Protein 7SFJ (pdb70)

Structure (mmCIF, N/CA/C/O backbone):
data_7SFJ
#
_entry.id   7SFJ
#
_cell.length_a   1.00
_cell.length_b   1.00
_cell.length_c   1.00
_cell.angle_alpha   90.00
_cell.angle_beta   90.00
_cell.angle_gamma   90.00
#
_symmetry.space_group_name_H-M   'P 1'
#
loop_
_entity.id
_entity.type
_entity.pdbx_description
1 polymer ChRmine
2 non-polymer 1,2-dioleoyl-sn-glycero-3-phosphoethanolamine
3 non-polymer RETINAL
4 water water
#
loop_
_atom_site.group_PDB
_atom_site.id
_atom_site.type_symbol
_atom_site.label_atom_id
_atom_site.label_alt_id
_atom_site.label_comp_id
_atom_site.label_asym_id
_atom_site.label_entity_id
_atom_site.label_seq_id
_atom_site.pdbx_PDB_ins_code
_atom_site.Cartn_x
_atom_site.Cartn_y
_atom_site.Cartn_z
_atom_site.occupancy
_atom_site.B_iso_or_equiv
_atom_site.auth_seq_id
_atom_site.auth_comp_id
_atom_site.auth_asym_id
_atom_site.auth_atom_id
_atom_site.pdbx_PDB_model_num
ATOM 9 N N . HIS A 1 3 ? 120.69400 130.12100 96.55600 1.000 60.23370 3 HIS A N 1
ATOM 10 C CA . HIS A 1 3 ? 119.81800 130.68600 95.54000 1.000 60.23370 3 HIS A CA 1
ATOM 11 C C . HIS A 1 3 ? 118.47300 131.05300 96.15000 1.000 60.23370 3 HIS A C 1
ATOM 12 O O . HIS A 1 3 ? 118.04900 130.45800 97.13800 1.000 60.23370 3 HIS A O 1
ATOM 19 N N . ALA A 1 4 ? 117.80200 132.03400 95.55800 1.000 60.90814 4 ALA A N 1
ATOM 20 C CA . ALA A 1 4 ? 116.48800 132.45300 96.01100 1.000 60.90814 4 ALA A CA 1
ATOM 21 C C . ALA A 1 4 ? 115.52200 132.46200 94.83800 1.000 60.90814 4 ALA A C 1
ATOM 22 O O . ALA A 1 4 ? 115.90900 132.79800 93.71500 1.000 60.90814 4 ALA A O 1
ATOM 24 N N . PRO A 1 5 ? 114.26500 132.08900 95.06500 1.000 61.36309 5 PRO A N 1
ATOM 25 C CA . PRO A 1 5 ? 113.29700 132.06800 93.96400 1.000 61.36309 5 PRO A CA 1
ATOM 26 C C . PRO A 1 5 ? 113.02700 133.46100 93.42200 1.000 61.36309 5 PRO A C 1
ATOM 27 O O . PRO A 1 5 ? 112.98700 134.44800 94.16100 1.000 61.36309 5 PRO A O 1
ATOM 31 N N . GLY A 1 6 ? 112.84100 133.53000 92.10400 1.000 66.94532 6 GLY A N 1
ATOM 32 C CA . GLY A 1 6 ? 112.50600 134.76600 91.43600 1.000 66.94532 6 GLY A CA 1
ATOM 33 C C . GLY A 1 6 ? 113.68200 135.63200 91.03800 1.000 66.94532 6 GLY A C 1
ATOM 34 O O . GLY A 1 6 ? 113.47500 136.66500 90.38800 1.000 66.94532 6 GLY A O 1
ATOM 35 N N . THR A 1 7 ? 114.90700 135.25400 91.40000 1.000 68.11762 7 THR A N 1
ATOM 36 C CA . THR A 1 7 ? 116.08200 136.04300 91.06300 1.000 68.11762 7 THR A CA 1
ATOM 37 C C . THR A 1 7 ? 117.28800 135.12900 90.90600 1.000 68.11762 7 THR A C 1
ATOM 38 O O . THR A 1 7 ? 117.33700 134.03400 91.47200 1.000 68.11762 7 THR A O 1
ATOM 42 N N . ASP A 1 8 ? 118.25700 135.59100 90.11900 1.000 71.36372 8 ASP A N 1
ATOM 43 C CA . ASP A 1 8 ? 119.51400 134.87900 89.93100 1.000 71.36372 8 ASP A CA 1
ATOM 44 C C . ASP A 1 8 ? 120.60400 135.31500 90.90300 1.000 71.36372 8 ASP A C 1
ATOM 45 O O . ASP A 1 8 ? 121.72000 134.78800 90.83600 1.000 71.36372 8 ASP A O 1
ATOM 50 N N . GLN A 1 9 ? 120.30600 136.25800 91.79200 1.000 66.83708 9 GLN A N 1
ATOM 51 C CA . GLN A 1 9 ? 121.28600 136.74600 92.74900 1.000 66.83708 9 GLN A CA 1
ATOM 52 C C . GLN A 1 9 ? 121.65200 135.64800 93.74200 1.000 66.83708 9 GLN A C 1
ATOM 53 O O . GLN A 1 9 ? 120.81700 134.82900 94.13400 1.000 66.83708 9 GLN A O 1
ATOM 59 N N . MET A 1 10 ? 122.91900 135.63300 94.14200 1.000 58.55561 10 MET A N 1
ATOM 60 C CA . MET A 1 10 ? 123.44600 134.63800 95.06200 1.000 58.55561 10 MET A CA 1
ATOM 61 C C . MET A 1 10 ? 123.71800 135.28900 96.40900 1.000 58.55561 10 MET A C 1
ATOM 62 O O . MET A 1 10 ? 124.39800 136.31700 96.48500 1.000 58.55561 10 MET A O 1
ATOM 67 N N . PHE A 1 11 ? 123.19000 134.68500 97.46800 1.000 52.65459 11 PHE A N 1
ATOM 68 C CA . PHE A 1 11 ? 123.32400 135.20000 98.82300 1.000 52.65459 11 PHE A CA 1
ATOM 69 C C . PHE A 1 11 ? 124.22900 134.27500 99.62000 1.000 52.65459 11 PHE A C 1
ATOM 70 O O . PHE A 1 11 ? 123.97100 133.07100 99.70700 1.000 52.65459 11 PHE A O 1
ATOM 78 N N . TYR A 1 12 ? 125.28500 134.84200 100.20300 1.000 48.96788 12 TYR A N 1
ATOM 79 C CA . TYR A 1 12 ? 126.34200 134.06600 100.83600 1.000 48.96788 12 TYR A CA 1
ATOM 80 C C . TYR A 1 12 ? 126.19400 133.97400 102.34900 1.000 48.96788 12 TYR A C 1
ATOM 81 O O . TYR A 1 12 ? 127.07600 133.42100 103.01200 1.000 48.96788 12 TYR A O 1
ATOM 90 N N . VAL A 1 13 ? 125.10600 134.49800 102.91300 1.000 48.45530 13 VAL A N 1
ATOM 91 C CA . VAL A 1 13 ? 124.94700 134.48700 104.36200 1.000 48.45530 13 VAL A CA 1
ATOM 92 C C . VAL A 1 13 ? 124.60800 133.08000 104.83500 1.000 48.45530 13 VAL A C 1
ATOM 93 O O . VAL A 1 13 ? 123.78300 132.37800 104.23500 1.000 48.45530 13 VAL A O 1
ATOM 97 N N . GLY A 1 14 ? 125.27800 132.64500 105.90000 1.000 48.24403 14 GLY A N 1
ATOM 98 C CA . GLY A 1 14 ? 125.00500 131.34300 106.47600 1.000 48.24403 14 GLY A CA 1
ATOM 99 C C . GLY A 1 14 ? 125.43700 130.17100 105.62900 1.000 48.24403 14 GLY A C 1
ATOM 100 O O . GLY A 1 14 ? 124.97900 129.05100 105.86100 1.000 48.24403 14 GLY A O 1
ATOM 101 N N . THR A 1 15 ? 126.31100 130.39200 104.65300 1.000 48.32724 15 THR A N 1
ATOM 102 C CA . THR A 1 15 ? 126.75800 129.34900 103.74600 1.000 48.32724 15 THR A CA 1
ATOM 103 C C . THR A 1 15 ? 128.27200 129.20200 103.80400 1.000 48.32724 15 THR A C 1
ATOM 104 O O . THR A 1 15 ? 128.99400 130.11300 104.21700 1.000 48.32724 15 THR A O 1
ATOM 108 N N . MET A 1 16 ? 128.74500 128.02800 103.38200 1.000 49.21998 16 MET A N 1
ATOM 109 C CA . MET A 1 16 ? 130.18200 127.78500 103.32700 1.000 49.21998 16 MET A CA 1
ATOM 110 C C . MET A 1 16 ? 130.81400 128.44900 102.11100 1.000 49.21998 16 MET A C 1
ATOM 111 O O . MET A 1 16 ? 132.03900 128.58800 102.04800 1.000 49.21998 16 MET A O 1
ATOM 116 N N . ASP A 1 17 ? 129.99800 128.85400 101.13500 1.000 52.16206 17 ASP A N 1
ATOM 117 C CA . ASP A 1 17 ? 130.52000 129.54700 99.96200 1.000 52.16206 17 ASP A CA 1
ATOM 118 C C . ASP A 1 17 ? 131.13300 130.88800 100.34300 1.000 52.16206 17 ASP A C 1
ATOM 119 O O . ASP A 1 17 ? 132.17700 131.27900 99.80800 1.000 52.16206 17 ASP A O 1
ATOM 124 N N . GLY A 1 18 ? 130.49100 131.61200 101.26000 1.000 49.81021 18 GLY A N 1
ATOM 125 C CA . GLY A 1 18 ? 131.01400 132.89200 101.70200 1.000 49.81021 18 GLY A CA 1
ATOM 126 C C . GLY A 1 18 ? 132.24400 132.78100 102.57500 1.000 49.81021 18 GLY A C 1
ATOM 127 O O . GLY A 1 18 ? 132.96500 133.76800 102.74200 1.000 49.81021 18 GLY A O 1
ATOM 128 N N . TRP A 1 19 ? 132.49700 131.60100 103.14500 1.000 47.78908 19 TRP A N 1
ATOM 129 C CA . TRP A 1 19 ? 133.69400 131.40400 103.95600 1.000 47.78908 19 TRP A CA 1
ATOM 130 C C . TRP A 1 19 ? 134.96300 131.52600 103.12400 1.000 47.78908 19 TRP A C 1
ATOM 131 O O . TRP A 1 19 ? 136.00900 131.92700 103.64500 1.000 47.78908 19 TRP A O 1
ATOM 142 N N . TYR A 1 20 ? 134.89300 131.19200 101.83800 1.000 48.91006 20 TYR A N 1
ATOM 143 C CA . TYR A 1 20 ? 136.04800 131.24300 100.95300 1.000 48.91006 20 TYR A CA 1
ATOM 144 C C . TYR A 1 20 ? 136.15900 132.55400 100.18600 1.000 48.91006 20 TYR A C 1
ATOM 145 O O . TYR A 1 20 ? 137.12200 132.73400 99.43600 1.000 48.91006 20 TYR A O 1
ATOM 154 N N . LEU A 1 21 ? 135.20500 133.46600 100.35000 1.000 50.45311 21 LEU A N 1
ATOM 155 C CA . LEU A 1 21 ? 135.26000 134.74100 99.65400 1.000 50.45311 21 LEU A CA 1
ATOM 156 C C . LEU A 1 21 ? 136.36300 135.62300 100.23200 1.000 50.45311 21 LEU A C 1
ATOM 157 O O . LEU A 1 21 ? 136.75800 135.49200 101.39300 1.000 50.45311 21 LEU A O 1
ATOM 162 N N . ASP A 1 22 ? 136.86100 136.53300 99.40000 1.000 53.10023 22 ASP A N 1
ATOM 163 C CA . ASP A 1 22 ? 137.87600 137.47400 99.84600 1.000 53.10023 22 ASP A CA 1
ATOM 164 C C . ASP A 1 22 ? 137.29200 138.44800 100.86200 1.000 53.10023 22 ASP A C 1
ATOM 165 O O . ASP A 1 22 ? 136.09500 138.74800 100.85200 1.000 53.10023 22 ASP A O 1
ATOM 170 N N . THR A 1 23 ? 138.15400 138.93900 101.74900 1.000 52.92565 23 THR A N 1
ATOM 171 C CA . THR A 1 23 ? 137.70800 139.81800 102.82200 1.000 52.92565 23 THR A CA 1
ATOM 172 C C . THR A 1 23 ? 137.23100 141.15500 102.26700 1.000 52.92565 23 THR A C 1
ATOM 173 O O . THR A 1 23 ? 137.72300 141.63600 101.24300 1.000 52.92565 23 THR A O 1
ATOM 177 N N . LYS A 1 24 ? 136.24400 141.74100 102.94100 1.000 55.03504 24 LYS A N 1
ATOM 178 C CA . LYS A 1 24 ? 135.69100 143.03200 102.56100 1.000 55.03504 24 LYS A CA 1
ATOM 179 C C . LYS A 1 24 ? 136.13700 144.15900 103.48200 1.000 55.03504 24 LYS A C 1
ATOM 180 O O . LYS A 1 24 ? 135.67000 145.29000 103.32400 1.000 55.03504 24 LYS A O 1
ATOM 186 N N . LEU A 1 25 ? 137.02700 143.88200 104.42800 1.000 52.25147 25 LEU A N 1
ATOM 187 C CA . LEU A 1 25 ? 137.45500 144.87400 105.40100 1.000 52.25147 25 LEU A CA 1
ATOM 188 C C . LEU A 1 25 ? 138.68700 145.62200 104.91100 1.000 52.25147 25 LEU A C 1
ATOM 189 O O . LEU A 1 25 ? 139.51600 145.08300 104.17300 1.000 52.25147 25 LEU A O 1
ATOM 194 N N . ASN A 1 26 ? 138.80000 146.87400 105.33600 1.000 53.66574 26 ASN A N 1
ATOM 195 C CA . ASN A 1 26 ? 139.95300 147.70200 105.03700 1.000 53.66574 26 ASN A CA 1
ATOM 196 C C . ASN A 1 26 ? 140.94200 147.63000 106.20000 1.000 53.66574 26 ASN A C 1
ATOM 197 O O . ASN A 1 26 ? 140.78800 146.83100 107.12800 1.000 53.66574 26 ASN A O 1
ATOM 202 N N . SER A 1 27 ? 141.97500 148.47400 106.15400 1.000 52.15584 27 SER A N 1
ATOM 203 C CA . SER A 1 27 ? 143.02300 148.41500 107.16700 1.000 52.15584 27 SER A CA 1
ATOM 204 C C . SER A 1 27 ? 142.53200 148.88200 108.53300 1.000 52.15584 27 SER A C 1
ATOM 205 O O . SER A 1 27 ? 143.07100 148.45400 109.55900 1.000 52.15584 27 SER A O 1
ATOM 208 N N . VAL A 1 28 ? 141.52200 149.75300 108.56800 1.000 49.86066 28 VAL A N 1
ATOM 209 C CA . VAL A 1 28 ? 141.04200 150.29100 109.84000 1.000 49.86066 28 VAL A CA 1
ATOM 210 C C . VAL A 1 28 ? 140.39600 149.19300 110.67900 1.000 49.86066 28 VAL A C 1
ATOM 211 O O . VAL A 1 28 ? 140.64500 149.08100 111.88600 1.000 49.86066 28 VAL A O 1
ATOM 215 N N . ALA A 1 29 ? 139.5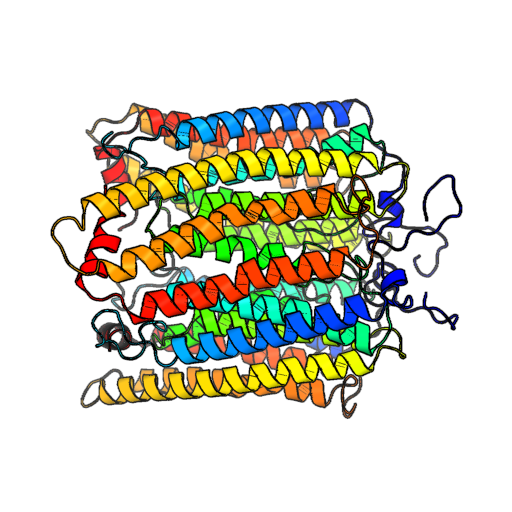5400 148.36900 110.05200 1.000 48.58950 29 ALA A N 1
ATOM 216 C CA . ALA A 1 29 ? 138.91200 147.27800 110.77900 1.000 48.58950 29 ALA A CA 1
ATOM 217 C C . ALA A 1 29 ? 139.93600 146.26100 111.26600 1.000 48.58950 29 ALA A C 1
ATOM 218 O O . ALA A 1 29 ? 139.81900 145.73300 112.37800 1.000 48.58950 29 ALA A O 1
ATOM 220 N N . ILE A 1 30 ? 140.94900 145.97500 110.44500 1.000 48.56164 30 ILE A N 1
ATOM 221 C CA . ILE A 1 30 ? 141.99900 145.04200 110.84500 1.000 48.56164 30 ILE A CA 1
ATOM 222 C C . ILE A 1 30 ? 142.77400 145.58800 112.03900 1.000 48.56164 30 ILE A C 1
ATOM 223 O O . ILE A 1 30 ? 143.07500 144.85700 112.99300 1.000 48.56164 30 ILE A O 1
ATOM 228 N N . GLY A 1 31 ? 143.10900 146.88000 112.00500 1.000 46.90806 31 GLY A N 1
ATOM 229 C CA . GLY A 1 31 ? 143.79500 147.48500 113.13400 1.000 46.90806 31 GLY A CA 1
ATOM 230 C C . GLY A 1 31 ? 142.96000 147.46500 114.39900 1.000 46.90806 31 GLY A C 1
ATOM 231 O O . GLY A 1 31 ? 143.47700 147.22200 115.49300 1.000 46.90806 31 GLY A O 1
ATOM 232 N N . ALA A 1 32 ? 141.65600 147.72200 114.26800 1.000 47.63246 32 ALA A N 1
ATOM 233 C CA . ALA A 1 32 ? 140.76900 147.65800 115.42500 1.000 47.63246 32 ALA A CA 1
ATOM 234 C C . ALA A 1 32 ? 140.71200 146.24900 116.00100 1.000 47.63246 32 ALA A C 1
ATOM 235 O O . ALA A 1 32 ? 140.73900 146.06800 117.22500 1.000 47.63246 32 ALA A O 1
ATOM 237 N N . HIS A 1 33 ? 140.63200 145.23700 115.13200 1.000 47.91034 33 HIS A N 1
ATOM 238 C CA . HIS A 1 33 ? 140.62500 143.85400 115.59900 1.000 47.91034 33 HIS A CA 1
ATOM 239 C C . HIS A 1 33 ? 141.91300 143.52200 116.34000 1.000 47.91034 33 HIS A C 1
ATOM 240 O O . HIS A 1 33 ? 141.88800 142.89600 117.40700 1.000 47.91034 33 HIS A O 1
ATOM 247 N N . TRP A 1 34 ? 143.05400 143.94600 115.78800 1.000 45.33989 34 TRP A N 1
ATOM 248 C CA . TRP A 1 34 ? 144.33600 143.68000 116.43600 1.000 45.33989 34 TRP A CA 1
ATOM 249 C C . TRP A 1 34 ? 144.42400 144.36200 117.79500 1.000 45.33989 34 TRP A C 1
ATOM 250 O O . TRP A 1 34 ? 144.88100 143.75800 118.77400 1.000 45.33989 34 TRP A O 1
ATOM 261 N N . SER A 1 35 ? 143.99100 145.62400 117.87500 1.000 45.43887 35 SER A N 1
ATOM 262 C CA . SER A 1 35 ? 144.04800 146.34900 119.14000 1.000 45.43887 35 SER A CA 1
ATOM 263 C C . SER A 1 35 ? 143.15200 145.70300 120.18900 1.000 45.43887 35 SER A C 1
ATOM 264 O O . SER A 1 35 ? 143.55200 145.55300 121.35200 1.000 45.43887 35 SER A O 1
ATOM 267 N N . CYS A 1 36 ? 141.93800 145.30700 119.79600 1.000 44.73617 36 CYS A N 1
ATOM 268 C CA . CYS A 1 36 ? 141.03900 144.65900 120.74300 1.000 44.73617 36 CYS A CA 1
ATOM 269 C C . CYS A 1 36 ? 141.60500 143.32700 121.21700 1.000 44.73617 36 CYS A C 1
ATOM 270 O O . CYS A 1 36 ? 141.51700 142.99700 122.40600 1.000 44.73617 36 CYS A O 1
ATOM 273 N N . PHE A 1 37 ? 142.19600 142.54900 120.30400 1.000 43.04532 37 PHE A N 1
ATOM 274 C CA . PHE A 1 37 ? 142.78800 141.27400 120.69700 1.000 43.04532 37 PHE A CA 1
ATOM 275 C C . PHE A 1 37 ? 143.94300 141.47500 121.66900 1.000 43.04532 37 PHE A C 1
ATOM 276 O O . PHE A 1 37 ? 144.06400 140.74300 122.65900 1.000 43.04532 37 PHE A O 1
ATOM 284 N N . ILE A 1 38 ? 144.79700 142.46900 121.41200 1.000 42.44341 38 ILE A N 1
ATOM 285 C CA . ILE A 1 38 ? 145.92900 142.72900 122.30200 1.000 42.44341 38 ILE A CA 1
ATOM 286 C C . ILE A 1 38 ? 145.43700 143.14000 123.68500 1.000 42.44341 38 ILE A C 1
ATOM 287 O O . ILE A 1 38 ? 145.93300 142.65400 124.71300 1.000 42.44341 38 ILE A O 1
ATOM 292 N N . VAL A 1 39 ? 144.44900 144.03900 123.73300 1.000 43.62284 39 VAL A N 1
ATOM 293 C CA . VAL A 1 39 ? 143.93200 144.50300 125.01900 1.000 43.62284 39 VAL A CA 1
ATOM 294 C C . VAL A 1 39 ? 143.30000 143.35100 125.79100 1.000 43.62284 39 VAL A C 1
ATOM 295 O O . VAL A 1 39 ? 143.51900 143.20000 127.00100 1.000 43.62284 39 VAL A O 1
ATOM 299 N N . LEU A 1 40 ? 142.51400 142.51600 125.10700 1.000 43.90599 40 LEU A N 1
ATOM 300 C CA . LEU A 1 40 ? 141.87200 141.39300 125.78100 1.000 43.90599 40 LEU A CA 1
ATOM 301 C C . LEU A 1 40 ? 142.89700 140.38400 126.28300 1.000 43.90599 40 LEU A C 1
ATOM 302 O O . LEU A 1 40 ? 142.73400 139.82300 127.37100 1.000 43.90599 40 LEU A O 1
ATOM 307 N N . THR A 1 41 ? 143.96200 140.14400 125.51300 1.000 44.34660 41 THR A N 1
ATOM 308 C CA . THR A 1 41 ? 145.01800 139.24500 125.97000 1.000 44.34660 41 THR A CA 1
ATOM 309 C C . THR A 1 41 ? 145.69800 139.78600 127.22400 1.000 44.34660 41 THR A C 1
ATOM 310 O O . THR A 1 41 ? 145.94200 139.04300 128.18500 1.000 44.34660 41 THR A O 1
ATOM 314 N N . ILE A 1 42 ? 146.00100 141.08700 127.23400 1.000 44.33623 42 ILE A N 1
ATOM 315 C CA . ILE A 1 42 ? 146.65600 141.68600 128.39500 1.000 44.33623 42 ILE A CA 1
ATOM 316 C C . ILE A 1 42 ? 145.76500 141.58500 129.62700 1.000 44.33623 42 ILE A C 1
ATOM 317 O O . ILE A 1 42 ? 146.22500 141.22000 130.71800 1.000 44.33623 42 ILE A O 1
ATOM 322 N N . THR A 1 43 ? 144.47500 141.89700 129.47400 1.000 48.83301 43 THR A N 1
ATOM 323 C CA . THR A 1 43 ? 143.57100 141.83000 130.61900 1.000 48.83301 43 THR A CA 1
ATOM 324 C C . THR A 1 43 ? 143.37100 140.39800 131.09400 1.000 48.83301 43 THR A C 1
ATOM 325 O O . THR A 1 43 ? 143.25200 140.15200 132.29900 1.000 48.83301 43 THR A O 1
ATOM 329 N N . THR A 1 44 ? 143.32000 139.43800 130.16700 1.000 49.08237 44 THR A N 1
ATOM 330 C CA . THR A 1 44 ? 143.20500 138.04000 130.56600 1.000 49.08237 44 THR A CA 1
ATOM 331 C C . THR A 1 44 ? 144.41600 137.60200 131.37800 1.000 49.08237 44 THR A C 1
ATOM 332 O O . THR A 1 44 ? 144.27200 136.93800 132.41100 1.000 49.08237 44 THR A O 1
ATOM 336 N N . PHE A 1 45 ? 145.61800 137.98500 130.93800 1.000 50.44164 45 PHE A N 1
ATOM 337 C CA . PHE A 1 45 ? 146.81700 137.63300 131.69300 1.000 50.44164 45 PHE A CA 1
ATOM 338 C C . PHE A 1 45 ? 146.81900 138.28300 133.07200 1.000 50.44164 45 PHE A C 1
ATOM 339 O O . PHE A 1 45 ? 147.16200 137.63700 134.07100 1.000 50.44164 45 PHE A O 1
ATOM 347 N N . TYR A 1 46 ? 146.43000 139.55900 133.15100 1.000 51.00123 46 TYR A N 1
ATOM 348 C CA . TYR A 1 46 ? 146.41000 140.24000 134.44300 1.000 51.00123 46 TYR A CA 1
ATOM 349 C C . TYR A 1 46 ? 145.39100 139.61500 135.39000 1.000 51.00123 46 TYR A C 1
ATOM 350 O O . TYR A 1 46 ? 145.67200 139.42500 136.58100 1.000 51.00123 46 TYR A O 1
ATOM 359 N N . LEU A 1 47 ? 144.20000 139.29000 134.88300 1.000 51.51189 47 LEU A N 1
ATOM 360 C CA . LEU A 1 47 ? 143.17800 138.68300 135.72800 1.000 51.51189 47 LEU A CA 1
ATOM 361 C C . LEU A 1 47 ? 143.58300 137.28200 136.16800 1.000 51.51189 47 LEU A C 1
ATOM 362 O O . LEU A 1 47 ? 143.30300 136.88200 137.30200 1.000 51.51189 47 LEU A O 1
ATOM 367 N N . GLY A 1 48 ? 144.24400 136.52300 135.29300 1.000 53.33343 48 GLY A N 1
ATOM 368 C CA . GLY A 1 48 ? 144.76200 135.23000 135.70700 1.000 53.33343 48 GLY A CA 1
ATOM 369 C C . GLY A 1 48 ? 145.81200 135.35000 136.79400 1.000 53.33343 48 GLY A C 1
ATOM 370 O O . GLY A 1 48 ? 145.82300 134.56900 137.75100 1.000 53.33343 48 GLY A O 1
ATOM 371 N N . TYR A 1 49 ? 146.70700 136.33500 136.66700 1.000 54.86215 49 TYR A N 1
ATOM 372 C CA . TYR A 1 49 ? 147.71000 136.54800 137.70500 1.000 54.86215 49 TYR A CA 1
ATOM 373 C C . TYR A 1 49 ? 147.06300 136.92500 139.02900 1.000 54.86215 49 TYR A C 1
ATOM 374 O O . TYR A 1 49 ? 147.48400 136.45000 140.09000 1.000 54.86215 49 TYR A O 1
ATOM 383 N N . GLU A 1 50 ? 146.04700 137.79000 138.99200 1.000 58.25376 50 GLU A N 1
ATOM 384 C CA . GLU A 1 50 ? 145.35800 138.15300 140.22600 1.000 58.25376 50 GLU A CA 1
ATOM 385 C C . GLU A 1 50 ? 144.63100 136.95800 140.82600 1.000 58.25376 50 GLU A C 1
ATOM 386 O O . GLU A 1 50 ? 144.60600 136.79100 142.05000 1.000 58.25376 50 GLU A O 1
ATOM 392 N N . SER A 1 51 ? 144.02900 136.11600 139.98200 1.000 57.01576 51 SER A N 1
ATOM 393 C CA . SER A 1 51 ? 143.32400 134.94100 140.48100 1.000 57.01576 51 SER A CA 1
ATOM 394 C C . SER A 1 51 ? 144.28300 133.95000 141.12900 1.000 57.01576 51 SER A C 1
ATOM 395 O O . SER A 1 51 ? 143.93500 133.29800 142.12000 1.000 57.01576 51 SER A O 1
ATOM 398 N N . TRP A 1 52 ? 145.49000 133.80900 140.57600 1.000 59.20960 52 TRP A N 1
ATOM 399 C CA . TRP A 1 52 ? 146.47500 132.92100 141.18700 1.000 59.20960 52 TRP A CA 1
ATOM 400 C C . TRP A 1 52 ? 146.91300 133.43900 142.55300 1.000 59.20960 52 TRP A C 1
ATOM 401 O O . TRP A 1 52 ? 146.89900 132.69900 143.54300 1.000 59.20960 52 TRP A O 1
ATOM 412 N N . THR A 1 53 ? 147.30500 134.70900 142.62800 1.000 59.34457 53 THR A N 1
ATOM 413 C CA . THR A 1 53 ? 147.70400 135.32100 143.89600 1.000 59.34457 53 THR A CA 1
ATOM 414 C C . THR A 1 53 ? 146.53600 136.11500 144.47600 1.000 59.34457 53 THR A C 1
ATOM 415 O O . THR A 1 53 ? 146.56000 137.34200 144.57900 1.000 59.34457 53 THR A O 1
ATOM 419 N N . SER A 1 54 ? 145.49700 135.38100 144.86500 1.000 65.50089 54 SER A N 1
ATOM 420 C CA . SER A 1 54 ? 144.26500 135.96800 145.39000 1.000 65.50089 54 SER A CA 1
ATOM 421 C C . SER A 1 54 ? 144.05800 135.46700 146.81100 1.000 65.50089 54 SER A C 1
ATOM 422 O O . SER A 1 54 ? 143.46300 134.41100 147.03100 1.000 65.50089 54 SER A O 1
ATOM 425 N N . ARG A 1 55 ? 144.56500 136.22300 147.77900 1.000 75.65438 55 ARG A N 1
ATOM 426 C CA . ARG A 1 55 ? 144.18800 135.99000 149.16400 1.000 75.65438 55 ARG A CA 1
ATOM 427 C C . ARG A 1 55 ? 142.77000 136.49600 149.39300 1.000 75.65438 55 ARG A C 1
ATOM 428 O O . ARG A 1 55 ? 142.28200 137.37000 148.67200 1.000 75.65438 55 ARG A O 1
ATOM 436 N N . GLY A 1 56 ? 142.10500 135.94400 150.40100 1.000 77.89717 56 GLY A N 1
ATOM 437 C CA . GLY A 1 56 ? 140.74700 136.32700 150.70000 1.000 77.89717 56 GLY A CA 1
ATOM 438 C C . GLY A 1 56 ? 140.65700 137.73000 151.26500 1.000 77.89717 56 GLY A C 1
ATOM 439 O O . GLY A 1 56 ? 141.66500 138.42200 151.43200 1.000 77.89717 56 GLY A O 1
ATOM 440 N N . PRO A 1 57 ? 139.43400 138.18400 151.55300 1.000 80.31927 57 PRO A N 1
ATOM 441 C CA . PRO A 1 57 ? 139.28200 139.49000 152.21400 1.000 80.31927 57 PRO A CA 1
ATOM 442 C C . PRO A 1 57 ? 139.99100 139.55900 153.55200 1.000 80.31927 57 PRO A C 1
ATOM 443 O O . PRO A 1 57 ? 140.45800 140.63500 153.94600 1.000 80.31927 57 PRO A O 1
ATOM 447 N N . SER A 1 58 ? 140.08600 138.43700 154.26400 1.000 81.65199 58 SER A N 1
ATOM 448 C CA . SER A 1 58 ? 140.86900 138.36500 155.48800 1.000 81.65199 58 SER A CA 1
ATOM 449 C C . SER A 1 58 ? 142.35900 138.20600 155.22400 1.000 81.65199 58 SER A C 1
ATOM 450 O O . SER A 1 58 ? 143.14400 138.24900 156.17700 1.000 81.65199 58 SER A O 1
ATOM 453 N N . LYS A 1 59 ? 142.75600 138.02400 153.96100 1.000 81.84530 59 LYS A N 1
ATOM 454 C CA . LYS A 1 59 ? 144.15600 137.83600 153.57600 1.000 81.84530 59 LYS A CA 1
ATOM 455 C C . LYS A 1 59 ? 144.77800 136.64600 154.30300 1.000 81.84530 59 LYS A C 1
ATOM 456 O O . LYS A 1 59 ? 145.92000 136.70000 154.76100 1.000 81.84530 59 LYS A O 1
ATOM 462 N N . ARG A 1 60 ? 144.01800 135.56700 154.41300 1.000 82.75302 60 ARG A N 1
ATOM 463 C CA . ARG A 1 60 ? 144.47700 134.34700 155.06700 1.000 82.75302 60 ARG A CA 1
ATOM 464 C C . ARG A 1 60 ? 144.34900 133.11800 154.18200 1.000 82.75302 60 ARG A C 1
ATOM 465 O O . ARG A 1 60 ? 145.19500 132.22400 154.25800 1.000 82.75302 60 ARG A O 1
ATOM 473 N N . THR A 1 61 ? 143.31400 133.04900 153.34900 1.000 78.42200 61 THR A N 1
ATOM 474 C CA . THR A 1 61 ? 143.11100 131.88900 152.49300 1.000 78.42200 61 THR A CA 1
ATOM 475 C C . THR A 1 61 ? 144.19000 131.82600 151.41800 1.000 78.42200 61 THR A C 1
ATOM 476 O O . THR A 1 61 ? 144.54600 132.84100 150.81300 1.000 78.42200 61 THR A O 1
ATOM 480 N N . SER A 1 62 ? 144.71700 130.62100 151.18600 1.000 74.54256 62 SER A N 1
ATOM 481 C CA . SER A 1 62 ? 145.79600 130.45200 150.21800 1.000 74.54256 62 SER A CA 1
ATOM 482 C C . SER A 1 62 ? 145.30200 130.68400 148.79500 1.000 74.54256 62 SER A C 1
ATOM 483 O O . SER A 1 62 ? 145.78800 131.57700 148.09200 1.000 74.54256 62 SER A O 1
ATOM 486 N N . PHE A 1 63 ? 144.33600 129.88500 148.35000 1.000 72.02000 63 PHE A N 1
ATOM 487 C CA . PHE A 1 63 ? 143.73300 130.02200 147.02500 1.000 72.02000 63 PHE A CA 1
ATOM 488 C C . PHE A 1 63 ? 142.26400 130.37100 147.23300 1.000 72.02000 63 PHE A C 1
ATOM 489 O O . PHE A 1 63 ? 141.40100 129.49000 147.24900 1.000 72.02000 63 PHE A O 1
ATOM 497 N N . TYR A 1 64 ? 141.98400 131.66500 147.39300 1.000 71.67754 64 TYR A N 1
ATOM 498 C CA . TYR A 1 64 ? 140.61500 132.09700 147.64500 1.000 71.67754 64 TYR A CA 1
ATOM 499 C C . TYR A 1 64 ? 139.74300 131.92300 146.41000 1.000 71.67754 64 TYR A C 1
ATOM 500 O O . TYR A 1 64 ? 138.59800 131.46800 146.51000 1.000 71.67754 64 TYR A O 1
ATOM 509 N N . ALA A 1 65 ? 140.26500 132.28200 145.23500 1.000 66.80872 65 ALA A N 1
ATOM 510 C CA . ALA A 1 65 ? 139.48100 132.15300 144.01300 1.000 66.80872 65 ALA A CA 1
ATOM 511 C C . ALA A 1 65 ? 139.36400 130.70300 143.56600 1.000 66.80872 65 ALA A C 1
ATOM 512 O O . ALA A 1 65 ? 138.44300 130.36000 142.81700 1.000 66.80872 65 ALA A O 1
ATOM 514 N N . GLY A 1 66 ? 140.28700 129.84300 144.00200 1.000 66.88365 66 GLY A N 1
ATOM 515 C CA . GLY A 1 66 ? 140.23600 128.44800 143.60300 1.000 66.88365 66 GLY A CA 1
ATOM 516 C C . GLY A 1 66 ? 139.04800 127.69900 144.16700 1.000 66.88365 66 GLY A C 1
ATOM 517 O O . GLY A 1 66 ? 138.43600 126.88600 143.46900 1.000 66.88365 66 GLY A O 1
ATOM 518 N N . TYR A 1 67 ? 138.70700 127.95100 145.43000 1.000 71.80574 67 TYR A N 1
ATOM 519 C CA . TYR A 1 67 ? 137.61500 127.24300 146.08600 1.000 71.80574 67 TYR A CA 1
ATOM 520 C C . TYR A 1 67 ? 136.26900 127.92800 145.87900 1.000 71.80574 67 TYR A C 1
ATOM 521 O O . TYR A 1 67 ? 135.24800 127.24800 145.72700 1.000 71.80574 67 TYR A O 1
ATOM 530 N N . GLN A 1 68 ? 136.24400 129.25700 145.87100 1.000 70.59088 68 GLN A N 1
ATOM 531 C CA . GLN A 1 68 ? 135.05300 130.03700 145.54000 1.000 70.59088 68 GLN A CA 1
ATOM 532 C C . GLN A 1 68 ? 135.32400 130.70700 144.19400 1.000 70.59088 68 GLN A C 1
ATOM 533 O O . GLN A 1 68 ? 135.94600 131.76700 144.12000 1.000 70.59088 68 GLN A O 1
ATOM 539 N N . GLU A 1 69 ? 134.83800 130.07400 143.12800 1.000 67.37145 69 GLU A N 1
ATOM 540 C CA . GLU A 1 69 ? 135.24400 130.40800 141.77100 1.000 67.37145 69 GLU A CA 1
ATOM 541 C C . GLU A 1 69 ? 134.42500 131.52700 141.14100 1.000 67.37145 69 GLU A C 1
ATOM 542 O O . GLU A 1 69 ? 134.70700 131.89800 139.99600 1.000 67.37145 69 GLU A O 1
ATOM 548 N N . GLU A 1 70 ? 133.42900 132.07200 141.84700 1.000 68.44183 70 GLU A N 1
ATOM 549 C CA . GLU A 1 70 ? 132.67900 133.20300 141.30700 1.000 68.44183 70 GLU A CA 1
ATOM 550 C C . GLU A 1 70 ? 133.60200 134.37500 141.00300 1.000 68.44183 70 GLU A C 1
ATOM 551 O O . GLU A 1 70 ? 133.39100 135.10900 140.03000 1.000 68.44183 70 GLU A O 1
ATOM 557 N N . GLN A 1 71 ? 134.64300 134.55400 141.82100 1.000 64.20541 71 GLN A N 1
ATOM 558 C CA . GLN A 1 71 ? 135.61600 135.61400 141.59300 1.000 64.20541 71 GLN A CA 1
ATOM 559 C C . GLN A 1 71 ? 136.33100 135.46300 140.25800 1.000 64.20541 71 GLN A C 1
ATOM 560 O O . GLN A 1 71 ? 136.78900 136.46500 139.69700 1.000 64.20541 71 GLN A O 1
ATOM 566 N N . ASN A 1 72 ? 136.43500 134.24400 139.73200 1.000 61.07878 72 ASN A N 1
ATOM 567 C CA . ASN A 1 72 ? 137.05500 134.02500 138.43400 1.000 61.07878 72 ASN A CA 1
ATOM 568 C C . ASN A 1 72 ? 136.12500 134.33600 137.27100 1.000 61.07878 72 ASN A C 1
ATOM 569 O O . ASN A 1 72 ? 136.59400 134.38600 136.12700 1.000 61.07878 72 ASN A O 1
ATOM 574 N N . LEU A 1 73 ? 134.83700 134.57400 137.54200 1.000 58.17294 73 LEU A N 1
ATOM 575 C CA . LEU A 1 73 ? 133.83400 134.64400 136.48100 1.000 58.17294 73 LEU A CA 1
ATOM 576 C C . LEU A 1 73 ? 134.19400 135.69000 135.43400 1.000 58.17294 73 LEU A C 1
ATOM 577 O O . LEU A 1 73 ? 134.23500 135.39300 134.23300 1.000 58.17294 73 LEU A O 1
ATOM 582 N N . ALA A 1 74 ? 134.49800 136.91300 135.87800 1.000 56.78115 74 ALA A N 1
ATOM 583 C CA . ALA A 1 74 ? 134.87300 137.97600 134.95200 1.000 56.78115 74 ALA A CA 1
ATOM 584 C C . ALA A 1 74 ? 136.05800 137.55900 134.09300 1.000 56.78115 74 ALA A C 1
ATOM 585 O O . ALA A 1 74 ? 136.05800 137.76800 132.87200 1.000 56.78115 74 ALA A O 1
ATOM 587 N N . LEU A 1 75 ? 137.05900 136.92600 134.71400 1.000 54.63272 75 LEU A N 1
ATOM 588 C CA . LEU A 1 75 ? 138.21100 136.42500 133.97100 1.000 54.63272 75 LEU A CA 1
ATOM 589 C C . LEU A 1 75 ? 137.76300 135.57300 132.79400 1.000 54.63272 75 LEU A C 1
ATOM 590 O O . LEU A 1 75 ? 138.19500 135.79700 131.65400 1.000 54.63272 75 LEU A O 1
ATOM 595 N N . PHE A 1 76 ? 136.84200 134.63500 133.04800 1.000 56.17846 76 PHE A N 1
ATOM 596 C CA . PHE A 1 76 ? 136.35000 133.75900 131.99100 1.000 56.17846 76 PHE A CA 1
ATOM 597 C C . PHE A 1 76 ? 135.90600 134.57700 130.79100 1.000 56.17846 76 PHE A C 1
ATOM 598 O O . PHE A 1 76 ? 136.34700 134.33000 129.66000 1.000 56.17846 76 PHE A O 1
ATOM 606 N N . VAL A 1 77 ? 135.10100 135.61700 131.04700 1.000 53.01015 77 VAL A N 1
ATOM 607 C CA . VAL A 1 77 ? 134.61300 136.48800 129.98000 1.000 53.01015 77 VAL A CA 1
ATOM 608 C C . VAL A 1 77 ? 135.77100 136.92700 129.10100 1.000 53.01015 77 VAL A C 1
ATOM 609 O O . VAL A 1 77 ? 135.83100 136.59600 127.90800 1.000 53.01015 77 VAL A O 1
ATOM 613 N N . ASN A 1 78 ? 136.75800 137.58900 129.71400 1.000 51.10731 78 ASN A N 1
ATOM 614 C CA . ASN A 1 78 ? 137.88000 138.11800 128.95000 1.000 51.10731 78 ASN A CA 1
ATOM 615 C C . ASN A 1 78 ? 138.53600 137.01400 128.14300 1.000 51.10731 78 ASN A C 1
ATOM 616 O O . ASN A 1 78 ? 138.72900 137.15000 126.92700 1.000 51.10731 78 ASN A O 1
ATOM 621 N N . PHE A 1 79 ? 138.78900 135.87100 128.78900 1.000 48.72642 79 PHE A N 1
ATOM 622 C CA . PHE A 1 79 ? 139.43800 134.76500 128.10000 1.000 48.72642 79 PHE A CA 1
ATOM 623 C C . PHE A 1 79 ? 138.65500 134.38700 126.85500 1.000 48.72642 79 PHE A C 1
ATOM 624 O O . PHE A 1 79 ? 139.18900 134.41100 125.73900 1.000 48.72642 79 PHE A O 1
ATOM 632 N N . PHE A 1 80 ? 137.35300 134.14300 127.01700 1.000 49.71260 80 PHE A N 1
ATOM 633 C CA . PHE A 1 80 ? 136.55200 133.74200 125.87000 1.000 49.71260 80 PHE A CA 1
ATOM 634 C C . PHE A 1 80 ? 136.50100 134.85900 124.84400 1.000 49.71260 80 PHE A C 1
ATOM 635 O O . PHE A 1 80 ? 136.61100 134.60800 123.63600 1.000 49.71260 80 PHE A O 1
ATOM 643 N N . ALA A 1 81 ? 136.41500 136.10800 125.31200 1.000 47.77053 81 ALA A N 1
ATOM 644 C CA . ALA A 1 81 ? 136.41300 137.23600 124.39200 1.000 47.77053 81 ALA A CA 1
ATOM 645 C C . ALA A 1 81 ? 137.67900 137.22700 123.55300 1.000 47.77053 81 ALA A C 1
ATOM 646 O O . ALA A 1 81 ? 137.62900 137.39300 122.32800 1.000 47.77053 81 ALA A O 1
ATOM 648 N N . MET A 1 82 ? 138.81800 136.95400 124.19500 1.000 47.37903 82 MET A N 1
ATOM 649 C CA . MET A 1 82 ? 140.07600 136.89000 123.46500 1.000 47.37903 82 MET A CA 1
ATOM 650 C C . MET A 1 82 ? 140.00200 135.83600 122.37100 1.000 47.37903 82 MET A C 1
ATOM 651 O O . MET A 1 82 ? 140.38200 136.09100 121.22100 1.000 47.37903 82 MET A O 1
ATOM 656 N N . LEU A 1 83 ? 139.44600 134.66500 122.69800 1.000 45.85335 83 LEU A N 1
ATOM 657 C CA . LEU A 1 83 ? 139.28400 133.62300 121.69200 1.000 45.85335 83 LEU A CA 1
ATOM 658 C C . LEU A 1 83 ? 138.43700 134.13300 120.53800 1.000 45.85335 83 LEU A C 1
ATOM 659 O O . LEU A 1 83 ? 138.80600 133.98500 119.36600 1.000 45.85335 83 LEU A O 1
ATOM 664 N N . SER A 1 84 ? 137.33300 134.81700 120.86100 1.000 47.92727 84 SER A N 1
ATOM 665 C CA . SER A 1 84 ? 136.43000 135.29700 119.82200 1.000 47.92727 84 SER A CA 1
ATOM 666 C C . SER A 1 84 ? 137.11700 136.28800 118.89900 1.000 47.92727 84 SER A C 1
ATOM 667 O O . SER A 1 84 ? 136.66000 136.50100 117.77000 1.000 47.92727 84 SER A O 1
ATOM 670 N N . TYR A 1 85 ? 138.21200 136.90000 119.35000 1.000 45.28684 85 TYR A N 1
ATOM 671 C CA . TYR A 1 85 ? 138.92400 137.81200 118.46900 1.000 45.28684 85 TYR A CA 1
ATOM 672 C C . TYR A 1 85 ? 140.06300 137.12100 117.73900 1.000 45.28684 85 TYR A C 1
ATOM 673 O O . TYR A 1 85 ? 140.38400 137.50800 116.60900 1.000 45.28684 85 TYR A O 1
ATOM 682 N N . PHE A 1 86 ? 140.64900 136.07900 118.34100 1.000 44.61549 86 PHE A N 1
ATOM 683 C CA . PHE A 1 86 ? 141.80100 135.42400 117.72800 1.000 44.61549 86 PHE A CA 1
ATOM 684 C C . PHE A 1 86 ? 141.46200 134.92000 116.33500 1.000 44.61549 86 PHE A C 1
ATOM 685 O O . PHE A 1 86 ? 142.18600 135.19300 115.36900 1.000 44.61549 86 PHE A O 1
ATOM 693 N N . GLY A 1 87 ? 140.33500 134.21600 116.20900 1.000 44.56901 87 GLY A N 1
ATOM 694 C CA . GLY A 1 87 ? 139.90100 133.76200 114.90000 1.000 44.56901 87 GLY A CA 1
ATOM 695 C C . GLY A 1 87 ? 139.76400 134.90200 113.91800 1.000 44.56901 87 GLY A C 1
ATOM 696 O O . GLY A 1 87 ? 140.24100 134.81900 112.78200 1.000 44.56901 87 GLY A O 1
ATOM 697 N N . LYS A 1 88 ? 139.16100 136.01100 114.36500 1.000 44.33095 88 LYS A N 1
ATOM 698 C CA . LYS A 1 88 ? 139.05700 137.18800 113.51100 1.000 44.33095 88 LYS A CA 1
ATOM 699 C C . LYS A 1 88 ? 140.42800 137.58800 112.99900 1.000 44.33095 88 LYS A C 1
ATOM 700 O O . LYS A 1 88 ? 140.62000 137.76900 111.79200 1.000 44.33095 88 LYS A O 1
ATOM 706 N N . ILE A 1 89 ? 141.41200 137.64000 113.90200 1.000 44.14882 89 ILE A N 1
ATOM 707 C CA . ILE A 1 89 ? 142.77200 138.00300 113.51600 1.000 44.14882 89 ILE A CA 1
ATOM 708 C C . ILE A 1 89 ? 143.25800 137.09000 112.40200 1.000 44.14882 89 ILE A C 1
ATOM 709 O O . ILE A 1 89 ? 143.74500 137.55300 111.36000 1.000 44.14882 89 ILE A O 1
ATOM 714 N N . VAL A 1 90 ? 143.05500 135.77900 112.57600 1.000 44.44530 90 VAL A N 1
ATOM 715 C CA . VAL A 1 90 ? 143.50700 134.81200 111.57900 1.000 44.44530 90 VAL A CA 1
ATOM 716 C C . VAL A 1 90 ? 142.88700 135.13500 110.22900 1.000 44.44530 90 VAL A C 1
ATOM 717 O O . VAL A 1 90 ? 143.56700 135.14100 109.19500 1.000 44.44530 90 VAL A O 1
ATOM 721 N N . ALA A 1 91 ? 141.59500 135.47500 110.23400 1.000 45.54586 91 ALA A N 1
ATOM 722 C CA . ALA A 1 91 ? 140.91300 135.82700 108.99500 1.000 45.54586 91 ALA A CA 1
ATOM 723 C C . ALA A 1 91 ? 141.61100 136.98800 108.30000 1.000 45.54586 91 ALA A C 1
ATOM 724 O O . ALA A 1 91 ? 141.92500 136.90800 107.10600 1.000 45.54586 91 ALA A O 1
ATOM 726 N N . ASP A 1 92 ? 141.91500 138.05900 109.04400 1.000 48.07776 92 ASP A N 1
ATOM 727 C CA . ASP A 1 92 ? 142.56400 139.19800 108.40300 1.000 48.07776 92 ASP A CA 1
ATOM 728 C C . ASP A 1 92 ? 143.96100 138.84100 107.92400 1.000 48.07776 92 ASP A C 1
ATOM 729 O O . ASP A 1 92 ? 144.47200 139.46100 106.98400 1.000 48.07776 92 ASP A O 1
ATOM 734 N N . THR A 1 93 ? 144.59400 137.84600 108.54700 1.000 46.58522 93 THR A N 1
ATOM 735 C CA . THR A 1 93 ? 145.88600 137.40200 108.04500 1.000 46.58522 93 THR A CA 1
ATOM 736 C C . THR A 1 93 ? 145.72500 136.52800 106.80900 1.000 46.58522 93 THR A C 1
ATOM 737 O O . THR A 1 93 ? 146.57600 136.56000 105.91400 1.000 46.58522 93 THR A O 1
ATOM 741 N N . LEU A 1 94 ? 144.62500 135.77400 106.72300 1.000 46.26663 94 LEU A N 1
ATOM 742 C CA . LEU A 1 94 ? 144.44300 134.87000 105.59400 1.000 46.26663 94 LEU A CA 1
ATOM 743 C C . LEU A 1 94 ? 143.71700 135.54100 104.43700 1.000 46.26663 94 LEU A C 1
ATOM 744 O O . LEU A 1 94 ? 143.73100 135.01800 103.31700 1.000 46.26663 94 LEU A O 1
ATOM 749 N N . GLY A 1 95 ? 143.08400 136.68400 104.68100 1.000 48.59053 95 GLY A N 1
ATOM 750 C CA . GLY A 1 95 ? 142.42800 137.42700 103.62600 1.000 48.59053 95 GLY A CA 1
ATOM 751 C C . GLY A 1 95 ? 141.11600 136.85900 103.14300 1.000 48.59053 95 GLY A C 1
ATOM 752 O O . GLY A 1 95 ? 140.72100 137.14300 102.00700 1.000 48.59053 95 GLY A O 1
ATOM 753 N N . HIS A 1 96 ? 140.42600 136.06800 103.95800 1.000 46.59411 96 HIS A N 1
ATOM 754 C CA . HIS A 1 96 ? 139.15500 135.47600 103.57400 1.000 46.59411 96 HIS A CA 1
ATOM 755 C C . HIS A 1 96 ? 138.01700 136.10200 104.37000 1.000 46.59411 96 HIS A C 1
ATOM 756 O O . HIS A 1 96 ? 138.22900 136.69000 105.43300 1.000 46.59411 96 HIS A O 1
ATOM 763 N N . ASN A 1 97 ? 136.80500 135.97800 103.83200 1.000 48.44323 97 ASN A N 1
ATOM 764 C CA . ASN A 1 97 ? 135.63600 136.58100 104.45700 1.000 48.44323 97 ASN A CA 1
ATOM 765 C C . ASN 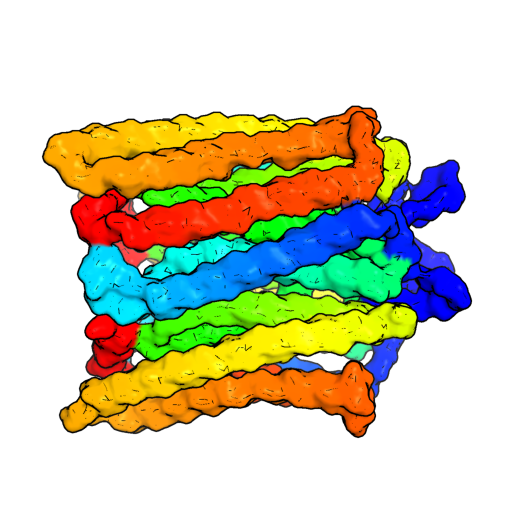A 1 97 ? 135.32100 135.90500 105.78500 1.000 48.44323 97 ASN A C 1
ATOM 766 O O . ASN A 1 97 ? 135.47500 134.69000 105.93700 1.000 48.44323 97 ASN A O 1
ATOM 771 N N . PHE A 1 98 ? 134.87300 136.70600 106.75100 1.000 48.67976 98 PHE A N 1
ATOM 772 C CA . PHE A 1 98 ? 134.58500 136.21900 108.09000 1.000 48.67976 98 PHE A CA 1
ATOM 773 C C . PHE A 1 98 ? 133.25100 136.71100 108.63300 1.000 48.67976 98 PHE A C 1
ATOM 774 O O . PHE A 1 98 ? 132.84200 136.26900 109.71200 1.000 48.67976 98 PHE A O 1
ATOM 782 N N . GLY A 1 99 ? 132.56000 137.59800 107.92300 1.000 51.76155 99 GLY A N 1
ATOM 783 C CA . GLY A 1 99 ? 131.33600 138.18600 108.42800 1.000 51.76155 99 GLY A CA 1
ATOM 784 C C . GLY A 1 99 ? 130.08200 137.40600 108.09700 1.000 51.76155 99 GLY A C 1
ATOM 785 O O . GLY A 1 99 ? 129.64400 137.38500 106.94300 1.000 51.76155 99 GLY A O 1
ATOM 786 N N . ASP A 1 100 ? 129.50100 136.76200 109.11200 1.000 52.20631 100 ASP A N 1
ATOM 787 C CA . ASP A 1 100 ? 128.22700 136.05000 108.99300 1.000 52.20631 100 ASP A CA 1
ATOM 788 C C . ASP A 1 100 ? 128.28500 134.94300 107.94300 1.000 52.20631 100 ASP A C 1
ATOM 789 O O . ASP A 1 100 ? 127.31800 134.69900 107.21900 1.000 52.20631 100 ASP A O 1
ATOM 794 N N . VAL A 1 101 ? 129.42900 134.26300 107.85700 1.000 50.08783 101 VAL A N 1
ATOM 795 C CA . VAL A 1 101 ? 129.60400 133.13500 106.95300 1.000 50.08783 101 VAL A CA 1
ATOM 796 C C . VAL A 1 101 ? 130.28200 132.00200 107.71000 1.000 50.08783 101 VAL A C 1
ATOM 797 O O . VAL A 1 101 ? 130.96100 132.21400 108.71700 1.000 50.08783 101 VAL A O 1
ATOM 801 N N . GLY A 1 102 ? 130.09100 130.78600 107.20900 1.000 49.64866 102 GLY A N 1
ATOM 802 C CA . GLY A 1 102 ? 130.68700 129.61700 107.80700 1.000 49.64866 102 GLY A CA 1
ATOM 803 C C . GLY A 1 102 ? 129.77400 128.94000 108.80800 1.000 49.64866 102 GLY A C 1
ATOM 804 O O . GLY A 1 102 ? 128.56600 129.19400 108.85600 1.000 49.64866 102 GLY A O 1
ATOM 805 N N . PRO A 1 103 ? 130.33900 128.05600 109.62500 1.000 50.43914 103 PRO A N 1
ATOM 806 C CA . PRO A 1 103 ? 129.52400 127.32800 110.60300 1.000 50.43914 103 PRO A CA 1
ATOM 807 C C . PRO A 1 103 ? 129.04800 128.23000 111.73000 1.000 50.43914 103 PRO A C 1
ATOM 808 O O . PRO A 1 103 ? 129.65900 129.25500 112.04200 1.000 50.43914 103 PRO A O 1
ATOM 812 N N . PHE A 1 104 ? 127.93900 127.83100 112.34700 1.000 51.06102 104 PHE A N 1
ATOM 813 C CA . PHE A 1 104 ? 127.37600 128.53600 113.49600 1.000 51.06102 104 PHE A CA 1
ATOM 814 C C . PHE A 1 104 ? 127.82200 127.80900 114.75800 1.000 51.06102 104 PHE A C 1
ATOM 815 O O . PHE A 1 104 ? 127.30800 126.73700 115.08600 1.000 51.06102 104 PHE A O 1
ATOM 823 N N . ILE A 1 105 ? 128.77700 128.39900 115.47000 1.000 49.93302 105 ILE A N 1
ATOM 824 C CA . ILE A 1 105 ? 129.28500 127.85800 116.72500 1.000 49.93302 105 ILE A CA 1
ATOM 825 C C . ILE A 1 105 ? 129.00700 128.88000 117.81600 1.000 49.93302 105 ILE A C 1
ATOM 826 O O . ILE A 1 105 ? 129.36800 130.05500 117.67900 1.000 49.93302 105 ILE A O 1
ATOM 831 N N . ILE A 1 106 ? 128.36200 128.43600 118.89500 1.000 52.18051 106 ILE A N 1
ATOM 832 C CA . ILE A 1 106 ? 128.05400 129.33200 120.00200 1.000 52.18051 106 ILE A CA 1
ATOM 833 C C . ILE A 1 106 ? 129.33100 129.63200 120.77300 1.000 52.18051 106 ILE A C 1
ATOM 834 O O . ILE A 1 106 ? 130.05300 128.71800 121.19300 1.000 52.18051 106 ILE A O 1
ATOM 839 N N . GLY A 1 107 ? 129.61600 130.91800 120.96300 1.000 50.17414 107 GLY A N 1
ATOM 840 C CA . GLY A 1 107 ? 130.83900 131.35400 121.59800 1.000 50.17414 107 GLY A CA 1
ATOM 841 C C . GLY A 1 107 ? 131.92700 131.78700 120.64100 1.000 50.17414 107 GLY A C 1
ATOM 842 O O . GLY A 1 107 ? 132.92400 132.36800 121.08600 1.000 50.17414 107 GLY A O 1
ATOM 843 N N . PHE A 1 108 ? 131.76700 131.52300 119.34800 1.000 49.53814 108 PHE A N 1
ATOM 844 C CA . PHE A 1 108 ? 132.71500 131.94400 118.32600 1.000 49.53814 108 PHE A CA 1
ATOM 845 C C . PHE A 1 108 ? 132.11300 133.10100 117.54200 1.000 49.53814 108 PHE A C 1
ATOM 846 O O . PHE A 1 108 ? 130.96100 133.02400 117.10300 1.000 49.53814 108 PHE A O 1
ATOM 854 N N . GLY A 1 109 ? 132.89200 134.16300 117.36600 1.000 49.08008 109 GLY A N 1
ATOM 855 C CA . GLY A 1 109 ? 132.36300 135.39900 116.82700 1.000 49.08008 109 GLY A CA 1
ATOM 856 C C . GLY A 1 109 ? 132.43500 135.56500 115.32400 1.000 49.08008 109 GLY A C 1
ATOM 857 O O . GLY A 1 109 ? 132.60100 136.68700 114.83800 1.000 49.08008 109 GLY A O 1
ATOM 858 N N . ASN A 1 110 ? 132.31500 134.47100 114.56900 1.000 50.03414 110 ASN A N 1
ATOM 859 C CA . ASN A 1 110 ? 132.21100 134.61500 113.12000 1.000 50.03414 110 ASN A CA 1
ATOM 860 C C . ASN A 1 110 ? 130.82500 135.10000 112.70300 1.000 50.03414 110 ASN A C 1
ATOM 861 O O . ASN A 1 110 ? 130.65700 135.60100 111.58600 1.000 50.03414 110 ASN A O 1
ATOM 866 N N . TYR A 1 111 ? 129.83300 134.96100 113.57700 1.000 51.23111 111 TYR A N 1
ATOM 867 C CA . TYR A 1 111 ? 128.57800 135.68900 113.46800 1.000 51.23111 111 TYR A CA 1
ATOM 868 C C . TYR A 1 111 ? 128.58800 136.85400 114.45000 1.000 51.23111 111 TYR A C 1
ATOM 869 O O . TYR A 1 111 ? 129.35000 136.86800 115.42000 1.000 51.23111 111 TYR A O 1
ATOM 878 N N . ARG A 1 112 ? 127.73100 137.84100 114.18100 1.000 53.14121 112 ARG A N 1
ATOM 879 C CA . ARG A 1 112 ? 127.87200 139.14500 114.82500 1.000 53.14121 112 ARG A CA 1
ATOM 880 C C . ARG A 1 112 ? 127.68700 139.05700 116.33600 1.000 53.14121 112 ARG A C 1
ATOM 881 O O . ARG A 1 112 ? 128.48900 139.60400 117.10100 1.000 53.14121 112 ARG A O 1
ATOM 889 N N . TYR A 1 113 ? 126.64000 138.36600 116.79000 1.000 50.81781 113 TYR A N 1
ATOM 890 C CA . TYR A 1 113 ? 126.32700 138.30000 118.21300 1.000 50.81781 113 TYR A CA 1
ATOM 891 C C . TYR A 1 113 ? 126.38500 136.87700 118.75800 1.000 50.81781 113 TYR A C 1
ATOM 892 O O . TYR A 1 113 ? 125.81000 136.59900 119.81300 1.000 50.81781 113 TYR A O 1
ATOM 901 N N . ALA A 1 114 ? 127.06800 135.96800 118.06000 1.000 51.29534 114 ALA A N 1
ATOM 902 C CA . ALA A 1 114 ? 127.17600 134.59700 118.54600 1.000 51.29534 114 ALA A CA 1
ATOM 903 C C . ALA A 1 114 ? 128.15800 134.49300 119.70500 1.000 51.29534 114 ALA A C 1
ATOM 904 O O . ALA A 1 114 ? 127.98100 133.66200 120.60200 1.000 51.29534 114 ALA A O 1
ATOM 906 N N . ASP A 1 115 ? 129.20500 135.32000 119.70100 1.000 51.46936 115 ASP A N 1
ATOM 907 C CA . ASP A 1 115 ? 130.19500 135.26100 120.77200 1.000 51.46936 115 ASP A CA 1
ATOM 908 C C . ASP A 1 115 ? 129.65000 135.85200 122.06500 1.000 51.46936 115 ASP A C 1
ATOM 909 O O . ASP A 1 115 ? 129.98000 135.37600 123.15700 1.000 51.46936 115 ASP A O 1
ATOM 914 N N . TYR A 1 116 ? 128.82000 136.89200 121.96400 1.000 53.57655 116 TYR A N 1
ATOM 915 C CA . TYR A 1 116 ? 128.23900 137.49800 123.15400 1.000 53.57655 116 TYR A CA 1
ATOM 916 C C . TYR A 1 116 ? 127.27600 136.56000 123.86600 1.000 53.57655 116 TYR A C 1
ATOM 917 O O . TYR A 1 116 ? 127.05500 136.71600 125.07000 1.000 53.57655 116 TYR A O 1
ATOM 926 N N . MET A 1 117 ? 126.70500 135.58900 123.15100 1.000 54.92572 117 MET A N 1
ATOM 927 C CA . MET A 1 117 ? 125.72600 134.67900 123.72900 1.000 54.92572 117 MET A CA 1
ATOM 928 C C . MET A 1 117 ? 126.32600 133.76000 124.78500 1.000 54.92572 117 MET A C 1
ATOM 929 O O . MET A 1 117 ? 125.57100 133.12000 125.52400 1.000 54.92572 117 MET A O 1
ATOM 934 N N . LEU A 1 118 ? 127.65200 133.67800 124.87400 1.000 56.49162 118 LEU A N 1
ATOM 935 C CA . LEU A 1 118 ? 128.32000 132.86800 125.88300 1.000 56.49162 118 LEU A CA 1
ATOM 936 C C . LEU A 1 118 ? 128.88300 133.68600 127.03700 1.000 56.49162 118 LEU A C 1
ATOM 937 O O . LEU A 1 118 ? 128.98600 133.16800 128.15300 1.000 56.49162 118 LEU A O 1
ATOM 942 N N . THR A 1 119 ? 129.23500 134.95100 126.80600 1.000 57.06543 119 THR A N 1
ATOM 943 C CA . THR A 1 119 ? 129.88800 135.76900 127.82100 1.000 57.06543 119 THR A CA 1
ATOM 944 C C . THR A 1 119 ? 128.96600 136.78500 128.47900 1.000 57.06543 119 THR A C 1
ATOM 945 O O . THR A 1 119 ? 129.22600 137.18700 129.61700 1.000 57.06543 119 THR A O 1
ATOM 949 N N . CYS A 1 120 ? 127.91200 137.22500 127.79100 1.000 59.40268 120 CYS A N 1
ATOM 950 C CA . CYS A 1 120 ? 127.01700 138.23100 128.36100 1.000 59.40268 120 CYS A CA 1
ATOM 951 C C . CYS A 1 120 ? 126.29200 137.75500 129.61600 1.000 59.40268 120 CYS A C 1
ATOM 952 O O . CYS A 1 120 ? 126.21400 138.53500 130.58400 1.000 59.40268 120 CYS A O 1
ATOM 955 N N . PRO A 1 121 ? 125.71700 136.54300 129.67400 1.000 58.55717 121 PRO A N 1
ATOM 956 C CA . PRO A 1 121 ? 125.15700 136.08600 130.95800 1.000 58.55717 121 PRO A CA 1
ATOM 957 C C . PRO A 1 121 ? 126.17800 136.07200 132.08000 1.000 58.55717 121 PRO A C 1
ATOM 958 O O . PRO A 1 121 ? 125.83400 136.38800 133.22600 1.000 58.55717 121 PRO A O 1
ATOM 962 N N . MET A 1 122 ? 127.43000 135.72400 131.77800 1.000 59.66749 122 MET A N 1
ATOM 963 C CA . MET A 1 122 ? 128.48100 135.77600 132.78800 1.000 59.66749 122 MET A CA 1
ATOM 964 C C . MET A 1 122 ? 128.68100 137.19900 133.29200 1.000 59.66749 122 MET A C 1
ATOM 965 O O . MET A 1 122 ? 128.82100 137.42800 134.49900 1.000 59.66749 122 MET A O 1
ATOM 970 N N . LEU A 1 123 ? 128.69000 138.17100 132.37600 1.000 58.15810 123 LEU A N 1
ATOM 971 C CA . LEU A 1 123 ? 128.85400 139.56700 132.77100 1.000 58.15810 123 LEU A CA 1
ATOM 972 C C . LEU A 1 123 ? 127.70400 140.03700 133.65200 1.000 58.15810 123 LEU A C 1
ATOM 973 O O . LEU A 1 123 ? 127.92600 140.69700 134.67400 1.000 58.15810 123 LEU A O 1
ATOM 978 N N . VAL A 1 124 ? 126.46700 139.70900 133.27300 1.000 58.75035 124 VAL A N 1
ATOM 979 C CA . VAL A 1 124 ? 125.31700 140.14300 134.06200 1.000 58.75035 124 VAL A CA 1
ATOM 980 C C . VAL A 1 124 ? 125.32900 139.48700 135.43800 1.000 58.75035 124 VAL A C 1
ATOM 981 O O . VAL A 1 124 ? 125.06500 140.14200 136.45600 1.000 58.75035 124 VAL A O 1
ATOM 985 N N . TYR A 1 125 ? 125.63800 138.18800 135.49500 1.000 63.34932 125 TYR A N 1
ATOM 986 C CA . TYR A 1 125 ? 125.69200 137.49500 136.77700 1.000 63.34932 125 TYR A CA 1
ATOM 987 C C . TYR A 1 125 ? 126.78500 138.06800 137.66700 1.000 63.34932 125 TYR A C 1
ATOM 988 O O . TYR A 1 125 ? 126.58700 138.22700 138.87600 1.000 63.34932 125 TYR A O 1
ATOM 997 N N . ASP A 1 126 ? 127.94900 138.37900 137.09300 1.000 61.55919 126 ASP A N 1
ATOM 998 C CA . ASP A 1 126 ? 129.03300 138.94200 137.89100 1.000 61.55919 126 ASP A CA 1
ATOM 999 C C . ASP A 1 126 ? 128.67400 140.33300 138.39600 1.000 61.55919 126 ASP A C 1
ATOM 1000 O O . ASP A 1 126 ? 128.95500 140.67200 139.55100 1.000 61.55919 126 ASP A O 1
ATOM 1005 N N . LEU A 1 127 ? 128.05200 141.15400 137.54600 1.000 62.37228 127 LEU A N 1
ATOM 1006 C CA . LEU A 1 127 ? 127.68800 142.50300 137.96500 1.000 62.37228 127 LEU A CA 1
ATOM 1007 C C . LEU A 1 127 ? 126.63600 142.47500 139.06800 1.000 62.37228 127 LEU A C 1
ATOM 1008 O O . LEU A 1 127 ? 126.71000 143.25500 140.02400 1.000 62.37228 127 LEU A O 1
ATOM 1013 N N . LEU A 1 128 ? 125.64800 141.58600 138.95400 1.000 63.36732 128 LEU A N 1
ATOM 1014 C CA . LEU A 1 128 ? 124.62100 141.49300 139.98500 1.000 63.36732 128 LEU A CA 1
ATOM 1015 C C . LEU A 1 128 ? 125.12200 140.80000 141.24500 1.000 63.36732 128 LEU A C 1
ATOM 1016 O O . LEU A 1 128 ? 124.57100 141.02500 142.32700 1.000 63.36732 128 LEU A O 1
ATOM 1021 N N . TYR A 1 129 ? 126.15200 139.96100 141.12800 1.000 68.46067 129 TYR A N 1
ATOM 1022 C CA . TYR A 1 129 ? 126.67700 139.23500 142.27800 1.000 68.46067 129 TYR A CA 1
ATOM 1023 C C . TYR A 1 129 ? 127.52800 140.11600 143.18200 1.000 68.46067 129 TYR A C 1
ATOM 1024 O O . TYR A 1 129 ? 127.63600 139.83700 144.38100 1.000 68.46067 129 TYR A O 1
ATOM 1033 N N . GLN A 1 130 ? 128.13800 141.17000 142.63400 1.000 66.39021 130 GLN A N 1
ATOM 1034 C CA . GLN A 1 130 ? 129.00100 142.02800 143.44100 1.000 66.39021 130 GLN A CA 1
ATOM 1035 C C . GLN A 1 130 ? 128.22600 142.72600 144.55000 1.000 66.39021 130 GLN A C 1
ATOM 1036 O O . GLN A 1 130 ? 128.79100 143.02300 145.60800 1.000 66.39021 130 GLN A O 1
ATOM 1042 N N . LEU A 1 131 ? 126.94300 142.99900 144.32900 1.000 69.28918 131 LEU A N 1
ATOM 1043 C CA . LEU A 1 131 ? 126.08300 143.58600 145.34400 1.000 69.28918 131 LEU A CA 1
ATOM 1044 C C . LEU A 1 131 ? 125.18200 142.56200 146.01900 1.000 69.28918 131 LEU A C 1
ATOM 1045 O O . LEU A 1 131 ? 124.33500 142.94700 146.83000 1.000 69.28918 131 LEU A O 1
ATOM 1050 N N . ARG A 1 132 ? 125.35000 141.27300 145.70600 1.000 72.65320 132 ARG A N 1
ATOM 1051 C CA . ARG A 1 132 ? 124.50200 140.19900 146.23200 1.000 72.65320 132 ARG A CA 1
ATOM 1052 C C . ARG A 1 132 ? 123.03100 140.45300 145.91200 1.000 72.65320 132 ARG A C 1
ATOM 1053 O O . ARG A 1 132 ? 122.14400 140.20600 146.73100 1.000 72.65320 132 ARG A O 1
ATOM 1061 N N . ALA A 1 133 ? 122.77400 140.95100 144.70800 1.000 67.30288 133 ALA A N 1
ATOM 1062 C CA . ALA A 1 133 ? 121.44400 141.33700 144.27500 1.000 67.30288 133 ALA A CA 1
ATOM 1063 C C . ALA A 1 133 ? 120.60000 140.11300 143.92400 1.000 67.30288 133 ALA A C 1
ATOM 1064 O O . ALA A 1 133 ? 121.13500 139.07800 143.51900 1.000 67.30288 133 ALA A O 1
ATOM 1066 N N . PRO A 1 134 ? 119.28300 140.20200 144.08000 1.000 66.54137 134 PRO A N 1
ATOM 1067 C CA . PRO A 1 134 ? 118.40300 139.12200 143.62600 1.000 66.54137 134 PRO A CA 1
ATOM 1068 C C . PRO A 1 134 ? 118.21900 139.16300 142.11400 1.000 66.54137 134 PRO A C 1
ATOM 1069 O O . PRO A 1 134 ? 118.60500 140.11600 141.43700 1.000 66.54137 134 PRO A O 1
ATOM 1073 N N . TYR A 1 135 ? 117.61200 138.09300 141.59600 1.000 62.11520 135 TYR A N 1
ATOM 1074 C CA . TYR A 1 135 ? 117.34600 137.92800 140.16600 1.000 62.11520 135 TYR A CA 1
ATOM 1075 C C . TYR A 1 135 ? 118.63900 137.99700 139.35100 1.000 62.11520 135 TYR A C 1
ATOM 1076 O O . TYR A 1 135 ? 118.84400 138.89200 138.53000 1.000 62.11520 135 TYR A O 1
ATOM 1085 N N . ARG A 1 136 ? 119.51800 137.02700 139.59500 1.000 63.52303 136 ARG A N 1
ATOM 1086 C CA . ARG A 1 136 ? 120.78300 136.94300 138.87100 1.000 63.52303 136 ARG A CA 1
ATOM 1087 C C . ARG A 1 136 ? 120.66200 136.07000 137.62400 1.000 63.52303 136 ARG A C 1
ATOM 1088 O O . ARG A 1 136 ? 120.99400 136.50700 136.51800 1.000 63.52303 136 ARG A O 1
ATOM 1096 N N . VAL A 1 137 ? 120.19800 134.83000 137.79400 1.000 61.72377 137 VAL A N 1
ATOM 1097 C CA . VAL A 1 137 ? 120.07700 133.91100 136.66500 1.000 61.72377 137 VAL A CA 1
ATOM 1098 C C . VAL A 1 137 ? 118.99200 134.38000 135.70100 1.000 61.72377 137 VAL A C 1
ATOM 1099 O O . VAL A 1 137 ? 119.10900 134.20600 134.48100 1.000 61.72377 137 VAL A O 1
ATOM 1103 N N . SER A 1 138 ? 117.91900 134.97600 136.22800 1.000 58.70859 138 SER A N 1
ATOM 1104 C CA . SER A 1 138 ? 116.82500 135.43600 135.37700 1.000 58.70859 138 SER A CA 1
ATOM 1105 C C . SER A 1 138 ? 117.28900 136.51000 134.39900 1.000 58.70859 138 SER A C 1
ATOM 1106 O O . SER A 1 138 ? 116.94600 136.47100 133.21000 1.000 58.70859 138 SER A O 1
ATOM 1109 N N . CYS A 1 139 ? 118.07300 137.47600 134.88100 1.000 58.42178 139 CYS A N 1
ATOM 1110 C CA . CYS A 1 139 ? 118.59300 138.51400 133.99800 1.000 58.42178 139 CYS A CA 1
ATOM 1111 C C . CYS A 1 139 ? 119.53800 137.92700 132.95800 1.000 58.42178 139 CYS A C 1
ATOM 1112 O O . CYS A 1 139 ? 119.55300 138.36600 131.80200 1.000 58.42178 139 CYS A O 1
ATOM 1115 N N . SER A 1 140 ? 120.33100 136.92700 133.35100 1.000 58.19949 140 SER A N 1
ATOM 1116 C CA . SER A 1 140 ? 121.21100 136.25800 132.39900 1.000 58.19949 140 SER A CA 1
ATOM 1117 C C . SER A 1 140 ? 120.41300 135.56200 131.30300 1.000 58.19949 140 SER A C 1
ATOM 1118 O O . SER A 1 140 ? 120.78400 135.61500 130.12500 1.000 58.19949 140 SER A O 1
ATOM 1121 N N . ALA A 1 141 ? 119.31000 134.90500 131.67100 1.000 54.44694 141 ALA A N 1
ATOM 1122 C CA . ALA A 1 141 ? 118.46000 134.26500 130.67200 1.000 54.44694 141 ALA A CA 1
ATOM 1123 C C . ALA A 1 141 ? 117.83100 135.29400 129.74100 1.000 54.44694 141 ALA A C 1
ATOM 1124 O O . ALA A 1 141 ? 117.73300 135.07000 128.52600 1.000 54.44694 141 ALA A O 1
ATOM 1126 N N . ILE A 1 142 ? 117.39600 136.43100 130.29200 1.000 53.16000 142 ILE A N 1
ATOM 1127 C CA . ILE A 1 142 ? 116.83200 137.48700 129.45400 1.000 53.16000 142 ILE A CA 1
ATOM 1128 C C . ILE A 1 142 ? 117.87100 137.99000 128.46000 1.000 53.16000 142 ILE A C 1
ATOM 1129 O O . ILE A 1 142 ? 117.57400 138.19200 127.27600 1.000 53.16000 142 ILE A O 1
ATOM 1134 N N . ILE A 1 143 ? 119.10600 138.19700 128.92100 1.000 53.10268 143 ILE A N 1
ATOM 1135 C CA . ILE A 1 143 ? 120.15900 138.68100 128.03200 1.000 53.10268 143 ILE A CA 1
ATOM 1136 C C . ILE A 1 143 ? 120.48300 137.64000 126.96500 1.000 53.10268 143 ILE A C 1
ATOM 1137 O O . ILE A 1 143 ? 120.74100 137.98000 125.80300 1.000 53.10268 143 ILE A O 1
ATOM 1142 N N . PHE A 1 144 ? 120.46700 136.35800 127.33600 1.000 52.96682 144 PHE A N 1
ATOM 1143 C CA . PHE A 1 144 ? 120.69200 135.29800 126.35800 1.000 52.96682 144 PHE A CA 1
ATOM 1144 C C . PHE A 1 144 ? 119.62100 135.32000 125.27100 1.000 52.96682 144 PHE A C 1
ATOM 1145 O O . PHE A 1 144 ? 119.92800 135.20100 124.07600 1.000 52.96682 144 PHE A O 1
ATOM 1153 N N . ALA A 1 145 ? 118.35900 135.49900 125.66900 1.000 50.20963 145 ALA A N 1
ATOM 1154 C CA . ALA A 1 145 ? 117.28100 135.61000 124.69000 1.000 50.20963 145 ALA A CA 1
ATOM 1155 C C . ALA A 1 145 ? 117.45400 136.84200 123.80900 1.000 50.20963 145 ALA A C 1
ATOM 1156 O O . ALA A 1 145 ? 117.17600 136.79800 122.60300 1.000 50.20963 145 ALA A O 1
ATOM 1158 N N . ILE A 1 146 ? 117.90200 137.95400 124.39700 1.000 50.50644 146 ILE A N 1
ATOM 1159 C CA . ILE A 1 146 ? 118.12000 139.17900 123.62900 1.000 50.50644 146 ILE A CA 1
ATOM 1160 C C . ILE A 1 146 ? 119.18500 138.96100 122.56100 1.000 50.50644 146 ILE A C 1
ATOM 1161 O O . ILE A 1 146 ? 119.02900 139.38300 121.40700 1.000 50.50644 146 ILE A O 1
ATOM 1166 N N . LEU A 1 147 ? 120.28400 138.30000 122.92500 1.000 50.49691 147 LEU A N 1
ATOM 1167 C CA . LEU A 1 147 ? 121.33600 138.05500 121.94200 1.000 50.49691 147 LEU A CA 1
ATOM 1168 C C . LEU A 1 147 ? 120.88900 137.06000 120.87500 1.000 50.49691 147 LEU A C 1
ATOM 1169 O O . LEU A 1 147 ? 121.29000 137.17500 119.71000 1.000 50.49691 147 LEU A O 1
ATOM 1174 N N . MET A 1 148 ? 120.05800 136.08000 121.24100 1.000 49.23533 148 MET A N 1
ATOM 1175 C CA . MET A 1 148 ? 119.49200 135.20500 120.21500 1.000 49.23533 148 MET A CA 1
ATOM 1176 C C . MET A 1 148 ? 118.63300 135.99600 119.23400 1.000 49.23533 148 MET A C 1
ATOM 1177 O O . MET A 1 148 ? 118.69400 135.77600 118.01500 1.000 49.23533 148 MET A O 1
ATOM 1182 N N . SER A 1 149 ? 117.83000 136.92800 119.75200 1.000 46.97269 149 SER A N 1
ATOM 1183 C CA . SER A 1 149 ? 117.02700 137.78700 118.88600 1.000 46.97269 149 SER A CA 1
ATOM 1184 C C . SER A 1 149 ? 117.90900 138.61800 117.96200 1.000 46.97269 149 SER A C 1
ATOM 1185 O O . SER A 1 149 ? 117.59300 138.79500 116.78000 1.000 46.97269 149 SER A O 1
ATOM 1188 N N . GLY A 1 150 ? 119.02100 139.13300 118.48700 1.000 47.83558 150 GLY A N 1
ATOM 1189 C CA . GLY A 1 150 ? 119.95000 139.87800 117.64800 1.000 47.83558 150 GLY A CA 1
ATOM 1190 C C . GLY A 1 150 ? 120.56500 139.02900 116.55000 1.000 47.83558 150 GLY A C 1
ATOM 1191 O O . GLY A 1 150 ? 120.74400 139.49200 115.41800 1.000 47.83558 150 GLY A O 1
ATOM 1192 N N . VAL A 1 151 ? 120.89700 137.77600 116.86700 1.000 47.33213 151 VAL A N 1
ATOM 1193 C CA . VAL A 1 151 ? 121.45400 136.87400 115.85800 1.000 47.33213 151 VAL A CA 1
ATOM 1194 C C . VAL A 1 151 ? 120.44000 136.61300 114.74800 1.000 47.33213 151 VAL A C 1
ATOM 1195 O O . VAL A 1 151 ? 120.77500 136.65100 113.55400 1.000 47.33213 151 VAL A O 1
ATOM 1199 N N . LEU A 1 152 ? 119.18500 136.34300 115.12000 1.000 46.28003 152 LEU A N 1
ATOM 1200 C CA . LEU A 1 152 ? 118.15700 136.13800 114.10000 1.000 46.28003 152 LEU A CA 1
ATOM 1201 C C . LEU A 1 152 ? 117.92400 137.40200 113.27900 1.000 46.28003 152 LEU A C 1
ATOM 1202 O O . LEU A 1 152 ? 117.66900 137.32700 112.06900 1.000 46.28003 152 LEU A O 1
ATOM 1207 N N . ALA A 1 153 ? 118.00300 138.57200 113.91600 1.000 46.89716 153 ALA A N 1
ATOM 1208 C CA . ALA A 1 153 ? 117.88000 139.82300 113.17600 1.000 46.89716 153 ALA A CA 1
ATOM 1209 C C . ALA A 1 153 ? 119.00000 139.96800 112.15600 1.000 46.89716 153 ALA A C 1
ATOM 1210 O O . ALA A 1 153 ? 118.77000 140.42500 111.03200 1.000 46.89716 153 ALA A O 1
ATOM 1212 N N . GLU A 1 154 ? 120.22100 139.58300 112.53300 1.000 48.64463 154 GLU A N 1
ATOM 1213 C CA . GLU A 1 154 ? 121.34100 139.62700 111.59400 1.000 48.64463 154 GLU A CA 1
ATOM 1214 C C . GLU A 1 154 ? 121.10800 138.68600 110.41600 1.000 48.64463 154 GLU A C 1
ATOM 1215 O O . GLU A 1 154 ? 121.35300 139.04700 109.25500 1.000 48.64463 154 GLU A O 1
ATOM 1221 N N . PHE A 1 155 ? 120.63000 137.46900 110.70100 1.000 48.45127 155 PHE A N 1
ATOM 1222 C CA . PHE A 1 155 ? 120.33000 136.51900 109.62900 1.000 48.45127 155 PHE A CA 1
ATOM 1223 C C . PHE A 1 155 ? 119.28100 137.06600 108.67100 1.000 48.45127 155 PHE A C 1
ATOM 1224 O O . PHE A 1 155 ? 119.40900 136.91900 107.45000 1.000 48.45127 155 PHE A O 1
ATOM 1232 N N . TYR A 1 156 ? 118.22900 137.68900 109.20300 1.000 46.96213 156 TYR A N 1
ATOM 1233 C CA . TYR A 1 156 ? 117.19100 138.23400 108.33300 1.000 46.96213 156 TYR A CA 1
ATOM 1234 C C . TYR A 1 156 ? 117.68900 139.45300 107.56500 1.000 46.96213 156 TYR A C 1
ATOM 1235 O O . TYR A 1 156 ? 117.26700 139.69100 106.42700 1.000 46.96213 156 TYR A O 1
ATOM 1244 N N . ALA A 1 157 ? 118.58400 140.23800 108.16900 1.000 48.95833 157 ALA A N 1
ATOM 1245 C CA . ALA A 1 157 ? 119.06400 141.45300 107.52000 1.000 48.95833 157 ALA A CA 1
ATOM 1246 C C . ALA A 1 157 ? 120.01100 141.13900 106.36900 1.000 48.95833 157 ALA A C 1
ATOM 1247 O O . ALA A 1 157 ? 119.97600 141.81200 105.33300 1.000 48.95833 157 ALA A O 1
ATOM 1249 N N . GLU A 1 158 ? 120.86500 140.12800 106.52600 1.000 48.76271 158 GLU A N 1
ATOM 1250 C CA . GLU A 1 158 ? 121.86300 139.81400 105.50900 1.000 48.76271 158 GLU A CA 1
ATOM 1251 C C . GLU A 1 158 ? 121.35100 138.87000 104.42500 1.000 48.76271 158 GLU A C 1
ATOM 1252 O O . GLU A 1 158 ? 122.12200 138.49500 103.53600 1.000 48.76271 158 GLU A O 1
ATOM 1258 N N . GLY A 1 159 ? 120.08000 138.48300 104.46900 1.000 50.95269 159 GLY A N 1
ATOM 1259 C CA . GLY A 1 159 ? 119.55900 137.51700 103.52200 1.000 50.95269 159 GLY A CA 1
ATOM 1260 C C . GLY A 1 159 ? 118.85300 138.11100 102.32000 1.000 50.95269 159 GLY A C 1
ATOM 1261 O O . GLY A 1 159 ? 119.21900 139.18600 101.83800 1.000 50.95269 159 GLY A O 1
ATOM 1262 N N . ASP A 1 160 ? 117.84300 137.40100 101.82700 1.000 50.29875 160 ASP A N 1
ATOM 1263 C CA . ASP A 1 160 ? 117.08900 137.85900 100.67000 1.000 50.29875 160 ASP A CA 1
ATOM 1264 C C . ASP A 1 160 ? 116.34500 139.14900 101.01100 1.000 50.29875 160 ASP A C 1
ATOM 1265 O O . ASP A 1 160 ? 115.82600 139.28700 102.12500 1.000 50.29875 160 ASP A O 1
ATOM 1270 N N . PRO A 1 161 ? 116.29800 140.12100 100.09400 1.000 49.94609 161 PRO A N 1
ATOM 1271 C CA . PRO A 1 161 ? 115.60400 141.38500 100.39900 1.000 49.94609 161 PRO A CA 1
ATOM 1272 C C . PRO A 1 161 ? 114.13500 141.21300 100.74000 1.000 49.94609 161 PRO A C 1
ATOM 1273 O O . PRO A 1 161 ? 113.61700 141.95000 101.58800 1.000 49.94609 161 PRO A O 1
ATOM 1277 N N . ARG A 1 162 ? 113.45100 140.25200 100.11500 1.000 49.46736 162 ARG A N 1
ATOM 1278 C CA . ARG A 1 162 ? 112.03400 140.03300 100.38500 1.000 49.46736 162 ARG A CA 1
ATOM 1279 C C . ARG A 1 162 ? 111.77100 139.71300 101.85200 1.000 49.46736 162 ARG A C 1
ATOM 1280 O O . ARG A 1 162 ? 110.67500 139.99400 102.35100 1.000 49.46736 162 ARG A O 1
ATOM 1288 N N . LEU A 1 163 ? 112.75600 139.17100 102.56100 1.000 49.07801 163 LEU A N 1
ATOM 1289 C CA . LEU A 1 163 ? 112.63200 138.82800 103.97100 1.000 49.07801 163 LEU A CA 1
ATOM 1290 C C . LEU A 1 163 ? 113.43300 139.78900 104.84300 1.000 49.07801 163 LEU A C 1
ATOM 1291 O O . LEU A 1 163 ? 114.00200 139.40100 105.86400 1.000 49.07801 163 LEU A O 1
ATOM 1296 N N . ARG A 1 164 ? 113.49000 141.06100 104.44900 1.000 51.76760 164 ARG A N 1
ATOM 1297 C CA . ARG A 1 164 ? 114.26200 142.04600 105.20000 1.000 51.76760 164 ARG A CA 1
ATOM 1298 C C . ARG A 1 164 ? 113.52300 142.59600 106.41700 1.000 51.76760 164 ARG A C 1
ATOM 1299 O O . ARG A 1 164 ? 114.16000 142.85600 107.44500 1.000 51.76760 164 ARG A O 1
ATOM 1307 N N . ASN A 1 165 ? 112.19500 142.74300 106.34600 1.000 48.98347 165 ASN A N 1
ATOM 1308 C CA . ASN A 1 165 ? 111.45600 143.35100 107.45100 1.000 48.98347 165 ASN A CA 1
ATOM 1309 C C . ASN A 1 165 ? 111.51000 142.49500 108.70800 1.000 48.98347 165 ASN A C 1
ATOM 1310 O O . ASN A 1 165 ? 111.39600 143.01800 109.82500 1.000 48.98347 165 ASN A O 1
ATOM 1315 N N . GLY A 1 166 ? 111.70000 141.18500 108.54800 1.000 47.32492 166 GLY A N 1
ATOM 1316 C CA . GLY A 1 166 ? 111.83600 140.32200 109.70300 1.000 47.32492 166 GLY A CA 1
ATOM 1317 C C . GLY A 1 166 ? 112.98500 140.72700 110.60000 1.000 47.32492 166 GLY A C 1
ATOM 1318 O O . GLY A 1 166 ? 112.90200 140.58200 111.82400 1.000 47.32492 166 GLY A O 1
ATOM 1319 N N . ALA A 1 167 ? 114.06400 141.25200 110.01100 1.000 45.64493 167 ALA A N 1
ATOM 1320 C CA . ALA A 1 167 ? 115.15800 141.78100 110.81600 1.000 45.64493 167 ALA A CA 1
ATOM 1321 C C . ALA A 1 167 ? 114.64900 142.84300 111.77700 1.000 45.64493 167 ALA A C 1
ATOM 1322 O O . ALA A 1 167 ? 114.87600 142.75800 112.99100 1.000 45.64493 167 ALA A O 1
ATOM 1324 N N . TYR A 1 168 ? 113.90700 143.82400 111.25200 1.000 46.92607 168 TYR A N 1
ATOM 1325 C CA . TYR A 1 168 ? 113.33900 144.85800 112.10700 1.000 46.92607 168 TYR A CA 1
ATOM 1326 C C . TYR A 1 168 ? 112.43700 144.25100 113.16800 1.000 46.92607 168 TYR A C 1
ATOM 1327 O O . TYR A 1 168 ? 112.47800 144.66600 114.33300 1.000 46.92607 168 TYR A O 1
ATOM 1336 N N . ALA A 1 169 ? 111.63300 143.25300 112.79200 1.000 45.12589 169 ALA A N 1
ATOM 1337 C CA . ALA A 1 169 ? 110.74300 142.63000 113.76700 1.000 45.12589 169 ALA A CA 1
ATOM 1338 C C . ALA A 1 169 ? 111.53700 142.05200 114.92900 1.000 45.12589 169 ALA A C 1
ATOM 1339 O O . ALA A 1 169 ? 111.24500 142.32900 116.10200 1.000 45.12589 169 ALA A O 1
ATOM 1341 N N . TRP A 1 170 ? 112.58400 141.28800 114.61400 1.000 44.44392 170 TRP A N 1
ATOM 1342 C CA . TRP A 1 170 ? 113.38700 140.68600 115.67000 1.000 44.44392 170 TRP A CA 1
ATOM 1343 C C . TRP A 1 170 ? 114.06300 141.75800 116.50600 1.000 44.44392 170 TRP A C 1
ATOM 1344 O O . TRP A 1 170 ? 114.12500 141.64900 117.73900 1.000 44.44392 170 TRP A O 1
ATOM 1355 N N . TYR A 1 171 ? 114.53800 142.82300 115.85500 1.000 47.42741 171 TYR A N 1
ATOM 1356 C CA . TYR A 1 171 ? 115.16800 143.91300 116.58500 1.000 47.42741 171 TYR A CA 1
ATOM 1357 C C . TYR A 1 171 ? 114.18900 144.50400 117.58400 1.000 47.42741 171 TYR A C 1
ATOM 1358 O O . TYR A 1 171 ? 114.52700 144.71200 118.75400 1.000 47.42741 171 TYR A O 1
ATOM 1367 N N . GLY A 1 172 ? 112.95000 144.72900 117.14500 1.000 45.36530 172 GLY A N 1
ATOM 1368 C CA . GLY A 1 172 ? 111.95000 145.27900 118.04100 1.000 45.36530 172 GLY A CA 1
ATOM 1369 C C . GLY A 1 172 ? 111.70400 144.37400 119.22800 1.000 45.36530 172 GLY A C 1
ATOM 1370 O O . GLY A 1 172 ? 111.65500 144.83100 120.37400 1.000 45.36530 172 GLY A O 1
ATOM 1371 N N . PHE A 1 173 ? 111.58300 143.06800 118.96700 1.000 45.53605 173 PHE A N 1
ATOM 1372 C CA . PHE A 1 173 ? 111.40800 142.10500 120.04900 1.000 45.53605 173 PHE A CA 1
ATOM 1373 C C . PHE A 1 173 ? 112.53000 142.24600 121.06500 1.000 45.53605 173 PHE A C 1
ATOM 1374 O O . PHE A 1 173 ? 112.29000 142.44900 122.27000 1.000 45.53605 173 PHE A O 1
ATOM 1382 N N . GLY A 1 174 ? 113.76900 142.21800 120.56900 1.000 48.14710 174 GLY A N 1
ATOM 1383 C CA . GLY A 1 174 ? 114.91100 142.32400 121.45300 1.000 48.14710 174 GLY A CA 1
ATOM 1384 C C . GLY A 1 174 ? 114.87400 143.60300 122.25700 1.000 48.14710 174 GLY A C 1
ATOM 1385 O O . GLY A 1 174 ? 115.02800 143.58200 123.47800 1.000 48.14710 174 GLY A O 1
ATOM 1386 N N . CYS A 1 175 ? 114.59400 144.72400 121.58600 1.000 48.91381 175 CYS A N 1
ATOM 1387 C CA . CYS A 1 175 ? 114.60100 146.01200 122.26800 1.000 48.91381 175 CYS A CA 1
ATOM 1388 C C . CYS A 1 175 ? 113.56200 146.04100 123.37100 1.000 48.91381 175 CYS A C 1
ATOM 1389 O O . CYS A 1 175 ? 113.84400 146.50300 124.48200 1.000 48.91381 175 CYS A O 1
ATOM 1392 N N . PHE A 1 176 ? 112.36500 145.52300 123.09200 1.000 48.54169 176 PHE A N 1
ATOM 1393 C CA . PHE A 1 176 ? 111.31700 145.51800 124.10300 1.000 48.54169 176 PHE A CA 1
ATOM 1394 C C . PHE A 1 176 ? 111.79600 144.79100 125.34800 1.000 48.54169 176 PHE A C 1
ATOM 1395 O O . PHE A 1 176 ? 111.81700 145.35700 126.45600 1.000 48.54169 176 PHE A O 1
ATOM 1403 N N . TRP A 1 177 ? 112.28400 143.56300 125.16500 1.000 49.56940 177 TRP A N 1
ATOM 1404 C CA . TRP A 1 177 ? 112.67500 142.79500 126.33800 1.000 49.56940 177 TRP A CA 1
ATOM 1405 C C . TRP A 1 177 ? 113.88700 143.42000 127.00900 1.000 49.56940 177 TRP A C 1
ATOM 1406 O O . TRP A 1 177 ? 113.97800 143.44200 128.24300 1.000 49.56940 177 TRP A O 1
ATOM 1417 N N . PHE A 1 178 ? 114.79000 143.99800 126.21300 1.000 50.64062 178 PHE A N 1
ATOM 1418 C CA . PHE A 1 178 ? 115.96700 144.63100 126.78400 1.000 50.64062 178 PHE A CA 1
ATOM 1419 C C . PHE A 1 178 ? 115.57000 145.80400 127.65400 1.000 50.64062 178 PHE A C 1
ATOM 1420 O O . PHE A 1 178 ? 116.11100 145.97800 128.74800 1.000 50.64062 178 PHE A O 1
ATOM 1428 N N . ILE A 1 179 ? 114.60900 146.60600 127.19400 1.000 50.21258 179 ILE A N 1
ATOM 1429 C CA . ILE A 1 179 ? 114.15700 147.74100 127.98800 1.000 50.21258 179 ILE A CA 1
ATOM 1430 C C . ILE A 1 179 ? 113.62600 147.24600 129.32100 1.000 50.21258 179 ILE A C 1
ATOM 1431 O O . ILE A 1 179 ? 113.99500 147.75900 130.38900 1.000 50.21258 179 ILE A O 1
ATOM 1436 N N . PHE A 1 180 ? 112.80300 146.19200 129.27800 1.000 53.52564 180 PHE A N 1
ATOM 1437 C CA . PHE A 1 180 ? 112.28600 145.62800 130.52000 1.000 53.52564 180 PHE A CA 1
ATOM 1438 C C . PHE A 1 180 ? 113.42900 145.24700 131.45100 1.000 53.52564 180 PHE A C 1
ATOM 1439 O O . PHE A 1 180 ? 113.51100 145.72700 132.59400 1.000 53.52564 180 PHE A O 1
ATOM 1447 N N . ALA A 1 181 ? 114.37200 144.45400 130.93500 1.000 53.37780 181 ALA A N 1
ATOM 1448 C CA . ALA A 1 181 ? 115.45900 143.96200 131.77000 1.000 53.37780 181 ALA A CA 1
ATOM 1449 C C . ALA A 1 181 ? 116.28500 145.11600 132.30200 1.000 53.37780 181 ALA A C 1
ATOM 1450 O O . ALA A 1 181 ? 116.66000 145.12900 133.48000 1.000 53.37780 181 ALA A O 1
ATOM 1452 N N . TYR A 1 182 ? 116.54000 146.11200 131.45500 1.000 56.70497 182 TYR A N 1
ATOM 1453 C CA . TYR A 1 182 ? 117.36200 147.24300 131.85200 1.000 56.70497 182 TYR A CA 1
ATOM 1454 C C . TYR A 1 182 ? 116.73300 147.95500 133.03300 1.000 56.70497 182 TYR A C 1
ATOM 1455 O O . TYR A 1 182 ? 117.39200 148.18500 134.05700 1.000 56.70497 182 TYR A O 1
ATOM 1464 N N . SER A 1 183 ? 115.43400 148.24500 132.93500 1.000 55.36461 183 SER A N 1
ATOM 1465 C CA . SER A 1 183 ? 114.76400 148.93800 134.02600 1.000 55.36461 183 SER A CA 1
ATOM 1466 C C . SER A 1 183 ? 114.84700 148.11600 135.30000 1.000 55.36461 183 SER A C 1
ATOM 1467 O O . SER A 1 183 ? 115.22400 148.63200 136.36400 1.000 55.36461 183 SER A O 1
ATOM 1470 N N . ILE A 1 184 ? 114.57400 146.81200 135.19000 1.000 58.32782 184 ILE A N 1
ATOM 1471 C CA . ILE A 1 184 ? 114.58800 145.95900 136.37300 1.000 58.32782 184 ILE A CA 1
ATOM 1472 C C . ILE A 1 184 ? 115.96600 145.99000 137.01500 1.000 58.32782 184 ILE A C 1
ATOM 1473 O O . ILE A 1 184 ? 116.10600 146.22100 138.22500 1.000 58.32782 184 ILE A O 1
ATOM 1478 N N . VAL A 1 185 ? 117.00600 145.83200 136.19300 1.000 59.22992 185 VAL A N 1
ATOM 1479 C CA . VAL A 1 185 ? 118.36500 145.76100 136.71100 1.000 59.22992 185 VAL A CA 1
ATOM 1480 C C . VAL A 1 185 ? 118.71300 147.05700 137.41800 1.000 59.22992 185 VAL A C 1
ATOM 1481 O O . VAL A 1 185 ? 119.23200 147.05100 138.54200 1.000 59.22992 185 VAL A O 1
ATOM 1485 N N . MET A 1 186 ? 118.37900 148.18800 136.79100 1.000 62.83204 186 MET A N 1
ATOM 1486 C CA . MET A 1 186 ? 118.72300 149.47200 137.38600 1.000 62.83204 186 MET A CA 1
ATOM 1487 C C . MET A 1 186 ? 118.04800 149.62200 138.73700 1.000 62.83204 186 MET A C 1
ATOM 1488 O O . MET A 1 186 ? 118.69500 149.98000 139.73000 1.000 62.83204 186 MET A O 1
ATOM 1493 N N . SER A 1 187 ? 116.75900 149.27900 138.80600 1.000 62.51631 187 SER A N 1
ATOM 1494 C CA . SER A 1 187 ? 116.04000 149.41200 140.06600 1.000 62.51631 187 SER A CA 1
ATOM 1495 C C . SER A 1 187 ? 116.69800 148.56200 141.14000 1.000 62.51631 187 SER A C 1
ATOM 1496 O O . SER A 1 187 ? 116.99000 149.04600 142.24300 1.000 62.51631 187 SER A O 1
ATOM 1499 N N . ILE A 1 188 ? 117.00400 147.30600 140.80100 1.000 63.55039 188 ILE A N 1
ATOM 1500 C CA . ILE A 1 188 ? 117.57300 146.39600 141.78700 1.000 63.55039 188 ILE A CA 1
ATOM 1501 C C . ILE A 1 188 ? 118.90100 146.94100 142.28300 1.000 63.55039 188 ILE A C 1
ATOM 1502 O O . ILE A 1 188 ? 119.14900 147.02300 143.49500 1.000 63.55039 188 ILE A O 1
ATOM 1507 N N . VAL A 1 189 ? 119.74700 147.38200 141.35000 1.000 66.47311 189 VAL A N 1
ATOM 1508 C CA . VAL A 1 189 ? 121.07200 147.86400 141.71800 1.000 66.47311 189 VAL A CA 1
ATOM 1509 C C . VAL A 1 189 ? 120.94200 149.06100 142.64100 1.000 66.47311 189 VAL A C 1
ATOM 1510 O O . VAL A 1 189 ? 121.59900 149.13600 143.68800 1.000 66.47311 189 VAL A O 1
ATOM 1514 N N . ALA A 1 190 ? 120.04400 149.98600 142.29300 1.000 69.40325 190 ALA A N 1
ATOM 1515 C CA . ALA A 1 190 ? 119.87300 151.18200 143.10400 1.000 69.40325 190 ALA A CA 1
ATOM 1516 C C . ALA A 1 190 ? 119.46800 150.80600 144.51700 1.000 69.40325 190 ALA A C 1
ATOM 1517 O O . ALA A 1 190 ? 120.07300 151.26900 145.49200 1.000 69.40325 190 ALA A O 1
ATOM 1519 N N . LYS A 1 191 ? 118.48800 149.90600 144.64200 1.000 72.44961 191 LYS A N 1
ATOM 1520 C CA . LYS A 1 191 ? 118.01600 149.52900 145.96800 1.000 72.44961 191 LYS A CA 1
ATOM 1521 C C . LYS A 1 191 ? 119.14400 148.90700 146.77500 1.000 72.44961 191 LYS A C 1
ATOM 1522 O O . LYS A 1 191 ? 119.37600 149.27700 147.93700 1.000 72.44961 191 LYS A O 1
ATOM 1528 N N . GLN A 1 192 ? 119.90000 148.00400 146.14600 1.000 72.65106 192 GLN A N 1
ATOM 1529 C CA . GLN A 1 192 ? 120.96600 147.32000 146.86500 1.000 72.65106 192 GLN A CA 1
ATOM 1530 C C . GLN A 1 192 ? 122.00600 148.31800 147.34000 1.000 72.65106 192 GLN A C 1
ATOM 1531 O O . GLN A 1 192 ? 122.42600 148.29200 148.50600 1.000 72.65106 192 GLN A O 1
ATOM 1537 N N . TYR A 1 193 ? 122.38700 149.25200 146.46600 1.000 77.79553 193 TYR A N 1
ATOM 1538 C CA . TYR A 1 193 ? 123.41400 150.20700 146.85300 1.000 77.79553 193 TYR A CA 1
ATOM 1539 C C . TYR A 1 193 ? 122.90700 151.11600 147.95600 1.000 77.79553 193 TYR A C 1
ATOM 1540 O O . TYR A 1 193 ? 123.66200 151.47600 148.86500 1.000 77.79553 193 TYR A O 1
ATOM 1549 N N . SER A 1 194 ? 121.62200 151.47600 147.90900 1.000 79.76139 194 SER A N 1
ATOM 1550 C CA . SER A 1 194 ? 121.06400 152.30400 148.96900 1.000 79.76139 194 SER A CA 1
ATOM 1551 C C . SER A 1 194 ? 121.17400 151.59000 150.30500 1.000 79.76139 194 SER A C 1
ATOM 1552 O O . SER A 1 194 ? 121.60300 152.17700 151.30800 1.000 79.76139 194 SER A O 1
ATOM 1555 N N . ARG A 1 195 ? 120.84400 150.29600 150.32000 1.000 83.63135 195 ARG A N 1
ATOM 1556 C CA . ARG A 1 195 ? 120.95200 149.54300 151.56300 1.000 83.63135 195 ARG A CA 1
ATOM 1557 C C . ARG A 1 195 ? 122.39900 149.48900 152.03000 1.000 83.63135 195 ARG A C 1
ATOM 1558 O O . ARG A 1 195 ? 122.68300 149.66700 153.22200 1.000 83.63135 195 ARG A O 1
ATOM 1566 N N . LEU A 1 196 ? 123.33400 149.29800 151.09600 1.000 83.48562 196 LEU A N 1
ATOM 1567 C CA . LEU A 1 196 ? 124.74200 149.27400 151.47700 1.000 83.48562 196 LEU A CA 1
ATOM 1568 C C . LEU A 1 196 ? 125.16100 150.61200 152.06800 1.000 83.48562 196 LEU A C 1
ATOM 1569 O O . LEU A 1 196 ? 125.89000 150.66100 153.06600 1.000 83.48562 196 LEU A O 1
ATOM 1574 N N . ALA A 1 197 ? 124.67100 151.70800 151.48600 1.000 86.46173 197 ALA A N 1
ATOM 1575 C CA . ALA A 1 197 ? 125.01500 153.03200 151.98900 1.000 86.46173 197 ALA A CA 1
ATOM 1576 C C . ALA A 1 197 ? 124.45600 153.24200 153.38700 1.000 86.46173 197 ALA A C 1
ATOM 1577 O O . ALA A 1 197 ? 125.07500 153.91800 154.21600 1.000 86.46173 197 ALA A O 1
ATOM 1579 N N . GLN A 1 198 ? 123.28700 152.66900 153.67000 1.000 89.97233 198 GLN A N 1
ATOM 1580 C CA . GLN A 1 198 ? 122.73700 152.80200 155.01200 1.000 89.97233 198 GLN A CA 1
ATOM 1581 C C . GLN A 1 198 ? 123.27900 151.74600 155.96500 1.000 89.97233 198 GLN A C 1
ATOM 1582 O O . GLN A 1 198 ? 122.94700 151.77900 157.15400 1.000 89.97233 198 GLN A O 1
ATOM 1588 N N . LEU A 1 199 ? 124.10400 150.81900 155.47500 1.000 91.48567 199 LEU A N 1
ATOM 1589 C CA . LEU A 1 199 ? 124.75400 149.84400 156.34200 1.000 91.48567 199 LEU A CA 1
ATOM 1590 C C . LEU A 1 199 ? 126.16200 150.26100 156.73900 1.000 91.48567 199 LEU A C 1
ATOM 1591 O O . LEU A 1 199 ? 126.65000 149.84200 157.79500 1.000 91.48567 199 LEU A O 1
ATOM 1596 N N . ALA A 1 200 ? 126.82400 151.07400 155.92100 1.000 95.90383 200 ALA A N 1
ATOM 1597 C CA . ALA A 1 200 ? 128.18800 151.51100 156.18200 1.000 95.90383 200 ALA A CA 1
ATOM 1598 C C . ALA A 1 200 ? 128.26000 152.88800 156.83000 1.000 95.90383 200 ALA A C 1
ATOM 1599 O O . ALA A 1 200 ? 129.35400 153.45500 156.92000 1.000 95.90383 200 ALA A O 1
ATOM 1601 N N . GLN A 1 201 ? 127.13000 153.44100 157.26700 1.000 99.73909 201 GLN A N 1
ATOM 1602 C CA . GLN A 1 201 ? 127.14000 154.74200 157.92200 1.000 99.73909 201 GLN A CA 1
ATOM 1603 C C . GLN A 1 201 ? 127.89900 154.66800 159.24100 1.000 99.73909 201 GLN A C 1
ATOM 1604 O O . GLN A 1 201 ? 127.79000 153.68900 159.98500 1.000 99.73909 201 GLN A O 1
ATOM 1610 N N . ASP A 1 202 ? 128.67200 155.72100 159.52500 1.000 103.74084 202 ASP A N 1
ATOM 1611 C CA . ASP A 1 202 ? 129.53200 155.78700 160.71000 1.000 103.74084 202 ASP A CA 1
ATOM 1612 C C . ASP A 1 202 ? 130.48100 154.59100 160.76900 1.000 103.74084 202 ASP A C 1
ATOM 1613 O O . ASP A 1 202 ? 130.72000 154.01400 161.83200 1.000 103.74084 202 ASP A O 1
ATOM 1618 N N . THR A 1 203 ? 131.02300 154.21400 159.61300 1.000 103.49366 203 THR A N 1
ATOM 1619 C CA . THR A 1 203 ? 131.89000 153.05100 159.50200 1.000 103.49366 203 THR A CA 1
ATOM 1620 C C . THR A 1 203 ? 132.91200 153.32600 158.40700 1.000 103.49366 203 THR A C 1
ATOM 1621 O O . THR A 1 203 ? 132.67100 154.12200 157.49600 1.000 103.49366 203 THR A O 1
ATOM 1625 N N . GLY A 1 204 ? 134.06500 152.66400 158.50800 1.000 102.20191 204 GLY A N 1
ATOM 1626 C CA . GLY A 1 204 ? 135.12600 152.82300 157.53200 1.000 102.20191 204 GLY A CA 1
ATOM 1627 C C . GLY A 1 204 ? 134.82400 152.20300 156.18200 1.000 102.20191 204 GLY A C 1
ATOM 1628 O O . GLY A 1 204 ? 133.65600 152.05800 155.80500 1.000 102.20191 204 GLY A O 1
ATOM 1629 N N . ALA A 1 205 ? 135.87800 151.83700 155.44600 1.000 98.69097 205 ALA A N 1
ATOM 1630 C CA . ALA A 1 205 ? 135.76400 151.31600 154.08100 1.000 98.69097 205 ALA A CA 1
ATOM 1631 C C . ALA A 1 205 ? 135.01600 152.28800 153.17300 1.000 98.69097 205 ALA A C 1
ATOM 1632 O O . ALA A 1 205 ? 134.27300 151.87900 152.27900 1.000 98.69097 205 ALA A O 1
ATOM 1634 N N . GLU A 1 206 ? 135.21400 153.58700 153.40600 1.000 95.91361 206 GLU A N 1
ATOM 1635 C CA . GLU A 1 206 ? 134.46600 154.60300 152.67600 1.000 95.91361 206 GLU A CA 1
ATOM 1636 C C . GLU A 1 206 ? 135.04100 154.82100 151.28000 1.000 95.91361 206 GLU A C 1
ATOM 1637 O O . GLU A 1 206 ? 134.31500 155.23100 150.36800 1.000 95.91361 206 GLU A O 1
ATOM 1643 N N . HIS A 1 207 ? 136.33400 154.54200 151.09300 1.000 94.21485 207 HIS A N 1
ATOM 1644 C CA . HIS A 1 207 ? 136.96700 154.73300 149.79100 1.000 94.21485 207 HIS A CA 1
ATOM 1645 C C . HIS A 1 207 ? 136.55200 153.66100 148.78900 1.000 94.21485 207 HIS A C 1
ATOM 1646 O O . HIS A 1 207 ? 136.32900 153.96500 147.61200 1.000 94.21485 207 HIS A O 1
ATOM 1653 N N . SER A 1 208 ? 136.45100 152.40500 149.23200 1.000 90.36720 208 SER A N 1
ATOM 1654 C CA . SER A 1 208 ? 136.10500 151.31800 148.32100 1.000 90.36720 208 SER A CA 1
ATOM 1655 C C . SER A 1 208 ? 134.66700 151.42500 147.82800 1.000 90.36720 208 SER A C 1
ATOM 1656 O O . SER A 1 208 ? 134.33900 150.90600 146.75100 1.000 90.36720 208 SER A O 1
ATOM 1659 N N . LEU A 1 209 ? 133.80000 152.07900 148.60400 1.000 89.04802 209 LEU A N 1
ATOM 1660 C CA . LEU A 1 209 ? 132.42300 152.27400 148.17000 1.000 89.04802 209 LEU A CA 1
ATOM 1661 C C . LEU A 1 209 ? 132.35000 153.12900 146.91200 1.000 89.04802 209 LEU A C 1
ATOM 1662 O O . LEU A 1 209 ? 131.50500 152.88000 146.04700 1.000 89.04802 209 LEU A O 1
ATOM 1667 N N . HIS A 1 210 ? 133.22500 154.13200 146.78900 1.000 88.91805 210 HIS A N 1
ATOM 1668 C CA . HIS A 1 210 ? 133.26000 154.93800 145.57200 1.000 88.91805 210 HIS A CA 1
ATOM 1669 C C . HIS A 1 210 ? 133.58300 154.07800 144.35800 1.000 88.91805 210 HIS A C 1
ATOM 1670 O O . HIS A 1 210 ? 132.93400 154.19000 143.31200 1.000 88.91805 210 HIS A O 1
ATOM 1677 N N . VAL A 1 211 ? 134.59300 153.21400 144.48400 1.000 82.05000 211 VAL A N 1
ATOM 1678 C CA . VAL A 1 211 ? 134.99800 152.36500 143.36700 1.000 82.05000 211 VAL A CA 1
ATOM 1679 C C . VAL A 1 211 ? 133.87400 151.40800 142.99600 1.000 82.05000 211 VAL A C 1
ATOM 1680 O O . VAL A 1 211 ? 133.55900 151.22000 141.81400 1.000 82.05000 211 VAL A O 1
ATOM 1684 N N . LEU A 1 212 ? 133.25200 150.79000 144.00400 1.000 78.85035 212 LEU A N 1
ATOM 1685 C CA . LEU A 1 212 ? 132.16100 149.85900 143.72900 1.000 78.85035 212 LEU A CA 1
ATOM 1686 C C . LEU A 1 212 ? 130.99500 150.56100 143.04400 1.000 78.85035 212 LEU A C 1
ATOM 1687 O O . LEU A 1 212 ? 130.45700 150.05700 142.04900 1.000 78.85035 212 LEU A O 1
ATOM 1692 N N . LYS A 1 213 ? 130.60600 151.73500 143.55100 1.000 79.01909 213 LYS A N 1
ATOM 1693 C CA . LYS A 1 213 ? 129.50000 152.48400 142.96500 1.000 79.01909 213 LYS A CA 1
ATOM 1694 C C . LYS A 1 213 ? 129.79900 152.86800 141.52400 1.000 79.01909 213 LYS A C 1
ATOM 1695 O O . LYS A 1 213 ? 128.97600 152.64700 140.62500 1.000 79.01909 213 LYS A O 1
ATOM 1701 N N . PHE A 1 214 ? 130.98200 153.44300 141.28600 1.000 76.23826 214 PHE A N 1
ATOM 1702 C CA . PHE A 1 214 ? 131.36800 153.84000 139.93800 1.000 76.23826 214 PHE A CA 1
ATOM 1703 C C . PHE A 1 214 ? 131.33000 152.65500 138.98700 1.000 76.23826 214 PHE A C 1
ATOM 1704 O O . PHE A 1 214 ? 130.70900 152.72200 137.92000 1.000 76.23826 214 PHE A O 1
ATOM 1712 N N . ALA A 1 215 ? 131.96600 151.54600 139.37500 1.000 73.01960 215 ALA A N 1
ATOM 1713 C CA . ALA A 1 215 ? 132.03200 150.38600 138.49700 1.000 73.01960 215 ALA A CA 1
ATOM 1714 C C . ALA A 1 215 ? 130.63900 149.86600 138.17000 1.000 73.01960 215 ALA A C 1
ATOM 1715 O O . ALA A 1 215 ? 130.26900 149.74700 136.99500 1.000 73.01960 215 ALA A O 1
ATOM 1717 N N . VAL A 1 216 ? 129.83000 149.59600 139.20000 1.000 71.33650 216 VAL A N 1
ATOM 1718 C CA . VAL A 1 216 ? 128.53800 148.95800 138.95700 1.000 71.33650 216 VAL A CA 1
ATOM 1719 C C . VAL A 1 216 ? 127.63500 149.87600 138.14000 1.000 71.33650 216 VAL A C 1
ATOM 1720 O O . VAL A 1 216 ? 127.03700 149.45200 137.14300 1.000 71.33650 216 VAL A O 1
ATOM 1724 N N . PHE A 1 217 ? 127.58200 151.16500 138.49300 1.000 71.63897 217 PHE A N 1
ATOM 1725 C CA . PHE A 1 217 ? 126.65100 152.06000 137.81700 1.000 71.63897 217 PHE A CA 1
ATOM 1726 C C . PHE A 1 217 ? 127.08400 152.32800 136.38100 1.000 71.63897 217 PHE A C 1
ATOM 1727 O O . PHE A 1 217 ? 126.27000 152.23500 135.45500 1.000 71.63897 217 PHE A O 1
ATOM 1735 N N . THR A 1 218 ? 128.36400 152.65300 136.16800 1.000 68.11593 218 THR A N 1
ATOM 1736 C CA . THR A 1 218 ? 128.81700 152.96300 134.81800 1.000 68.11593 218 THR A CA 1
ATOM 1737 C C . THR A 1 218 ? 128.71800 151.74800 133.90500 1.000 68.11593 218 THR A C 1
ATOM 1738 O O . THR A 1 218 ? 128.23100 151.85700 132.77200 1.000 68.11593 218 THR A O 1
ATOM 1742 N N . PHE A 1 219 ? 129.15000 150.57600 134.37800 1.000 64.35218 219 PHE A N 1
ATOM 1743 C CA . PHE A 1 219 ? 129.13900 149.40800 133.51200 1.000 64.35218 219 PHE A CA 1
ATOM 1744 C C . PHE A 1 219 ? 127.78800 148.71000 133.47900 1.000 64.35218 219 PHE A C 1
ATOM 1745 O O . PHE A 1 219 ? 127.64400 147.71300 132.76300 1.000 64.35218 219 PHE A O 1
ATOM 1753 N N . SER A 1 220 ? 126.80100 149.19800 134.23100 1.000 66.80798 220 SER A N 1
ATOM 1754 C CA . SER A 1 220 ? 125.42100 148.81600 133.97300 1.000 66.80798 220 SER A CA 1
ATOM 1755 C C . SER A 1 220 ? 124.72800 149.76600 133.00600 1.000 66.80798 220 SER A C 1
ATOM 1756 O O . SER A 1 220 ? 123.91400 149.31900 132.19000 1.000 66.80798 220 SER A O 1
ATOM 1759 N N . MET A 1 221 ? 125.03200 151.06600 133.07300 1.000 67.97804 221 MET A N 1
ATOM 1760 C CA . MET A 1 221 ? 124.40400 152.01800 132.16200 1.000 67.97804 221 MET A CA 1
ATOM 1761 C C . MET A 1 221 ? 124.99800 151.96700 130.76100 1.000 67.97804 221 MET A C 1
ATOM 1762 O O . MET A 1 221 ? 124.31300 152.32100 129.79500 1.000 67.97804 221 MET A O 1
ATOM 1767 N N . LEU A 1 222 ? 126.25300 151.54100 130.61900 1.000 63.88598 222 LEU A N 1
ATOM 1768 C CA . LEU A 1 222 ? 126.92400 151.56900 129.32700 1.000 63.88598 222 LEU A CA 1
ATOM 1769 C C . LEU A 1 222 ? 126.53000 150.40500 128.42100 1.000 63.88598 222 LEU A C 1
ATOM 1770 O O . LEU A 1 222 ? 127.21900 150.14800 127.42800 1.000 63.88598 222 LEU A O 1
ATOM 1775 N N . TRP A 1 223 ? 125.44900 149.69700 128.73900 1.000 60.97146 223 TRP A N 1
ATOM 1776 C CA . TRP A 1 223 ? 124.97200 148.61700 127.88600 1.000 60.97146 223 TRP A CA 1
ATOM 1777 C C . TRP A 1 223 ? 124.03900 149.10400 126.78600 1.000 60.97146 223 TRP A C 1
ATOM 1778 O O . TRP A 1 223 ? 123.67200 148.31300 125.91200 1.000 60.97146 223 TRP A O 1
ATOM 1789 N N . ILE A 1 224 ? 123.64900 150.38200 126.80900 1.000 57.74397 224 ILE A N 1
ATOM 1790 C CA . ILE A 1 224 ? 122.79700 150.95000 125.76400 1.000 57.74397 224 ILE A CA 1
ATOM 1791 C C . ILE A 1 224 ? 123.54400 151.17400 124.45900 1.000 57.74397 224 ILE A C 1
ATOM 1792 O O . ILE A 1 224 ? 122.91000 151.38400 123.41500 1.000 57.74397 224 ILE A O 1
ATOM 1797 N N . LEU A 1 225 ? 124.87500 151.07600 124.47700 1.000 56.09535 225 LEU A N 1
ATOM 1798 C CA . LEU A 1 225 ? 125.66700 151.36900 123.28700 1.000 56.09535 225 LEU A CA 1
ATOM 1799 C C . LEU A 1 225 ? 125.38500 150.39800 122.14600 1.000 56.09535 225 LEU A C 1
ATOM 1800 O O . LEU A 1 225 ? 125.35300 150.81500 120.98500 1.000 56.09535 225 LEU A O 1
ATOM 1805 N N . PHE A 1 226 ? 125.21000 149.11000 122.44300 1.000 54.63372 226 PHE A N 1
ATOM 1806 C CA . PHE A 1 226 ? 124.99500 148.12800 121.37900 1.000 54.63372 226 PHE A CA 1
ATOM 1807 C C . PHE A 1 226 ? 123.69600 148.35400 120.60700 1.000 54.63372 226 PHE A C 1
ATOM 1808 O O . PHE A 1 226 ? 123.72800 148.29200 119.36300 1.000 54.63372 226 PHE A O 1
ATOM 1816 N N . PRO A 1 227 ? 122.53700 148.59000 121.24400 1.000 53.63053 227 PRO A N 1
ATOM 1817 C CA . PRO A 1 227 ? 121.35400 148.96500 120.44800 1.000 53.63053 227 PRO A CA 1
ATOM 1818 C C . PRO A 1 227 ? 121.53800 150.23700 119.63800 1.000 53.63053 227 PRO A C 1
ATOM 1819 O O . PRO A 1 227 ? 121.02200 150.32400 118.51900 1.000 53.63053 227 PRO A O 1
ATOM 1823 N N . LEU A 1 228 ? 122.26100 151.22900 120.16300 1.000 53.72559 228 LEU A N 1
ATOM 1824 C CA . LEU A 1 228 ? 122.48600 152.45100 119.39500 1.000 53.72559 228 LEU A CA 1
ATOM 1825 C C . LEU A 1 228 ? 123.36200 152.18500 118.17800 1.000 53.72559 228 LEU A C 1
ATOM 1826 O O . LEU A 1 228 ? 123.12900 152.74400 117.09900 1.000 53.72559 228 LEU A O 1
ATOM 1831 N N . VAL A 1 229 ? 124.37900 151.33500 118.33500 1.000 51.27271 229 VAL A N 1
ATOM 1832 C CA . VAL A 1 229 ? 125.21800 150.95300 117.20400 1.000 51.27271 229 VAL A CA 1
ATOM 1833 C C . VAL A 1 229 ? 124.38700 150.22300 116.15900 1.000 51.27271 229 VAL A C 1
ATOM 1834 O O . VAL A 1 229 ? 124.51600 150.47700 114.95600 1.000 51.27271 229 VAL A O 1
ATOM 1838 N N . TRP A 1 230 ? 123.50700 149.31900 116.60100 1.000 51.42216 230 TRP A N 1
ATOM 1839 C CA . TRP A 1 230 ? 122.61000 148.64800 115.66400 1.000 51.42216 230 TRP A CA 1
ATOM 1840 C C . TRP A 1 230 ? 121.70800 149.65000 114.95300 1.000 51.42216 230 TRP A C 1
ATOM 1841 O O . TRP A 1 230 ? 121.42900 149.51000 113.75800 1.000 51.42216 230 TRP A O 1
ATOM 1852 N N . ALA A 1 231 ? 121.24000 150.66800 115.67600 1.000 50.87691 231 ALA A N 1
ATOM 1853 C CA . ALA A 1 231 ? 120.38800 151.68500 115.06900 1.000 50.87691 231 ALA A CA 1
ATOM 1854 C C . ALA A 1 231 ? 121.13600 152.48300 114.00700 1.000 50.87691 231 ALA A C 1
ATOM 1855 O O . ALA A 1 231 ? 120.56900 152.80800 112.95800 1.000 50.87691 231 ALA A O 1
ATOM 1857 N N . ILE A 1 232 ? 122.40700 152.81300 114.25900 1.000 50.18297 232 ILE A N 1
ATOM 1858 C CA . ILE A 1 232 ? 123.15600 153.65800 113.32800 1.000 50.18297 232 ILE A CA 1
ATOM 1859 C C . ILE A 1 232 ? 123.92400 152.87400 112.27300 1.000 50.18297 232 ILE A C 1
ATOM 1860 O O . ILE A 1 232 ? 124.38900 153.47300 111.29200 1.000 50.18297 232 ILE A O 1
ATOM 1865 N N . CYS A 1 233 ? 124.07000 151.56300 112.43100 1.000 50.88999 233 CYS A N 1
ATOM 1866 C CA . CYS A 1 233 ? 124.79000 150.74300 111.46500 1.000 50.88999 233 CYS A CA 1
ATOM 1867 C C . CYS A 1 233 ? 123.95100 150.57400 110.20100 1.000 50.88999 233 CYS A C 1
ATOM 1868 O O . CYS A 1 233 ? 122.78400 150.96900 110.16200 1.000 50.88999 233 CYS A O 1
ATOM 1871 N N . PRO A 1 234 ? 124.52600 150.01000 109.12900 1.000 51.59519 234 PRO A N 1
ATOM 1872 C CA . PRO A 1 234 ? 123.73700 149.82400 107.89900 1.000 51.59519 234 PRO A CA 1
ATOM 1873 C C . PRO A 1 234 ? 122.49100 148.96700 108.06900 1.000 51.59519 234 PRO A C 1
ATOM 1874 O O . PRO A 1 234 ? 121.56700 149.08300 107.25500 1.000 51.59519 234 PRO A O 1
ATOM 1878 N N . ARG A 1 235 ? 122.43100 148.10500 109.08800 1.000 52.56342 235 ARG A N 1
ATOM 1879 C CA . ARG A 1 235 ? 121.19600 147.37000 109.34200 1.000 52.56342 235 ARG A CA 1
ATOM 1880 C C . ARG A 1 235 ? 120.06800 148.28900 109.78700 1.000 52.56342 235 ARG A C 1
ATOM 1881 O O . ARG A 1 235 ? 118.89800 147.90400 109.69700 1.000 52.56342 235 ARG A O 1
ATOM 1889 N N . GLY A 1 236 ? 120.39000 149.48600 110.26800 1.000 48.83766 236 GLY A N 1
ATOM 1890 C CA . GLY A 1 236 ? 119.37700 150.44100 110.66300 1.000 48.83766 236 GLY A CA 1
ATOM 1891 C C . GLY A 1 236 ? 119.34000 151.65500 109.75900 1.000 48.83766 236 GLY A C 1
ATOM 1892 O O . GLY A 1 236 ? 119.04900 151.53900 108.56500 1.000 48.83766 236 GLY A O 1
ATOM 1893 N N . PHE A 1 237 ? 119.62700 152.82900 110.32300 1.000 51.94115 237 PHE A N 1
ATOM 1894 C CA . PHE A 1 237 ? 119.61500 154.05500 109.53100 1.000 51.94115 237 PHE A CA 1
ATOM 1895 C C . PHE A 1 237 ? 120.71100 154.04500 108.47400 1.000 51.94115 237 PHE A C 1
ATOM 1896 O O . PHE A 1 237 ? 120.49800 154.49800 107.34300 1.000 51.94115 237 PHE A O 1
ATOM 1904 N N . GLY A 1 238 ? 121.88900 153.53400 108.82000 1.000 51.84373 238 GLY A N 1
ATOM 1905 C CA . GLY A 1 238 ? 123.00900 153.57000 107.90300 1.000 51.84373 238 GLY A CA 1
ATOM 1906 C C . GLY A 1 238 ? 123.81700 154.84400 107.95700 1.000 51.84373 238 GLY A C 1
ATOM 1907 O O . GLY A 1 238 ? 124.40600 155.23800 106.94600 1.000 51.84373 238 GLY A O 1
ATOM 1908 N N . TRP A 1 239 ? 123.85000 155.51300 109.11300 1.000 54.17355 239 TRP A N 1
ATOM 1909 C CA . TRP A 1 239 ? 124.61500 156.75000 109.23400 1.000 54.17355 239 TRP A CA 1
ATOM 1910 C C . TRP A 1 239 ? 126.10900 156.49900 109.07700 1.000 54.17355 239 TRP A C 1
ATOM 1911 O O . TRP A 1 239 ? 126.81100 157.28100 108.42600 1.000 54.17355 239 TRP A O 1
ATOM 1922 N N . ILE A 1 240 ? 126.61500 155.42000 109.66600 1.000 52.21276 240 ILE A N 1
ATOM 1923 C CA . ILE A 1 240 ? 128.00500 155.00900 109.50500 1.000 52.21276 240 ILE A CA 1
ATOM 1924 C C . ILE A 1 240 ? 128.02900 153.75100 108.64800 1.000 52.21276 240 ILE A C 1
ATOM 1925 O O . ILE A 1 240 ? 127.26400 152.81000 108.88800 1.000 52.21276 240 ILE A O 1
ATOM 1930 N N . ASP A 1 241 ? 128.88900 153.74700 107.63500 1.000 56.21827 241 ASP A N 1
ATOM 1931 C CA . ASP A 1 241 ? 128.95500 152.62800 106.71000 1.000 56.21827 241 ASP A CA 1
ATOM 1932 C C . ASP A 1 241 ? 129.63400 151.43300 107.37400 1.000 56.21827 241 ASP A C 1
ATOM 1933 O O . ASP A 1 241 ? 129.98700 151.45300 108.55600 1.000 56.21827 241 ASP A O 1
ATOM 1938 N N . ASP A 1 242 ? 129.81500 150.37100 106.59600 1.000 58.10176 242 ASP A N 1
ATOM 1939 C CA . ASP A 1 242 ? 130.56800 149.23100 107.08200 1.000 58.10176 242 ASP A CA 1
ATOM 1940 C C . ASP A 1 242 ? 132.04700 149.59800 107.17900 1.000 58.10176 242 ASP A C 1
ATOM 1941 O O . ASP A 1 242 ? 132.49800 150.61400 106.64200 1.000 58.10176 242 ASP A O 1
ATOM 1946 N N . ASN A 1 243 ? 132.79800 148.76600 107.90100 1.000 55.94530 243 ASN A N 1
ATOM 1947 C CA . ASN A 1 243 ? 134.19400 148.92700 108.29000 1.000 55.94530 243 ASN A CA 1
ATOM 1948 C C . ASN A 1 243 ? 134.35200 149.98100 109.38300 1.000 55.94530 243 ASN A C 1
ATOM 1949 O O . ASN A 1 243 ? 135.45600 150.14500 109.90000 1.000 55.94530 243 ASN A O 1
ATOM 1954 N N . TRP A 1 244 ? 133.29000 150.69900 109.75700 1.000 53.58986 244 TRP A N 1
ATOM 1955 C CA . TRP A 1 244 ? 133.30500 151.57100 110.92100 1.000 53.58986 244 TRP A CA 1
ATOM 1956 C C . TRP A 1 244 ? 132.45700 151.04600 112.06500 1.000 53.58986 244 TRP A C 1
ATOM 1957 O O . TRP A 1 244 ? 132.66200 151.46700 113.20700 1.000 53.58986 244 TRP A O 1
ATOM 1968 N N . THR A 1 245 ? 131.51000 150.14700 111.78800 1.000 55.28783 245 THR A N 1
ATOM 1969 C CA . THR A 1 245 ? 130.80500 149.47100 112.87000 1.000 55.28783 245 THR A CA 1
ATOM 1970 C C . THR A 1 245 ? 131.69700 148.44100 113.54700 1.000 55.28783 245 THR A C 1
ATOM 1971 O O . THR A 1 245 ? 131.48100 148.11400 114.71800 1.000 55.28783 245 THR A O 1
ATOM 1975 N N . GLU A 1 246 ? 132.69500 147.91900 112.83000 1.000 55.06714 246 GLU A N 1
ATOM 1976 C CA . GLU A 1 246 ? 133.67600 147.03900 113.45800 1.000 55.06714 246 GLU A CA 1
ATOM 1977 C C . GLU A 1 246 ? 134.48500 147.78500 114.51000 1.000 55.06714 246 GLU A C 1
ATOM 1978 O O . GLU A 1 246 ? 134.72500 147.26200 115.60400 1.000 55.06714 246 GLU A O 1
ATOM 1984 N N . VAL A 1 247 ? 134.90800 149.01200 114.19900 1.000 51.89764 247 VAL A N 1
ATOM 1985 C CA . VAL A 1 247 ? 135.63900 149.82300 115.16900 1.000 51.89764 247 VAL A CA 1
ATOM 1986 C C . VAL A 1 247 ? 134.75800 150.13800 116.37000 1.000 51.89764 247 VAL A C 1
ATOM 1987 O O . VAL A 1 247 ? 135.20800 150.08600 117.52300 1.000 51.89764 247 VAL A O 1
ATOM 1991 N N . ALA A 1 248 ? 133.49100 150.47900 116.12000 1.000 51.63667 248 ALA A N 1
ATOM 1992 C CA . ALA A 1 248 ? 132.57100 150.77900 117.21300 1.000 51.63667 248 ALA A CA 1
ATOM 1993 C C . ALA A 1 248 ? 132.34900 149.56100 118.09900 1.000 51.63667 248 ALA A C 1
ATOM 1994 O O . ALA A 1 248 ? 132.31200 149.67800 119.32900 1.000 51.63667 248 ALA A O 1
ATOM 1996 N N . HIS A 1 249 ? 132.20300 148.38000 117.49400 1.000 53.84836 249 HIS A N 1
ATOM 1997 C CA . HIS A 1 249 ? 132.02500 147.16500 118.28100 1.000 53.84836 249 HIS A CA 1
ATOM 1998 C C . HIS A 1 249 ? 133.28300 146.82600 119.06900 1.000 53.84836 249 HIS A C 1
ATOM 1999 O O . HIS A 1 249 ? 133.19600 146.35500 120.20800 1.000 53.84836 249 HIS A O 1
ATOM 2006 N N . CYS A 1 250 ? 134.46100 147.05700 118.48500 1.000 52.36560 250 CYS A N 1
ATOM 2007 C CA . CYS A 1 250 ? 135.70500 146.82800 119.21300 1.000 52.36560 250 CYS A CA 1
ATOM 2008 C C . CYS A 1 250 ? 135.81200 147.75400 120.42000 1.000 52.36560 250 CYS A C 1
ATOM 2009 O O . CYS A 1 250 ? 136.19100 147.32400 121.51600 1.000 52.36560 250 CYS A O 1
ATOM 2012 N N . VAL A 1 251 ? 135.46600 149.03100 120.23800 1.000 51.20560 251 VAL A N 1
ATOM 2013 C CA . VAL A 1 251 ? 135.50600 149.97900 121.35000 1.000 51.20560 251 VAL A CA 1
ATOM 2014 C C . VAL A 1 251 ? 134.50200 149.58600 122.42700 1.000 51.20560 251 VAL A C 1
ATOM 2015 O O . VAL A 1 251 ? 134.80300 149.64100 123.62800 1.000 51.20560 251 VAL A O 1
ATOM 2019 N N . CYS A 1 252 ? 133.29400 149.18700 122.01700 1.000 54.27547 252 CYS A N 1
ATOM 2020 C CA . CYS A 1 252 ? 132.28200 148.76900 122.98100 1.000 54.27547 252 CYS A CA 1
ATOM 2021 C C . CYS A 1 252 ? 132.73100 147.53900 123.76000 1.000 54.27547 252 CYS A C 1
ATOM 2022 O O . CYS A 1 252 ? 132.53900 147.46900 124.97700 1.000 54.27547 252 CYS A O 1
ATOM 2025 N N . ASP A 1 253 ? 133.33000 146.56100 123.07600 1.000 52.82797 253 ASP A N 1
ATOM 2026 C CA . ASP A 1 253 ? 133.83700 145.37600 123.76100 1.000 52.82797 253 ASP A CA 1
ATOM 2027 C C . ASP A 1 253 ? 134.94300 145.73300 124.74300 1.000 52.82797 253 ASP A C 1
ATOM 2028 O O . ASP A 1 253 ? 134.96700 145.22500 125.87100 1.000 52.82797 253 ASP A O 1
ATOM 2033 N N . ILE A 1 254 ? 135.86600 146.60700 124.33400 1.000 51.94093 254 ILE A N 1
ATOM 2034 C CA . ILE A 1 254 ? 136.93600 147.03000 125.23400 1.000 51.94093 254 ILE A CA 1
ATOM 2035 C C . ILE A 1 254 ? 136.34900 147.66100 126.48800 1.000 51.94093 254 ILE A C 1
ATOM 2036 O O . ILE A 1 254 ? 136.65300 147.24300 127.61000 1.000 51.94093 254 ILE A O 1
ATOM 2041 N N . VAL A 1 255 ? 135.43800 148.62000 126.31100 1.000 52.98765 255 VAL A N 1
ATOM 2042 C CA . VAL A 1 255 ? 134.85700 149.32000 127.45500 1.000 52.98765 255 VAL A CA 1
ATOM 2043 C C . VAL A 1 255 ? 134.07600 148.35600 128.34200 1.000 52.98765 255 VAL A C 1
ATOM 2044 O O . VAL A 1 255 ? 134.15600 148.42000 129.57400 1.000 52.98765 255 VAL A O 1
ATOM 2048 N N . ALA A 1 256 ? 133.32700 147.43400 127.73400 1.000 52.36729 256 ALA A N 1
ATOM 2049 C CA . ALA A 1 256 ? 132.43800 146.57700 128.50900 1.000 52.36729 256 ALA A CA 1
ATOM 2050 C C . ALA A 1 256 ? 133.18500 145.46800 129.23900 1.000 52.36729 256 ALA A C 1
ATOM 2051 O O . ALA A 1 256 ? 132.71500 144.99900 130.28100 1.000 52.36729 256 ALA A O 1
ATOM 2053 N N . LYS A 1 257 ? 134.33200 145.02700 128.72400 1.000 52.94204 257 LYS A N 1
ATOM 2054 C CA . LYS A 1 257 ? 135.03300 143.89200 129.31000 1.000 52.94204 257 LYS A CA 1
ATOM 2055 C C . LYS A 1 257 ? 136.35100 144.28600 129.96900 1.000 52.94204 257 LYS A C 1
ATOM 2056 O O . LYS A 1 257 ? 136.55000 144.00600 131.15400 1.000 52.94204 257 LYS A O 1
ATOM 2062 N N . SER A 1 258 ? 137.25800 144.93300 129.23100 1.000 54.57938 258 SER A N 1
ATOM 2063 C CA . SER A 1 258 ? 138.56000 145.28500 129.78500 1.000 54.57938 258 SER A CA 1
ATOM 2064 C C . SER A 1 258 ? 138.42300 146.23300 130.96900 1.000 54.57938 258 SER A C 1
ATOM 2065 O O . SER A 1 258 ? 138.97500 145.98100 132.04800 1.000 54.57938 258 SER A O 1
ATOM 2068 N N . CYS A 1 259 ? 137.68100 147.32600 130.78400 1.000 56.69633 259 CYS A N 1
ATOM 2069 C CA . CYS A 1 259 ? 137.54100 148.31700 131.84400 1.000 56.69633 259 CYS A CA 1
ATOM 2070 C C . CYS A 1 259 ? 136.78000 147.75100 133.03500 1.000 56.69633 259 CYS A C 1
ATOM 2071 O O . CYS A 1 259 ? 137.10500 148.05400 134.18700 1.000 56.69633 259 CYS A O 1
ATOM 2074 N N . TYR A 1 260 ? 135.76300 146.92500 132.77800 1.000 58.53683 260 TYR A N 1
ATOM 2075 C CA . TYR A 1 260 ? 135.00600 146.32000 133.86900 1.000 58.53683 260 TYR A CA 1
ATOM 2076 C C . TYR A 1 260 ? 135.87800 145.38200 134.69600 1.000 58.53683 260 TYR A C 1
ATOM 2077 O O . TYR A 1 260 ? 135.85000 145.42200 135.93600 1.000 58.53683 260 TYR A O 1
ATOM 2086 N N . GLY A 1 261 ? 136.66700 144.53500 134.02900 1.000 56.75364 261 GLY A N 1
ATOM 2087 C CA . GLY A 1 261 ? 137.56900 143.65700 134.75400 1.000 56.75364 261 GLY A CA 1
ATOM 2088 C C . GLY A 1 261 ? 138.61800 144.42100 135.53600 1.000 56.75364 261 GLY A C 1
ATOM 2089 O O . GLY A 1 261 ? 138.93700 144.06800 136.67400 1.000 56.75364 261 GLY A O 1
ATOM 2090 N N . PHE A 1 262 ? 139.16200 145.48500 134.94100 1.000 57.91045 262 PHE A N 1
ATOM 2091 C CA . PHE A 1 262 ? 140.15900 146.29000 135.63900 1.000 57.91045 262 PHE A CA 1
ATOM 2092 C C . PHE A 1 262 ? 139.55200 146.99200 136.85100 1.000 57.91045 262 PHE A C 1
ATOM 2093 O O . PHE A 1 262 ? 140.19500 147.09900 137.90200 1.000 57.91045 262 PHE A O 1
ATOM 2101 N N . ALA A 1 263 ? 138.30900 147.46400 136.72800 1.000 60.08950 263 ALA A N 1
ATOM 2102 C CA . ALA A 1 263 ? 137.64100 148.11000 137.85300 1.000 60.08950 263 ALA A CA 1
ATOM 2103 C C . ALA A 1 263 ? 137.38300 147.12600 138.98800 1.000 60.08950 263 ALA A C 1
ATOM 2104 O O . ALA A 1 263 ? 137.58100 147.45900 140.16300 1.000 60.08950 263 ALA A O 1
ATOM 2106 N N . LEU A 1 264 ? 136.93200 145.91100 138.66100 1.000 62.58136 264 LEU A N 1
ATOM 2107 C CA . LEU A 1 264 ? 136.74300 144.90800 139.70800 1.000 62.58136 264 LEU A CA 1
ATOM 2108 C C . LEU A 1 264 ? 138.07000 144.52000 140.35100 1.000 62.58136 264 LEU A C 1
ATOM 2109 O O . LEU A 1 264 ? 138.13400 144.29900 141.56700 1.000 62.58136 264 LEU A O 1
ATOM 2114 N N . ALA A 1 265 ? 139.13700 144.42800 139.55400 1.000 62.24445 265 ALA A N 1
ATOM 2115 C CA . ALA A 1 265 ? 140.45200 144.13700 140.11400 1.000 62.24445 265 ALA A CA 1
ATOM 2116 C C . ALA A 1 265 ? 140.89600 145.23300 141.07300 1.000 62.24445 265 ALA A C 1
ATOM 2117 O O . ALA A 1 265 ? 141.48400 144.95000 142.12300 1.000 62.24445 265 ALA A O 1
ATOM 2119 N N . ARG A 1 266 ? 140.63400 146.49300 140.72200 1.000 67.61156 266 ARG A N 1
ATOM 2120 C CA . ARG A 1 266 ? 140.95100 147.59600 141.62400 1.000 67.61156 266 ARG A CA 1
ATOM 2121 C C . ARG A 1 266 ? 140.12500 147.53000 142.90200 1.000 67.61156 266 ARG A C 1
ATOM 2122 O O . ARG A 1 266 ? 140.63900 147.79000 143.99600 1.000 67.61156 266 ARG A O 1
ATOM 2130 N N . PHE A 1 267 ? 138.83500 147.20400 142.78100 1.000 70.22451 267 PHE A N 1
ATOM 2131 C CA . PHE A 1 267 ? 137.97100 147.14300 143.95700 1.000 70.22451 267 PHE A CA 1
ATOM 2132 C C . PHE A 1 267 ? 138.38700 146.02400 144.90400 1.000 70.22451 267 PHE A C 1
ATOM 2133 O O . PHE A 1 267 ? 138.35500 146.19400 146.12900 1.000 70.22451 267 PHE A O 1
ATOM 2141 N N . ARG A 1 268 ? 138.78600 144.87400 144.35900 1.000 67.74347 268 ARG A N 1
ATOM 2142 C CA . ARG A 1 268 ? 139.16300 143.74600 145.20300 1.000 67.74347 268 ARG A CA 1
ATOM 2143 C C . ARG A 1 268 ? 140.49000 143.96400 145.91800 1.000 67.74347 268 ARG A C 1
ATOM 2144 O O . ARG A 1 268 ? 140.85400 143.15600 146.77700 1.000 67.74347 268 ARG A O 1
ATOM 2152 N N . LYS A 1 269 ? 141.21800 145.02700 145.58700 1.000 74.27252 269 LYS A N 1
ATOM 2153 C CA . LYS A 1 269 ? 142.51700 145.30800 146.18200 1.000 74.27252 269 LYS A CA 1
ATOM 2154 C C . LYS A 1 269 ? 142.42800 146.24300 147.38400 1.000 74.27252 269 LYS A C 1
ATOM 2155 O O . LYS A 1 269 ? 143.45200 146.52400 148.01200 1.000 74.27252 269 LYS A O 1
ATOM 2161 N N . THR A 1 270 ? 141.23100 146.70900 147.74200 1.000 80.74146 270 THR A N 1
ATOM 2162 C CA . THR A 1 270 ? 141.11600 147.69800 148.80800 1.000 80.74146 270 THR A CA 1
ATOM 2163 C C . THR A 1 270 ? 140.08100 147.32100 149.86300 1.000 80.74146 270 THR A C 1
ATOM 2164 O O . THR A 1 270 ? 140.11800 147.84600 150.98100 1.000 80.74146 270 THR A O 1
ATOM 2168 N N . TYR A 1 271 ? 139.15400 146.42600 149.53200 1.000 80.04901 271 TYR A N 1
ATOM 2169 C CA . TYR A 1 271 ? 138.13300 146.05300 150.49900 1.000 80.04901 271 TYR A CA 1
ATOM 2170 C C . TYR A 1 271 ? 138.67100 144.99400 151.46000 1.000 80.04901 271 TYR A C 1
ATOM 2171 O O . TYR A 1 271 ? 139.65800 144.30700 151.18600 1.000 80.04901 271 TYR A O 1
ATOM 2180 N N . ASP A 1 272 ? 138.00800 144.87000 152.60400 1.000 86.07438 272 ASP A N 1
ATOM 2181 C CA . ASP A 1 272 ? 138.50600 144.04600 153.70200 1.000 86.07438 272 ASP A CA 1
ATOM 2182 C C . ASP A 1 272 ? 137.31700 143.36800 154.37900 1.000 86.07438 272 ASP A C 1
ATOM 2183 O O . ASP A 1 272 ? 136.21800 143.28700 153.81900 1.000 86.07438 272 ASP A O 1
ATOM 2188 N N . GLU A 1 273 ? 137.54700 142.86200 155.59500 1.000 89.12800 273 GLU A N 1
ATOM 2189 C CA . GLU A 1 273 ? 136.62000 141.92000 156.22100 1.000 89.12800 273 GLU A CA 1
ATOM 2190 C C . GLU A 1 273 ? 135.24200 142.53000 156.45900 1.000 89.12800 273 GLU A C 1
ATOM 2191 O O . GLU A 1 273 ? 134.22000 141.91100 156.13800 1.000 89.12800 273 GLU A O 1
ATOM 2197 N N . GLU A 1 274 ? 135.18400 143.73200 157.04100 1.000 89.27809 274 GLU A N 1
ATOM 2198 C CA . GLU A 1 274 ? 133.88700 144.27700 157.43700 1.000 89.27809 274 GLU A CA 1
ATOM 2199 C C . GLU A 1 274 ? 133.02400 144.61000 156.22500 1.000 89.27809 274 GLU A C 1
ATOM 2200 O O . GLU A 1 274 ? 131.79900 144.44300 156.26500 1.000 89.27809 274 GLU A O 1
ATOM 2206 N N . LEU A 1 275 ? 133.63600 145.06700 155.13100 1.000 87.44833 275 LEU A N 1
ATOM 2207 C CA . LEU A 1 275 ? 132.85500 145.30600 153.92200 1.000 87.44833 275 LEU A CA 1
ATOM 2208 C C . LEU A 1 275 ? 132.36000 143.99300 153.32800 1.000 87.44833 275 LEU A C 1
ATOM 2209 O O . LEU A 1 275 ? 131.26000 143.93300 152.76600 1.000 87.44833 275 LEU A O 1
ATOM 2214 N N . PHE A 1 276 ? 133.15200 142.92600 153.45100 1.000 84.43028 276 PHE A N 1
ATOM 2215 C CA . PHE A 1 276 ? 132.68800 141.60900 153.02600 1.000 84.43028 276 PHE A CA 1
ATOM 2216 C C . PHE A 1 276 ? 131.48900 141.15900 153.85200 1.000 84.43028 276 PHE A C 1
ATOM 2217 O O . PHE A 1 276 ? 130.52500 140.59800 153.31700 1.000 84.43028 276 PHE A O 1
ATOM 2225 N N . ARG A 1 277 ? 131.53400 141.39600 155.16500 1.000 87.37498 277 ARG A N 1
ATOM 2226 C CA . ARG A 1 277 ? 130.40200 141.05100 156.01900 1.000 87.37498 277 ARG A CA 1
ATOM 2227 C C . ARG A 1 277 ? 129.17100 141.87800 155.66700 1.000 87.37498 277 ARG A C 1
ATOM 2228 O O . ARG A 1 277 ? 128.04600 141.36900 155.69300 1.000 87.37498 277 ARG A O 1
ATOM 2236 N N . LEU A 1 278 ? 129.36600 143.15600 155.33800 1.000 86.63729 278 LEU A N 1
ATOM 2237 C CA . LEU A 1 278 ? 128.25000 143.98500 154.89200 1.000 86.63729 278 LEU A CA 1
ATOM 2238 C C . LEU A 1 278 ? 127.65700 143.45700 153.59000 1.000 86.63729 278 LEU A C 1
ATOM 2239 O O . LEU A 1 278 ? 126.43200 143.42300 153.42200 1.000 86.63729 278 LEU A O 1
ATOM 2244 N N . LEU A 1 279 ? 128.51500 143.03800 152.65600 1.000 83.28366 279 LEU A N 1
ATOM 2245 C CA . LEU A 1 279 ? 128.03000 142.46900 151.40300 1.000 83.28366 279 LEU A CA 1
ATOM 2246 C C . LEU A 1 279 ? 127.24600 141.18700 151.65000 1.000 83.28366 279 LEU A C 1
ATOM 2247 O O . LEU A 1 279 ? 126.23100 140.93400 150.99200 1.000 83.28366 279 LEU A O 1
ATOM 2252 N N . GLU A 1 280 ? 127.71200 140.35900 152.58800 1.000 85.09332 280 GLU A N 1
ATOM 2253 C CA . GLU A 1 280 ? 126.96800 139.15400 152.94600 1.000 85.09332 280 GLU A CA 1
ATOM 2254 C C . GLU A 1 280 ? 125.62400 139.50200 153.57600 1.000 85.09332 280 GLU A C 1
ATOM 2255 O O . GLU A 1 280 ? 124.61400 138.84000 153.31200 1.000 85.09332 280 GLU A O 1
ATOM 2261 N N . GLN A 1 281 ? 125.59700 140.53700 154.41900 1.000 87.69832 281 GLN A N 1
ATOM 2262 C CA . GLN A 1 281 ? 124.34900 140.97600 155.03600 1.000 87.69832 281 GLN A CA 1
ATOM 2263 C C . GLN A 1 281 ? 123.37800 141.52800 153.99900 1.000 87.69832 281 GLN A C 1
ATOM 2264 O O . GLN A 1 281 ? 122.15900 141.50500 154.20400 1.000 87.69832 281 GLN A O 1
ATOM 2270 N N . LEU A 1 282 ? 123.90600 142.04600 152.88700 1.000 84.98036 282 LEU A N 1
ATOM 2271 C CA . LEU A 1 282 ? 123.04900 142.61300 151.84700 1.000 84.98036 282 LEU A CA 1
ATOM 2272 C C . LEU A 1 282 ? 122.07800 141.58100 151.28600 1.000 84.98036 282 LEU A C 1
ATOM 2273 O O . LEU A 1 282 ? 120.90900 141.89300 151.03100 1.000 84.98036 282 LEU A O 1
ATOM 2278 N N . GLY A 1 283 ? 122.53900 140.35000 151.08100 1.000 87.35641 283 GLY A N 1
ATOM 2279 C CA . GLY A 1 283 ? 121.69700 139.33400 150.48000 1.000 87.35641 283 GLY A CA 1
ATOM 2280 C C . GLY A 1 283 ? 120.89200 138.51600 151.46900 1.000 87.35641 283 GLY A C 1
ATOM 2281 O O . GLY A 1 283 ? 120.79400 137.29300 151.33100 1.000 87.35641 283 GLY A O 1
ATOM 2282 N N . HIS A 1 284 ? 120.31200 139.17000 152.46600 1.000 93.48760 284 HIS A N 1
ATOM 2283 C CA . HIS A 1 284 ? 119.51300 138.46800 153.46700 1.000 93.48760 284 HIS A CA 1
ATOM 2284 C C . HIS A 1 284 ? 118.12800 139.06600 153.66700 1.000 93.48760 284 HIS A C 1
ATOM 2285 O O . HIS A 1 284 ? 117.18600 138.31900 153.94100 1.000 93.48760 284 HIS A O 1
ATOM 2292 N N . ASP A 1 285 ? 117.98700 140.38500 153.54200 1.000 92.03130 285 ASP A N 1
ATOM 2293 C CA . ASP A 1 285 ? 116.73200 141.09000 153.82300 1.000 92.03130 285 ASP A CA 1
ATOM 2294 C C . ASP A 1 285 ? 116.22600 140.80000 155.23300 1.000 92.03130 285 ASP A C 1
ATOM 2295 O O . ASP A 1 285 ? 115.68300 141.67900 155.90100 1.000 92.03130 285 ASP A O 1
ATOM 2308 N N . HIS B 1 3 ? 131.72900 126.25200 96.54300 1.000 60.87537 3 HIS B N 1
ATOM 2309 C CA . HIS B 1 3 ? 132.65700 126.73000 95.52800 1.000 60.87537 3 HIS B CA 1
ATOM 2310 C C . HIS B 1 3 ? 133.64500 127.71300 96.14000 1.000 60.87537 3 HIS B C 1
ATOM 2311 O O . HIS B 1 3 ? 133.33900 128.37700 97.12800 1.000 60.87537 3 HIS B O 1
ATOM 2318 N N . ALA B 1 4 ? 134.83100 127.80500 95.55000 1.000 63.07311 4 ALA B N 1
ATOM 2319 C CA . ALA B 1 4 ? 135.84800 128.73500 96.00600 1.000 63.07311 4 ALA B CA 1
ATOM 2320 C C . ALA B 1 4 ? 136.34100 129.56700 94.83400 1.000 63.07311 4 ALA B C 1
ATOM 2321 O O . ALA B 1 4 ? 136.44100 129.06400 93.71000 1.000 63.07311 4 ALA B O 1
ATOM 2323 N N . PRO B 1 5 ? 136.64400 130.84400 95.06100 1.000 62.53002 5 PRO B N 1
ATOM 2324 C CA . PRO B 1 5 ? 137.11000 131.69300 93.96100 1.000 62.53002 5 PRO B CA 1
ATOM 2325 C C . PRO B 1 5 ? 138.45300 131.23200 93.42100 1.000 62.53002 5 PRO B C 1
ATOM 2326 O O . PRO B 1 5 ? 139.32700 130.77500 94.16200 1.000 62.53002 5 PRO B O 1
ATOM 2330 N N . GLY B 1 6 ? 138.60900 131.35900 92.10400 1.000 68.67171 6 GLY B N 1
ATOM 2331 C CA . GLY B 1 6 ? 139.84900 131.03300 91.43800 1.000 68.67171 6 GLY B CA 1
ATOM 2332 C C . GLY B 1 6 ? 140.01400 129.58100 91.04100 1.000 68.67171 6 GLY B C 1
ATOM 2333 O O . GLY B 1 6 ? 141.01400 129.24600 90.39300 1.000 68.67171 6 GLY B O 1
ATOM 2334 N N . THR B 1 7 ? 139.07500 128.70900 91.40100 1.000 68.66287 7 THR B N 1
ATOM 2335 C CA . THR B 1 7 ? 139.17300 127.29700 91.06500 1.000 68.66287 7 THR B CA 1
ATOM 2336 C C . THR B 1 7 ? 137.78000 126.70700 90.90500 1.000 68.66287 7 THR B C 1
ATOM 2337 O O . THR B 1 7 ? 136.80500 127.21000 91.46900 1.000 68.66287 7 THR B O 1
ATOM 2341 N N . ASP B 1 8 ? 137.69800 125.63600 90.11800 1.000 72.43554 8 ASP B N 1
ATOM 2342 C CA . ASP B 1 8 ? 136.45500 124.90200 89.92700 1.000 72.43554 8 ASP B CA 1
ATOM 2343 C C . ASP B 1 8 ? 136.28700 123.74000 90.89900 1.000 72.43554 8 ASP B C 1
ATOM 2344 O O . ASP B 1 8 ? 135.27400 123.03500 90.83000 1.000 72.43554 8 ASP B O 1
ATOM 2349 N N . GLN B 1 9 ? 137.25100 123.52800 91.79000 1.000 68.52917 9 GLN B N 1
ATOM 2350 C CA . GLN B 1 9 ? 137.18400 122.43500 92.74700 1.000 68.52917 9 GLN B CA 1
ATOM 2351 C C . GLN B 1 9 ? 136.04700 122.66600 93.73800 1.000 68.52917 9 GLN B C 1
ATOM 2352 O O . GLN B 1 9 ? 135.75300 123.79800 94.12900 1.000 68.52917 9 GLN B O 1
ATOM 2358 N N . MET B 1 10 ? 135.40200 121.57500 94.13700 1.000 60.60628 10 MET B N 1
ATOM 2359 C CA . MET B 1 10 ? 134.27500 121.61500 95.05400 1.000 60.60628 10 MET B CA 1
ATOM 2360 C C . MET B 1 10 ? 134.70000 121.05400 96.40200 1.000 60.60628 10 MET B C 1
ATOM 2361 O O . MET B 1 10 ? 135.25200 119.95200 96.47900 1.000 60.60628 10 MET B O 1
ATOM 2366 N N . PHE B 1 11 ? 134.43800 121.81300 97.46100 1.000 53.69969 11 PHE B N 1
ATOM 2367 C CA . PHE B 1 11 ? 134.81500 121.44000 98.81600 1.000 53.69969 11 PHE B CA 1
ATOM 2368 C C . PHE B 1 11 ? 133.56000 121.11700 99.61100 1.000 53.69969 11 PHE B C 1
ATOM 2369 O O . PHE B 1 11 ? 132.64500 121.94100 99.69600 1.000 53.69969 11 PHE B O 1
ATOM 2377 N N . TYR B 1 12 ? 133.52400 119.91900 100.19400 1.000 50.39554 12 TYR B N 1
ATOM 2378 C CA . TYR B 1 12 ? 132.32300 119.39000 100.82400 1.000 50.39554 12 TYR B CA 1
ATOM 2379 C C . TYR B 1 12 ? 132.31400 119.56400 102.33700 1.000 50.39554 12 TYR B C 1
ATOM 2380 O O . TYR B 1 12 ? 131.39300 119.07600 102.99900 1.000 50.39554 12 TYR B O 1
ATOM 2389 N N . VAL B 1 13 ? 133.31000 120.24700 102.90400 1.000 49.72219 13 VAL B N 1
ATOM 2390 C CA . VAL B 1 13 ? 133.37600 120.38900 104.35200 1.000 49.72219 13 VAL B CA 1
ATOM 2391 C C . VAL B 1 13 ? 132.32400 121.38500 104.82300 1.000 49.72219 13 VAL B C 1
ATOM 2392 O O . VAL B 1 13 ? 132.12900 122.45000 104.22300 1.000 49.72219 13 VAL B O 1
ATOM 2396 N N . GLY B 1 14 ? 131.61200 121.02100 105.88700 1.000 50.85408 14 GLY B N 1
ATOM 2397 C CA . GLY B 1 14 ? 130.61800 121.90700 106.46100 1.000 50.85408 14 GLY B CA 1
ATOM 2398 C C . GLY B 1 14 ? 129.38900 122.11700 105.61100 1.000 50.85408 14 GLY B C 1
ATOM 2399 O O . GLY B 1 14 ? 128.64500 123.07300 105.84100 1.000 50.85408 14 GLY B O 1
ATOM 2400 N N . THR B 1 15 ? 129.14600 121.24900 104.63500 1.000 50.37221 15 THR B N 1
ATOM 2401 C CA . THR B 1 15 ? 128.02100 121.38200 103.72500 1.000 50.37221 15 THR B CA 1
ATOM 2402 C C . THR B 1 15 ? 127.13900 120.14300 103.78200 1.000 50.37221 15 THR B C 1
ATOM 2403 O O . THR B 1 15 ? 127.56700 119.06300 104.19600 1.000 50.37221 15 THR B O 1
ATOM 2407 N N . MET B 1 16 ? 125.88600 120.31800 103.35700 1.000 50.11812 16 MET B N 1
ATOM 2408 C CA . MET B 1 16 ? 124.95900 119.19400 103.30000 1.000 50.11812 16 MET B CA 1
ATOM 2409 C C . MET B 1 16 ? 125.22200 118.31500 102.08500 1.000 50.11812 16 MET B C 1
ATOM 2410 O O . MET B 1 16 ? 124.73100 117.18300 102.02100 1.000 50.11812 16 MET B O 1
ATOM 2415 N N . ASP B 1 17 ? 125.98100 118.82000 101.11100 1.000 53.86809 17 ASP B N 1
ATOM 2416 C CA . ASP B 1 17 ? 126.32400 118.02200 99.93800 1.000 53.86809 17 ASP B CA 1
ATOM 2417 C C . ASP B 1 17 ? 127.18000 116.82200 100.32100 1.000 53.86809 17 ASP B C 1
ATOM 2418 O O . ASP B 1 17 ? 127.00000 115.72200 99.78600 1.000 53.86809 17 ASP B O 1
ATOM 2423 N N . GLY B 1 18 ? 128.12600 117.01700 101.24000 1.000 51.74167 18 GLY B N 1
ATOM 2424 C CA . GLY B 1 18 ? 128.97300 115.92600 101.68400 1.000 51.74167 18 GLY B CA 1
ATOM 2425 C C . GLY B 1 18 ? 128.26200 114.91500 102.55600 1.000 51.74167 18 GLY B C 1
ATOM 2426 O O . GLY B 1 18 ? 128.75800 113.79800 102.72300 1.000 51.74167 18 GLY B O 1
ATOM 2427 N N . TRP B 1 19 ? 127.11200 115.28400 103.12300 1.000 48.32508 19 TRP B N 1
ATOM 2428 C CA . TRP B 1 19 ? 126.34300 114.34500 103.93300 1.000 48.32508 19 TRP B CA 1
ATOM 2429 C C . TRP B 1 19 ? 125.81800 113.18400 103.10000 1.000 48.32508 19 TRP B C 1
ATOM 2430 O O . TRP B 1 19 ? 125.64200 112.07800 103.62000 1.000 48.32508 19 TRP B O 1
ATOM 2441 N N . TYR B 1 20 ? 125.56500 113.41100 101.81300 1.000 48.68266 20 TYR B N 1
ATOM 2442 C CA . TYR B 1 20 ? 125.03500 112.38500 100.92700 1.000 48.68266 20 TYR B CA 1
ATOM 2443 C C . TYR B 1 20 ? 126.11800 111.63500 100.16300 1.000 48.68266 20 TYR B C 1
ATOM 2444 O O . TYR B 1 20 ? 125.79500 110.71000 99.41200 1.000 48.68266 20 TYR B O 1
ATOM 2453 N N . LEU B 1 21 ? 127.38400 112.00600 100.32900 1.000 50.79029 21 LEU B N 1
ATOM 2454 C CA . LEU B 1 21 ? 128.46300 111.32300 99.63500 1.000 50.79029 21 LEU B CA 1
ATOM 2455 C C . LEU B 1 21 ? 128.67600 109.92800 100.21400 1.000 50.79029 21 LEU B C 1
ATOM 2456 O O . LEU B 1 21 ? 128.36300 109.65100 101.37400 1.000 50.79029 21 LEU B O 1
ATOM 2461 N N . ASP B 1 22 ? 129.21900 109.04200 99.38300 1.000 53.23548 22 ASP B N 1
ATOM 2462 C CA . ASP B 1 22 ? 129.52700 107.69300 99.82900 1.000 53.23548 22 ASP B CA 1
ATOM 2463 C C . ASP B 1 22 ? 130.66000 107.71400 100.84800 1.000 53.23548 22 ASP B C 1
ATOM 2464 O O . ASP B 1 22 ? 131.51800 108.60100 100.84000 1.000 53.23548 22 ASP B O 1
ATOM 2469 N N . THR B 1 23 ? 130.65500 106.72100 101.73500 1.000 52.62040 23 THR B N 1
ATOM 2470 C CA . THR B 1 23 ? 131.63600 106.67000 102.81000 1.000 52.62040 23 THR B CA 1
ATOM 2471 C C . THR B 1 23 ? 133.03400 106.41600 102.25800 1.000 52.62040 23 THR B C 1
ATOM 2472 O O . THR B 1 23 ? 133.20800 105.75000 101.23400 1.000 52.62040 23 THR B O 1
ATOM 2476 N N . LYS B 1 24 ? 134.03300 106.98000 102.93400 1.000 55.12652 24 LYS B N 1
ATOM 2477 C CA . LYS B 1 24 ? 135.42900 106.81500 102.55700 1.000 55.12652 24 LYS B CA 1
ATOM 2478 C C . LYS B 1 24 ? 136.18100 105.86700 103.47900 1.000 55.12652 24 LYS B C 1
ATOM 2479 O O . LYS B 1 24 ? 137.39500 105.70800 103.32400 1.000 55.12652 24 LYS B O 1
ATOM 2485 N N . LEU B 1 25 ? 135.49600 105.23300 104.42400 1.000 53.50464 25 LEU B N 1
ATOM 2486 C CA . LEU B 1 25 ? 136.14000 104.36800 105.39900 1.000 53.50464 25 LEU B CA 1
ATOM 2487 C C . LEU B 1 25 ? 136.17500 102.92700 104.90900 1.000 53.50464 25 LEU B C 1
ATOM 2488 O O . LEU B 1 25 ? 135.29600 102.47700 104.16900 1.000 53.50464 25 LEU B O 1
ATOM 2493 N N . ASN B 1 26 ? 137.20300 102.20500 105.33600 1.000 55.14611 26 ASN B N 1
ATOM 2494 C CA . ASN B 1 26 ? 137.34600 100.79200 105.03800 1.000 55.14611 26 ASN B CA 1
ATOM 2495 C C . ASN B 1 26 ? 136.78900 99.97100 106.19900 1.000 55.14611 26 ASN B C 1
ATOM 2496 O O . ASN B 1 26 ? 136.17100 100.50300 107.12600 1.000 55.14611 26 ASN B O 1
ATOM 2501 N N . SER B 1 27 ? 137.00600 98.65500 106.15400 1.000 53.25559 27 SER B N 1
ATOM 2502 C CA . SER B 1 27 ? 136.42900 97.77600 107.16600 1.000 53.25559 27 SER B CA 1
ATOM 2503 C C . SER B 1 27 ? 137.07600 97.96900 108.53300 1.000 53.25559 27 SER B C 1
ATOM 2504 O O . SER B 1 27 ? 136.43400 97.71500 109.55800 1.000 53.25559 27 SER B O 1
ATOM 2507 N N . VAL B 1 28 ? 138.33500 98.41000 108.57100 1.000 51.20365 28 VAL B N 1
ATOM 2508 C CA . VAL B 1 28 ? 139.03800 98.55800 109.84400 1.000 51.20365 28 VAL B CA 1
ATOM 2509 C C . VAL B 1 28 ? 138.40700 99.66500 110.68100 1.000 51.20365 28 VAL B C 1
ATOM 2510 O O . VAL B 1 28 ? 138.18300 99.50600 111.88800 1.000 51.20365 28 VAL B O 1
ATOM 2514 N N . ALA B 1 29 ? 138.11300 100.80700 110.05400 1.000 49.73718 29 ALA B N 1
ATOM 2515 C CA . ALA B 1 29 ? 137.48700 101.90700 110.77900 1.000 49.73718 29 ALA B CA 1
ATOM 2516 C C . ALA B 1 29 ? 136.09300 101.52700 111.26300 1.000 49.73718 29 ALA B C 1
ATOM 2517 O O . ALA B 1 29 ? 135.69200 101.89100 112.37500 1.000 49.73718 29 ALA B O 1
ATOM 2519 N N . ILE B 1 30 ? 135.34200 100.79100 110.44200 1.000 50.11616 30 ILE B N 1
ATOM 2520 C CA . ILE B 1 30 ? 134.00900 100.34600 110.83900 1.000 50.11616 30 ILE B CA 1
ATOM 2521 C C . ILE B 1 30 ? 134.09400 99.40200 112.03300 1.000 50.11616 30 ILE B C 1
ATOM 2522 O O . ILE B 1 30 ? 133.30800 99.50600 112.98500 1.000 50.11616 30 ILE B O 1
ATOM 2527 N N . GLY B 1 31 ? 135.04600 98.46700 112.00100 1.000 48.29591 31 GLY B N 1
ATOM 2528 C CA . GLY B 1 31 ? 135.22600 97.57200 113.13100 1.000 48.29591 31 GLY B CA 1
ATOM 2529 C C . GLY B 1 31 ? 135.62200 98.30600 114.39600 1.000 48.29591 31 GLY B C 1
ATOM 2530 O O . GLY B 1 31 ? 135.15200 97.97800 115.48900 1.000 48.29591 31 GLY B O 1
ATOM 2531 N N . ALA B 1 32 ? 136.49600 99.30800 114.26600 1.000 49.94516 32 ALA B N 1
ATOM 2532 C CA . ALA B 1 32 ? 136.88000 100.10800 115.42500 1.000 49.94516 32 ALA B CA 1
ATOM 2533 C C . ALA B 1 32 ? 135.68600 100.86100 115.99800 1.000 49.94516 32 ALA B C 1
ATOM 2534 O O . ALA B 1 32 ? 135.51300 100.92800 117.22200 1.000 49.94516 32 ALA B O 1
ATOM 2536 N N . HIS B 1 33 ? 134.85100 101.43400 115.12700 1.000 49.67425 33 HIS B N 1
ATOM 2537 C CA . HIS B 1 33 ? 133.65500 102.13000 115.59200 1.000 49.67425 33 HIS B CA 1
ATOM 2538 C C . HIS B 1 33 ? 132.72300 101.17900 116.33100 1.000 49.67425 33 HIS B C 1
ATOM 2539 O O . HIS B 1 33 ? 132.19000 101.51300 117.39700 1.000 49.67425 33 HIS B O 1
ATOM 2546 N N . TRP B 1 34 ? 132.52300 99.97800 115.77900 1.000 47.02565 34 TRP B N 1
ATOM 2547 C CA . TRP B 1 34 ? 131.65100 99.00000 116.42500 1.000 47.02565 34 TRP B CA 1
ATOM 2548 C C . TRP B 1 34 ? 132.19600 98.58400 117.78500 1.000 47.02565 34 TRP B C 1
ATOM 2549 O O . TRP B 1 34 ? 131.44300 98.48900 118.76300 1.000 47.02565 34 TRP B O 1
ATOM 2560 N N . SER B 1 35 ? 133.50600 98.33000 117.86800 1.000 46.44505 35 SER B N 1
ATOM 2561 C CA . SER B 1 35 ? 134.10300 97.91900 119.13400 1.000 46.44505 35 SER B CA 1
ATOM 2562 C C . SER B 1 35 ? 133.98800 99.01800 120.18300 1.000 46.44505 35 SER B C 1
ATOM 2563 O O . SER B 1 35 ? 133.65600 98.74600 121.34500 1.000 46.44505 35 SER B O 1
ATOM 2566 N N . CYS B 1 36 ? 134.25100 100.26700 119.79000 1.000 45.96521 36 CYS B N 1
ATOM 2567 C CA . CYS B 1 36 ? 134.13500 101.37000 120.73700 1.000 45.96521 36 CYS B CA 1
ATOM 2568 C C . CYS B 1 36 ? 132.69800 101.54400 121.20800 1.000 45.96521 36 CYS B C 1
ATOM 2569 O O . CYS B 1 36 ? 132.45300 101.78500 122.39600 1.000 45.96521 36 CYS B O 1
ATOM 2572 N N . PHE B 1 37 ? 131.73100 101.41900 120.29300 1.000 43.54237 37 PHE B N 1
ATOM 2573 C CA . PHE B 1 37 ? 130.32900 101.54200 120.6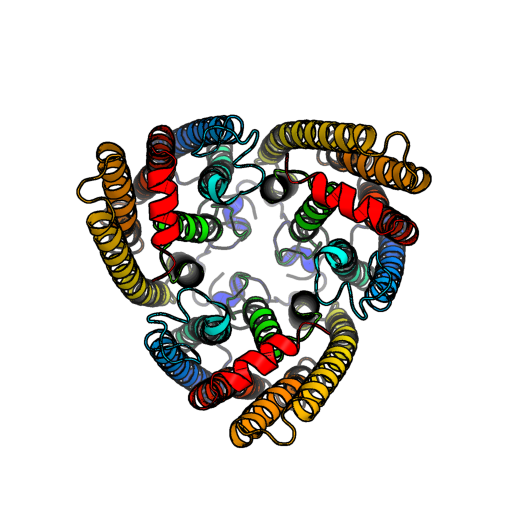8300 1.000 43.54237 37 PHE B CA 1
ATOM 2574 C C . PHE B 1 37 ? 129.92500 100.44000 121.65500 1.000 43.54237 37 PHE B C 1
ATOM 2575 O O . PHE B 1 37 ? 129.22800 100.70100 122.64300 1.000 43.54237 37 PHE B O 1
ATOM 2583 N N . ILE B 1 38 ? 130.36200 99.20400 121.39800 1.000 43.13753 38 ILE B N 1
ATOM 2584 C CA . ILE B 1 38 ? 130.02100 98.09400 122.28700 1.000 43.13753 38 ILE B CA 1
ATOM 2585 C C . ILE B 1 38 ? 130.62000 98.31500 123.67200 1.000 43.13753 38 ILE B C 1
ATOM 2586 O O . ILE B 1 38 ? 129.94900 98.12800 124.69800 1.000 43.13753 38 ILE B O 1
ATOM 2591 N N . VAL B 1 39 ? 131.89200 98.72300 123.72300 1.000 43.85006 39 VAL B N 1
ATOM 2592 C CA . VAL B 1 39 ? 132.54900 98.94000 125.01000 1.000 43.85006 39 VAL B CA 1
ATOM 2593 C C . VAL B 1 39 ? 131.86400 100.06300 125.78000 1.000 43.85006 39 VAL B C 1
ATOM 2594 O O . VAL B 1 39 ? 131.62100 99.94900 126.99000 1.000 43.85006 39 VAL B O 1
ATOM 2598 N N . LEU B 1 40 ? 131.53300 101.16100 125.09500 1.000 43.81324 40 LEU B N 1
ATOM 2599 C CA . LEU B 1 40 ? 130.87900 102.27700 125.76800 1.000 43.81324 40 LEU B CA 1
ATOM 2600 C C . LEU B 1 40 ? 129.49200 101.89200 126.26700 1.000 43.81324 40 LEU B C 1
ATOM 2601 O O . LEU B 1 40 ? 129.08500 102.31300 127.35400 1.000 43.81324 40 LEU B O 1
ATOM 2606 N N . THR B 1 41 ? 128.75500 101.08800 125.49600 1.000 44.87221 41 THR B N 1
ATOM 2607 C CA . THR B 1 41 ? 127.44700 100.62100 125.95000 1.000 44.87221 41 THR B CA 1
ATOM 2608 C C . THR B 1 41 ? 127.57500 99.76300 127.20400 1.000 44.87221 41 THR B C 1
ATOM 2609 O O . THR B 1 41 ? 126.80700 99.92100 128.16400 1.000 44.87221 41 THR B O 1
ATOM 2613 N N . ILE B 1 42 ? 128.55200 98.85100 127.21600 1.000 44.06099 42 ILE B N 1
ATOM 2614 C CA . ILE B 1 42 ? 128.74200 97.98500 128.37800 1.000 44.06099 42 ILE B CA 1
ATOM 2615 C C . ILE B 1 42 ? 129.09600 98.80800 129.61100 1.000 44.06099 42 ILE B C 1
ATOM 2616 O O . ILE B 1 42 ? 128.54800 98.59100 130.70100 1.000 44.06099 42 ILE B O 1
ATOM 2621 N N . THR B 1 43 ? 130.01000 99.77000 129.46000 1.000 48.94875 43 THR B N 1
ATOM 2622 C CA . THR B 1 43 ? 130.40100 100.58700 130.60600 1.000 48.94875 43 THR B CA 1
ATOM 2623 C C . THR B 1 43 ? 129.25800 101.47500 131.07800 1.000 48.94875 43 THR B C 1
ATOM 2624 O O . THR B 1 43 ? 129.10200 101.70000 132.28200 1.000 48.94875 43 THR B O 1
ATOM 2628 N N . THR B 1 44 ? 128.45300 101.99800 130.14900 1.000 49.06824 44 THR B N 1
ATOM 2629 C CA . THR B 1 44 ? 127.29800 102.79400 130.54600 1.000 49.06824 44 THR B CA 1
ATOM 2630 C C . THR B 1 44 ? 126.31300 101.96300 131.35500 1.000 49.06824 44 THR B C 1
ATOM 2631 O O . THR B 1 44 ? 125.80700 102.41900 132.38800 1.000 49.06824 44 THR B O 1
ATOM 2635 N N . PHE B 1 45 ? 126.04600 100.73100 130.91500 1.000 50.85109 45 PHE B N 1
ATOM 2636 C CA . PHE B 1 45 ? 125.14100 99.86700 131.66900 1.000 50.85109 45 PHE B CA 1
ATOM 2637 C C . PHE B 1 45 ? 125.70200 99.54100 133.04900 1.000 50.85109 45 PHE B C 1
ATOM 2638 O O . PHE B 1 45 ? 124.96900 99.56500 134.04700 1.000 50.85109 45 PHE B O 1
ATOM 2646 N N . TYR B 1 46 ? 127.00200 99.24200 133.13000 1.000 51.52462 46 TYR B N 1
ATOM 2647 C CA . TYR B 1 46 ? 127.59900 98.91900 134.42400 1.000 51.52462 46 TYR B CA 1
ATOM 2648 C C . TYR B 1 46 ? 127.56300 100.11500 135.37100 1.000 51.52462 46 TYR B C 1
ATOM 2649 O O . TYR B 1 46 ? 127.25600 99.96600 136.56100 1.000 51.52462 46 TYR B O 1
ATOM 2658 N N . LEU B 1 47 ? 127.87700 101.30900 134.86400 1.000 51.97506 47 LEU B N 1
ATOM 2659 C CA . LEU B 1 47 ? 127.85800 102.49800 135.70900 1.000 51.97506 47 LEU B CA 1
ATOM 2660 C C . LEU B 1 47 ? 126.44200 102.84500 136.14600 1.000 51.97506 47 LEU B C 1
ATOM 2661 O O . LEU B 1 47 ? 126.23200 103.28800 137.27900 1.000 51.97506 47 LEU B O 1
ATOM 2666 N N . GLY B 1 48 ? 125.45500 102.65100 135.26900 1.000 53.65320 48 GLY B N 1
ATOM 2667 C CA . GLY B 1 48 ? 124.07600 102.84600 135.68000 1.000 53.65320 48 GLY B CA 1
ATOM 2668 C C . GLY B 1 48 ? 123.65400 101.87600 136.76700 1.000 53.65320 48 GLY B C 1
ATOM 2669 O O . GLY B 1 48 ? 122.97000 102.25600 137.72300 1.000 53.65320 48 GLY B O 1
ATOM 2670 N N . TYR B 1 49 ? 124.06200 100.61000 136.64000 1.000 55.63361 49 TYR B N 1
ATOM 2671 C CA . TYR B 1 49 ? 123.74400 99.63400 137.67800 1.000 55.63361 49 TYR B CA 1
ATOM 2672 C C . TYR B 1 49 ? 124.39100 100.00700 139.00300 1.000 55.63361 49 TYR B C 1
ATOM 2673 O O . TYR B 1 49 ? 123.76700 99.87900 140.06300 1.000 55.63361 49 TYR B O 1
ATOM 2682 N N . GLU B 1 50 ? 125.64700 100.45600 138.96800 1.000 58.90463 50 GLU B N 1
ATOM 2683 C CA . GLU B 1 50 ? 126.30300 100.87200 140.20400 1.000 58.90463 50 GLU B CA 1
ATOM 2684 C C . GLU B 1 50 ? 125.62800 102.09900 140.80300 1.000 58.90463 50 GLU B C 1
ATOM 2685 O O . GLU B 1 50 ? 125.49400 102.20400 142.02600 1.000 58.90463 50 GLU B O 1
ATOM 2691 N N . SER B 1 51 ? 125.20100 103.04000 139.95700 1.000 57.47208 51 SER B N 1
ATOM 2692 C CA . SER B 1 51 ? 124.53200 104.23800 140.45500 1.000 57.47208 51 SER B CA 1
ATOM 2693 C C . SER B 1 51 ? 123.19400 103.90000 141.10000 1.000 57.47208 51 SER B C 1
ATOM 2694 O O . SER B 1 51 ? 122.80100 104.52700 142.09100 1.000 57.47208 51 SER B O 1
ATOM 2697 N N . TRP B 1 52 ? 122.47100 102.92500 140.54600 1.000 60.25240 52 TRP B N 1
ATOM 2698 C CA . TRP B 1 52 ? 121.20900 102.51400 141.15500 1.000 60.25240 52 TRP B CA 1
ATOM 2699 C C . TRP B 1 52 ? 121.43600 101.87500 142.52100 1.000 60.25240 52 TRP B C 1
ATOM 2700 O O . TRP B 1 52 ? 120.80000 102.25700 143.51000 1.000 60.25240 52 TRP B O 1
ATOM 2711 N N . THR B 1 53 ? 122.34200 100.90300 142.59800 1.000 59.57998 53 THR B N 1
ATOM 2712 C CA . THR B 1 53 ? 122.67000 100.25200 143.86600 1.000 59.57998 53 THR B CA 1
ATOM 2713 C C . THR B 1 53 ? 123.94000 100.86800 144.44900 1.000 59.57998 53 THR B C 1
ATOM 2714 O O . THR B 1 53 ? 124.99100 100.23600 144.55400 1.000 59.57998 53 THR B O 1
ATOM 2718 N N . SER B 1 54 ? 123.82100 102.13500 144.83700 1.000 64.22241 54 SER B N 1
ATOM 2719 C CA . SER B 1 54 ? 124.94300 102.91000 145.36500 1.000 64.22241 54 SER B CA 1
ATOM 2720 C C . SER B 1 54 ? 124.60900 103.34000 146.78600 1.000 64.22241 54 SER B C 1
ATOM 2721 O O . SER B 1 54 ? 123.99100 104.38200 147.00400 1.000 64.22241 54 SER B O 1
ATOM 2724 N N . ARG B 1 55 ? 125.01000 102.52300 147.75400 1.000 71.55131 55 ARG B N 1
ATOM 2725 C CA . ARG B 1 55 ? 124.99300 102.96700 149.13900 1.000 71.55131 55 ARG B CA 1
ATOM 2726 C C . ARG B 1 55 ? 126.13800 103.94300 149.37000 1.000 71.55131 55 ARG B C 1
ATOM 2727 O O . ARG B 1 55 ? 127.14000 103.93000 148.65100 1.000 71.55131 55 ARG B O 1
ATOM 2735 N N . GLY B 1 56 ? 125.99000 104.79400 150.37800 1.000 73.23552 56 GLY B N 1
ATOM 2736 C CA . GLY B 1 56 ? 126.99800 105.78100 150.67900 1.000 73.23552 56 GLY B CA 1
ATOM 2737 C C . GLY B 1 56 ? 128.25800 105.16000 151.24600 1.000 73.23552 56 GLY B C 1
ATOM 2738 O O . GLY B 1 56 ? 128.35500 103.94000 151.41400 1.000 73.23552 56 GLY B O 1
ATOM 2739 N N . PRO B 1 57 ? 129.26100 105.99300 151.53600 1.000 75.46463 57 PRO B N 1
ATOM 2740 C CA . PRO B 1 57 ? 130.46800 105.47400 152.20000 1.000 75.46463 57 PRO B CA 1
ATOM 2741 C C . PRO B 1 57 ? 130.17100 104.82500 153.53800 1.000 75.46463 57 PRO B C 1
ATOM 2742 O O . PRO B 1 57 ? 130.87000 103.88400 153.93300 1.000 75.46463 57 PRO B O 1
ATOM 2746 N N . SER B 1 58 ? 129.14900 105.30200 154.24800 1.000 75.49607 58 SER B N 1
ATOM 2747 C CA . SER B 1 58 ? 128.69400 104.66000 155.47100 1.000 75.49607 58 SER B CA 1
ATOM 2748 C C . SER B 1 58 ? 127.81400 103.44700 155.20400 1.000 75.49607 58 SER B C 1
ATOM 2749 O O . SER B 1 58 ? 127.45800 102.74500 156.15700 1.000 75.49607 58 SER B O 1
ATOM 2752 N N . LYS B 1 59 ? 127.46100 103.19400 153.94100 1.000 75.22464 59 LYS B N 1
ATOM 2753 C CA . LYS B 1 59 ? 126.60000 102.07400 153.55400 1.000 75.22464 59 LYS B CA 1
ATOM 2754 C C . LYS B 1 59 ? 125.25700 102.12900 154.27900 1.000 75.22464 59 LYS B C 1
ATOM 2755 O O . LYS B 1 59 ? 124.73400 101.11100 154.73600 1.000 75.22464 59 LYS B O 1
ATOM 2761 N N . ARG B 1 60 ? 124.70100 103.32500 154.38800 1.000 77.20831 60 ARG B N 1
ATOM 2762 C CA . ARG B 1 60 ? 123.41300 103.53600 155.03900 1.000 77.20831 60 ARG B CA 1
ATOM 2763 C C . ARG B 1 60 ? 122.41300 104.26000 154.15100 1.000 77.20831 60 ARG B C 1
ATOM 2764 O O . ARG B 1 60 ? 121.21600 103.97200 154.22600 1.000 77.20831 60 ARG B O 1
ATOM 2772 N N . THR B 1 61 ? 122.87100 105.19100 153.31900 1.000 74.25582 61 THR B N 1
ATOM 2773 C CA . THR B 1 61 ? 121.96900 105.94500 152.46200 1.000 74.25582 61 THR B CA 1
ATOM 2774 C C . THR B 1 61 ? 121.37800 105.04100 151.38600 1.000 74.25582 61 THR B C 1
ATOM 2775 O O . THR B 1 61 ? 122.08200 104.22700 150.78200 1.000 74.25582 61 THR B O 1
ATOM 2779 N N . SER B 1 62 ? 120.07200 105.18500 151.15100 1.000 72.16202 62 SER B N 1
ATOM 2780 C CA . SER B 1 62 ? 119.38900 104.33400 150.18100 1.000 72.16202 62 SER B CA 1
ATOM 2781 C C . SER B 1 62 ? 119.83900 104.64700 148.75900 1.000 72.16202 62 SER B C 1
ATOM 2782 O O . SER B 1 62 ? 120.37300 103.78000 148.05800 1.000 72.16202 62 SER B O 1
ATOM 2785 N N . PHE B 1 63 ? 119.62900 105.88300 148.31400 1.000 69.93727 63 PHE B N 1
ATOM 2786 C CA . PHE B 1 63 ? 120.05100 106.33600 146.99000 1.000 69.93727 63 PHE B CA 1
ATOM 2787 C C . PHE B 1 63 ? 121.08600 107.43600 147.20000 1.000 69.93727 63 PHE B C 1
ATOM 2788 O O . PHE B 1 63 ? 120.75300 108.62300 147.21500 1.000 69.93727 63 PHE B O 1
ATOM 2796 N N . TYR B 1 64 ? 122.34700 107.03300 147.36200 1.000 68.66178 64 TYR B N 1
ATOM 2797 C CA . TYR B 1 64 ? 123.40400 108.00500 147.61700 1.000 68.66178 64 TYR B CA 1
ATOM 2798 C C . TYR B 1 64 ? 123.69000 108.84700 146.38100 1.000 68.66178 64 TYR B C 1
ATOM 2799 O O . TYR B 1 64 ? 123.86600 110.06600 146.48200 1.000 68.66178 64 TYR B O 1
ATOM 2808 N N . ALA B 1 65 ? 123.74400 108.21600 145.20700 1.000 65.41847 65 ALA B N 1
ATOM 2809 C CA . ALA B 1 65 ? 124.02500 108.95900 143.98500 1.000 65.41847 65 ALA B CA 1
ATOM 2810 C C . ALA B 1 65 ? 122.82700 109.78300 143.53600 1.000 65.41847 65 ALA B C 1
ATOM 2811 O O . ALA B 1 65 ? 122.99100 110.75300 142.78800 1.000 65.41847 65 ALA B O 1
ATOM 2813 N N . GLY B 1 66 ? 121.62100 109.41300 143.97000 1.000 66.12143 66 GLY B N 1
ATOM 2814 C CA . GLY B 1 66 ? 120.43800 110.15200 143.56800 1.000 66.12143 66 GLY B CA 1
ATOM 2815 C C . GLY B 1 66 ? 120.38000 111.55600 144.13200 1.000 66.12143 66 GLY B C 1
ATOM 2816 O O . GLY B 1 66 ? 119.98200 112.49100 143.43300 1.000 66.12143 66 GLY B O 1
ATOM 2817 N N . TYR B 1 67 ? 120.76600 111.72500 145.39600 1.000 71.96433 67 TYR B N 1
ATOM 2818 C CA . TYR B 1 67 ? 120.69600 113.02500 146.05200 1.000 71.96433 67 TYR B CA 1
ATOM 2819 C C . TYR B 1 67 ? 121.96100 113.85000 145.84700 1.000 71.96433 67 TYR B C 1
ATOM 2820 O O . TYR B 1 67 ? 121.88100 115.07400 145.69500 1.000 71.96433 67 TYR B O 1
ATOM 2829 N N . GLN B 1 68 ? 123.12500 113.20900 145.84200 1.000 69.47443 68 GLN B N 1
ATOM 2830 C CA . GLN B 1 68 ? 124.39600 113.85300 145.51200 1.000 69.47443 68 GLN B CA 1
ATOM 2831 C C . GLN B 1 68 ? 124.84400 113.28400 144.16800 1.000 69.47443 68 GLN B C 1
ATOM 2832 O O . GLN B 1 68 ? 125.45300 112.21600 144.09500 1.000 69.47443 68 GLN B O 1
ATOM 2838 N N . GLU B 1 69 ? 124.54000 114.02000 143.10200 1.000 66.47447 69 GLU B N 1
ATOM 2839 C CA . GLU B 1 69 ? 124.63000 113.50200 141.74500 1.000 66.47447 69 GLU B CA 1
ATOM 2840 C C . GLU B 1 69 ? 126.01000 113.65400 141.11700 1.000 66.47447 69 GLU B C 1
ATOM 2841 O O . GLU B 1 69 ? 126.19300 113.22400 139.97300 1.000 66.47447 69 GLU B O 1
ATOM 2847 N N . GLU B 1 70 ? 126.97700 114.24500 141.82500 1.000 68.08190 70 GLU B N 1
ATOM 2848 C CA . GLU B 1 70 ? 128.33200 114.33100 141.28700 1.000 68.08190 70 GLU B CA 1
ATOM 2849 C C . GLU B 1 70 ? 128.88900 112.94600 140.98500 1.000 68.08190 70 GLU B C 1
ATOM 2850 O O . GLU B 1 70 ? 129.63300 112.76400 140.01400 1.000 68.08190 70 GLU B O 1
ATOM 2856 N N . GLN B 1 71 ? 128.52400 111.95500 141.80200 1.000 63.52184 71 GLN B N 1
ATOM 2857 C CA . GLN B 1 71 ? 128.95700 110.58300 141.57500 1.000 63.52184 71 GLN B CA 1
ATOM 2858 C C . GLN B 1 71 ? 128.47300 110.03800 140.23900 1.000 63.52184 71 GLN B C 1
ATOM 2859 O O . GLN B 1 71 ? 129.11300 109.14200 139.68000 1.000 63.52184 71 GLN B O 1
ATOM 2865 N N . ASN B 1 72 ? 127.36500 110.55700 139.71200 1.000 60.78952 72 ASN B N 1
ATOM 2866 C CA . ASN B 1 72 ? 126.86900 110.12800 138.41200 1.000 60.78952 72 ASN B CA 1
ATOM 2867 C C . ASN B 1 72 ? 127.60500 110.77800 137.25000 1.000 60.78952 72 ASN B C 1
ATOM 2868 O O . ASN B 1 72 ? 127.41600 110.34700 136.10600 1.000 60.78952 72 ASN B O 1
ATOM 2873 N N . LEU B 1 73 ? 128.45200 111.77700 137.52300 1.000 58.07064 73 LEU B N 1
ATOM 2874 C CA . LEU B 1 73 ? 129.01600 112.61100 136.46400 1.000 58.07064 73 LEU B CA 1
ATOM 2875 C C . LEU B 1 73 ? 129.74500 111.77700 135.41800 1.000 58.07064 73 LEU B C 1
ATOM 2876 O O . LEU B 1 73 ? 129.46900 111.88900 134.21700 1.000 58.07064 73 LEU B O 1
ATOM 2881 N N . ALA B 1 74 ? 130.65200 110.90400 135.86400 1.000 55.89839 74 ALA B N 1
ATOM 2882 C CA . ALA B 1 74 ? 131.38900 110.04800 134.94000 1.000 55.89839 74 ALA B CA 1
ATOM 2883 C C . ALA B 1 74 ? 130.43800 109.23000 134.07800 1.000 55.89839 74 ALA B C 1
ATOM 2884 O O . ALA B 1 74 ? 130.62200 109.12500 132.85800 1.000 55.89839 74 ALA B O 1
ATOM 2886 N N . LEU B 1 75 ? 129.38800 108.67700 134.69800 1.000 54.18664 75 LEU B N 1
ATOM 2887 C CA . LEU B 1 75 ? 128.38200 107.92900 133.95200 1.000 54.18664 75 LEU B CA 1
ATOM 2888 C C . LEU B 1 75 ? 127.86900 108.74100 132.77400 1.000 54.18664 75 LEU B C 1
ATOM 2889 O O . LEU B 1 75 ? 127.85000 108.25600 131.63400 1.000 54.18664 75 LEU B O 1
ATOM 2894 N N . PHE B 1 76 ? 127.51500 110.00800 133.02800 1.000 56.72003 76 PHE B N 1
ATOM 2895 C CA . PHE B 1 76 ? 127.00300 110.87100 131.96900 1.000 56.72003 76 PHE B CA 1
ATOM 2896 C C . PHE B 1 76 ? 127.93600 110.84800 130.77100 1.000 56.72003 76 PHE B C 1
ATOM 2897 O O . PHE B 1 76 ? 127.50400 110.58900 129.63900 1.000 56.72003 76 PHE B O 1
ATOM 2905 N N . VAL B 1 77 ? 129.23800 111.02700 131.03000 1.000 53.35431 77 VAL B N 1
ATOM 2906 C CA . VAL B 1 77 ? 130.23900 111.01600 129.96500 1.000 53.35431 77 VAL B CA 1
ATOM 2907 C C . VAL B 1 77 ? 130.04300 109.79300 129.08600 1.000 53.35431 77 VAL B C 1
ATOM 2908 O O . VAL B 1 77 ? 129.72900 109.90500 127.89200 1.000 53.35431 77 VAL B O 1
ATOM 2912 N N . ASN B 1 78 ? 130.12400 108.60700 129.69900 1.000 51.03273 78 ASN B N 1
ATOM 2913 C CA . ASN B 1 78 ? 130.02500 107.37100 128.93500 1.000 51.03273 78 ASN B CA 1
ATOM 2914 C C . ASN B 1 78 ? 128.74200 107.35300 128.12500 1.000 51.03273 78 ASN B C 1
ATOM 2915 O O . ASN B 1 78 ? 128.76600 107.11800 126.91000 1.000 51.03273 78 ASN B O 1
ATOM 2920 N N . PHE B 1 79 ? 127.62400 107.70300 128.76900 1.000 49.53277 79 PHE B N 1
ATOM 2921 C CA . PHE B 1 79 ? 126.34300 107.69300 128.07800 1.000 49.53277 79 PHE B CA 1
ATOM 2922 C C . PHE B 1 79 ? 126.40800 108.55900 126.83300 1.000 49.53277 79 PHE B C 1
ATOM 2923 O O . PHE B 1 79 ? 126.16500 108.08400 125.71600 1.000 49.53277 79 PHE B O 1
ATOM 2931 N N . PHE B 1 80 ? 126.84600 109.81000 126.99600 1.000 49.88857 80 PHE B N 1
ATOM 2932 C CA . PHE B 1 80 ? 126.90000 110.70400 125.84800 1.000 49.88857 80 PHE B CA 1
ATOM 2933 C C . PHE B 1 80 ? 127.89600 110.19100 124.82400 1.000 49.88857 80 PHE B C 1
ATOM 2934 O O . PHE B 1 80 ? 127.62500 110.22100 123.61600 1.000 49.88857 80 PHE B O 1
ATOM 2942 N N . ALA B 1 81 ? 129.02000 109.64300 125.29500 1.000 47.75546 81 ALA B N 1
ATOM 2943 C CA . ALA B 1 81 ? 130.00100 109.08200 124.37600 1.000 47.75546 81 ALA B CA 1
ATOM 2944 C C . ALA B 1 81 ? 129.36400 107.98900 123.53700 1.000 47.75546 81 ALA B C 1
ATOM 2945 O O . ALA B 1 81 ? 129.53400 107.94900 122.31200 1.000 47.75546 81 ALA B O 1
ATOM 2947 N N . MET B 1 82 ? 128.55700 107.13800 124.17700 1.000 47.91246 82 MET B N 1
ATOM 2948 C CA . MET B 1 82 ? 127.87500 106.07900 123.44600 1.000 47.91246 82 MET B CA 1
ATOM 2949 C C . MET B 1 82 ? 127.00200 106.66900 122.35000 1.000 47.91246 82 MET B C 1
ATOM 2950 O O . MET B 1 82 ? 127.03500 106.21200 121.20000 1.000 47.91246 82 MET B O 1
ATOM 2955 N N . LEU B 1 83 ? 126.26400 107.73500 122.67500 1.000 47.10716 83 LEU B N 1
ATOM 2956 C CA . LEU B 1 83 ? 125.44300 108.39500 121.66800 1.000 47.10716 83 LEU B CA 1
ATOM 2957 C C . LEU B 1 83 ? 126.31000 108.87500 120.51500 1.000 47.10716 83 LEU B C 1
ATOM 2958 O O . LEU B 1 83 ? 126.00000 108.62800 119.34300 1.000 47.10716 83 LEU B O 1
ATOM 2963 N N . SER B 1 84 ? 127.45200 109.49000 120.84000 1.000 48.76367 84 SER B N 1
ATOM 2964 C CA . SER B 1 84 ? 128.32100 110.03300 119.80400 1.000 48.76367 84 SER B CA 1
ATOM 2965 C C . SER B 1 84 ? 128.83900 108.94400 118.88100 1.000 48.76367 84 SER B C 1
ATOM 2966 O O . SER B 1 84 ? 129.25300 109.23400 117.75300 1.000 48.76367 84 SER B O 1
ATOM 2969 N N . TYR B 1 85 ? 128.82300 107.69000 119.33200 1.000 45.44968 85 TYR B N 1
ATOM 2970 C CA . TYR B 1 85 ? 129.26000 106.61700 118.45300 1.000 45.44968 85 TYR B CA 1
ATOM 2971 C C . TYR B 1 85 ? 128.09400 105.97500 117.72000 1.000 45.44968 85 TYR B C 1
ATOM 2972 O O . TYR B 1 85 ? 128.27200 105.50300 116.59000 1.000 45.44968 85 TYR B O 1
ATOM 2981 N N . PHE B 1 86 ? 126.89800 105.98600 118.32000 1.000 43.14266 86 PHE B N 1
ATOM 2982 C CA . PHE B 1 86 ? 125.75700 105.31500 117.70400 1.000 43.14266 86 PHE B CA 1
ATOM 2983 C C . PHE B 1 86 ? 125.49100 105.86000 116.31100 1.000 43.14266 86 PHE B C 1
ATOM 2984 O O . PHE B 1 86 ? 125.37000 105.09600 115.34500 1.000 43.14266 86 PHE B O 1
ATOM 2992 N N . GLY B 1 87 ? 125.44400 107.18700 116.18500 1.000 43.36048 87 GLY B N 1
ATOM 2993 C CA . GLY B 1 87 ? 125.26900 107.79000 114.87500 1.000 43.36048 87 GLY B CA 1
ATOM 2994 C C . GLY B 1 87 ? 126.32800 107.34000 113.89500 1.000 43.36048 87 GLY B C 1
ATOM 2995 O O . GLY B 1 87 ? 126.02000 106.96800 112.75800 1.000 43.36048 87 GLY B O 1
ATOM 2996 N N . LYS B 1 88 ? 127.58800 107.31000 114.34500 1.000 44.92153 88 LYS B N 1
ATOM 2997 C CA . LYS B 1 88 ? 128.66200 106.81300 113.49300 1.000 44.92153 88 LYS B CA 1
ATOM 2998 C C . LYS B 1 88 ? 128.32700 105.42500 112.98000 1.000 44.92153 88 LYS B C 1
ATOM 2999 O O . LYS B 1 88 ? 128.39100 105.16800 111.77400 1.000 44.92153 88 LYS B O 1
ATOM 3005 N N . ILE B 1 89 ? 127.88000 104.54700 113.88200 1.000 43.45314 89 ILE B N 1
ATOM 3006 C CA . ILE B 1 89 ? 127.51700 103.18600 113.49600 1.000 43.45314 89 ILE B CA 1
ATOM 3007 C C . ILE B 1 89 ? 126.48500 103.22000 112.38000 1.000 43.45314 89 ILE B C 1
ATOM 3008 O O . ILE B 1 89 ? 126.64500 102.56700 111.33900 1.000 43.45314 89 ILE B O 1
ATOM 3013 N N . VAL B 1 90 ? 125.45000 104.05000 112.55200 1.000 43.99564 90 VAL B N 1
ATOM 3014 C CA . VAL B 1 90 ? 124.38800 104.14000 111.55300 1.000 43.99564 90 VAL B CA 1
ATOM 3015 C C . VAL B 1 90 ? 124.98000 104.51700 110.20400 1.000 43.99564 90 VAL B C 1
ATOM 3016 O O . VAL B 1 90 ? 124.64800 103.92400 109.16900 1.000 43.99564 90 VAL B O 1
ATOM 3020 N N . ALA B 1 91 ? 125.91900 105.46700 110.21100 1.000 44.49413 91 ALA B N 1
ATOM 3021 C CA . ALA B 1 91 ? 126.56700 105.88200 108.97300 1.000 44.49413 91 ALA B CA 1
ATOM 3022 C C . ALA B 1 91 ? 127.22700 104.69900 108.27900 1.000 44.49413 91 ALA B C 1
ATOM 3023 O O . ALA B 1 91 ? 127.00300 104.46600 107.08500 1.000 44.49413 91 ALA B O 1
ATOM 3025 N N . ASP B 1 92 ? 128.00200 103.90100 109.02500 1.000 47.58953 92 ASP B N 1
ATOM 3026 C CA . ASP B 1 92 ? 128.66700 102.77000 108.38500 1.000 47.58953 92 ASP B CA 1
ATOM 3027 C C . ASP B 1 92 ? 127.66100 101.73700 107.90500 1.000 47.58953 92 ASP B C 1
ATOM 3028 O O . ASP B 1 92 ? 127.94600 100.98600 106.96500 1.000 47.58953 92 ASP B O 1
ATOM 3033 N N . THR B 1 93 ? 126.48200 101.68500 108.52500 1.000 46.79916 93 THR B N 1
ATOM 3034 C CA . THR B 1 93 ? 125.45400 100.78600 108.02200 1.000 46.79916 93 THR B CA 1
ATOM 3035 C C . THR B 1 93 ? 124.77900 101.36200 106.78400 1.000 46.79916 93 THR B C 1
ATOM 3036 O O . THR B 1 93 ? 124.38400 100.60800 105.88800 1.000 46.79916 93 THR B O 1
ATOM 3040 N N . LEU B 1 94 ? 124.67400 102.69100 106.69800 1.000 46.35563 94 LEU B N 1
ATOM 3041 C CA . LEU B 1 94 ? 123.98400 103.30000 105.56700 1.000 46.35563 94 LEU B CA 1
ATOM 3042 C C . LEU B 1 94 ? 124.93000 103.59400 104.41100 1.000 46.35563 94 LEU B C 1
ATOM 3043 O O . LEU B 1 94 ? 124.47200 103.84300 103.29100 1.000 46.35563 94 LEU B O 1
ATOM 3048 N N . GLY B 1 95 ? 126.23600 103.57300 104.65900 1.000 47.93729 95 GLY B N 1
ATOM 3049 C CA . GLY B 1 95 ? 127.20900 103.77000 103.60600 1.000 47.93729 95 GLY B CA 1
ATOM 3050 C C . GLY B 1 95 ? 127.37200 105.19100 103.12300 1.000 47.93729 95 GLY B C 1
ATOM 3051 O O . GLY B 1 95 ? 127.81700 105.39200 101.98800 1.000 47.93729 95 GLY B O 1
ATOM 3052 N N . HIS B 1 96 ? 127.02800 106.18400 103.93700 1.000 46.52334 96 HIS B N 1
ATOM 3053 C CA . HIS B 1 96 ? 127.15000 107.58100 103.55300 1.000 46.52334 96 HIS B CA 1
ATOM 3054 C C . HIS B 1 96 ? 128.25800 108.25600 104.35100 1.000 46.52334 96 HIS B C 1
ATOM 3055 O O . HIS B 1 96 ? 128.66100 107.77900 105.41500 1.000 46.52334 96 HIS B O 1
ATOM 3062 N N . ASN B 1 97 ? 128.75600 109.36700 103.81500 1.000 49.33860 97 ASN B N 1
ATOM 3063 C CA . ASN B 1 97 ? 129.86100 110.08000 104.44200 1.000 49.33860 97 ASN B CA 1
ATOM 3064 C C . ASN B 1 97 ? 129.42900 110.69000 105.76800 1.000 49.33860 97 ASN B C 1
ATOM 3065 O O . ASN B 1 97 ? 128.30000 111.16300 105.91800 1.000 49.33860 97 ASN B O 1
ATOM 3070 N N . PHE B 1 98 ? 130.34500 110.67900 106.73600 1.000 49.90049 98 PHE B N 1
ATOM 3071 C CA . PHE B 1 98 ? 130.06400 111.17200 108.07500 1.000 49.90049 98 PHE B CA 1
ATOM 3072 C C . PHE B 1 98 ? 131.15400 112.08400 108.62000 1.000 49.90049 98 PHE B C 1
ATOM 3073 O O . PHE B 1 98 ? 130.97300 112.65800 109.69800 1.000 49.90049 98 PHE B O 1
ATOM 3081 N N . GLY B 1 99 ? 132.26900 112.24000 107.91200 1.000 53.65437 99 GLY B N 1
ATOM 3082 C CA . GLY B 1 99 ? 133.38800 113.00700 108.42000 1.000 53.65437 99 GLY B CA 1
ATOM 3083 C C . GLY B 1 99 ? 133.33900 114.48300 108.08800 1.000 53.65437 99 GLY B C 1
ATOM 3084 O O . GLY B 1 99 ? 133.54100 114.87300 106.93400 1.000 53.65437 99 GLY B O 1
ATOM 3085 N N . ASP B 1 100 ? 133.06800 115.30800 109.10300 1.000 53.23862 100 ASP B N 1
ATOM 3086 C CA . ASP B 1 100 ? 133.08600 116.76800 108.98300 1.000 53.23862 100 ASP B CA 1
ATOM 3087 C C . ASP B 1 100 ? 132.10000 117.26900 107.93100 1.000 53.23862 100 ASP B C 1
ATOM 3088 O O . ASP B 1 100 ? 132.37100 118.22900 107.20700 1.000 53.23862 100 ASP B O 1
ATOM 3093 N N . VAL B 1 101 ? 130.94000 116.61700 107.84300 1.000 51.54209 101 VAL B N 1
ATOM 3094 C CA . VAL B 1 101 ? 129.87700 117.02700 106.93600 1.000 51.54209 101 VAL B CA 1
ATOM 3095 C C . VAL B 1 101 ? 128.55500 117.00400 107.69100 1.000 51.54209 101 VAL B C 1
ATOM 3096 O O . VAL B 1 101 ? 128.39800 116.31100 108.69800 1.000 51.54209 101 VAL B O 1
ATOM 3100 N N . GLY B 1 102 ? 127.59800 117.77600 107.18800 1.000 51.19404 102 GLY B N 1
ATOM 3101 C CA . GLY B 1 102 ? 126.28600 117.84300 107.78300 1.000 51.19404 102 GLY B CA 1
ATOM 3102 C C . GLY B 1 102 ? 126.15300 118.97200 108.78300 1.000 51.19404 102 GLY B C 1
ATOM 3103 O O . GLY B 1 102 ? 126.97400 119.89200 108.83300 1.000 51.19404 102 GLY B O 1
ATOM 3104 N N . PRO B 1 103 ? 125.10200 118.92300 109.59900 1.000 51.36094 103 PRO B N 1
ATOM 3105 C CA . PRO B 1 103 ? 124.87600 119.99200 110.57600 1.000 51.36094 103 PRO B CA 1
ATOM 3106 C C . PRO B 1 103 ? 125.89300 119.95500 111.70600 1.000 51.36094 103 PRO B C 1
ATOM 3107 O O . PRO B 1 103 ? 126.47600 118.91500 112.01800 1.000 51.36094 103 PRO B O 1
ATOM 3111 N N . PHE B 1 104 ? 126.09900 121.11600 112.32300 1.000 52.15048 104 PHE B N 1
ATOM 3112 C CA . PHE B 1 104 ? 126.98900 121.25300 113.47300 1.000 52.15048 104 PHE B CA 1
ATOM 3113 C C . PHE B 1 104 ? 126.13300 121.22900 114.73400 1.000 52.15048 104 PHE B C 1
ATOM 3114 O O . PHE B 1 104 ? 125.45900 122.20900 115.06000 1.000 52.15048 104 PHE B O 1
ATOM 3122 N N . ILE B 1 105 ? 126.16700 120.10600 115.44600 1.000 51.03214 105 ILE B N 1
ATOM 3123 C CA . ILE B 1 105 ? 125.44200 119.93600 116.69900 1.000 51.03214 105 ILE B CA 1
ATOM 3124 C C . ILE B 1 105 ? 126.46400 119.66800 117.79300 1.000 51.03214 105 ILE B C 1
ATOM 3125 O O . ILE B 1 105 ? 127.30300 118.76800 117.65700 1.000 51.03214 105 ILE B O 1
ATOM 3130 N N . ILE B 1 106 ? 126.39900 120.44800 118.87100 1.000 53.09056 106 ILE B N 1
ATOM 3131 C CA . ILE B 1 106 ? 127.32700 120.26900 119.98100 1.000 53.09056 106 ILE B CA 1
ATOM 3132 C C . ILE B 1 106 ? 126.94900 119.01200 120.75000 1.000 5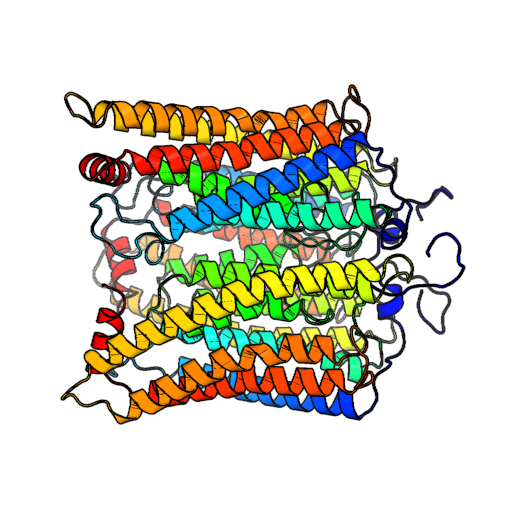3.09056 106 ILE B C 1
ATOM 3133 O O . ILE B 1 106 ? 125.79600 118.84200 121.16800 1.000 53.09056 106 ILE B O 1
ATOM 3138 N N . GLY B 1 107 ? 127.92000 118.12400 120.94300 1.000 52.57501 107 GLY B N 1
ATOM 3139 C CA . GLY B 1 107 ? 127.68800 116.84700 121.57800 1.000 52.57501 107 GLY B CA 1
ATOM 3140 C C . GLY B 1 107 ? 127.52200 115.68700 120.62000 1.000 52.57501 107 GLY B C 1
ATOM 3141 O O . GLY B 1 107 ? 127.52700 114.53300 121.06500 1.000 52.57501 107 GLY B O 1
ATOM 3142 N N . PHE B 1 108 ? 127.37600 115.95700 119.32600 1.000 50.35435 108 PHE B N 1
ATOM 3143 C CA . PHE B 1 108 ? 127.27000 114.92500 118.30500 1.000 50.35435 108 PHE B CA 1
ATOM 3144 C C . PHE B 1 108 ? 128.57500 114.87100 117.52400 1.000 50.35435 108 PHE B C 1
ATOM 3145 O O . PHE B 1 108 ? 129.08300 115.90700 117.08500 1.000 50.35435 108 PHE B O 1
ATOM 3153 N N . GLY B 1 109 ? 129.10800 113.66600 117.34800 1.000 50.81160 109 GLY B N 1
ATOM 3154 C CA . GLY B 1 109 ? 130.44400 113.50800 116.81200 1.000 50.81160 109 GLY B CA 1
ATOM 3155 C C . GLY B 1 109 ? 130.55400 113.36200 115.31000 1.000 50.81160 109 GLY B C 1
ATOM 3156 O O . GLY B 1 109 ? 131.44500 112.65900 114.82500 1.000 50.81160 109 GLY B O 1
ATOM 3157 N N . ASN B 1 110 ? 129.66800 114.01200 114.55200 1.000 51.33589 110 ASN B N 1
ATOM 3158 C CA . ASN B 1 110 ? 129.84800 114.03000 113.10400 1.000 51.33589 110 ASN B CA 1
ATOM 3159 C C . ASN B 1 110 ? 130.95900 114.98900 112.68900 1.000 51.33589 110 ASN B C 1
ATOM 3160 O O . ASN B 1 110 ? 131.48000 114.88500 111.57300 1.000 51.33589 110 ASN B O 1
ATOM 3165 N N . TYR B 1 111 ? 131.33200 115.91900 113.56300 1.000 52.73264 111 TYR B N 1
ATOM 3166 C CA . TYR B 1 111 ? 132.58900 116.64300 113.45700 1.000 52.73264 111 TYR B CA 1
ATOM 3167 C C . TYR B 1 111 ? 133.59100 116.05400 114.44200 1.000 52.73264 111 TYR B C 1
ATOM 3168 O O . TYR B 1 111 ? 133.22200 115.38700 115.41000 1.000 52.73264 111 TYR B O 1
ATOM 3177 N N . ARG B 1 112 ? 134.87500 116.30500 114.17500 1.000 55.28180 112 ARG B N 1
ATOM 3178 C CA . ARG B 1 112 ? 135.93400 115.53200 114.82100 1.000 55.28180 112 ARG B CA 1
ATOM 3179 C C . ARG B 1 112 ? 135.94700 115.73700 116.33200 1.000 55.28180 112 ARG B C 1
ATOM 3180 O O . ARG B 1 112 ? 136.02000 114.76800 117.09700 1.000 55.28180 112 ARG B O 1
ATOM 3188 N N . TYR B 1 113 ? 135.86900 116.98800 116.78500 1.000 51.96218 113 TYR B N 1
ATOM 3189 C CA . TYR B 1 113 ? 135.96500 117.29300 118.20900 1.000 51.96218 113 TYR B CA 1
ATOM 3190 C C . TYR B 1 113 ? 134.70200 117.95200 118.75100 1.000 51.96218 113 TYR B C 1
ATOM 3191 O O . TYR B 1 113 ? 134.74500 118.59000 119.80700 1.000 51.96218 113 TYR B O 1
ATOM 3200 N N . ALA B 1 114 ? 133.57500 117.81400 118.05100 1.000 52.05870 114 ALA B N 1
ATOM 3201 C CA . ALA B 1 114 ? 132.33100 118.40400 118.53400 1.000 52.05870 114 ALA B CA 1
ATOM 3202 C C . ALA B 1 114 ? 131.74900 117.60500 119.69300 1.000 52.05870 114 ALA B C 1
ATOM 3203 O O . ALA B 1 114 ? 131.11500 118.17300 120.58800 1.000 52.05870 114 ALA B O 1
ATOM 3205 N N . ASP B 1 115 ? 131.94400 116.28400 119.68900 1.000 53.45028 115 ASP B N 1
ATOM 3206 C CA . ASP B 1 115 ? 131.39700 115.45600 120.75900 1.000 53.45028 115 ASP B CA 1
ATOM 3207 C C . ASP B 1 115 ? 132.17800 115.63400 122.05300 1.000 53.45028 115 ASP B C 1
ATOM 3208 O O . ASP B 1 115 ? 131.59900 115.58500 123.14400 1.000 53.45028 115 ASP B O 1
ATOM 3213 N N . TYR B 1 116 ? 133.49300 115.83500 121.95500 1.000 54.47771 116 TYR B N 1
ATOM 3214 C CA . TYR B 1 116 ? 134.30700 116.03600 123.14700 1.000 54.47771 116 TYR B CA 1
ATOM 3215 C C . TYR B 1 116 ? 133.97300 117.33900 123.85700 1.000 54.47771 116 TYR B C 1
ATOM 3216 O O . TYR B 1 116 ? 134.21500 117.45200 125.06300 1.000 54.47771 116 TYR B O 1
ATOM 3225 N N . MET B 1 117 ? 133.41700 118.31800 123.14100 1.000 55.04149 117 MET B N 1
ATOM 3226 C CA . MET B 1 117 ? 133.11500 119.62000 123.71900 1.000 55.04149 117 MET B CA 1
ATOM 3227 C C . MET B 1 117 ? 132.01700 119.55900 124.77300 1.000 55.04149 117 MET B C 1
ATOM 3228 O O . MET B 1 117 ? 131.83700 120.53300 125.51200 1.000 55.04149 117 MET B O 1
ATOM 3233 N N . LEU B 1 118 ? 131.28500 118.45000 124.86000 1.000 56.29803 118 LEU B N 1
ATOM 3234 C CA . LEU B 1 118 ? 130.24700 118.27500 125.86700 1.000 56.29803 118 LEU B CA 1
ATOM 3235 C C . LEU B 1 118 ? 130.67300 117.37900 127.02200 1.000 56.29803 118 LEU B C 1
ATOM 3236 O O . LEU B 1 118 ? 130.17100 117.54900 128.13700 1.000 56.29803 118 LEU B O 1
ATOM 3241 N N . THR B 1 119 ? 131.59400 116.44400 126.79300 1.000 56.60776 119 THR B N 1
ATOM 3242 C CA . THR B 1 119 ? 131.97600 115.47000 127.80900 1.000 56.60776 119 THR B CA 1
ATOM 3243 C C . THR B 1 119 ? 133.31500 115.76200 128.46900 1.000 56.60776 119 THR B C 1
ATOM 3244 O O . THR B 1 119 ? 133.53200 115.33700 129.60800 1.000 56.60776 119 THR B O 1
ATOM 3248 N N . CYS B 1 120 ? 134.22300 116.45600 127.78300 1.000 58.98612 120 CYS B N 1
ATOM 3249 C CA . CYS B 1 120 ? 135.54100 116.73100 128.35600 1.000 58.98612 120 CYS B CA 1
ATOM 3250 C C . CYS B 1 120 ? 135.48700 117.59700 129.61100 1.000 58.98612 120 CYS B C 1
ATOM 3251 O O . CYS B 1 120 ? 136.20000 117.27500 130.58000 1.000 58.98612 120 CYS B O 1
ATOM 3254 N N . PRO B 1 121 ? 134.72300 118.69900 129.66800 1.000 58.96162 121 PRO B N 1
ATOM 3255 C CA . PRO B 1 121 ? 134.60400 119.41200 130.95100 1.000 58.96162 121 PRO B CA 1
ATOM 3256 C C . PRO B 1 121 ? 134.08100 118.53500 132.07200 1.000 58.96162 121 PRO B C 1
ATOM 3257 O O . PRO B 1 121 ? 134.52300 118.67500 133.21900 1.000 58.96162 121 PRO B O 1
ATOM 3261 N N . MET B 1 122 ? 133.15500 117.62300 131.76800 1.000 59.08082 122 MET B N 1
ATOM 3262 C CA . MET B 1 122 ? 132.67300 116.68600 132.77700 1.000 59.08082 122 MET B CA 1
ATOM 3263 C C . MET B 1 122 ? 133.80600 115.80400 133.28400 1.000 59.08082 122 MET B C 1
ATOM 3264 O O . MET B 1 122 ? 133.93300 115.56800 134.49100 1.000 59.08082 122 MET B O 1
ATOM 3269 N N . LEU B 1 123 ? 134.64700 115.31100 132.37000 1.000 57.25224 123 LEU B N 1
ATOM 3270 C CA . LEU B 1 123 ? 135.77400 114.47300 132.76700 1.000 57.25224 123 LEU B CA 1
ATOM 3271 C C . LEU B 1 123 ? 136.75200 115.23500 133.65000 1.000 57.25224 123 LEU B C 1
ATOM 3272 O O . LEU B 1 123 ? 137.21200 114.71300 134.67300 1.000 57.25224 123 LEU B O 1
ATOM 3277 N N . VAL B 1 124 ? 137.08600 116.47100 133.27100 1.000 58.36124 124 VAL B N 1
ATOM 3278 C CA . VAL B 1 124 ? 138.03400 117.25100 134.06200 1.000 58.36124 124 VAL B CA 1
ATOM 3279 C C . VAL B 1 124 ? 137.45600 117.56800 135.43700 1.000 58.36124 124 VAL B C 1
ATOM 3280 O O . VAL B 1 124 ? 138.15400 117.47100 136.45600 1.000 58.36124 124 VAL B O 1
ATOM 3284 N N . TYR B 1 125 ? 136.17600 117.94800 135.49100 1.000 61.92117 125 TYR B N 1
ATOM 3285 C CA . TYR B 1 125 ? 135.54600 118.24700 136.77200 1.000 61.92117 125 TYR B CA 1
ATOM 3286 C C . TYR B 1 125 ? 135.49600 117.01400 137.66200 1.000 61.92117 125 TYR B C 1
ATOM 3287 O O . TYR B 1 125 ? 135.73000 117.10700 138.87100 1.000 61.92117 125 TYR B O 1
ATOM 3296 N N . ASP B 1 126 ? 135.18600 115.84900 137.08700 1.000 59.98595 126 ASP B N 1
ATOM 3297 C CA . ASP B 1 126 ? 135.13300 114.63000 137.88500 1.000 59.98595 126 ASP B CA 1
ATOM 3298 C C . ASP B 1 126 ? 136.51600 114.24700 138.39300 1.000 59.98595 126 ASP B C 1
ATOM 3299 O O . ASP B 1 126 ? 136.66700 113.83400 139.54800 1.000 59.98595 126 ASP B O 1
ATOM 3304 N N . LEU B 1 127 ? 137.54000 114.37600 137.54600 1.000 61.10032 127 LEU B N 1
ATOM 3305 C CA . LEU B 1 127 ? 138.89000 114.01900 137.96700 1.000 61.10032 127 LEU B CA 1
ATOM 3306 C C . LEU B 1 127 ? 139.38800 114.94500 139.07100 1.000 61.10032 127 LEU B C 1
ATOM 3307 O O . LEU B 1 127 ? 140.02500 114.49200 140.02900 1.000 61.10032 127 LEU B O 1
ATOM 3312 N N . LEU B 1 128 ? 139.11000 116.24500 138.95600 1.000 62.53842 128 LEU B N 1
ATOM 3313 C CA . LEU B 1 128 ? 139.53900 117.18200 139.98800 1.000 62.53842 128 LEU B CA 1
ATOM 3314 C C . LEU B 1 128 ? 138.68600 117.09300 141.24700 1.000 62.53842 128 LEU B C 1
ATOM 3315 O O . LEU B 1 128 ? 139.15400 117.45900 142.33000 1.000 62.53842 128 LEU B O 1
ATOM 3320 N N . TYR B 1 129 ? 137.44500 116.61800 141.12700 1.000 67.26914 129 TYR B N 1
ATOM 3321 C CA . TYR B 1 129 ? 136.55200 116.52600 142.27500 1.000 67.26914 129 TYR B CA 1
ATOM 3322 C C . TYR B 1 129 ? 136.89000 115.34900 143.18000 1.000 67.26914 129 TYR B C 1
ATOM 3323 O O . TYR B 1 129 ? 136.59200 115.39400 144.37900 1.000 67.26914 129 TYR B O 1
ATOM 3332 N N . GLN B 1 130 ? 137.50000 114.29400 142.63400 1.000 65.80520 130 GLN B N 1
ATOM 3333 C CA . GLN B 1 130 ? 137.81100 113.11900 143.44100 1.000 65.80520 130 GLN B CA 1
ATOM 3334 C C . GLN B 1 130 ? 138.80100 113.44200 144.55200 1.000 65.80520 130 GLN B C 1
ATOM 3335 O O . GLN B 1 130 ? 138.77500 112.80400 145.61000 1.000 65.80520 130 GLN B O 1
ATOM 3341 N N . LEU B 1 131 ? 139.67700 114.41800 144.33300 1.000 68.60363 131 LEU B N 1
ATOM 3342 C CA . LEU B 1 131 ? 140.61300 114.87100 145.35000 1.000 68.60363 131 LEU B CA 1
ATOM 3343 C C . LEU B 1 131 ? 140.17400 116.16300 146.02400 1.000 68.60363 131 LEU B C 1
ATOM 3344 O O . LEU B 1 131 ? 140.92800 116.70600 146.83600 1.000 68.60363 131 LEU B O 1
ATOM 3349 N N . ARG B 1 132 ? 138.97400 116.66000 145.70800 1.000 71.51884 132 ARG B N 1
ATOM 3350 C CA . ARG B 1 132 ? 138.46500 117.93000 146.23300 1.000 71.51884 132 ARG B CA 1
ATOM 3351 C C . ARG B 1 132 ? 139.41900 119.07900 145.91500 1.000 71.51884 132 ARG B C 1
ATOM 3352 O O . ARG B 1 132 ? 139.64600 119.97100 146.73400 1.000 71.51884 132 ARG B O 1
ATOM 3360 N N . ALA B 1 133 ? 139.98000 119.05300 144.71200 1.000 66.87134 133 ALA B N 1
ATOM 3361 C CA . ALA B 1 133 ? 140.98000 120.01400 144.28100 1.000 66.87134 133 ALA B CA 1
ATOM 3362 C C . ALA B 1 133 ? 140.34000 121.35500 143.92900 1.000 66.87134 133 ALA B C 1
ATOM 3363 O O . ALA B 1 133 ? 139.17700 121.40800 143.52100 1.000 66.87134 133 ALA B O 1
ATOM 3365 N N . PRO B 1 134 ? 141.07400 122.45300 144.08600 1.000 64.89932 134 PRO B N 1
ATOM 3366 C CA . PRO B 1 134 ? 140.57700 123.75400 143.63100 1.000 64.89932 134 PRO B CA 1
ATOM 3367 C C . PRO B 1 134 ? 140.70800 123.89300 142.11900 1.000 64.89932 134 PRO B C 1
ATOM 3368 O O . PRO B 1 134 ? 141.34300 123.08300 141.44300 1.000 64.89932 134 PRO B O 1
ATOM 3372 N N . TYR B 1 135 ? 140.08400 124.95200 141.60000 1.000 62.44172 135 TYR B N 1
ATOM 3373 C CA . TYR B 1 135 ? 140.07700 125.26600 140.17000 1.000 62.44172 135 TYR B CA 1
ATOM 3374 C C . TYR B 1 135 ? 139.49400 124.11000 139.35300 1.000 62.44172 135 TYR B C 1
ATOM 3375 O O . TYR B 1 135 ? 140.16900 123.48600 138.53400 1.000 62.44172 135 TYR B O 1
ATOM 3384 N N . ARG B 1 136 ? 138.21300 123.83200 139.59500 1.000 63.19916 136 ARG B N 1
ATOM 3385 C CA . ARG B 1 136 ? 137.51200 122.77700 138.86900 1.000 63.19916 136 ARG B CA 1
ATOM 3386 C C . ARG B 1 136 ? 136.81800 123.31800 137.62100 1.000 63.19916 136 ARG B C 1
ATOM 3387 O O . ARG B 1 136 ? 137.03300 122.81200 136.51500 1.000 63.19916 136 ARG B O 1
ATOM 3395 N N . VAL B 1 137 ? 135.97400 124.33800 137.78900 1.000 62.27153 137 VAL B N 1
ATOM 3396 C CA . VAL B 1 137 ? 135.24000 124.90100 136.65900 1.000 62.27153 137 VAL B CA 1
ATOM 3397 C C . VAL B 1 137 ? 136.19000 125.60800 135.69600 1.000 62.27153 137 VAL B C 1
ATOM 3398 O O . VAL B 1 137 ? 135.98300 125.59200 134.47700 1.000 62.27153 137 VAL B O 1
ATOM 3402 N N . SER B 1 138 ? 137.24000 126.24000 136.22600 1.000 58.73615 138 SER B N 1
ATOM 3403 C CA . SER B 1 138 ? 138.18600 126.95900 135.37600 1.000 58.73615 138 SER B CA 1
ATOM 3404 C C . SER B 1 138 ? 138.88800 126.02100 134.40000 1.000 58.73615 138 SER B C 1
ATOM 3405 O O . SER B 1 138 ? 139.02800 126.33800 133.21100 1.000 58.73615 138 SER B O 1
ATOM 3408 N N . CYS B 1 139 ? 139.33300 124.86000 134.88300 1.000 58.86362 139 CYS B N 1
ATOM 3409 C CA . CYS B 1 139 ? 139.97600 123.89100 134.00200 1.000 58.86362 139 CYS B CA 1
ATOM 3410 C C . CYS B 1 139 ? 138.99700 123.36500 132.96000 1.000 58.86362 139 CYS B C 1
ATOM 3411 O O . CYS B 1 139 ? 139.37200 123.13300 131.80400 1.000 58.86362 139 CYS B O 1
ATOM 3414 N N . SER B 1 140 ? 137.73500 123.17600 133.35000 1.000 58.71585 140 SER B N 1
ATOM 3415 C CA . SER B 1 140 ? 136.71800 122.74700 132.39600 1.000 58.71585 140 SER B CA 1
ATOM 3416 C C . SER B 1 140 ? 136.51500 123.78600 131.30000 1.000 58.71585 140 SER B C 1
ATOM 3417 O O . SER B 1 140 ? 136.37800 123.43800 130.12100 1.000 58.71585 140 SER B O 1
ATOM 3420 N N . ALA B 1 141 ? 136.49400 125.06900 131.66800 1.000 55.20614 141 ALA B N 1
ATOM 3421 C CA . ALA B 1 141 ? 136.36600 126.12500 130.66800 1.000 55.20614 141 ALA B CA 1
ATOM 3422 C C . ALA B 1 141 ? 137.57300 126.15700 129.73900 1.000 55.20614 141 ALA B C 1
ATOM 3423 O O . ALA B 1 141 ? 137.42900 126.35400 128.52400 1.000 55.20614 141 ALA B O 1
ATOM 3425 N N . ILE B 1 142 ? 138.77400 125.96800 130.29300 1.000 53.43165 142 ILE B N 1
ATOM 3426 C CA . ILE B 1 142 ? 139.97200 125.93000 129.45700 1.000 53.43165 142 ILE B CA 1
ATOM 3427 C C . ILE B 1 142 ? 139.89300 124.77800 128.46300 1.000 53.43165 142 ILE B C 1
ATOM 3428 O O . ILE B 1 142 ? 140.21800 124.93500 127.28000 1.000 53.43165 142 ILE B O 1
ATOM 3433 N N . ILE B 1 143 ? 139.45500 123.60400 128.92400 1.000 53.10216 143 ILE B N 1
ATOM 3434 C CA . ILE B 1 143 ? 139.35200 122.45000 128.03400 1.000 53.10216 143 ILE B CA 1
ATOM 3435 C C . ILE B 1 143 ? 138.29000 122.68900 126.96500 1.000 53.10216 143 ILE B C 1
ATOM 3436 O O . ILE B 1 143 ? 138.45800 122.29600 125.80400 1.000 53.10216 143 ILE B O 1
ATOM 3441 N N . PHE B 1 144 ? 137.18600 123.34200 127.33400 1.000 52.76566 144 PHE B N 1
ATOM 3442 C CA . PHE B 1 144 ? 136.15700 123.67500 126.35300 1.000 52.76566 144 PHE B CA 1
ATOM 3443 C C . PHE B 1 144 ? 136.71200 124.59200 125.26800 1.000 52.76566 144 PHE B C 1
ATOM 3444 O O . PHE B 1 144 ? 136.45800 124.38500 124.07200 1.000 52.76566 144 PHE B O 1
ATOM 3452 N N . ALA B 1 145 ? 137.49600 125.59700 125.66800 1.000 50.34620 145 ALA B N 1
ATOM 3453 C CA . ALA B 1 145 ? 138.13200 126.47600 124.69000 1.000 50.34620 145 ALA B CA 1
ATOM 3454 C C . ALA B 1 145 ? 139.11500 125.71200 123.81000 1.000 50.34620 145 ALA B C 1
ATOM 3455 O O . ALA B 1 145 ? 139.21800 125.97400 122.60500 1.000 50.34620 145 ALA B O 1
ATOM 3457 N N . ILE B 1 146 ? 139.85400 124.76900 124.40000 1.000 50.49875 146 ILE B N 1
ATOM 3458 C CA . ILE B 1 146 ? 140.80900 123.96900 123.63400 1.000 50.49875 146 ILE B CA 1
ATOM 3459 C C . ILE B 1 146 ? 140.09100 123.15500 122.56500 1.000 50.49875 146 ILE B C 1
ATOM 3460 O O . ILE B 1 146 ? 140.53700 123.07900 121.41200 1.000 50.49875 146 ILE B O 1
ATOM 3465 N N . LEU B 1 147 ? 138.96900 122.53100 122.92600 1.000 50.27559 147 LEU B N 1
ATOM 3466 C CA . LEU B 1 147 ? 138.23400 121.74200 121.94200 1.000 50.27559 147 LEU B CA 1
ATOM 3467 C C . LEU B 1 147 ? 137.59600 122.62500 120.87400 1.000 50.27559 147 LEU B C 1
ATOM 3468 O O . LEU B 1 147 ? 137.49900 122.22100 119.70900 1.000 50.27559 147 LEU B O 1
ATOM 3473 N N . MET B 1 148 ? 137.16000 123.83500 121.23900 1.000 48.74271 148 MET B N 1
ATOM 3474 C CA . MET B 1 148 ? 136.68600 124.76100 120.21200 1.000 48.74271 148 MET B CA 1
ATOM 3475 C C . MET B 1 148 ? 137.80300 125.11200 119.23300 1.000 48.74271 148 MET B C 1
ATOM 3476 O O . MET B 1 148 ? 137.58400 125.16800 118.01400 1.000 48.74271 148 MET B O 1
ATOM 3481 N N . SER B 1 149 ? 139.01000 125.34300 119.75300 1.000 46.97665 149 SER B N 1
ATOM 3482 C CA . SER B 1 149 ? 140.15700 125.61000 118.89000 1.000 46.97665 149 SER B CA 1
ATOM 3483 C C . SER B 1 149 ? 140.43900 124.43100 117.96700 1.000 46.97665 149 SER B C 1
ATOM 3484 O O . SER B 1 149 ? 140.75300 124.61700 116.78500 1.000 46.97665 149 SER B O 1
ATOM 3487 N N . GLY B 1 150 ? 140.33000 123.21000 118.49100 1.000 47.30000 150 GLY B N 1
ATOM 3488 C CA . GLY B 1 150 ? 140.51400 122.03400 117.65300 1.000 47.30000 150 GLY B CA 1
ATOM 3489 C C . GLY B 1 150 ? 139.47400 121.92400 116.55200 1.000 47.30000 150 GLY B C 1
ATOM 3490 O O . GLY B 1 150 ? 139.78800 121.53800 115.42200 1.000 47.30000 150 GLY B O 1
ATOM 3491 N N . VAL B 1 151 ? 138.22100 122.26100 116.86700 1.000 47.06712 151 VAL B N 1
ATOM 3492 C CA . VAL B 1 151 ? 137.16400 122.22800 115.85600 1.000 47.06712 151 VAL B CA 1
ATOM 3493 C C . VAL B 1 151 ? 137.44600 123.23700 114.74700 1.000 47.06712 151 VAL B C 1
ATOM 3494 O O . VAL B 1 151 ? 137.31300 122.92800 113.55200 1.000 47.06712 151 VAL B O 1
ATOM 3498 N N . LEU B 1 152 ? 137.83700 124.45900 115.11900 1.000 45.72666 152 LEU B N 1
ATOM 3499 C CA . LEU B 1 152 ? 138.17400 125.45200 114.10000 1.000 45.72666 152 LEU B CA 1
ATOM 3500 C C . LEU B 1 152 ? 139.38700 125.02500 113.28100 1.000 45.72666 152 LEU B C 1
ATOM 3501 O O . LEU B 1 152 ? 139.45200 125.28300 112.07100 1.000 45.72666 152 LEU B O 1
ATOM 3506 N N . ALA B 1 153 ? 140.36000 124.37200 113.92100 1.000 46.14119 153 ALA B N 1
ATOM 3507 C CA . ALA B 1 153 ? 141.50700 123.85500 113.18200 1.000 46.14119 153 ALA B CA 1
ATOM 3508 C C . ALA B 1 153 ? 141.07700 122.81200 112.16200 1.000 46.14119 153 ALA B C 1
ATOM 3509 O O . ALA B 1 153 ? 141.59000 122.78300 111.03900 1.000 46.14119 153 ALA B O 1
ATOM 3511 N N . GLU B 1 154 ? 140.13400 121.94500 112.53700 1.000 49.41971 154 GLU B N 1
ATOM 3512 C CA . GLU B 1 154 ? 139.61500 120.95300 111.59700 1.000 49.41971 154 GLU B CA 1
ATOM 3513 C C . GLU B 1 154 ? 138.91800 121.62300 110.41700 1.000 49.41971 154 GLU B C 1
ATOM 3514 O O . GLU B 1 154 ? 139.11100 121.23100 109.25700 1.000 49.41971 154 GLU B O 1
ATOM 3520 N N . PHE B 1 155 ? 138.10100 122.64500 110.70000 1.000 48.73669 155 PHE B N 1
ATOM 3521 C CA . PHE B 1 155 ? 137.42900 123.37800 109.62700 1.000 48.73669 155 PHE B CA 1
ATOM 3522 C C . PHE B 1 155 ? 138.42800 124.01500 108.67100 1.000 48.73669 155 PHE B C 1
ATOM 3523 O O . PHE B 1 155 ? 138.23900 123.97700 107.45000 1.000 48.73669 155 PHE B O 1
ATOM 3531 N N . TYR B 1 156 ? 139.49200 124.61600 109.20500 1.000 47.32469 156 TYR B N 1
ATOM 3532 C CA . TYR B 1 156 ? 140.48400 125.24400 108.33700 1.000 47.32469 156 TYR B CA 1
ATOM 3533 C C . TYR B 1 156 ? 141.29400 124.20500 107.57100 1.000 47.32469 156 TYR B C 1
ATOM 3534 O O . TYR B 1 156 ? 141.71200 124.45200 106.43400 1.000 47.32469 156 TYR B O 1
ATOM 3543 N N . ALA B 1 157 ? 141.52600 123.03700 108.17500 1.000 48.52051 157 ALA B N 1
ATOM 3544 C CA . ALA B 1 157 ? 142.34100 122.01500 107.52800 1.000 48.52051 157 ALA B CA 1
ATOM 3545 C C . ALA B 1 157 ? 141.60000 121.35000 106.37600 1.000 48.52051 157 ALA B C 1
ATOM 3546 O O . ALA B 1 157 ? 142.20300 121.04600 105.34100 1.000 48.52051 157 ALA B O 1
ATOM 3548 N N . GLU B 1 158 ? 140.29700 121.11500 106.53000 1.000 49.87038 158 GLU B N 1
ATOM 3549 C CA . GLU B 1 158 ? 139.52900 120.40600 105.51200 1.000 49.87038 158 GLU B CA 1
ATOM 3550 C C . GLU B 1 158 ? 138.96900 121.32100 104.42600 1.000 49.87038 158 GLU B C 1
ATOM 3551 O O . GLU B 1 158 ? 138.26100 120.83900 103.53600 1.000 49.87038 158 GLU B O 1
ATOM 3557 N N . GLY B 1 159 ? 139.26700 122.61500 104.47100 1.000 52.80731 159 GLY B N 1
ATOM 3558 C CA . GLY B 1 159 ? 138.69100 123.54900 103.52300 1.000 52.80731 159 GLY B CA 1
ATOM 3559 C C . GLY B 1 159 ? 139.56000 123.86400 102.32300 1.000 52.80731 159 GLY B C 1
ATOM 3560 O O . GLY B 1 159 ? 140.31100 123.01000 101.84200 1.000 52.80731 159 GLY B O 1
ATOM 3561 N N . ASP B 1 160 ? 139.45000 125.09400 101.82900 1.000 52.36114 160 ASP B N 1
ATOM 3562 C CA . ASP B 1 160 ? 140.22500 125.51900 100.67400 1.000 52.36114 160 ASP B CA 1
ATOM 3563 C C . ASP B 1 160 ? 141.71300 125.52000 101.01800 1.000 52.36114 160 ASP B C 1
ATOM 3564 O O . ASP B 1 160 ? 142.09000 125.90200 102.13300 1.000 52.36114 160 ASP B O 1
ATOM 3569 N N . PRO B 1 161 ? 142.58100 125.07600 100.10300 1.000 52.21871 161 PRO B N 1
ATOM 3570 C CA . PRO B 1 161 ? 144.02200 125.04800 100.41100 1.000 52.21871 161 PRO B CA 1
ATOM 3571 C C . PRO B 1 161 ? 144.60500 126.40700 100.75300 1.000 52.21871 161 PRO B C 1
ATOM 3572 O O . PRO B 1 161 ? 145.50100 126.48800 101.60300 1.000 52.21871 161 PRO B O 1
ATOM 3576 N N . ARG B 1 162 ? 144.11400 127.47900 100.12700 1.000 52.29875 162 ARG B N 1
ATOM 3577 C CA . ARG B 1 162 ? 144.63100 128.81600 100.39800 1.000 52.29875 162 ARG B CA 1
ATOM 3578 C C . ARG B 1 162 ? 144.48200 129.20400 101.86400 1.000 52.29875 162 ARG B C 1
ATOM 3579 O O . ARG B 1 162 ? 145.27100 130.01300 102.36500 1.000 52.29875 162 ARG B O 1
ATOM 3587 N N . LEU B 1 163 ? 143.51900 128.62100 102.57100 1.000 50.56059 163 LEU B N 1
ATOM 3588 C CA . LEU B 1 163 ? 143.28100 128.89900 103.98100 1.000 50.56059 163 LEU B CA 1
ATOM 3589 C C . LEU B 1 163 ? 143.71300 127.72600 104.85400 1.000 50.56059 163 LEU B C 1
ATOM 3590 O O . LEU B 1 163 ? 143.09000 127.42600 105.87300 1.000 50.56059 163 LEU B O 1
ATOM 3595 N N . ARG B 1 164 ? 144.78800 127.04200 104.46200 1.000 52.10099 164 ARG B N 1
ATOM 3596 C CA . ARG B 1 164 ? 145.25500 125.88200 105.21400 1.000 52.10099 164 ARG B CA 1
ATOM 3597 C C . ARG B 1 164 ? 146.09800 126.24800 106.43300 1.000 52.10099 164 ARG B C 1
ATOM 3598 O O . ARG B 1 164 ? 146.00400 125.56600 107.46100 1.000 52.10099 164 ARG B O 1
ATOM 3606 N N . ASN B 1 165 ? 146.88800 127.32600 106.36400 1.000 49.19100 165 ASN B N 1
ATOM 3607 C CA . ASN B 1 165 ? 147.78100 127.66300 107.47000 1.000 49.19100 165 ASN B CA 1
ATOM 3608 C C . ASN B 1 165 ? 147.00900 128.04400 108.72500 1.000 49.19100 165 ASN B C 1
ATOM 3609 O O . ASN B 1 165 ? 147.51800 127.88200 109.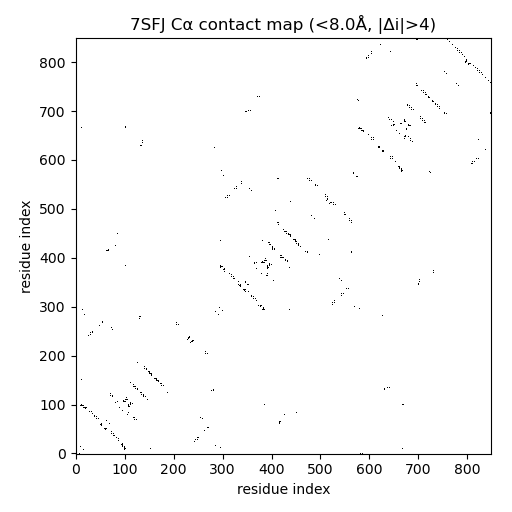84400 1.000 49.19100 165 ASN B O 1
ATOM 3614 N N . GLY B 1 166 ? 145.78000 128.53200 108.56300 1.000 46.94706 166 GLY B N 1
ATOM 3615 C CA . GLY B 1 166 ? 144.96100 128.84500 109.71700 1.000 46.94706 166 GLY B CA 1
ATOM 3616 C C . GLY B 1 166 ? 144.73800 127.64700 110.61300 1.000 46.94706 166 GLY B C 1
ATOM 3617 O O . GLY B 1 166 ? 144.65100 127.79100 111.83700 1.000 46.94706 166 GLY B O 1
ATOM 3618 N N . ALA B 1 167 ? 144.65600 126.45000 110.02400 1.000 45.50216 167 ALA B N 1
ATOM 3619 C CA . ALA B 1 167 ? 144.56700 125.23800 110.82800 1.000 45.50216 167 ALA B CA 1
ATOM 3620 C C . ALA B 1 167 ? 145.74000 125.15000 111.79200 1.000 45.50216 167 ALA B C 1
ATOM 3621 O O . ALA B 1 167 ? 145.55000 124.99500 113.00500 1.000 45.50216 167 ALA B O 1
ATOM 3623 N N . TYR B 1 168 ? 146.96100 125.30300 111.27000 1.000 47.70296 168 TYR B N 1
ATOM 3624 C CA . TYR B 1 168 ? 148.13900 125.28000 112.12700 1.000 47.70296 168 TYR B CA 1
ATOM 3625 C C . TYR B 1 168 ? 148.06000 126.36500 113.18800 1.000 47.70296 168 TYR B C 1
ATOM 3626 O O . TYR B 1 168 ? 148.39700 126.12300 114.35300 1.000 47.70296 168 TYR B O 1
ATOM 3635 N N . ALA B 1 169 ? 147.59700 127.56000 112.81100 1.000 44.23463 169 ALA B N 1
ATOM 3636 C CA . ALA B 1 169 ? 147.49900 128.64200 113.78500 1.000 44.23463 169 ALA B CA 1
ATOM 3637 C C . ALA B 1 169 ? 146.60000 128.24200 114.94500 1.000 44.23463 169 ALA B C 1
ATOM 3638 O O . ALA B 1 169 ? 146.98300 128.35700 116.11900 1.000 44.23463 169 ALA B O 1
ATOM 3640 N N . TRP B 1 170 ? 145.41600 127.71500 114.62900 1.000 44.35247 170 TRP B N 1
ATOM 3641 C CA . TRP B 1 170 ? 144.49100 127.31900 115.68200 1.000 44.35247 170 TRP B CA 1
ATOM 3642 C C . TRP B 1 170 ? 145.08200 126.19900 116.52000 1.000 44.35247 170 TRP B C 1
ATOM 3643 O O . TRP B 1 170 ? 144.95400 126.20000 117.75200 1.000 44.35247 170 TRP B O 1
ATOM 3654 N N . TYR B 1 171 ? 145.76900 125.25600 115.87000 1.000 47.34296 171 TYR B N 1
ATOM 3655 C CA . TYR B 1 171 ? 146.39800 124.16700 116.60200 1.000 47.34296 171 TYR B CA 1
ATOM 3656 C C . TYR B 1 171 ? 147.39700 124.72000 117.60300 1.000 47.34296 171 TYR B C 1
ATOM 3657 O O . TYR B 1 171 ? 147.40600 124.32300 118.77300 1.000 47.34296 171 TYR B O 1
ATOM 3666 N N . GLY B 1 172 ? 148.21100 125.68200 117.16500 1.000 45.94352 172 GLY B N 1
ATOM 3667 C CA . GLY B 1 172 ? 149.18400 126.27500 118.06300 1.000 45.94352 172 GLY B CA 1
ATOM 3668 C C . GLY B 1 172 ? 148.52000 126.93900 119.24800 1.000 45.94352 172 GLY B C 1
ATOM 3669 O O . GLY B 1 172 ? 148.93800 126.75400 120.39500 1.000 45.94352 172 GLY B O 1
ATOM 3670 N N . PHE B 1 173 ? 147.44900 127.69500 118.98500 1.000 46.28251 173 PHE B N 1
ATOM 3671 C CA . PHE B 1 173 ? 146.70000 128.32800 120.06600 1.000 46.28251 173 PHE B CA 1
ATOM 3672 C C . PHE B 1 173 ? 146.25900 127.28500 121.08100 1.000 46.28251 173 PHE B C 1
ATOM 3673 O O . PHE B 1 173 ? 146.55300 127.39200 122.28700 1.000 46.28251 173 PHE B O 1
ATOM 3681 N N . GLY B 1 174 ? 145.61900 126.22500 120.58300 1.000 48.60001 174 GLY B N 1
ATOM 3682 C CA . GLY B 1 174 ? 145.13900 125.18200 121.46700 1.000 48.60001 174 GLY B CA 1
ATOM 3683 C C . GLY B 1 174 ? 146.26500 124.57600 122.27300 1.000 48.60001 174 GLY B C 1
ATOM 3684 O O . GLY B 1 174 ? 146.16800 124.45400 123.49400 1.000 48.60001 174 GLY B O 1
ATOM 3685 N N . CYS B 1 175 ? 147.37800 124.25900 121.60400 1.000 49.67237 175 CYS B N 1
ATOM 3686 C CA . CYS B 1 175 ? 148.48900 123.61200 122.28900 1.000 49.67237 175 CYS B CA 1
ATOM 3687 C C . CYS B 1 175 ? 149.03000 124.49800 123.39300 1.000 49.67237 175 CYS B C 1
ATOM 3688 O O . CYS B 1 175 ? 149.28700 124.02400 124.50400 1.000 49.67237 175 CYS B O 1
ATOM 3691 N N . PHE B 1 176 ? 149.17800 125.79400 123.11400 1.000 49.36171 176 PHE B N 1
ATOM 3692 C CA . PHE B 1 176 ? 149.69500 126.70500 124.12600 1.000 49.36171 176 PHE B CA 1
ATOM 3693 C C . PHE B 1 176 ? 148.82300 126.65300 125.36900 1.000 49.36171 176 PHE B C 1
ATOM 3694 O O . PHE B 1 176 ? 149.30100 126.35200 126.47900 1.000 49.36171 176 PHE B O 1
ATOM 3702 N N . TRP B 1 177 ? 147.51600 126.84100 125.18300 1.000 50.11810 177 TRP B N 1
ATOM 3703 C CA . TRP B 1 177 ? 146.65300 126.88600 126.35500 1.000 50.11810 177 TRP B CA 1
ATOM 3704 C C . TRP B 1 177 ? 146.58900 125.52300 127.02600 1.000 50.11810 177 TRP B C 1
ATOM 3705 O O . TRP B 1 177 ? 146.56000 125.43400 128.26000 1.000 50.11810 177 TRP B O 1
ATOM 3716 N N . PHE B 1 178 ? 146.64100 124.45300 126.23000 1.000 51.77517 178 PHE B N 1
ATOM 3717 C CA . PHE B 1 178 ? 146.60200 123.11700 126.80100 1.000 51.77517 178 PHE B CA 1
ATOM 3718 C C . PHE B 1 178 ? 147.81500 122.87600 127.67400 1.000 51.77517 178 PHE B C 1
ATOM 3719 O O . PHE B 1 178 ? 147.69400 122.32000 128.76700 1.000 51.77517 178 PHE B O 1
ATOM 3727 N N . ILE B 1 179 ? 148.99000 123.30900 127.21600 1.000 50.47711 179 ILE B N 1
ATOM 3728 C CA . ILE B 1 179 ? 150.19700 123.13500 128.01300 1.000 50.47711 179 ILE B CA 1
ATOM 3729 C C . ILE B 1 179 ? 150.03100 123.84200 129.34500 1.000 50.47711 179 ILE B C 1
ATOM 3730 O O . ILE B 1 179 ? 150.28900 123.26700 130.41300 1.000 50.47711 179 ILE B O 1
ATOM 3735 N N . PHE B 1 180 ? 149.52800 125.08200 129.30100 1.000 53.46551 180 PHE B N 1
ATOM 3736 C CA . PHE B 1 180 ? 149.29400 125.81100 130.54300 1.000 53.46551 180 PHE B CA 1
ATOM 3737 C C . PHE B 1 180 ? 148.39100 125.01000 131.47200 1.000 53.46551 180 PHE B C 1
ATOM 3738 O O . PHE B 1 180 ? 148.76400 124.70000 132.61500 1.000 53.46551 180 PHE B O 1
ATOM 3746 N N . ALA B 1 181 ? 147.23500 124.58800 130.95300 1.000 53.18270 181 ALA B N 1
ATOM 3747 C CA . ALA B 1 181 ? 146.26500 123.89100 131.78600 1.000 53.18270 181 ALA B CA 1
ATOM 3748 C C . ALA B 1 181 ? 146.85200 122.60000 132.32000 1.000 53.18270 181 ALA B C 1
ATOM 3749 O O . ALA B 1 181 ? 146.67500 122.26800 133.49700 1.000 53.18270 181 ALA B O 1
ATOM 3751 N N . TYR B 1 182 ? 147.59000 121.88200 131.47400 1.000 56.80911 182 TYR B N 1
ATOM 3752 C CA . TYR B 1 182 ? 148.16000 120.60600 131.87200 1.000 56.80911 182 TYR B CA 1
ATOM 3753 C C . TYR B 1 182 ? 149.08800 120.79600 133.05600 1.000 56.80911 182 TYR B C 1
ATOM 3754 O O . TYR B 1 182 ? 148.95700 120.11000 134.07900 1.000 56.80911 182 TYR B O 1
ATOM 3763 N N . SER B 1 183 ? 149.98700 121.77800 132.95900 1.000 55.41222 183 SER B N 1
ATOM 3764 C CA . SER B 1 183 ? 150.92000 122.01200 134.05200 1.000 55.41222 183 SER B CA 1
ATOM 3765 C C . SER B 1 183 ? 150.16400 122.35000 135.32500 1.000 55.41222 183 SER B C 1
ATOM 3766 O O . SER B 1 183 ? 150.42000 121.76700 136.38900 1.000 55.41222 183 SER B O 1
ATOM 3769 N N . ILE B 1 184 ? 149.17000 123.23700 135.21200 1.000 58.09416 184 ILE B N 1
ATOM 3770 C CA . ILE B 1 184 ? 148.42000 123.65000 136.39400 1.000 58.09416 184 ILE B CA 1
ATOM 3771 C C . ILE B 1 184 ? 147.75900 122.44100 137.03500 1.000 58.09416 184 ILE B C 1
ATOM 3772 O O . ILE B 1 184 ? 147.88700 122.20500 138.24500 1.000 58.09416 184 ILE B O 1
ATOM 3777 N N . VAL B 1 185 ? 147.10500 121.61800 136.21100 1.000 58.21586 185 VAL B N 1
ATOM 3778 C CA . VAL B 1 185 ? 146.36500 120.47500 136.72800 1.000 58.21586 185 VAL B CA 1
ATOM 3779 C C . VAL B 1 185 ? 147.31300 119.52800 137.43700 1.000 58.21586 185 VAL B C 1
ATOM 3780 O O . VAL B 1 185 ? 147.04700 119.08100 138.56000 1.000 58.21586 185 VAL B O 1
ATOM 3784 N N . MET B 1 186 ? 148.46200 119.25300 136.81200 1.000 62.29504 186 MET B N 1
ATOM 3785 C CA . MET B 1 186 ? 149.40200 118.31500 137.40900 1.000 62.29504 186 MET B CA 1
ATOM 3786 C C . MET B 1 186 ? 149.86600 118.82500 138.76100 1.000 62.29504 186 MET B C 1
ATOM 3787 O O . MET B 1 186 ? 149.85100 118.08600 139.75400 1.000 62.29504 186 MET B O 1
ATOM 3792 N N . SER B 1 187 ? 150.21100 120.11300 138.83000 1.000 62.30363 187 SER B N 1
ATOM 3793 C CA . SER B 1 187 ? 150.68200 120.67100 140.09100 1.000 62.30363 187 SER B CA 1
ATOM 3794 C C . SER B 1 187 ? 149.61500 120.52500 141.16300 1.000 62.30363 187 SER B C 1
ATOM 3795 O O . SER B 1 187 ? 149.88600 120.03000 142.26700 1.000 62.30363 187 SER B O 1
ATOM 3798 N N . ILE B 1 188 ? 148.37500 120.88500 140.82200 1.000 63.42173 188 ILE B N 1
ATOM 3799 C CA . ILE B 1 188 ? 147.30000 120.84600 141.80600 1.000 63.42173 188 ILE B CA 1
ATOM 3800 C C . ILE B 1 188 ? 147.10900 119.42300 142.30200 1.000 63.42173 188 ILE B C 1
ATOM 3801 O O . ILE B 1 188 ? 147.05500 119.16800 143.51400 1.000 63.42173 188 ILE B O 1
ATOM 3806 N N . VAL B 1 189 ? 147.07200 118.46900 141.36800 1.000 66.25491 189 VAL B N 1
ATOM 3807 C CA . VAL B 1 189 ? 146.82700 117.08100 141.73600 1.000 66.25491 189 VAL B CA 1
ATOM 3808 C C . VAL B 1 189 ? 147.92800 116.59700 142.66200 1.000 66.25491 189 VAL B C 1
ATOM 3809 O O . VAL B 1 189 ? 147.66400 115.99000 143.70800 1.000 66.25491 189 VAL B O 1
ATOM 3813 N N . ALA B 1 190 ? 149.17900 116.91400 142.31500 1.000 69.60019 190 ALA B N 1
ATOM 3814 C CA . ALA B 1 190 ? 150.29900 116.46500 143.12900 1.000 69.60019 190 ALA B CA 1
ATOM 3815 C C . ALA B 1 190 ? 150.17200 117.00500 144.54200 1.000 69.60019 190 ALA B C 1
ATOM 3816 O O . ALA B 1 190 ? 150.26900 116.24900 145.51700 1.000 69.60019 190 ALA B O 1
ATOM 3818 N N . LYS B 1 191 ? 149.88100 118.30200 144.66600 1.000 71.99546 191 LYS B N 1
ATOM 3819 C CA . LYS B 1 191 ? 149.78700 118.90000 145.99200 1.000 71.99546 191 LYS B CA 1
ATOM 3820 C C . LYS B 1 191 ? 148.68300 118.23300 146.79700 1.000 71.99546 191 LYS B C 1
ATOM 3821 O O . LYS B 1 191 ? 148.88600 117.84700 147.95900 1.000 71.99546 191 LYS B O 1
ATOM 3827 N N . GLN B 1 192 ? 147.52400 118.02700 146.16600 1.000 73.90315 192 GLN B N 1
ATOM 3828 C CA . GLN B 1 192 ? 146.39800 117.44500 146.88200 1.000 73.90315 192 GLN B CA 1
ATOM 3829 C C . GLN B 1 192 ? 146.74400 116.04500 147.35800 1.000 73.90315 192 GLN B C 1
ATOM 3830 O O . GLN B 1 192 ? 146.51000 115.69500 148.52300 1.000 73.90315 192 GLN B O 1
ATOM 3836 N N . TYR B 1 193 ? 147.36600 115.24900 146.48500 1.000 77.96918 193 TYR B N 1
ATOM 3837 C CA . TYR B 1 193 ? 147.68000 113.88300 146.87300 1.000 77.96918 193 TYR B CA 1
ATOM 3838 C C . TYR B 1 193 ? 148.71900 113.86900 147.97800 1.000 77.96918 193 TYR B C 1
ATOM 3839 O O . TYR B 1 193 ? 148.65300 113.03600 148.88800 1.000 77.96918 193 TYR B O 1
ATOM 3848 N N . SER B 1 194 ? 149.67200 114.80300 147.93300 1.000 80.13485 194 SER B N 1
ATOM 3849 C CA . SER B 1 194 ? 150.66600 114.87400 148.99500 1.000 80.13485 194 SER B CA 1
ATOM 3850 C C . SER B 1 194 ? 149.98900 115.13500 150.32900 1.000 80.13485 194 SER B C 1
ATOM 3851 O O . SER B 1 194 ? 150.28200 114.47100 151.33300 1.000 80.13485 194 SER B O 1
ATOM 3854 N N . ARG B 1 195 ? 149.03200 116.06700 150.34200 1.000 83.47676 195 ARG B N 1
ATOM 3855 C CA . ARG B 1 195 ? 148.32300 116.34800 151.58400 1.000 83.47676 195 ARG B CA 1
ATOM 3856 C C . ARG B 1 195 ? 147.55400 115.12100 152.05000 1.000 83.47676 195 ARG B C 1
ATOM 3857 O O . ARG B 1 195 ? 147.56400 114.78700 153.24100 1.000 83.47676 195 ARG B O 1
ATOM 3865 N N . LEU B 1 196 ? 146.92400 114.40600 151.11500 1.000 82.91911 196 LEU B N 1
ATOM 3866 C CA . LEU B 1 196 ? 146.20000 113.19800 151.49500 1.000 82.91911 196 LEU B CA 1
ATOM 3867 C C . LEU B 1 196 ? 147.15000 112.16700 152.08700 1.000 82.91911 196 LEU B C 1
ATOM 3868 O O . LEU B 1 196 ? 146.82700 111.51100 153.08500 1.000 82.91911 196 LEU B O 1
ATOM 3873 N N . ALA B 1 197 ? 148.34600 112.04500 151.50800 1.000 86.59714 197 ALA B N 1
ATOM 3874 C CA . ALA B 1 197 ? 149.32000 111.08700 152.01300 1.000 86.59714 197 ALA B CA 1
ATOM 3875 C C . ALA B 1 197 ? 149.77800 111.46700 153.41100 1.000 86.59714 197 ALA B C 1
ATOM 3876 O O . ALA B 1 197 ? 150.05400 110.59300 154.24200 1.000 86.59714 197 ALA B O 1
ATOM 3878 N N . GLN B 1 198 ? 149.86400 112.76600 153.69400 1.000 89.36593 198 GLN B N 1
ATOM 3879 C CA . GLN B 1 198 ? 150.25000 113.17700 155.03700 1.000 89.36593 198 GLN B CA 1
ATOM 3880 C C . GLN B 1 198 ? 149.06300 113.23400 155.98800 1.000 89.36593 198 GLN B C 1
ATOM 3881 O O . GLN B 1 198 ? 149.25500 113.50500 157.17800 1.000 89.36593 198 GLN B O 1
ATOM 3887 N N . LEU B 1 199 ? 147.84900 112.98100 155.49500 1.000 89.44787 199 LEU B N 1
ATOM 3888 C CA . LEU B 1 199 ? 146.67900 112.90400 156.36100 1.000 89.44787 199 LEU B CA 1
ATOM 3889 C C . LEU B 1 199 ? 146.33700 111.47500 156.75700 1.000 89.44787 199 LEU B C 1
ATOM 3890 O O . LEU B 1 199 ? 145.72800 111.26200 157.81200 1.000 89.44787 199 LEU B O 1
ATOM 3895 N N . ALA B 1 200 ? 146.71300 110.49600 155.93900 1.000 93.22143 200 ALA B N 1
ATOM 3896 C CA . ALA B 1 200 ? 146.41100 109.09500 156.20100 1.000 93.22143 200 ALA B CA 1
ATOM 3897 C C . ALA B 1 200 ? 147.56700 108.34700 156.85000 1.000 93.22143 200 ALA B C 1
ATOM 3898 O O . ALA B 1 200 ? 147.51300 107.11600 156.94000 1.000 93.22143 200 ALA B O 1
ATOM 3900 N N . GLN B 1 201 ? 148.60900 109.05000 157.28900 1.000 96.46933 201 GLN B N 1
ATOM 3901 C CA . GLN B 1 201 ? 149.73000 108.39300 157.94700 1.000 96.46933 201 GLN B CA 1
ATOM 3902 C C . GLN B 1 201 ? 149.28600 107.77200 159.26500 1.000 96.46933 201 GLN B C 1
ATOM 3903 O O . GLN B 1 201 ? 148.49000 108.35500 160.00700 1.000 96.46933 201 GLN B O 1
ATOM 3909 N N . ASP B 1 202 ? 149.81200 106.57700 159.55000 1.000 99.43172 202 ASP B N 1
ATOM 3910 C CA . ASP B 1 202 ? 149.43800 105.79900 160.73400 1.000 99.43172 202 ASP B CA 1
ATOM 3911 C C . ASP B 1 202 ? 147.92800 105.57300 160.79100 1.000 99.43172 202 ASP B C 1
ATOM 3912 O O . ASP B 1 202 ? 147.30700 105.65300 161.85200 1.000 99.43172 202 ASP B O 1
ATOM 3917 N N . THR B 1 203 ? 147.33400 105.29100 159.63300 1.000 99.73008 203 THR B N 1
ATOM 3918 C CA . THR B 1 203 ? 145.89300 105.11900 159.52000 1.000 99.73008 203 THR B CA 1
ATOM 3919 C C . THR B 1 203 ? 145.62400 104.09600 158.42400 1.000 99.73008 203 THR B C 1
ATOM 3920 O O . THR B 1 203 ? 146.43600 103.90800 157.51400 1.000 99.73008 203 THR B O 1
ATOM 3924 N N . GLY B 1 204 ? 144.47600 103.42700 158.52300 1.000 100.62680 204 GLY B N 1
ATOM 3925 C CA . GLY B 1 204 ? 144.08600 102.42800 157.54600 1.000 100.62680 204 GLY B CA 1
ATOM 3926 C C . GLY B 1 204 ? 143.70100 102.99900 156.19500 1.000 100.62680 204 GLY B C 1
ATOM 3927 O O . GLY B 1 204 ? 144.15900 104.08300 155.81900 1.000 100.62680 204 GLY B O 1
ATOM 3928 N N . ALA B 1 205 ? 142.86000 102.26700 155.45700 1.000 97.12110 205 ALA B N 1
ATOM 3929 C CA . ALA B 1 205 ? 142.46800 102.62600 154.09100 1.000 97.12110 205 ALA B CA 1
ATOM 3930 C C . ALA B 1 205 ? 143.68600 102.78900 153.18600 1.000 97.12110 205 ALA B C 1
ATOM 3931 O O . ALA B 1 205 ? 143.70400 103.63800 152.29200 1.000 97.12110 205 ALA B O 1
ATOM 3933 N N . GLU B 1 206 ? 144.71200 101.97000 153.42100 1.000 94.58133 206 GLU B N 1
ATOM 3934 C CA . GLU B 1 206 ? 145.96700 102.11200 152.69400 1.000 94.58133 206 GLU B CA 1
ATOM 3935 C C . GLU B 1 206 ? 145.87200 101.50400 151.29800 1.000 94.58133 206 GLU B C 1
ATOM 3936 O O . GLU B 1 206 ? 146.59200 101.93000 150.38800 1.000 94.58133 206 GLU B O 1
ATOM 3942 N N . HIS B 1 207 ? 144.98600 100.52200 151.10800 1.000 93.47967 207 HIS B N 1
ATOM 3943 C CA . HIS B 1 207 ? 144.83900 99.87900 149.80600 1.000 93.47967 207 HIS B CA 1
ATOM 3944 C C . HIS B 1 207 ? 144.11900 100.77300 148.80300 1.000 93.47967 207 HIS B C 1
ATOM 3945 O O . HIS B 1 207 ? 144.49600 100.81500 147.62600 1.000 93.47967 207 HIS B O 1
ATOM 3952 N N . SER B 1 208 ? 143.08000 101.48700 149.24400 1.000 88.51395 208 SER B N 1
ATOM 3953 C CA . SER B 1 208 ? 142.31200 102.32900 148.33100 1.000 88.51395 208 SER B CA 1
ATOM 3954 C C . SER B 1 208 ? 143.12200 103.52200 147.84000 1.000 88.51395 208 SER B C 1
ATOM 3955 O O . SER B 1 208 ? 142.83800 104.06500 146.76300 1.000 88.51395 208 SER B O 1
ATOM 3958 N N . LEU B 1 209 ? 144.12000 103.94800 148.61800 1.000 86.79596 209 LEU B N 1
ATOM 3959 C CA . LEU B 1 209 ? 144.97700 105.04400 148.18500 1.000 86.79596 209 LEU B CA 1
ATOM 3960 C C . LEU B 1 209 ? 145.75700 104.68000 146.92900 1.000 86.79596 209 LEU B C 1
ATOM 3961 O O . LEU B 1 209 ? 145.96400 105.53700 146.06400 1.000 86.79596 209 LEU B O 1
ATOM 3966 N N . HIS B 1 210 ? 146.19000 103.42200 146.80700 1.000 86.12848 210 HIS B N 1
ATOM 3967 C CA . HIS B 1 210 ? 146.87400 102.99000 145.59200 1.000 86.12848 210 HIS B CA 1
ATOM 3968 C C . HIS B 1 210 ? 145.97000 103.13800 144.37600 1.000 86.12848 210 HIS B C 1
ATOM 3969 O O . HIS B 1 210 ? 146.39300 103.64500 143.33000 1.000 86.12848 210 HIS B O 1
ATOM 3976 N N . VAL B 1 211 ? 144.71700 102.69400 144.49900 1.000 80.20306 211 VAL B N 1
ATOM 3977 C CA . VAL B 1 211 ? 143.78200 102.76600 143.38000 1.000 80.20306 211 VAL B CA 1
ATOM 3978 C C . VAL B 1 211 ? 143.51300 104.21700 143.00900 1.000 80.20306 211 VAL B C 1
ATOM 3979 O O . VAL B 1 211 ? 143.51000 104.58400 141.82600 1.000 80.20306 211 VAL B O 1
ATOM 3983 N N . LEU B 1 212 ? 143.28500 105.06500 144.01600 1.000 76.26542 212 LEU B N 1
ATOM 3984 C CA . LEU B 1 212 ? 143.02400 106.47500 143.74100 1.000 76.26542 212 LEU B CA 1
ATOM 3985 C C . LEU B 1 212 ? 144.21500 107.13500 143.05700 1.000 76.26542 212 LEU B C 1
ATOM 3986 O O . LEU B 1 212 ? 144.04800 107.85200 142.06300 1.000 76.26542 212 LEU B O 1
ATOM 3991 N N . LYS B 1 213 ? 145.42500 106.88700 143.56700 1.000 77.10118 213 LYS B N 1
ATOM 3992 C CA . LYS B 1 213 ? 146.62700 107.47200 142.98300 1.000 77.10118 213 LYS B CA 1
ATOM 3993 C C . LYS B 1 213 ? 146.81400 107.02100 141.54300 1.000 77.10118 213 LYS B C 1
ATOM 3994 O O . LYS B 1 213 ? 147.03400 107.84500 140.64500 1.000 77.10118 213 LYS B O 1
ATOM 4000 N N . PHE B 1 214 ? 146.72300 105.70900 141.30500 1.000 75.23550 214 PHE B N 1
ATOM 4001 C CA . PHE B 1 214 ? 146.87700 105.17600 139.95700 1.000 75.23550 214 PHE B CA 1
ATOM 4002 C C . PHE B 1 214 ? 145.87100 105.80000 139.00500 1.000 75.23550 214 PHE B C 1
ATOM 4003 O O . PHE B 1 214 ? 146.24100 106.30500 137.93800 1.000 75.23550 214 PHE B O 1
ATOM 4011 N N . ALA B 1 215 ? 144.59200 105.80200 139.39000 1.000 72.31770 215 ALA B N 1
ATOM 4012 C CA . ALA B 1 215 ? 143.55500 106.32300 138.51000 1.000 72.31770 215 ALA B CA 1
ATOM 4013 C C . ALA B 1 215 ? 143.79900 107.79000 138.18300 1.000 72.31770 215 ALA B C 1
ATOM 4014 O O . ALA B 1 215 ? 143.88400 108.17000 137.00700 1.000 72.31770 215 ALA B O 1
ATOM 4016 N N . VAL B 1 216 ? 143.96700 108.62600 139.21300 1.000 70.62079 216 VAL B N 1
ATOM 4017 C CA . VAL B 1 216 ? 144.05800 110.06300 138.97000 1.000 70.62079 216 VAL B CA 1
ATOM 4018 C C . VAL B 1 216 ? 145.30700 110.38900 138.15600 1.000 70.62079 216 VAL B C 1
ATOM 4019 O O . VAL B 1 216 ? 145.23900 111.11800 137.15900 1.000 70.62079 216 VAL B O 1
ATOM 4023 N N . PHE B 1 217 ? 146.45000 109.79200 138.51100 1.000 71.30578 217 PHE B N 1
ATOM 4024 C CA . PHE B 1 217 ? 147.69000 110.15200 137.83700 1.000 71.30578 217 PHE B CA 1
ATOM 4025 C C . PHE B 1 217 ? 147.71000 109.64300 136.40200 1.000 71.30578 217 PHE B C 1
ATOM 4026 O O . PHE B 1 217 ? 148.03700 110.39500 135.47600 1.000 71.30578 217 PHE B O 1
ATOM 4034 N N . THR B 1 218 ? 147.35400 108.37200 136.18800 1.000 67.07440 218 THR B N 1
ATOM 4035 C CA . THR B 1 218 ? 147.39900 107.82400 134.83900 1.000 67.07440 218 THR B CA 1
ATOM 4036 C C . THR B 1 218 ? 146.39800 108.51600 133.92300 1.000 67.07440 218 THR B C 1
ATOM 4037 O O . THR B 1 218 ? 146.73800 108.88300 132.79100 1.000 67.07440 218 THR B O 1
ATOM 4041 N N . PHE B 1 219 ? 145.16500 108.72600 134.39400 1.000 63.97216 219 PHE B N 1
ATOM 4042 C CA . PHE B 1 219 ? 144.16000 109.31800 133.52500 1.000 63.97216 219 PHE B CA 1
ATOM 4043 C C . PHE B 1 219 ? 144.22900 110.83700 133.49200 1.000 63.97216 219 PHE B C 1
ATOM 4044 O O . PHE B 1 219 ? 143.43800 111.45900 132.77400 1.000 63.97216 219 PHE B O 1
ATOM 4052 N N . SER B 1 220 ? 145.14300 111.44900 134.24600 1.000 65.89724 220 SER B N 1
ATOM 4053 C CA . SER B 1 220 ? 145.50000 112.83600 133.98900 1.000 65.89724 220 SER B CA 1
ATOM 4054 C C . SER B 1 220 ? 146.67100 112.96300 133.02400 1.000 65.89724 220 SER B C 1
ATOM 4055 O O . SER B 1 220 ? 146.69100 113.89200 132.20800 1.000 65.89724 220 SER B O 1
ATOM 4058 N N . MET B 1 221 ? 147.64600 112.05100 133.09300 1.000 67.24856 221 MET B N 1
ATOM 4059 C CA . MET B 1 221 ? 148.78600 112.12000 132.18400 1.000 67.24856 221 MET B CA 1
ATOM 4060 C C . MET B 1 221 ? 148.44900 111.63100 130.78300 1.000 67.24856 221 MET B C 1
ATOM 4061 O O . MET B 1 221 ? 149.09900 112.04800 129.81800 1.000 67.24856 221 MET B O 1
ATOM 4066 N N . LEU B 1 222 ? 147.45400 110.75500 130.63900 1.000 63.64417 222 LEU B N 1
ATOM 4067 C CA . LEU B 1 222 ? 147.14700 110.16000 129.34600 1.000 63.64417 222 LEU B CA 1
ATOM 4068 C C . LEU B 1 222 ? 146.33600 111.08100 128.43900 1.000 63.64417 222 LEU B C 1
ATOM 4069 O O . LEU B 1 222 ? 145.77100 110.61300 127.44400 1.000 63.64417 222 LEU B O 1
ATOM 4074 N N . TRP B 1 223 ? 146.26000 112.37200 128.75600 1.000 60.95071 223 TRP B N 1
ATOM 4075 C CA . TRP B 1 223 ? 145.56400 113.32400 127.90200 1.000 60.95071 223 TRP B CA 1
ATOM 4076 C C . TRP B 1 223 ? 146.45400 113.89000 126.80400 1.000 60.95071 223 TRP B C 1
ATOM 4077 O O . TRP B 1 223 ? 145.95200 114.60200 125.92900 1.000 60.95071 223 TRP B O 1
ATOM 4088 N N . ILE B 1 224 ? 147.75600 113.59000 126.82900 1.000 58.34737 224 ILE B N 1
ATOM 4089 C CA . ILE B 1 224 ? 148.67500 114.04500 125.78700 1.000 58.34737 224 ILE B CA 1
ATOM 4090 C C . ILE B 1 224 ? 148.50000 113.28600 124.48100 1.000 58.34737 224 ILE B C 1
ATOM 4091 O O . ILE B 1 224 ? 149.00000 113.73100 123.43800 1.000 58.34737 224 ILE B O 1
ATOM 4096 N N . LEU B 1 225 ? 147.75000 112.18100 124.49700 1.000 56.78358 225 LEU B N 1
ATOM 4097 C CA . LEU B 1 225 ? 147.61300 111.34900 123.30700 1.000 56.78358 225 LEU B CA 1
ATOM 4098 C C . LEU B 1 225 ? 146.91400 112.07700 122.16500 1.000 56.78358 225 LEU B C 1
ATOM 4099 O O . LEU B 1 225 ? 147.29400 111.89700 121.00500 1.000 56.78358 225 LEU B O 1
ATOM 4104 N N . PHE B 1 226 ? 145.88400 112.87100 122.45900 1.000 54.90577 226 PHE B N 1
ATOM 4105 C CA . PHE B 1 226 ? 145.14200 113.54700 121.39400 1.000 54.90577 226 PHE B CA 1
ATOM 4106 C C . PHE B 1 226 ? 145.98700 114.56000 120.62400 1.000 54.90577 226 PHE B C 1
ATOM 4107 O O . PHE B 1 226 ? 145.92000 114.56400 119.38000 1.000 54.90577 226 PHE B O 1
ATOM 4115 N N . PRO B 1 227 ? 146.76900 115.44700 121.26200 1.000 53.48836 227 PRO B N 1
ATOM 4116 C CA . PRO B 1 227 ? 147.68500 116.28600 120.46800 1.000 53.48836 227 PRO B CA 1
ATOM 4117 C C . PRO B 1 227 ? 148.69700 115.49200 119.66000 1.000 53.48836 227 PRO B C 1
ATOM 4118 O O . PRO B 1 227 ? 149.03200 115.89500 118.54200 1.000 53.48836 227 PRO B O 1
ATOM 4122 N N . LEU B 1 228 ? 149.19600 114.37100 120.18600 1.000 54.20489 228 LEU B N 1
ATOM 4123 C CA . LEU B 1 228 ? 150.14400 113.56600 119.42100 1.000 54.20489 228 LEU B CA 1
ATOM 4124 C C . LEU B 1 228 ? 149.47900 112.93900 118.20200 1.000 54.20489 228 LEU B C 1
ATOM 4125 O O . LEU B 1 228 ? 150.08200 112.86200 117.12400 1.000 54.20489 228 LEU B O 1
ATOM 4130 N N . VAL B 1 229 ? 148.23500 112.48100 118.35600 1.000 52.38027 229 VAL B N 1
ATOM 4131 C CA . VAL B 1 229 ? 147.48800 111.94500 117.22300 1.000 52.38027 229 VAL B CA 1
ATOM 4132 C C . VAL B 1 229 ? 147.27200 113.02900 116.17800 1.000 52.38027 229 VAL B C 1
ATOM 4133 O O . VAL B 1 229 ? 147.43000 112.79000 114.97500 1.000 52.38027 229 VAL B O 1
ATOM 4137 N N . TRP B 1 230 ? 146.92600 114.24200 116.62000 1.000 51.79993 230 TRP B N 1
ATOM 4138 C CA . TRP B 1 230 ? 146.79300 115.35500 115.68200 1.000 51.79993 230 TRP B CA 1
ATOM 4139 C C . TRP B 1 230 ? 148.11400 115.63700 114.97400 1.000 51.79993 230 TRP B C 1
ATOM 4140 O O . TRP B 1 230 ? 148.13300 115.94800 113.77800 1.000 51.79993 230 TRP B O 1
ATOM 4151 N N . ALA B 1 231 ? 149.22800 115.53500 115.69900 1.000 52.51880 231 ALA B N 1
ATOM 4152 C CA . ALA B 1 231 ? 150.53500 115.76600 115.09400 1.000 52.51880 231 ALA B CA 1
ATOM 4153 C C . ALA B 1 231 ? 150.85600 114.72000 114.03400 1.000 52.51880 231 ALA B C 1
ATOM 4154 O O . ALA B 1 231 ? 151.42300 115.04900 112.98600 1.000 52.51880 231 ALA B O 1
ATOM 4156 N N . ILE B 1 232 ? 150.50700 113.45300 114.28400 1.000 51.92888 232 ILE B N 1
ATOM 4157 C CA . ILE B 1 232 ? 150.86800 112.38200 113.35500 1.000 51.92888 232 ILE B CA 1
ATOM 4158 C C . ILE B 1 232 ? 149.80800 112.10800 112.29700 1.000 51.92888 232 ILE B C 1
ATOM 4159 O O . ILE B 1 232 ? 150.09700 111.40600 111.31800 1.000 51.92888 232 ILE B O 1
ATOM 4164 N N . CYS B 1 233 ? 148.59900 112.63500 112.45300 1.000 52.61815 233 CYS B N 1
ATOM 4165 C CA . CYS B 1 233 ? 147.53000 112.42000 111.48500 1.000 52.61815 233 CYS B CA 1
ATOM 4166 C C . CYS B 1 233 ? 147.80500 113.23100 110.22200 1.000 52.61815 233 CYS B C 1
ATOM 4167 O O . CYS B 1 233 ? 148.72900 114.04500 110.18500 1.000 52.61815 233 CYS B O 1
ATOM 4170 N N . PRO B 1 234 ? 147.03200 113.01400 109.14800 1.000 52.05266 234 PRO B N 1
ATOM 4171 C CA . PRO B 1 234 ? 147.26600 113.79100 107.91800 1.000 52.05266 234 PRO B CA 1
ATOM 4172 C C . PRO B 1 234 ? 147.14500 115.29800 108.08800 1.000 52.05266 234 PRO B C 1
ATOM 4173 O O . PRO B 1 234 ? 147.70700 116.04100 107.27400 1.000 52.05266 234 PRO B O 1
ATOM 4177 N N . ARG B 1 235 ? 146.42500 115.78000 109.10500 1.000 52.44335 235 ARG B N 1
ATOM 4178 C CA . ARG B 1 235 ? 146.40400 117.21600 109.36000 1.000 52.44335 235 ARG B CA 1
ATOM 4179 C C . ARG B 1 235 ? 147.76200 117.73600 109.80700 1.000 52.44335 235 ARG B C 1
ATOM 4180 O O . ARG B 1 235 ? 148.01200 118.94200 109.71700 1.000 52.44335 235 ARG B O 1
ATOM 4188 N N . GLY B 1 236 ? 148.63700 116.86000 110.29000 1.000 49.66046 236 GLY B N 1
ATOM 4189 C CA . GLY B 1 236 ? 149.97000 117.26200 110.68700 1.000 49.66046 236 GLY B CA 1
ATOM 4190 C C . GLY B 1 236 ? 151.04200 116.68900 109.78600 1.000 49.66046 236 GLY B C 1
ATOM 4191 O O . GLY B 1 236 ? 151.08900 116.99800 108.59200 1.000 49.66046 236 GLY B O 1
ATOM 4192 N N . PHE B 1 237 ? 151.91600 115.85400 110.35100 1.000 53.62725 237 PHE B N 1
ATOM 4193 C CA . PHE B 1 237 ? 152.98600 115.25300 109.56200 1.000 53.62725 237 PHE B CA 1
ATOM 4194 C C . PHE B 1 237 ? 152.43300 114.30800 108.50300 1.000 53.62725 237 PHE B C 1
ATOM 4195 O O . PHE B 1 237 ? 152.93500 114.26700 107.37400 1.000 53.62725 237 PHE B O 1
ATOM 4203 N N . GLY B 1 238 ? 151.40200 113.54200 108.84700 1.000 52.96205 238 GLY B N 1
ATOM 4204 C CA . GLY B 1 238 ? 150.87700 112.55400 107.93000 1.000 52.96205 238 GLY B CA 1
ATOM 4205 C C . GLY B 1 238 ? 151.57800 111.21800 107.98600 1.000 52.96205 238 GLY B C 1
ATOM 4206 O O . GLY B 1 238 ? 151.62700 110.51100 106.97500 1.000 52.96205 238 GLY B O 1
ATOM 4207 N N . TRP B 1 239 ? 152.13900 110.85500 109.14200 1.000 54.71963 239 TRP B N 1
ATOM 4208 C CA . TRP B 1 239 ? 152.83000 109.57600 109.26500 1.000 54.71963 239 TRP B CA 1
ATOM 4209 C C . TRP B 1 239 ? 151.86800 108.40600 109.10600 1.000 54.71963 239 TRP B C 1
ATOM 4210 O O . TRP B 1 239 ? 152.19600 107.40700 108.45600 1.000 54.71963 239 TRP B O 1
ATOM 4221 N N . ILE B 1 240 ? 150.67800 108.50500 109.69300 1.000 53.13139 240 ILE B N 1
ATOM 4222 C CA . ILE B 1 240 ? 149.62900 107.50600 109.52900 1.000 53.13139 240 ILE B CA 1
ATOM 4223 C C . ILE B 1 240 ? 148.52900 108.11200 108.67100 1.000 53.13139 240 ILE B C 1
ATOM 4224 O O . ILE B 1 240 ? 148.09400 109.24400 108.91000 1.000 53.13139 240 ILE B O 1
ATOM 4229 N N . ASP B 1 241 ? 148.09800 107.36800 107.65600 1.000 56.14613 241 ASP B N 1
ATOM 4230 C CA . ASP B 1 241 ? 147.09700 107.86900 106.73000 1.000 56.14613 241 ASP B CA 1
ATOM 4231 C C . ASP B 1 241 ? 145.72100 107.87600 107.39100 1.000 56.14613 241 ASP B C 1
ATOM 4232 O O . ASP B 1 241 ? 145.56000 107.56000 108.57300 1.000 56.14613 241 ASP B O 1
ATOM 4237 N N . ASP B 1 242 ? 144.71200 108.24900 106.61000 1.000 58.69234 242 ASP B N 1
ATOM 4238 C CA . ASP B 1 242 ? 143.34800 108.16600 107.09400 1.000 58.69234 242 ASP B CA 1
ATOM 4239 C C . ASP B 1 242 ? 142.92800 106.70000 107.19000 1.000 58.69234 242 ASP B C 1
ATOM 4240 O O . ASP B 1 242 ? 143.58600 105.80300 106.65500 1.000 58.69234 242 ASP B O 1
ATOM 4245 N N . ASN B 1 243 ? 141.83100 106.46400 107.91000 1.000 56.09075 243 ASN B N 1
ATOM 4246 C CA . ASN B 1 243 ? 141.27400 105.17400 108.29800 1.000 56.09075 243 ASN B CA 1
ATOM 4247 C C . ASN B 1 243 ? 142.10600 104.51200 109.39300 1.000 56.09075 243 ASN B C 1
ATOM 4248 O O . ASN B 1 243 ? 141.69700 103.47300 109.90900 1.000 56.09075 243 ASN B O 1
ATOM 4253 N N . TRP B 1 244 ? 143.25700 105.07400 109.76900 1.000 55.21451 244 TRP B N 1
ATOM 4254 C CA . TRP B 1 244 ? 144.00300 104.62600 110.93400 1.000 55.21451 244 TRP B CA 1
ATOM 4255 C C . TRP B 1 244 ? 143.96900 105.62300 112.07800 1.000 55.21451 244 TRP B C 1
ATOM 4256 O O . TRP B 1 244 ? 144.23000 105.23600 113.22000 1.000 55.21451 244 TRP B O 1
ATOM 4267 N N . THR B 1 245 ? 143.66200 106.89200 111.80100 1.000 55.45975 245 THR B N 1
ATOM 4268 C CA . THR B 1 245 ? 143.42600 107.84000 112.88200 1.000 55.45975 245 THR B CA 1
ATOM 4269 C C . THR B 1 245 ? 142.08700 107.58100 113.55600 1.000 55.45975 245 THR B C 1
ATOM 4270 O O . THR B 1 245 ? 141.90800 107.93100 114.72700 1.000 55.45975 245 THR B O 1
ATOM 4274 N N . GLU B 1 246 ? 141.13800 106.97600 112.83700 1.000 55.35306 246 GLU B N 1
ATOM 4275 C CA . GLU B 1 246 ? 139.88500 106.56500 113.46300 1.000 55.35306 246 GLU B CA 1
ATOM 4276 C C . GLU B 1 246 ? 140.12500 105.49100 114.51500 1.000 55.35306 246 GLU B C 1
ATOM 4277 O O . GLU B 1 246 ? 139.55100 105.54400 115.60800 1.000 55.35306 246 GLU B O 1
ATOM 4283 N N . VAL B 1 247 ? 140.97900 104.51300 114.20600 1.000 52.18822 247 VAL B N 1
ATOM 4284 C CA . VAL B 1 247 ? 141.31600 103.47500 115.17700 1.000 52.18822 247 VAL B CA 1
ATOM 4285 C C . VAL B 1 247 ? 142.02600 104.08200 116.38000 1.000 52.18822 247 VAL B C 1
ATOM 4286 O O . VAL B 1 247 ? 141.75400 103.71800 117.53200 1.000 52.18822 247 VAL B O 1
ATOM 4290 N N . ALA B 1 248 ? 142.95400 105.01000 116.13200 1.000 51.18260 248 ALA B N 1
ATOM 4291 C CA . ALA B 1 248 ? 143.67000 105.65800 117.22500 1.000 51.18260 248 ALA B CA 1
ATOM 4292 C C . ALA B 1 248 ? 142.72300 106.45800 118.11000 1.000 51.18260 248 ALA B C 1
ATOM 4293 O O . ALA B 1 248 ? 142.84000 106.43100 119.34000 1.000 51.18260 248 ALA B O 1
ATOM 4295 N N . HIS B 1 249 ? 141.77400 107.17300 117.50300 1.000 53.57664 249 HIS B N 1
ATOM 4296 C CA . HIS B 1 249 ? 140.80800 107.93300 118.28800 1.000 53.57664 249 HIS B CA 1
ATOM 4297 C C . HIS B 1 249 ? 139.88500 107.01200 119.07400 1.000 53.57664 249 HIS B C 1
ATOM 4298 O O . HIS B 1 249 ? 139.51800 107.32300 120.21200 1.000 53.57664 249 HIS B O 1
ATOM 4305 N N . CYS B 1 250 ? 139.49900 105.87600 118.48900 1.000 51.73016 250 CYS B N 1
ATOM 4306 C CA . CYS B 1 250 ? 138.67800 104.91200 119.21600 1.000 51.73016 250 CYS B CA 1
ATOM 4307 C C . CYS B 1 250 ? 139.42500 104.35800 120.42400 1.000 51.73016 250 CYS B C 1
ATOM 4308 O O . CYS B 1 250 ? 138.86100 104.24400 121.51900 1.000 51.73016 250 CYS B O 1
ATOM 4311 N N . VAL B 1 251 ? 140.70500 104.02000 120.24500 1.000 51.29798 251 VAL B N 1
ATOM 4312 C CA . VAL B 1 251 ? 141.50500 103.51300 121.35800 1.000 51.29798 251 VAL B CA 1
ATOM 4313 C C . VAL B 1 251 ? 141.66300 104.57900 122.43600 1.000 51.29798 251 VAL B C 1
ATOM 4314 O O . VAL B 1 251 ? 141.55800 104.29100 123.63600 1.000 51.29798 251 VAL B O 1
ATOM 4318 N N . CYS B 1 252 ? 141.92000 105.82500 122.02600 1.000 53.22034 252 CYS B N 1
ATOM 4319 C CA . CYS B 1 252 ? 142.06000 106.91100 122.99100 1.000 53.22034 252 CYS B CA 1
ATOM 4320 C C . CYS B 1 252 ? 140.76900 107.13600 123.76600 1.000 53.22034 252 CYS B C 1
ATOM 4321 O O . CYS B 1 252 ? 140.80100 107.33700 124.98400 1.000 53.22034 252 CYS B O 1
ATOM 4324 N N . ASP B 1 253 ? 139.62300 107.10400 123.08000 1.000 51.49784 253 ASP B N 1
ATOM 4325 C CA . ASP B 1 253 ? 138.34200 107.25600 123.76300 1.000 51.49784 253 ASP B CA 1
ATOM 4326 C C . ASP B 1 253 ? 138.09800 106.11900 124.74400 1.000 51.49784 253 ASP B C 1
ATOM 4327 O O . ASP B 1 253 ? 137.64400 106.35100 125.87100 1.000 51.49784 253 ASP B O 1
ATOM 4332 N N . ILE B 1 254 ? 138.39600 104.88300 124.33600 1.000 50.82186 254 ILE B N 1
ATOM 4333 C CA . ILE B 1 254 ? 138.22700 103.74500 125.23600 1.000 50.82186 254 ILE B CA 1
ATOM 4334 C C . ILE B 1 254 ? 139.06400 103.93900 126.49100 1.000 50.82186 254 ILE B C 1
ATOM 4335 O O . ILE B 1 254 ? 138.54800 103.88400 127.61200 1.000 50.82186 254 ILE B O 1
ATOM 4340 N N . VAL B 1 255 ? 140.35100 104.25000 126.31700 1.000 51.12149 255 VAL B N 1
ATOM 4341 C CA . VAL B 1 255 ? 141.24500 104.40500 127.46300 1.000 51.12149 255 VAL B CA 1
ATOM 4342 C C . VAL B 1 255 ? 140.79600 105.56200 128.34800 1.000 51.12149 255 VAL B C 1
ATOM 4343 O O . VAL B 1 255 ? 140.81000 105.46100 129.58100 1.000 51.12149 255 VAL B O 1
ATOM 4347 N N . ALA B 1 256 ? 140.37300 106.67200 127.74000 1.000 51.33335 256 ALA B N 1
ATOM 4348 C CA . ALA B 1 256 ? 140.07200 107.87000 128.51500 1.000 51.33335 256 ALA B CA 1
ATOM 4349 C C . ALA B 1 256 ? 138.73600 107.77500 129.24200 1.000 51.33335 256 ALA B C 1
ATOM 4350 O O . ALA B 1 256 ? 138.56200 108.41600 130.28400 1.000 51.33335 256 ALA B O 1
ATOM 4352 N N . LYS B 1 257 ? 137.78300 107.00000 128.72400 1.000 52.52951 257 LYS B N 1
ATOM 4353 C CA . LYS B 1 257 ? 136.44800 106.95900 129.30800 1.000 52.52951 257 LYS B CA 1
ATOM 4354 C C . LYS B 1 257 ? 136.13200 105.62000 129.96600 1.000 52.52951 257 LYS B C 1
ATOM 4355 O O . LYS B 1 257 ? 135.78700 105.58800 131.15100 1.000 52.52951 257 LYS B O 1
ATOM 4361 N N . SER B 1 258 ? 136.24100 104.51200 129.22900 1.000 53.22290 258 SER B N 1
ATOM 4362 C CA . SER B 1 258 ? 135.89500 103.20700 129.78200 1.000 53.22290 258 SER B CA 1
ATOM 4363 C C . SER B 1 258 ? 136.78300 102.85400 130.96800 1.000 53.22290 258 SER B C 1
ATOM 4364 O O . SER B 1 258 ? 136.28800 102.50100 132.04600 1.000 53.22290 258 SER B O 1
ATOM 4367 N N . CYS B 1 259 ? 138.10100 102.95200 130.78600 1.000 54.87494 259 CYS B N 1
ATOM 4368 C CA . CYS B 1 259 ? 139.02800 102.57900 131.84800 1.000 54.87494 259 CYS B CA 1
ATOM 4369 C C . CYS B 1 259 ? 138.91500 103.52100 133.03800 1.000 54.87494 259 CYS B C 1
ATOM 4370 O O . CYS B 1 259 ? 139.01300 103.08800 134.19000 1.000 54.87494 259 CYS B O 1
ATOM 4373 N N . TYR B 1 260 ? 138.70600 104.81400 132.78100 1.000 56.72086 260 TYR B N 1
ATOM 4374 C CA . TYR B 1 260 ? 138.55700 105.77300 133.87200 1.000 56.72086 260 TYR B CA 1
ATOM 4375 C C . TYR B 1 260 ? 137.30700 105.48500 134.69600 1.000 56.72086 260 TYR B C 1
ATOM 4376 O O . TYR B 1 260 ? 137.35300 105.48900 135.93600 1.000 56.72086 260 TYR B O 1
ATOM 4385 N N . GLY B 1 261 ? 136.18100 105.22300 134.02700 1.000 55.53266 261 GLY B N 1
ATOM 4386 C CA . GLY B 1 261 ? 134.96800 104.87900 134.74900 1.000 55.53266 261 GLY B CA 1
ATOM 4387 C C . GLY B 1 261 ? 135.10600 103.58900 135.53200 1.000 55.53266 261 GLY B C 1
ATOM 4388 O O . GLY B 1 261 ? 134.63900 103.48800 136.66900 1.000 55.53266 261 GLY B O 1
ATOM 4389 N N . PHE B 1 262 ? 135.75900 102.58700 134.93800 1.000 56.66380 262 PHE B N 1
ATOM 4390 C CA . PHE B 1 262 ? 135.95800 101.32100 135.63700 1.000 56.66380 262 PHE B CA 1
ATOM 4391 C C . PHE B 1 262 ? 136.86600 101.49700 136.85100 1.000 56.66380 262 PHE B C 1
ATOM 4392 O O . PHE B 1 262 ? 136.63700 100.88600 137.90100 1.000 56.66380 262 PHE B O 1
ATOM 4400 N N . ALA B 1 263 ? 137.89600 102.33900 136.72900 1.000 59.59637 263 ALA B N 1
ATOM 4401 C CA . ALA B 1 263 ? 138.78600 102.59600 137.85700 1.000 59.59637 263 ALA B CA 1
ATOM 4402 C C . ALA B 1 263 ? 138.06000 103.31000 138.98900 1.000 59.59637 263 ALA B C 1
ATOM 4403 O O . ALA B 1 263 ? 138.24800 102.97300 140.16500 1.000 59.59637 263 ALA B O 1
ATOM 4405 N N . LEU B 1 264 ? 137.23300 104.30700 138.66100 1.000 60.69175 264 LEU B N 1
ATOM 4406 C CA . LEU B 1 264 ? 136.45500 104.97100 139.70600 1.000 60.69175 264 LEU B CA 1
ATOM 4407 C C . LEU B 1 264 ? 135.45600 104.01500 140.34700 1.000 60.69175 264 LEU B C 1
ATOM 4408 O O . LEU B 1 264 ? 135.23000 104.06900 141.56300 1.000 60.69175 264 LEU B O 1
ATOM 4413 N N . ALA B 1 265 ? 134.84600 103.13500 139.54900 1.000 60.58830 265 ALA B N 1
ATOM 4414 C CA . ALA B 1 265 ? 133.93600 102.14100 140.10700 1.000 60.58830 265 ALA B CA 1
ATOM 4415 C C . ALA B 1 265 ? 134.66300 101.20900 141.06800 1.000 60.58830 265 ALA B C 1
ATOM 4416 O O . ALA B 1 265 ? 134.12200 100.84100 142.11700 1.000 60.58830 265 ALA B O 1
ATOM 4418 N N . ARG B 1 266 ? 135.88700 100.80900 140.71900 1.000 65.90332 266 ARG B N 1
ATOM 4419 C CA . ARG B 1 266 ? 136.68200 99.98400 141.62300 1.000 65.90332 266 ARG B CA 1
ATOM 4420 C C . ARG B 1 266 ? 137.03500 100.73300 142.90200 1.000 65.90332 266 ARG B C 1
ATOM 4421 O O . ARG B 1 266 ? 137.00200 100.15800 143.99500 1.000 65.90332 266 ARG B O 1
ATOM 4429 N N . PHE B 1 267 ? 137.39500 102.01300 142.78100 1.000 67.17686 267 PHE B N 1
ATOM 4430 C CA . PHE B 1 267 ? 137.77200 102.79300 143.95800 1.000 67.17686 267 PHE B CA 1
ATOM 4431 C C . PHE B 1 267 ? 136.59200 102.99000 144.90300 1.000 67.17686 267 PHE B C 1
ATOM 4432 O O . PHE B 1 267 ? 136.75300 102.93300 146.12800 1.000 67.17686 267 PHE B O 1
ATOM 4440 N N . ARG B 1 268 ? 135.39700 103.21800 144.35500 1.000 64.26879 268 ARG B N 1
ATOM 4441 C CA . ARG B 1 268 ? 134.23000 103.45400 145.19700 1.000 64.26879 268 ARG B CA 1
ATOM 4442 C C . ARG B 1 268 ? 133.75600 102.19500 145.91100 1.000 64.26879 268 ARG B C 1
ATOM 4443 O O . ARG B 1 268 ? 132.87200 102.28200 146.76800 1.000 64.26879 268 ARG B O 1
ATOM 4451 N N . LYS B 1 269 ? 134.31400 101.03400 145.58200 1.000 69.27850 269 LYS B N 1
ATOM 4452 C CA . LYS B 1 269 ? 133.90900 99.76800 146.17500 1.000 69.27850 269 LYS B CA 1
ATOM 4453 C C . LYS B 1 269 ? 134.76200 99.37900 147.37900 1.000 69.27850 269 LYS B C 1
ATOM 4454 O O . LYS B 1 269 ? 134.49300 98.35100 148.00700 1.000 69.27850 269 LYS B O 1
ATOM 4460 N N . THR B 1 270 ? 135.76200 100.18400 147.73900 1.000 75.48644 270 THR B N 1
ATOM 4461 C CA . THR B 1 270 ? 136.67400 99.79000 148.80700 1.000 75.48644 270 THR B CA 1
ATOM 4462 C C . THR B 1 270 ? 136.86200 100.87600 149.86200 1.000 75.48644 270 THR B C 1
ATOM 4463 O O . THR B 1 270 ? 137.29600 100.58200 150.98100 1.000 75.48644 270 THR B O 1
ATOM 4467 N N . TYR B 1 271 ? 136.54800 102.12500 149.53100 1.000 75.87952 271 TYR B N 1
ATOM 4468 C CA . TYR B 1 271 ? 136.73300 103.19600 150.49800 1.000 75.87952 271 TYR B CA 1
ATOM 4469 C C . TYR B 1 271 ? 135.54400 103.25800 151.45600 1.000 75.87952 271 TYR B C 1
ATOM 4470 O O . TYR B 1 271 ? 134.45700 102.74500 151.18000 1.000 75.87952 271 TYR B O 1
ATOM 4479 N N . ASP B 1 272 ? 135.76500 103.89500 152.60100 1.000 82.04360 272 ASP B N 1
ATOM 4480 C CA . ASP B 1 272 ? 134.80000 103.87400 153.69700 1.000 82.04360 272 ASP B CA 1
ATOM 4481 C C . ASP B 1 272 ? 134.80400 105.24300 154.37300 1.000 82.04360 272 ASP B C 1
ATOM 4482 O O . ASP B 1 272 ? 135.28300 106.23600 153.81500 1.000 82.04360 272 ASP B O 1
ATOM 4487 N N . GLU B 1 273 ? 134.24800 105.29700 155.58800 1.000 84.55280 273 GLU B N 1
ATOM 4488 C CA . GLU B 1 273 ? 133.89200 106.57000 156.21300 1.000 84.55280 273 GLU B CA 1
ATOM 4489 C C . GLU B 1 273 ? 135.10800 107.46000 156.45400 1.000 84.55280 273 GLU B C 1
ATOM 4490 O O . GLU B 1 273 ? 135.08200 108.65400 156.13300 1.000 84.55280 273 GLU B O 1
ATOM 4496 N N . GLU B 1 274 ? 136.17800 106.91000 157.03900 1.000 85.39859 274 GLU B N 1
ATOM 4497 C CA . GLU B 1 274 ? 137.29600 107.76400 157.43600 1.000 85.39859 274 GLU B CA 1
ATOM 4498 C C . GLU B 1 274 ? 138.01800 108.34600 156.22600 1.000 85.39859 274 GLU B C 1
ATOM 4499 O O . GLU B 1 274 ? 138.48400 109.49000 156.26700 1.000 85.39859 274 GLU B O 1
ATOM 4505 N N . LEU B 1 275 ? 138.11000 107.58600 155.13200 1.000 84.35557 275 LEU B N 1
ATOM 4506 C CA . LEU B 1 275 ? 138.71000 108.14400 153.92400 1.000 84.35557 275 LEU B CA 1
ATOM 4507 C C . LEU B 1 275 ? 137.82000 109.22800 153.32900 1.000 84.35557 275 LEU B C 1
ATOM 4508 O O . LEU B 1 275 ? 138.31800 110.21100 152.76800 1.000 84.35557 275 LEU B O 1
ATOM 4513 N N . PHE B 1 276 ? 136.50000 109.07300 153.44900 1.000 81.44856 276 PHE B N 1
ATOM 4514 C CA . PHE B 1 276 ? 135.59100 110.13300 153.02200 1.000 81.44856 276 PHE B CA 1
ATOM 4515 C C . PHE B 1 276 ? 135.79700 111.39600 153.84900 1.000 81.44856 276 PHE B C 1
ATOM 4516 O O . PHE B 1 276 ? 135.79200 112.51100 153.31400 1.000 81.44856 276 PHE B O 1
ATOM 4524 N N . ARG B 1 277 ? 135.97700 111.23900 155.16200 1.000 84.33741 277 ARG B N 1
ATOM 4525 C CA . ARG B 1 277 ? 136.24100 112.39300 156.01600 1.000 84.33741 277 ARG B CA 1
ATOM 4526 C C . ARG B 1 277 ? 137.57200 113.04700 155.66600 1.000 84.33741 277 ARG B C 1
ATOM 4527 O O . ARG B 1 277 ? 137.69200 114.27600 155.69300 1.000 84.33741 277 ARG B O 1
ATOM 4535 N N . LEU B 1 278 ? 138.58400 112.24100 155.34000 1.000 84.24644 278 LEU B N 1
ATOM 4536 C CA . LEU B 1 278 ? 139.86000 112.79500 154.89700 1.000 84.24644 278 LEU B CA 1
ATOM 4537 C C . LEU B 1 278 ? 139.70000 113.57100 153.59400 1.000 84.24644 278 LEU B C 1
ATOM 4538 O O . LEU B 1 278 ? 140.28200 114.65100 153.42700 1.000 84.24644 278 LEU B O 1
ATOM 4543 N N . LEU B 1 279 ? 138.91100 113.03700 152.65900 1.000 80.90181 279 LEU B N 1
ATOM 4544 C CA . LEU B 1 279 ? 138.66200 113.74100 151.40500 1.000 80.90181 279 LEU B CA 1
ATOM 4545 C C . LEU B 1 279 ? 137.94100 115.06000 151.65100 1.000 80.90181 279 LEU B C 1
ATOM 4546 O O . LEU B 1 279 ? 138.22900 116.06600 150.99300 1.000 80.90181 279 LEU B O 1
ATOM 4551 N N . GLU B 1 280 ? 136.98900 115.06900 152.58600 1.000 82.49351 280 GLU B N 1
ATOM 4552 C CA . GLU B 1 280 ? 136.31500 116.31500 152.94200 1.000 82.49351 280 GLU B CA 1
ATOM 4553 C C . GLU B 1 280 ? 137.28600 117.30600 153.57500 1.000 82.49351 280 GLU B C 1
ATOM 4554 O O . GLU B 1 280 ? 137.21600 118.51200 153.31000 1.000 82.49351 280 GLU B O 1
ATOM 4560 N N . GLN B 1 281 ? 138.19500 116.81400 154.41900 1.000 84.93455 281 GLN B N 1
ATOM 4561 C CA . GLN B 1 281 ? 139.19600 117.67700 155.03800 1.000 84.93455 281 GLN B CA 1
ATOM 4562 C C . GLN B 1 281 ? 140.16100 118.24300 154.00400 1.000 84.93455 281 GLN B C 1
ATOM 4563 O O . GLN B 1 281 ? 140.74800 119.31100 154.20900 1.000 84.93455 281 GLN B O 1
ATOM 4569 N N . LEU B 1 282 ? 140.34900 117.52600 152.89200 1.000 83.89054 282 LEU B N 1
ATOM 4570 C CA . LEU B 1 282 ? 141.27000 117.98700 151.85400 1.000 83.89054 282 LEU B CA 1
ATOM 4571 C C . LEU B 1 282 ? 140.86100 119.34400 151.29200 1.000 83.89054 282 LEU B C 1
ATOM 4572 O O . LEU B 1 282 ? 141.71400 120.20100 151.03800 1.000 83.89054 282 LEU B O 1
ATOM 4577 N N . GLY B 1 283 ? 139.56500 119.55700 151.08500 1.000 84.30944 283 GLY B N 1
ATOM 4578 C CA . GLY B 1 283 ? 139.10500 120.79400 150.48200 1.000 84.30944 283 GLY B CA 1
ATOM 4579 C C . GLY B 1 283 ? 138.79500 121.90000 151.47000 1.000 84.30944 283 GLY B C 1
ATOM 4580 O O . GLY B 1 283 ? 137.78400 122.59400 151.33100 1.000 84.30944 283 GLY B O 1
ATOM 4581 N N . HIS B 1 284 ? 139.65000 122.07700 152.47000 1.000 90.33986 284 HIS B N 1
ATOM 4582 C CA . HIS B 1 284 ? 139.43800 123.11900 153.46900 1.000 90.33986 284 HIS B CA 1
ATOM 4583 C C . HIS B 1 284 ? 140.64600 124.02100 153.67200 1.000 90.33986 284 HIS B C 1
ATOM 4584 O O . HIS B 1 284 ? 140.46700 125.21100 153.94600 1.000 90.33986 284 HIS B O 1
ATOM 4591 N N . ASP B 1 285 ? 141.86000 123.48600 153.55000 1.000 88.97323 285 ASP B N 1
ATOM 4592 C CA . ASP B 1 285 ? 143.09600 124.22200 153.83300 1.000 88.97323 285 ASP B CA 1
ATOM 4593 C C . ASP B 1 285 ? 143.09400 124.80600 155.24300 1.000 88.97323 285 ASP B C 1
ATOM 4594 O O . ASP B 1 285 ? 144.12600 124.83700 155.91300 1.000 88.97323 285 ASP B O 1
ATOM 4607 N N . HIS C 1 3 ? 122.86500 118.80100 96.58600 1.000 60.68183 3 HIS C N 1
ATOM 4608 C CA . HIS C 1 3 ? 122.81400 117.76200 95.56800 1.000 60.68183 3 HIS C CA 1
ATOM 4609 C C . HIS C 1 3 ? 123.17000 116.41200 96.17500 1.000 60.68183 3 HIS C C 1
ATOM 4610 O O . HIS C 1 3 ? 123.89800 116.34200 97.16300 1.000 60.68183 3 HIS C O 1
ATOM 4617 N N . ALA C 1 4 ? 122.65700 115.34200 95.58100 1.000 61.72933 4 ALA C N 1
ATOM 4618 C CA . ALA C 1 4 ? 122.95200 113.99400 96.03200 1.000 61.72933 4 ALA C CA 1
ATOM 4619 C C . ALA C 1 4 ? 123.42800 113.15500 94.85700 1.000 61.72933 4 ALA C C 1
ATOM 4620 O O . ALA C 1 4 ? 122.94300 113.32400 93.73400 1.000 61.72933 4 ALA C O 1
ATOM 4622 N N . PRO C 1 5 ? 124.38000 112.25300 95.08200 1.000 62.45689 5 PRO C N 1
ATOM 4623 C CA . PRO C 1 5 ? 124.88300 111.42800 93.98000 1.000 62.45689 5 PRO C CA 1
ATOM 4624 C C . PRO C 1 5 ? 123.81200 110.49800 93.43600 1.000 62.45689 5 PRO C C 1
ATOM 4625 O O . PRO C 1 5 ? 122.97800 109.96800 94.17400 1.000 62.45689 5 PRO C O 1
ATOM 4629 N N . GLY C 1 6 ? 123.84600 110.30400 92.11800 1.000 67.36694 6 GLY C N 1
ATOM 4630 C CA . GLY C 1 6 ? 122.94300 109.39700 91.44800 1.000 67.36694 6 GLY C CA 1
ATOM 4631 C C . GLY C 1 6 ? 121.60400 109.98200 91.05100 1.000 67.36694 6 GLY C C 1
ATOM 4632 O O . GLY C 1 6 ? 120.81400 109.28700 90.40000 1.000 67.36694 6 GLY C O 1
ATOM 4633 N N . THR C 1 7 ? 121.31900 111.23100 91.41600 1.000 67.66388 7 THR C N 1
ATOM 4634 C CA . THR C 1 7 ? 120.04700 111.85400 91.08000 1.000 67.66388 7 THR C CA 1
ATOM 4635 C C . THR C 1 7 ? 120.23500 113.35500 90.92600 1.000 67.66388 7 THR C C 1
ATOM 4636 O O . THR C 1 7 ? 121.15800 113.94600 91.49300 1.000 67.66388 7 THR C O 1
ATOM 4640 N N . ASP C 1 8 ? 119.35000 113.96500 90.14000 1.000 70.84278 8 ASP C N 1
ATOM 4641 C CA . ASP C 1 8 ? 119.33600 115.41000 89.95500 1.000 70.84278 8 ASP C CA 1
ATOM 4642 C C . ASP C 1 8 ? 118.41400 116.13300 90.92800 1.000 70.84278 8 ASP C C 1
ATOM 4643 O O . ASP C 1 8 ? 118.31100 117.36300 90.86300 1.000 70.84278 8 ASP C O 1
ATOM 4648 N N . GLN C 1 9 ? 117.74700 115.40100 91.81600 1.000 66.62331 9 GLN C N 1
ATOM 4649 C CA . GLN C 1 9 ? 116.83400 116.00400 92.77400 1.000 66.62331 9 GLN C CA 1
ATOM 4650 C C . GLN C 1 9 ? 117.60100 116.86800 93.76800 1.000 66.62331 9 GLN C C 1
ATOM 4651 O O . GLN C 1 9 ? 118.72800 116.55600 94.16000 1.000 66.62331 9 GLN C O 1
ATOM 4657 N N . MET C 1 10 ? 116.98000 117.97200 94.17000 1.000 59.12552 10 MET C N 1
ATOM 4658 C CA . MET C 1 10 ? 117.57800 118.92500 95.09200 1.000 59.12552 10 MET C CA 1
ATOM 4659 C C . MET C 1 10 ? 116.87800 118.83200 96.43900 1.000 59.12552 10 MET C C 1
ATOM 4660 O O . MET C 1 10 ? 115.64700 118.90600 96.51500 1.000 59.12552 10 MET C O 1
ATOM 4665 N N . PHE C 1 11 ? 117.66500 118.67500 97.49800 1.000 52.84218 11 PHE C N 1
ATOM 4666 C CA . PHE C 1 11 ? 117.15200 118.53100 98.85300 1.000 52.84218 11 PHE C CA 1
ATOM 4667 C C . PHE C 1 11 ? 117.49900 119.77600 99.65200 1.000 52.84218 11 PHE C C 1
ATOM 4668 O O . PHE C 1 11 ? 118.67100 120.15500 99.73900 1.000 52.84218 11 PHE C O 1
ATOM 4676 N N . TYR C 1 12 ? 116.48000 120.40500 100.23600 1.000 48.56504 12 TYR C N 1
ATOM 4677 C CA . TYR C 1 12 ? 116.62300 121.70800 100.87100 1.000 48.56504 12 TYR C CA 1
ATOM 4678 C C . TYR C 1 12 ? 116.77700 121.62200 102.38400 1.000 48.56504 12 TYR C C 1
ATOM 4679 O O . TYR C 1 12 ? 116.81400 122.66200 103.04900 1.000 48.56504 12 TYR C O 1
ATOM 4688 N N . VAL C 1 13 ? 116.86800 120.41700 102.94600 1.000 47.61769 13 VAL C N 1
ATOM 4689 C CA . VAL C 1 13 ? 116.95700 120.28300 104.39400 1.000 47.61769 13 VAL C CA 1
ATOM 4690 C C . VAL C 1 13 ? 118.34500 120.69300 104.86800 1.000 47.61769 13 VAL C C 1
ATOM 4691 O O . VAL C 1 13 ? 119.36600 120.33100 104.26700 1.000 47.61769 13 VAL C O 1
ATOM 4695 N N . GLY C 1 14 ? 118.38600 121.48800 105.93500 1.000 47.17517 14 GLY C N 1
ATOM 4696 C CA . GLY C 1 14 ? 119.64900 121.90300 106.51100 1.000 47.17517 14 GLY C CA 1
ATOM 4697 C C . GLY C 1 14 ? 120.44800 122.86500 105.66600 1.000 47.17517 14 GLY C C 1
ATOM 4698 O O . GLY C 1 14 ? 121.64700 123.02900 105.89800 1.000 47.17517 14 GLY C O 1
ATOM 4699 N N . THR C 1 15 ? 119.81900 123.51300 104.69200 1.000 48.31333 15 THR C N 1
ATOM 4700 C CA . THR C 1 15 ? 120.49800 124.42400 103.78600 1.000 48.31333 15 THR C CA 1
ATOM 4701 C C . THR C 1 15 ? 119.86700 125.80800 103.84700 1.000 48.31333 15 THR C C 1
ATOM 4702 O O . THR C 1 15 ? 118.71800 125.97700 104.26000 1.000 48.31333 15 THR C O 1
ATOM 4706 N N . MET C 1 16 ? 120.64600 126.80600 103.42600 1.000 48.40032 16 MET C N 1
ATOM 4707 C CA . MET C 1 16 ? 120.13700 128.17100 103.37300 1.000 48.40032 16 MET C CA 1
ATOM 4708 C C . MET C 1 16 ? 119.24600 128.38800 102.15800 1.000 48.40032 16 MET C C 1
ATOM 4709 O O . MET C 1 16 ? 118.51200 129.38000 102.09700 1.000 48.40032 16 MET C O 1
ATOM 4714 N N . ASP C 1 17 ? 119.30400 127.48200 101.18100 1.000 52.42565 17 ASP C N 1
ATOM 4715 C CA . ASP C 1 17 ? 118.44300 127.58800 100.00700 1.000 52.42565 17 ASP C CA 1
ATOM 4716 C C . ASP C 1 17 ? 116.97500 127.44700 100.38800 1.000 52.42565 17 ASP C C 1
ATOM 4717 O O . ASP C 1 17 ? 116.11400 128.15600 99.85500 1.000 52.42565 17 ASP C O 1
ATOM 4722 N N . GLY C 1 18 ? 116.67000 126.52700 101.30400 1.000 49.20317 18 GLY C N 1
ATOM 4723 C CA . GLY C 1 18 ? 115.30000 126.33900 101.74600 1.000 49.20317 18 GLY C CA 1
ATOM 4724 C C . GLY C 1 18 ? 114.78000 127.45700 102.62100 1.000 49.20317 18 GLY C C 1
ATOM 4725 O O . GLY C 1 18 ? 113.56500 127.58600 102.78800 1.000 49.20317 18 GLY C O 1
ATOM 4726 N N . TRP C 1 19 ? 115.67500 128.26600 103.19200 1.000 46.81220 19 TRP C N 1
ATOM 4727 C CA . TRP C 1 19 ? 115.24700 129.39900 104.00500 1.000 46.81220 19 TRP C CA 1
ATOM 4728 C C . TRP C 1 19 ? 114.50600 130.43800 103.17500 1.000 46.81220 19 TRP C C 1
ATOM 4729 O O . TRP C 1 19 ? 113.63500 131.14200 103.69700 1.000 46.81220 19 TRP C O 1
ATOM 4740 N N . TYR C 1 20 ? 114.83000 130.54700 101.88900 1.000 47.23237 20 TYR C N 1
ATOM 4741 C CA . TYR C 1 20 ? 114.20700 131.52300 101.00600 1.000 47.23237 20 TYR C CA 1
ATOM 4742 C C . TYR C 1 20 ? 113.01700 130.96400 100.23900 1.000 47.23237 20 TYR C C 1
ATOM 4743 O O . TYR C 1 20 ? 112.37900 131.70900 99.49000 1.000 47.23237 20 TYR C O 1
ATOM 4752 N N . LEU C 1 21 ? 112.70500 129.68100 100.40000 1.000 49.80176 21 LEU C N 1
ATOM 4753 C CA . LEU C 1 21 ? 111.57400 129.09200 99.70300 1.000 49.80176 21 LEU C CA 1
ATOM 4754 C C . LEU C 1 21 ? 110.25800 129.60400 100.28200 1.000 49.80176 21 LEU C C 1
ATOM 4755 O O . LEU C 1 21 ? 110.17400 130.00900 101.44400 1.000 49.80176 21 LEU C O 1
ATOM 4760 N N . ASP C 1 22 ? 109.22100 129.58100 99.45000 1.000 51.91845 22 ASP C N 1
ATOM 4761 C CA . ASP C 1 22 ? 107.89800 129.98800 99.89700 1.000 51.91845 22 ASP C CA 1
ATOM 4762 C C . ASP C 1 22 ? 107.34800 128.99300 100.91100 1.000 51.91845 22 ASP C C 1
ATOM 4763 O O . ASP C 1 22 ? 107.68700 127.80700 100.89900 1.000 51.91845 22 ASP C O 1
ATOM 4768 N N . THR C 1 23 ? 106.49100 129.49100 101.79900 1.000 52.26103 23 THR C N 1
ATOM 4769 C CA . THR C 1 23 ? 105.95400 128.66300 102.87000 1.000 52.26103 23 THR C CA 1
ATOM 4770 C C . THR C 1 23 ? 105.03500 127.58200 102.31400 1.000 52.26103 23 THR C C 1
ATOM 4771 O O . THR C 1 23 ? 104.37200 127.76900 101.29000 1.000 52.26103 23 THR C O 1
ATOM 4775 N N . LYS C 1 24 ? 105.02200 126.43300 102.98500 1.000 54.76546 24 LYS C N 1
ATOM 4776 C CA . LYS C 1 24 ? 104.18100 125.30900 102.60400 1.000 54.76546 24 LYS C CA 1
ATOM 4777 C C . LYS C 1 24 ? 102.98300 125.12900 103.52400 1.000 54.76546 24 LYS C C 1
ATOM 4778 O O . LYS C 1 24 ? 102.23700 124.15800 103.36400 1.000 54.76546 24 LYS C O 1
ATOM 4784 N N . LEU C 1 25 ? 102.77600 126.03600 104.47200 1.000 53.14363 25 LEU C N 1
ATOM 4785 C CA . LEU C 1 25 ? 101.70400 125.90800 105.44500 1.000 53.14363 25 LEU C CA 1
ATOM 4786 C C . LEU C 1 25 ? 100.43900 126.60200 104.95600 1.000 53.14363 25 LEU C C 1
ATOM 4787 O O . LEU C 1 25 ? 100.49100 127.59000 104.22000 1.000 53.14363 25 LEU C O 1
ATOM 4792 N N . ASN C 1 26 ? 99.29900 126.07200 105.38000 1.000 54.61524 26 ASN C N 1
ATOM 4793 C CA . ASN C 1 26 ? 98.00500 126.65600 105.08300 1.000 54.61524 26 ASN C CA 1
ATOM 4794 C C . ASN C 1 26 ? 97.57200 127.54500 106.24700 1.000 54.61524 26 ASN C C 1
ATOM 4795 O O . ASN C 1 26 ? 98.34100 127.81000 107.17500 1.000 54.61524 26 ASN C O 1
ATOM 4800 N N . SER C 1 27 ? 96.32400 128.01700 106.20300 1.000 52.26810 27 SER C N 1
ATOM 4801 C CA . SER C 1 27 ? 95.85100 128.95200 107.21700 1.000 52.26810 27 SER C CA 1
ATOM 4802 C C . SER C 1 27 ? 95.69300 128.29100 108.58100 1.000 52.26810 27 SER C C 1
ATOM 4803 O O . SER C 1 27 ? 95.79300 128.97000 109.60900 1.000 52.26810 27 SER C O 1
ATOM 4806 N N . VAL C 1 28 ? 95.44400 126.98000 108.61500 1.000 50.54742 28 VAL C N 1
ATOM 4807 C CA . VAL C 1 28 ? 95.21900 126.29300 109.88500 1.000 50.54742 28 VAL C CA 1
ATOM 4808 C C . VAL C 1 28 ? 96.49200 126.28200 110.72400 1.000 50.54742 28 VAL C C 1
ATOM 4809 O O . VAL C 1 28 ? 96.46500 126.55100 111.93200 1.000 50.54742 28 VAL C O 1
ATOM 4813 N N . ALA C 1 29 ? 97.62800 125.96700 110.09600 1.000 49.00014 29 ALA C N 1
ATOM 4814 C CA . ALA C 1 29 ? 98.89400 125.95600 110.82300 1.000 49.00014 29 ALA C CA 1
ATOM 4815 C C . ALA C 1 29 ? 99.26200 127.35100 111.31200 1.000 49.00014 29 ALA C C 1
ATOM 4816 O O . ALA C 1 29 ? 99.77700 127.51200 112.42500 1.000 49.00014 29 ALA C O 1
ATOM 4818 N N . ILE C 1 30 ? 99.00200 128.37300 110.49400 1.000 48.82008 30 ILE C N 1
ATOM 4819 C CA . ILE C 1 30 ? 99.28300 129.74800 110.89600 1.000 48.82008 30 ILE C CA 1
ATOM 4820 C C . ILE C 1 30 ? 98.42300 130.14200 112.09100 1.000 48.82008 30 ILE C C 1
ATOM 4821 O O . ILE C 1 30 ? 98.90500 130.76800 113.04600 1.000 48.82008 30 ILE C O 1
ATOM 4826 N N . GLY C 1 31 ? 97.13700 129.78700 112.05600 1.000 47.74741 31 GLY C N 1
ATOM 4827 C CA . GLY C 1 31 ? 96.27000 130.07500 113.18600 1.000 47.74741 31 GLY C CA 1
ATOM 4828 C C . GLY C 1 31 ? 96.70600 129.36000 114.45000 1.000 47.74741 31 GLY C C 1
ATOM 4829 O O . GLY C 1 31 ? 96.65600 129.92700 115.54500 1.000 47.74741 31 GLY C O 1
ATOM 4830 N N . ALA C 1 32 ? 97.13600 128.10300 114.31600 1.000 48.13710 32 ALA C N 1
ATOM 4831 C CA . ALA C 1 32 ? 97.63500 127.36500 115.47200 1.000 48.13710 32 ALA C CA 1
ATOM 4832 C C . ALA C 1 32 ? 98.88400 128.02000 116.04900 1.000 48.13710 32 ALA C C 1
ATOM 4833 O O . ALA C 1 32 ? 99.02700 128.13100 117.27300 1.000 48.13710 32 ALA C O 1
ATOM 4835 N N . HIS C 1 33 ? 99.79900 128.45900 115.18000 1.000 48.02452 33 HIS C N 1
ATOM 4836 C CA . HIS C 1 33 ? 101.00000 129.14400 115.64900 1.000 48.02452 33 HIS C CA 1
ATOM 4837 C C . HIS C 1 33 ? 100.64200 130.42400 116.39200 1.000 48.02452 33 HIS C C 1
ATOM 4838 O O . HIS C 1 33 ? 101.19800 130.71400 117.45900 1.000 48.02452 33 HIS C O 1
ATOM 4845 N N . TRP C 1 34 ? 99.70400 131.20100 115.84200 1.000 45.96402 34 TRP C N 1
ATOM 4846 C CA . TRP C 1 34 ? 99.29300 132.44200 116.49200 1.000 45.96402 34 TRP C CA 1
ATOM 4847 C C . TRP C 1 34 ? 98.65800 132.17400 117.85100 1.000 45.96402 34 TRP C C 1
ATOM 4848 O O . TRP C 1 34 ? 98.95300 132.87100 118.83100 1.000 45.96402 34 TRP C O 1
ATOM 4859 N N . SER C 1 35 ? 97.78300 131.16800 117.92900 1.000 44.94100 35 SER C N 1
ATOM 4860 C CA . SER C 1 35 ? 97.12700 130.85200 119.19400 1.000 44.94100 35 SER C CA 1
ATOM 4861 C C . SER C 1 35 ? 98.13500 130.39800 120.24200 1.000 44.94100 35 SER C C 1
ATOM 4862 O O . SER C 1 35 ? 98.06500 130.81700 121.40500 1.000 44.94100 35 SER C O 1
ATOM 4865 N N . CYS C 1 36 ? 99.08500 129.54600 119.84700 1.000 45.52684 36 CYS C N 1
ATOM 4866 C CA . CYS C 1 36 ? 100.09700 129.09000 120.79300 1.000 45.52684 36 CYS C CA 1
ATOM 4867 C C . CYS C 1 36 ? 100.96700 130.24600 121.26900 1.000 45.52684 36 CYS C C 1
ATOM 4868 O O . CYS C 1 36 ? 101.29600 130.33300 122.45800 1.000 45.52684 36 CYS C O 1
ATOM 4871 N N . PHE C 1 37 ? 101.34300 131.14900 120.35800 1.000 42.97078 37 PHE C N 1
ATOM 4872 C CA . PHE C 1 37 ? 102.15100 132.29900 120.75200 1.000 42.97078 37 PHE C CA 1
ATOM 4873 C C . PHE C 1 37 ? 101.39900 133.19700 121.72700 1.000 42.97078 37 PHE C C 1
ATOM 4874 O O . PHE C 1 37 ? 101.97200 133.66700 122.71700 1.000 42.97078 37 PHE C O 1
ATOM 4882 N N . ILE C 1 38 ? 100.11000 133.43900 121.47000 1.000 42.50214 38 ILE C N 1
ATOM 4883 C CA . ILE C 1 38 ? 99.31900 134.28600 122.36100 1.000 42.50214 38 ILE C CA 1
ATOM 4884 C C . ILE C 1 38 ? 99.20900 133.65300 123.74400 1.000 42.50214 38 ILE C C 1
ATOM 4885 O O . ILE C 1 38 ? 99.38200 134.32300 124.77200 1.000 42.50214 38 ILE C O 1
ATOM 4890 N N . VAL C 1 39 ? 98.92600 132.34700 123.78900 1.000 43.32686 39 VAL C N 1
ATOM 4891 C CA . VAL C 1 39 ? 98.78300 131.66500 125.07400 1.000 43.32686 39 VAL C CA 1
ATOM 4892 C C . VAL C 1 39 ? 100.09700 131.69400 125.84600 1.000 43.32686 39 VAL C C 1
ATOM 4893 O O . VAL C 1 39 ? 100.11900 131.95600 127.05600 1.000 43.32686 39 VAL C O 1
ATOM 4897 N N . LEU C 1 40 ? 101.21400 131.43200 125.16100 1.000 43.11737 40 LEU C N 1
ATOM 4898 C CA . LEU C 1 40 ? 102.50700 131.43700 125.83500 1.000 43.11737 40 LEU C CA 1
ATOM 4899 C C . LEU C 1 40 ? 102.86700 132.82900 126.33900 1.000 43.11737 40 LEU C C 1
ATOM 4900 O O . LEU C 1 40 ? 103.43400 132.96700 127.42700 1.000 43.11737 40 LEU C O 1
ATOM 4905 N N . THR C 1 41 ? 102.54200 133.87200 125.57200 1.000 44.87627 41 THR C N 1
ATOM 4906 C CA . THR C 1 41 ? 102.79200 135.23600 126.03100 1.000 44.87627 41 THR C CA 1
ATOM 4907 C C . THR C 1 41 ? 101.98300 135.55100 127.28500 1.000 44.87627 41 THR C C 1
ATOM 4908 O O . THR C 1 41 ? 102.50400 136.13300 128.24800 1.000 44.87627 41 THR C O 1
ATOM 4912 N N . ILE C 1 42 ? 100.70500 135.16200 127.29400 1.000 44.14747 42 ILE C N 1
ATOM 4913 C CA . ILE C 1 42 ? 99.85900 135.42700 128.45600 1.000 44.14747 42 ILE C CA 1
ATOM 4914 C C . ILE C 1 42 ? 100.39300 134.70400 129.68700 1.000 44.14747 42 ILE C C 1
ATOM 4915 O O . ILE C 1 42 ? 100.47800 135.28300 130.78000 1.000 44.14747 42 ILE C O 1
ATOM 4920 N N . THR C 1 43 ? 100.76800 133.43200 129.53200 1.000 47.83913 43 THR C N 1
ATOM 4921 C CA . THR C 1 43 ? 101.27800 132.68000 130.67600 1.000 47.83913 43 THR C CA 1
ATOM 4922 C C . THR C 1 43 ? 102.61900 133.22400 131.15100 1.000 47.83913 43 THR C C 1
ATOM 4923 O O . THR C 1 43 ? 102.89100 133.24200 132.35600 1.000 47.83913 43 THR C O 1
ATOM 4927 N N . THR C 1 44 ? 103.47500 133.66100 130.22500 1.000 48.54248 44 THR C N 1
ATOM 4928 C CA . THR C 1 44 ? 104.74300 134.26200 130.62500 1.000 48.54248 44 THR C CA 1
ATOM 4929 C C . THR C 1 44 ? 104.51500 135.52700 131.43900 1.000 48.54248 44 THR C C 1
ATOM 4930 O O . THR C 1 44 ? 105.16300 135.73300 132.47200 1.000 48.54248 44 THR C O 1
ATOM 4934 N N . PHE C 1 45 ? 103.58300 136.37700 131.00100 1.000 50.03690 45 PHE C N 1
ATOM 4935 C CA . PHE C 1 45 ? 103.28700 137.59000 131.75800 1.000 50.03690 45 PHE C CA 1
ATOM 4936 C C . PHE C 1 45 ? 102.72300 137.26300 133.13700 1.000 50.03690 45 PHE C C 1
ATOM 4937 O O . PHE C 1 45 ? 103.11000 137.88200 134.13700 1.000 50.03690 45 PHE C O 1
ATOM 4945 N N . TYR C 1 46 ? 101.81300 136.28700 133.21400 1.000 50.28883 46 TYR C N 1
ATOM 4946 C CA . TYR C 1 46 ? 101.23400 135.92700 134.50600 1.000 50.28883 46 TYR C CA 1
ATOM 4947 C C . TYR C 1 46 ? 102.28500 135.35600 135.45100 1.000 50.28883 46 TYR C C 1
ATOM 4948 O O . TYR C 1 46 ? 102.30900 135.69300 136.64300 1.000 50.28883 46 TYR C O 1
ATOM 4957 N N . LEU C 1 47 ? 103.16300 134.48900 134.94200 1.000 50.79877 47 LEU C N 1
ATOM 4958 C CA . LEU C 1 47 ? 104.20000 133.90700 135.78600 1.000 50.79877 47 LEU C CA 1
ATOM 4959 C C . LEU C 1 47 ? 105.21000 134.95700 136.22800 1.000 50.79877 47 LEU C C 1
ATOM 4960 O O . LEU C 1 47 ? 105.69700 134.91400 137.36200 1.000 50.79877 47 LEU C O 1
ATOM 4965 N N . GLY C 1 48 ? 105.53600 135.91100 135.35400 1.000 52.81688 48 GLY C N 1
ATOM 4966 C CA . GLY C 1 48 ? 106.39600 137.00700 135.77100 1.000 52.81688 48 GLY C CA 1
ATOM 4967 C C . GLY C 1 48 ? 105.76600 137.85400 136.86000 1.000 52.81688 48 GLY C C 1
ATOM 4968 O O . GLY C 1 48 ? 106.43700 138.25200 137.81800 1.000 52.81688 48 GLY C O 1
ATOM 4969 N N . TYR C 1 49 ? 104.46600 138.13500 136.73300 1.000 55.41621 49 TYR C N 1
ATOM 4970 C CA . TYR C 1 49 ? 103.77900 138.89500 137.77200 1.000 55.41621 49 TYR C CA 1
ATOM 4971 C C . TYR C 1 49 ? 103.77700 138.14400 139.09500 1.000 55.41621 49 TYR C C 1
ATOM 4972 O O . TYR C 1 49 ? 103.97800 138.74400 140.15700 1.000 55.41621 49 TYR C O 1
ATOM 4981 N N . GLU C 1 50 ? 103.53700 136.83200 139.05500 1.000 57.99191 50 GLU C N 1
ATOM 4982 C CA . GLU C 1 50 ? 103.56700 136.05100 140.28900 1.000 57.99191 50 GLU C CA 1
ATOM 4983 C C . GLU C 1 50 ? 104.96700 136.01900 140.88800 1.000 57.99191 50 GLU C C 1
ATOM 4984 O O . GLU C 1 50 ? 105.12300 136.07800 142.11200 1.000 57.99191 50 GLU C O 1
ATOM 4990 N N . SER C 1 51 ? 105.99600 135.92100 140.04400 1.000 56.83862 51 SER C N 1
ATOM 4991 C CA . SER C 1 51 ? 107.36700 135.89800 140.54200 1.000 56.83862 51 SER C CA 1
ATOM 4992 C C . SER C 1 51 ? 107.74400 137.22300 141.19300 1.000 56.83862 51 SER C C 1
ATOM 4993 O O . SER C 1 51 ? 108.48300 137.24600 142.18400 1.000 56.83862 51 SER C O 1
ATOM 4996 N N . TRP C 1 52 ? 107.26200 138.33900 140.64200 1.000 58.71477 52 TRP C N 1
ATOM 4997 C CA . TRP C 1 52 ? 107.53800 139.63500 141.25600 1.000 58.71477 52 TRP C CA 1
ATOM 4998 C C . TRP C 1 52 ? 106.87000 139.75300 142.62200 1.000 58.71477 52 TRP C C 1
ATOM 4999 O O . TRP C 1 52 ? 107.51800 140.10900 143.61300 1.000 58.71477 52 TRP C O 1
ATOM 5010 N N . THR C 1 53 ? 105.57500 139.45600 142.69700 1.000 59.66369 53 THR C N 1
ATOM 5011 C CA . THR C 1 53 ? 104.84500 139.49300 143.96400 1.000 59.66369 53 THR C CA 1
ATOM 5012 C C . THR C 1 53 ? 104.74200 138.08300 144.54200 1.000 59.66369 53 THR C C 1
ATOM 5013 O O . THR C 1 53 ? 103.66900 137.49000 144.64400 1.000 59.66369 53 THR C O 1
ATOM 5017 N N . SER C 1 54 ? 105.89800 137.55100 144.92900 1.000 65.96951 54 SER C N 1
ATOM 5018 C CA . SER C 1 54 ? 106.00600 136.18900 145.45200 1.000 65.96951 54 SER C CA 1
ATOM 5019 C C . SER C 1 54 ? 106.54400 136.25900 146.87400 1.000 65.96951 54 SER C C 1
ATOM 5020 O O . SER C 1 54 ? 107.75600 136.27100 147.09300 1.000 65.96951 54 SER C O 1
ATOM 5023 N N . ARG C 1 55 ? 105.63600 136.31700 147.84100 1.000 75.92819 55 ARG C N 1
ATOM 5024 C CA . ARG C 1 55 ? 106.02700 136.10500 149.22600 1.000 75.92819 55 ARG C CA 1
ATOM 5025 C C . ARG C 1 55 ? 106.29900 134.62400 149.45200 1.000 75.92819 55 ARG C C 1
ATOM 5026 O O . ARG C 1 55 ? 105.78600 133.76500 148.73000 1.000 75.92819 55 ARG C O 1
ATOM 5034 N N . GLY C 1 56 ? 107.10900 134.32300 150.46000 1.000 78.43619 56 GLY C N 1
ATOM 5035 C CA . GLY C 1 56 ? 107.45700 132.95500 150.75700 1.000 78.43619 56 GLY C CA 1
ATOM 5036 C C . GLY C 1 56 ? 106.28900 132.17300 151.32000 1.000 78.43619 56 GLY C C 1
ATOM 5037 O O . GLY C 1 56 ? 105.18400 132.69900 151.48800 1.000 78.43619 56 GLY C O 1
ATOM 5038 N N . PRO C 1 57 ? 106.50700 130.88700 151.60500 1.000 80.45506 57 PRO C N 1
ATOM 5039 C CA . PRO C 1 57 ? 105.45300 130.10000 152.26500 1.000 80.45506 57 PRO C CA 1
ATOM 5040 C C . PRO C 1 57 ? 105.03900 130.67700 153.60500 1.000 80.45506 57 PRO C C 1
ATOM 5041 O O . PRO C 1 57 ? 103.87400 130.54200 153.99800 1.000 80.45506 57 PRO C O 1
ATOM 5045 N N . SER C 1 58 ? 105.96300 131.31900 154.31800 1.000 81.51307 58 SER C N 1
ATOM 5046 C CA . SER C 1 58 ? 105.63300 132.03100 155.54300 1.000 81.51307 58 SER C CA 1
ATOM 5047 C C . SER C 1 58 ? 105.02400 133.40100 155.28100 1.000 81.51307 58 SER C C 1
ATOM 5048 O O . SER C 1 58 ? 104.59400 134.05700 156.23600 1.000 81.51307 58 SER C O 1
ATOM 5051 N N . LYS C 1 59 ? 104.98300 133.83800 154.01900 1.000 81.06657 59 LYS C N 1
ATOM 5052 C CA . LYS C 1 59 ? 104.44500 135.14500 153.63600 1.000 81.06657 59 LYS C CA 1
ATOM 5053 C C . LYS C 1 59 ? 105.16400 136.27800 154.36600 1.000 81.06657 59 LYS C C 1
ATOM 5054 O O . LYS C 1 59 ? 104.54500 137.23900 154.82600 1.000 81.06657 59 LYS C O 1
ATOM 5060 N N . ARG C 1 60 ? 106.47800 136.16000 154.47500 1.000 82.32149 60 ARG C N 1
ATOM 5061 C CA . ARG C 1 60 ? 107.30500 137.16700 155.13100 1.000 82.32149 60 ARG C CA 1
ATOM 5062 C C . ARG C 1 60 ? 108.43300 137.67300 154.24700 1.000 82.32149 60 ARG C C 1
ATOM 5063 O O . ARG C 1 60 ? 108.78300 138.85300 154.32500 1.000 82.32149 60 ARG C O 1
ATOM 5071 N N . THR C 1 61 ? 109.01100 136.81300 153.41200 1.000 79.16545 61 THR C N 1
ATOM 5072 C CA . THR C 1 61 ? 110.11600 137.21900 152.55700 1.000 79.16545 61 THR C CA 1
ATOM 5073 C C . THR C 1 61 ? 109.63000 138.18800 151.48400 1.000 79.16545 61 THR C C 1
ATOM 5074 O O . THR C 1 61 ? 108.57400 137.98800 150.87800 1.000 79.16545 61 THR C O 1
ATOM 5078 N N . SER C 1 62 ? 110.40900 139.24700 151.25400 1.000 75.86805 62 SER C N 1
ATOM 5079 C CA . SER C 1 62 ? 110.01500 140.26800 150.28700 1.000 75.86805 62 SER C CA 1
ATOM 5080 C C . SER C 1 62 ? 110.06200 139.72600 148.86300 1.000 75.86805 62 SER C C 1
ATOM 5081 O O . SER C 1 62 ? 109.04600 139.70100 148.16000 1.000 75.86805 62 SER C O 1
ATOM 5084 N N . PHE C 1 63 ? 111.23700 139.29100 148.41700 1.000 72.39241 63 PHE C N 1
ATOM 5085 C CA . PHE C 1 63 ? 111.42000 138.70300 147.09200 1.000 72.39241 63 PHE C CA 1
ATOM 5086 C C . PHE C 1 63 ? 111.85400 137.25600 147.29700 1.000 72.39241 63 PHE C C 1
ATOM 5087 O O . PHE C 1 63 ? 113.04800 136.95000 147.31200 1.000 72.39241 63 PHE C O 1
ATOM 5095 N N . TYR C 1 64 ? 110.87400 136.36600 147.45500 1.000 71.70900 64 TYR C N 1
ATOM 5096 C CA . TYR C 1 64 ? 111.18500 134.96300 147.70500 1.000 71.70900 64 TYR C CA 1
ATOM 5097 C C . TYR C 1 64 ? 111.77200 134.29800 146.46800 1.000 71.70900 64 TYR C C 1
ATOM 5098 O O . TYR C 1 64 ? 112.73900 133.53500 146.56700 1.000 71.70900 64 TYR C O 1
ATOM 5107 N N . ALA C 1 65 ? 111.20000 134.57200 145.29400 1.000 67.25616 65 ALA C N 1
ATOM 5108 C CA . ALA C 1 65 ? 111.70400 133.96000 144.07100 1.000 67.25616 65 ALA C CA 1
ATOM 5109 C C . ALA C 1 65 ? 113.01800 134.58600 143.62500 1.000 67.25616 65 ALA C C 1
ATOM 5110 O O . ALA C 1 65 ? 113.77600 133.96100 142.87500 1.000 67.25616 65 ALA C O 1
ATOM 5112 N N . GLY C 1 66 ? 113.30000 135.81500 144.06300 1.000 67.97428 66 GLY C N 1
ATOM 5113 C CA . GLY C 1 66 ? 114.53300 136.47000 143.66500 1.000 67.97428 66 GLY C CA 1
ATOM 5114 C C . GLY C 1 66 ? 115.77700 135.81500 144.22800 1.000 67.97428 66 GLY C C 1
ATOM 5115 O O . GLY C 1 66 ? 116.78700 135.69400 143.52900 1.000 67.97428 66 GLY C O 1
ATOM 5116 N N . TYR C 1 67 ? 115.72900 135.39200 145.49000 1.000 74.04127 67 TYR C N 1
ATOM 5117 C CA . TYR C 1 67 ? 116.88900 134.80000 146.14500 1.000 74.04127 67 TYR C CA 1
ATOM 5118 C C . TYR C 1 67 ? 116.97000 133.29200 145.93500 1.000 74.04127 67 TYR C C 1
ATOM 5119 O O . TYR C 1 67 ? 118.06900 132.74900 145.78300 1.000 74.04127 67 TYR C O 1
ATOM 5128 N N . GLN C 1 68 ? 115.83200 132.60500 145.92700 1.000 71.33937 68 GLN C N 1
ATOM 5129 C CA . GLN C 1 68 ? 115.75300 131.18400 145.59200 1.000 71.33937 68 GLN C CA 1
ATOM 5130 C C . GLN C 1 68 ? 115.03800 131.08600 144.24700 1.000 71.33937 68 GLN C C 1
ATOM 5131 O O . GLN C 1 68 ? 113.80800 131.09300 144.17200 1.000 71.33937 68 GLN C O 1
ATOM 5137 N N . GLU C 1 69 ? 115.82800 130.98400 143.18100 1.000 67.52828 69 GLU C N 1
ATOM 5138 C CA . GLU C 1 69 ? 115.33600 131.17000 141.82400 1.000 67.52828 69 GLU C CA 1
ATOM 5139 C C . GLU C 1 69 ? 114.77700 129.90200 141.19100 1.000 67.52828 69 GLU C C 1
ATOM 5140 O O . GLU C 1 69 ? 114.31500 129.96300 140.04700 1.000 67.52828 69 GLU C O 1
ATOM 5146 N N . GLU C 1 70 ? 114.80400 128.76600 141.89500 1.000 69.30173 70 GLU C N 1
ATOM 5147 C CA . GLU C 1 70 ? 114.20100 127.55200 141.35300 1.000 69.30173 70 GLU C CA 1
ATOM 5148 C C . GLU C 1 70 ? 112.72400 127.76500 141.05000 1.000 69.30173 70 GLU C C 1
ATOM 5149 O O . GLU C 1 70 ? 112.19400 127.21600 140.07600 1.000 69.30173 70 GLU C O 1
ATOM 5155 N N . GLN C 1 71 ? 112.04800 128.57400 141.86900 1.000 64.13437 71 GLN C N 1
ATOM 5156 C CA . GLN C 1 71 ? 110.64300 128.88700 141.64100 1.000 64.13437 71 GLN C CA 1
ATOM 5157 C C . GLN C 1 71 ? 110.41500 129.58400 140.30800 1.000 64.13437 71 GLN C C 1
ATOM 5158 O O . GLN C 1 71 ? 109.31900 129.48000 139.74700 1.000 64.13437 71 GLN C O 1
ATOM 5164 N N . ASN C 1 72 ? 111.41900 130.28400 139.78400 1.000 60.33289 72 ASN C N 1
ATOM 5165 C CA . ASN C 1 72 ? 111.29800 130.93300 138.48600 1.000 60.33289 72 ASN C CA 1
ATOM 5166 C C . ASN C 1 72 ? 111.49400 129.97500 137.32100 1.000 60.33289 72 ASN C C 1
ATOM 5167 O O . ASN C 1 72 ? 111.21600 130.35800 136.17800 1.000 60.33289 72 ASN C O 1
ATOM 5172 N N . LEU C 1 73 ? 111.93300 128.74000 137.59000 1.000 58.04626 73 LEU C N 1
ATOM 5173 C CA . LEU C 1 73 ? 112.37400 127.83900 136.52800 1.000 58.04626 73 LEU C CA 1
ATOM 5174 C C . LEU C 1 73 ? 111.28900 127.62900 135.48000 1.000 58.04626 73 LEU C C 1
ATOM 5175 O O . LEU C 1 73 ? 111.52500 127.81500 134.28000 1.000 58.04626 73 LEU C O 1
ATOM 5180 N N . ALA C 1 74 ? 110.07800 127.27900 135.92400 1.000 55.69623 74 ALA C N 1
ATOM 5181 C CA . ALA C 1 74 ? 108.96900 127.07300 134.99800 1.000 55.69623 74 ALA C CA 1
ATOM 5182 C C . ALA C 1 74 ? 108.73800 128.30900 134.14000 1.000 55.69623 74 ALA C C 1
ATOM 5183 O O . ALA C 1 74 ? 108.55700 128.20600 132.92000 1.000 55.69623 74 ALA C O 1
ATOM 5185 N N . LEU C 1 75 ? 108.78400 129.49200 134.76400 1.000 54.04759 75 LEU C N 1
ATOM 5186 C CA . LEU C 1 75 ? 108.64100 130.74000 134.02300 1.000 54.04759 75 LEU C CA 1
ATOM 5187 C C . LEU C 1 75 ? 109.60200 130.78200 132.84600 1.000 54.04759 75 LEU C C 1
ATOM 5188 O O . LEU C 1 75 ? 109.19300 131.04500 131.70700 1.000 54.04759 75 LEU C O 1
ATOM 5193 N N . PHE C 1 76 ? 110.87600 130.45300 133.10000 1.000 55.77236 76 PHE C N 1
ATOM 5194 C CA . PHE C 1 76 ? 111.88100 130.46800 132.04200 1.000 55.77236 76 PHE C CA 1
ATOM 5195 C C . PHE C 1 76 ? 111.39500 129.67700 130.84100 1.000 55.77236 76 PHE C C 1
ATOM 5196 O O . PHE C 1 76 ? 111.38800 130.18400 129.71100 1.000 55.77236 76 PHE C O 1
ATOM 5204 N N . VAL C 1 77 ? 110.89800 128.45900 131.09400 1.000 52.68693 77 VAL C N 1
ATOM 5205 C CA . VAL C 1 77 ? 110.38800 127.60100 130.02600 1.000 52.68693 77 VAL C CA 1
ATOM 5206 C C . VAL C 1 77 ? 109.42800 128.38700 129.14900 1.000 52.68693 77 VAL C C 1
ATOM 5207 O O . VAL C 1 77 ? 109.68400 128.60600 127.95600 1.000 52.68693 77 VAL C O 1
ATOM 5211 N N . ASN C 1 78 ? 108.36000 128.90800 129.76300 1.000 50.57854 78 ASN C N 1
ATOM 5212 C CA . ASN C 1 78 ? 107.34100 129.61600 129.00000 1.000 50.57854 78 ASN C CA 1
ATOM 5213 C C . ASN C 1 78 ? 107.96800 130.73800 128.19500 1.000 50.57854 78 ASN C C 1
ATOM 5214 O O . ASN C 1 78 ? 107.75400 130.83900 126.98000 1.000 50.57854 78 ASN C O 1
ATOM 5219 N N . PHE C 1 79 ? 108.83100 131.52800 128.84300 1.000 48.83300 79 PHE C N 1
ATOM 5220 C CA . PHE C 1 79 ? 109.46400 132.64500 128.15600 1.000 48.83300 79 PHE C CA 1
ATOM 5221 C C . PHE C 1 79 ? 110.18300 132.15800 126.91000 1.000 48.83300 79 PHE C C 1
ATOM 5222 O O . PHE C 1 79 ? 109.89400 132.61000 125.79400 1.000 48.83300 79 PHE C O 1
ATOM 5230 N N . PHE C 1 80 ? 111.04600 131.15300 127.07000 1.000 49.22225 80 PHE C N 1
ATOM 5231 C CA . PHE C 1 80 ? 111.79400 130.66300 125.92200 1.000 49.22225 80 PHE C CA 1
ATOM 5232 C C . PHE C 1 80 ? 110.85200 130.06100 124.89400 1.000 49.22225 80 PHE C C 1
ATOM 5233 O O . PHE C 1 80 ? 111.01400 130.28500 123.68800 1.000 49.22225 80 PHE C O 1
ATOM 5241 N N . ALA C 1 81 ? 109.81400 129.36000 125.36100 1.000 47.48074 81 ALA C N 1
ATOM 5242 C CA . ALA C 1 81 ? 108.83800 128.79500 124.44000 1.000 47.48074 81 ALA C CA 1
ATOM 5243 C C . ALA C 1 81 ? 108.21200 129.89700 123.60400 1.000 47.48074 81 ALA C C 1
ATOM 5244 O O . ALA C 1 81 ? 108.09400 129.77400 122.37800 1.000 47.48074 81 ALA C O 1
ATOM 5246 N N . MET C 1 82 ? 107.87900 131.01900 124.24800 1.000 47.90934 82 MET C N 1
ATOM 5247 C CA . MET C 1 82 ? 107.30400 132.14200 123.52000 1.000 47.90934 82 MET C CA 1
ATOM 5248 C C . MET C 1 82 ? 108.25300 132.60700 122.42700 1.000 47.90934 82 MET C C 1
ATOM 5249 O O . MET C 1 82 ? 107.84300 132.81100 121.27700 1.000 47.90934 82 MET C O 1
ATOM 5254 N N . LEU C 1 83 ? 109.54500 132.71100 122.75300 1.000 46.33826 83 LEU C N 1
ATOM 5255 C CA . LEU C 1 83 ? 110.52900 133.09400 121.74900 1.000 46.33826 83 LEU C CA 1
ATOM 5256 C C . LEU C 1 83 ? 110.51100 132.10800 120.59200 1.000 46.33826 83 LEU C C 1
ATOM 5257 O O . LEU C 1 83 ? 110.45400 132.50400 119.42100 1.000 46.33826 83 LEU C O 1
ATOM 5262 N N . SER C 1 84 ? 110.47100 130.81000 120.91300 1.000 48.37592 84 SER C N 1
ATOM 5263 C CA . SER C 1 84 ? 110.50800 129.79000 119.87300 1.000 48.37592 84 SER C CA 1
ATOM 5264 C C . SER C 1 84 ? 109.30600 129.88900 118.94900 1.000 48.37592 84 SER C C 1
ATOM 5265 O O . SER C 1 84 ? 109.35100 129.39000 117.82000 1.000 48.37592 84 SER C O 1
ATOM 5268 N N . TYR C 1 85 ? 108.22800 130.53000 119.40200 1.000 45.63196 85 TYR C N 1
ATOM 5269 C CA . TYR C 1 85 ? 107.08200 130.69200 118.52200 1.000 45.63196 85 TYR C CA 1
ATOM 5270 C C . TYR C 1 85 ? 107.11000 132.02500 117.79400 1.000 45.63196 85 TYR C C 1
ATOM 5271 O O . TYR C 1 85 ? 106.61400 132.11100 116.66400 1.000 45.63196 85 TYR C O 1
ATOM 5280 N N . PHE C 1 86 ? 107.71900 133.05300 118.39800 1.000 44.47625 86 PHE C N 1
ATOM 5281 C CA . PHE C 1 86 ? 107.70900 134.37900 117.78700 1.000 44.47625 86 PHE C CA 1
ATOM 5282 C C . PHE C 1 86 ? 108.31500 134.34100 116.39400 1.000 44.47625 86 PHE C C 1
ATOM 5283 O O . PHE C 1 86 ? 107.71600 134.83200 115.42900 1.000 44.47625 86 PHE C O 1
ATOM 5291 N N . GLY C 1 87 ? 109.48800 133.71700 116.26700 1.000 44.40189 87 GLY C N 1
ATOM 5292 C CA . GLY C 1 87 ? 110.09900 133.57200 114.95700 1.000 44.40189 87 GLY C CA 1
ATOM 5293 C C . GLY C 1 87 ? 109.18000 132.88400 113.97400 1.000 44.40189 87 GLY C C 1
ATOM 5294 O O . GLY C 1 87 ? 109.01400 133.34000 112.83900 1.000 44.40189 87 GLY C O 1
ATOM 5295 N N . LYS C 1 88 ? 108.52200 131.80600 114.41900 1.000 45.78572 88 LYS C N 1
ATOM 5296 C CA . LYS C 1 88 ? 107.55600 131.12800 113.56400 1.000 45.78572 88 LYS C CA 1
ATOM 5297 C C . LYS C 1 88 ? 106.52300 132.11500 113.05400 1.000 45.78572 88 LYS C C 1
ATOM 5298 O O . LYS C 1 88 ? 106.27000 132.19300 111.84700 1.000 45.78572 88 LYS C O 1
ATOM 5304 N N . ILE C 1 89 ? 105.98500 132.93900 113.95800 1.000 44.76647 89 ILE C N 1
ATOM 5305 C CA . ILE C 1 89 ? 104.99000 133.93600 113.57400 1.000 44.76647 89 ILE C CA 1
ATOM 5306 C C . ILE C 1 89 ? 105.53700 134.81600 112.46100 1.000 44.76647 89 ILE C C 1
ATOM 5307 O O . ILE C 1 89 ? 104.89300 135.00800 111.42000 1.000 44.76647 89 ILE C O 1
ATOM 5312 N N . VAL C 1 90 ? 106.77300 135.29600 112.63600 1.000 44.58889 90 VAL C N 1
ATOM 5313 C CA . VAL C 1 90 ? 107.38400 136.17400 111.64100 1.000 44.58889 90 VAL C CA 1
ATOM 5314 C C . VAL C 1 90 ? 107.41500 135.47700 110.29000 1.000 44.58889 90 VAL C C 1
ATOM 5315 O O . VAL C 1 90 ? 107.06900 136.06500 109.25700 1.000 44.58889 90 VAL C O 1
ATOM 5319 N N . ALA C 1 91 ? 107.76800 134.18800 110.29300 1.000 45.70509 91 ALA C N 1
ATOM 5320 C CA . ALA C 1 91 ? 107.80400 133.42500 109.05200 1.000 45.70509 91 ALA C CA 1
ATOM 5321 C C . ALA C 1 91 ? 106.45000 133.44800 108.35700 1.000 45.70509 91 ALA C C 1
ATOM 5322 O O . ALA C 1 91 ? 106.36100 133.76200 107.16400 1.000 45.70509 91 ALA C O 1
ATOM 5324 N N . ASP C 1 92 ? 105.37000 133.17400 109.10100 1.000 48.57857 92 ASP C N 1
ATOM 5325 C CA . ASP C 1 92 ? 104.05900 133.16700 108.46000 1.000 48.57857 92 ASP C CA 1
ATOM 5326 C C . ASP C 1 92 ? 103.66900 134.55600 107.98400 1.000 48.57857 92 ASP C C 1
ATOM 5327 O O . ASP C 1 92 ? 102.87700 134.68900 107.04400 1.000 48.57857 92 ASP C O 1
ATOM 5332 N N . THR C 1 93 ? 104.21300 135.60100 108.60800 1.000 47.26262 93 THR C N 1
ATOM 5333 C CA . THR C 1 93 ? 103.95000 136.94200 108.10900 1.000 47.26262 93 THR C CA 1
ATOM 5334 C C . THR C 1 93 ? 104.78900 137.24300 106.87400 1.000 47.26262 93 THR C C 1
ATOM 5335 O O . THR C 1 93 ? 104.33400 137.96500 105.97900 1.000 47.26262 93 THR C O 1
ATOM 5339 N N . LEU C 1 94 ? 105.99100 136.66900 106.78600 1.000 46.73225 94 LEU C N 1
ATOM 5340 C CA . LEU C 1 94 ? 106.86500 136.96500 105.65700 1.000 46.73225 94 LEU C CA 1
ATOM 5341 C C . LEU C 1 94 ? 106.64700 136.00300 104.49800 1.000 46.73225 94 LEU C C 1
ATOM 5342 O O . LEU C 1 94 ? 107.09300 136.27900 103.38000 1.000 46.73225 94 LEU C O 1
ATOM 5347 N N . GLY C 1 95 ? 105.97500 134.88200 104.74100 1.000 48.27437 95 GLY C N 1
ATOM 5348 C CA . GLY C 1 95 ? 105.66000 133.94500 103.68500 1.000 48.27437 95 GLY C CA 1
ATOM 5349 C C . GLY C 1 95 ? 106.80800 133.09400 103.20000 1.000 48.27437 95 GLY C C 1
ATOM 5350 O O . GLY C 1 95 ? 106.76000 132.61200 102.06300 1.000 48.27437 95 GLY C O 1
ATOM 5351 N N . HIS C 1 96 ? 107.83900 132.89200 104.01400 1.000 46.10180 96 HIS C N 1
ATOM 5352 C CA . HIS C 1 96 ? 108.98800 132.08800 103.62900 1.000 46.10180 96 HIS C CA 1
ATOM 5353 C C . HIS C 1 96 ? 109.01600 130.78800 104.42200 1.000 46.10180 96 HIS C C 1
ATOM 5354 O O . HIS C 1 96 ? 108.40100 130.67500 105.48500 1.000 46.10180 96 HIS C O 1
ATOM 5361 N N . ASN C 1 97 ? 109.72900 129.80200 103.88300 1.000 48.17221 97 ASN C N 1
ATOM 5362 C CA . ASN C 1 97 ? 109.79300 128.48800 104.50500 1.000 48.17221 97 ASN C CA 1
ATOM 5363 C C . ASN C 1 97 ? 110.53600 128.55100 105.83300 1.000 48.17221 97 ASN C C 1
ATOM 5364 O O . ASN C 1 97 ? 111.51000 129.29100 105.98600 1.000 48.17221 97 ASN C O 1
ATOM 5369 N N . PHE C 1 98 ? 110.06700 127.76000 106.79800 1.000 49.45803 98 PHE C N 1
ATOM 5370 C CA . PHE C 1 98 ? 110.63300 127.75200 108.13700 1.000 49.45803 98 PHE C CA 1
ATOM 5371 C C . PHE C 1 98 ? 110.87500 126.35000 108.67700 1.000 49.45803 98 PHE C C 1
ATOM 5372 O O . PHE C 1 98 ? 111.46200 126.21500 109.75600 1.000 49.45803 98 PHE C O 1
ATOM 5380 N N . GLY C 1 99 ? 110.45300 125.30900 107.96500 1.000 51.99750 99 GLY C N 1
ATOM 5381 C CA . GLY C 1 99 ? 110.55600 123.95400 108.46800 1.000 51.99750 99 GLY C CA 1
ATOM 5382 C C . GLY C 1 99 ? 111.85900 123.26000 108.13500 1.000 51.99750 99 GLY C C 1
ATOM 5383 O O . GLY C 1 99 ? 112.09700 122.89300 106.98000 1.000 51.99750 99 GLY C O 1
ATOM 5384 N N . ASP C 1 100 ? 112.70800 123.07800 109.15000 1.000 52.14903 100 ASP C N 1
ATOM 5385 C CA . ASP C 1 100 ? 113.96300 122.33100 109.03000 1.000 52.14903 100 ASP C CA 1
ATOM 5386 C C . ASP C 1 100 ? 114.89200 122.93800 107.98000 1.000 52.14903 100 ASP C C 1
ATOM 5387 O O . ASP C 1 100 ? 115.58700 122.22400 107.25500 1.000 52.14903 100 ASP C O 1
ATOM 5392 N N . VAL C 1 101 ? 114.90800 124.26800 107.89700 1.000 50.15382 101 VAL C N 1
ATOM 5393 C CA . VAL C 1 101 ? 115.79600 124.98600 106.99400 1.000 50.15382 101 VAL C CA 1
ATOM 5394 C C . VAL C 1 101 ? 116.43700 126.13900 107.75400 1.000 50.15382 101 VAL C C 1
ATOM 5395 O O . VAL C 1 101 ? 115.91400 126.61900 108.76100 1.000 50.15382 101 VAL C O 1
ATOM 5399 N N . GLY C 1 102 ? 117.58500 126.58400 107.25300 1.000 49.33961 102 GLY C N 1
ATOM 5400 C CA . GLY C 1 102 ? 118.29900 127.68300 107.85300 1.000 49.33961 102 GLY C CA 1
ATOM 5401 C C . GLY C 1 102 ? 119.34200 127.23000 108.85300 1.000 49.33961 102 GLY C C 1
ATOM 5402 O O . GLY C 1 102 ? 119.72800 126.05800 108.89800 1.000 49.33961 102 GLY C O 1
ATOM 5403 N N . PRO C 1 103 ? 119.82500 128.16100 109.67200 1.000 50.64671 103 PRO C N 1
ATOM 5404 C CA . PRO C 1 103 ? 120.86300 127.81800 110.64900 1.000 50.64671 103 PRO C CA 1
ATOM 5405 C C . PRO C 1 103 ? 120.32100 126.95200 111.77500 1.000 50.64671 103 PRO C C 1
ATOM 5406 O O . PRO C 1 103 ? 119.12700 126.96700 112.08600 1.000 50.64671 103 PRO C O 1
ATOM 5410 N N . PHE C 1 104 ? 121.22200 126.19000 112.39000 1.000 51.86332 104 PHE C N 1
ATOM 5411 C CA . PHE C 1 104 ? 120.89300 125.34800 113.53700 1.000 51.86332 104 PHE C CA 1
ATOM 5412 C C . PHE C 1 104 ? 121.29900 126.09600 114.80100 1.000 51.86332 104 PHE C C 1
ATOM 5413 O O . PHE C 1 104 ? 122.48500 126.18700 115.12900 1.000 51.86332 104 PHE C O 1
ATOM 5421 N N . ILE C 1 105 ? 120.31000 126.62600 115.51400 1.000 50.55310 105 ILE C N 1
ATOM 5422 C CA . ILE C 1 105 ? 120.52500 127.33400 116.77000 1.000 50.55310 105 ILE C CA 1
ATOM 5423 C C . ILE C 1 105 ? 119.77900 126.58000 117.86000 1.000 50.55310 105 ILE C C 1
ATOM 5424 O O . ILE C 1 105 ? 118.58100 126.30500 117.72200 1.000 50.55310 105 ILE C O 1
ATOM 5429 N N . ILE C 1 106 ? 120.48600 126.24200 118.93800 1.000 52.59516 106 ILE C N 1
ATOM 5430 C CA . ILE C 1 106 ? 119.86600 125.52500 120.04400 1.000 52.59516 106 ILE C CA 1
ATOM 5431 C C . ILE C 1 106 ? 118.96600 126.47900 120.81600 1.000 52.59516 106 ILE C C 1
ATOM 5432 O O . ILE C 1 106 ? 119.39600 127.56000 121.23800 1.000 52.59516 106 ILE C O 1
ATOM 5437 N N . GLY C 1 107 ? 117.71100 126.08100 121.00600 1.000 51.19034 107 GLY C N 1
ATOM 5438 C CA . GLY C 1 107 ? 116.72100 126.92000 121.64300 1.000 51.19034 107 GLY C CA 1
ATOM 5439 C C . GLY C 1 107 ? 115.80100 127.64700 120.68700 1.000 51.19034 107 GLY C C 1
ATOM 5440 O O . GLY C 1 107 ? 114.79900 128.21900 121.13300 1.000 51.19034 107 GLY C O 1
ATOM 5441 N N . PHE C 1 108 ? 116.10900 127.64300 119.39400 1.000 49.87893 108 PHE C N 1
ATOM 5442 C CA . PHE C 1 108 ? 115.27000 128.25500 118.37400 1.000 49.87893 108 PHE C CA 1
ATOM 5443 C C . PHE C 1 108 ? 114.57100 127.15600 117.58800 1.000 49.87893 108 PHE C C 1
ATOM 5444 O O . PHE C 1 108 ? 115.21300 126.19800 117.14600 1.000 49.87893 108 PHE C O 1
ATOM 5452 N N . GLY C 1 109 ? 113.26100 127.29800 117.41100 1.000 50.09571 109 GLY C N 1
ATOM 5453 C CA . GLY C 1 109 ? 112.45500 126.22300 116.87100 1.000 50.09571 109 GLY C CA 1
ATOM 5454 C C . GLY C 1 109 ? 112.27600 126.20500 115.36800 1.000 50.09571 109 GLY C C 1
ATOM 5455 O O . GLY C 1 109 ? 111.22100 125.78800 114.88100 1.000 50.09571 109 GLY C O 1
ATOM 5456 N N . ASN C 1 110 ? 113.28300 126.65000 114.61300 1.000 50.64747 110 ASN C N 1
ATOM 5457 C CA . ASN C 1 110 ? 113.21000 126.49000 113.16400 1.000 50.64747 110 ASN C CA 1
ATOM 5458 C C . ASN C 1 110 ? 113.48400 125.05000 112.74400 1.000 50.64747 110 ASN C C 1
ATOM 5459 O O . ASN C 1 110 ? 113.13400 124.65500 111.62700 1.000 50.64747 110 ASN C O 1
ATOM 5464 N N . TYR C 1 111 ? 114.10200 124.25900 113.61700 1.000 51.77054 111 TYR C N 1
ATOM 5465 C CA . TYR C 1 111 ? 114.09900 122.80800 113.50500 1.000 51.77054 111 TYR C CA 1
ATOM 5466 C C . TYR C 1 111 ? 113.08600 122.23200 114.48700 1.000 51.77054 111 TYR C C 1
ATOM 5467 O O . TYR C 1 111 ? 112.69200 122.88200 115.45700 1.000 51.77054 111 TYR C O 1
ATOM 5476 N N . ARG C 1 112 ? 112.66100 120.99600 114.21500 1.000 53.80398 112 ARG C N 1
ATOM 5477 C CA . ARG C 1 112 ? 111.46100 120.46400 114.85800 1.000 53.80398 112 ARG C CA 1
ATOM 5478 C C . ARG C 1 112 ? 111.63000 120.34500 116.36900 1.000 53.80398 112 ARG C C 1
ATOM 5479 O O . ARG C 1 112 ? 110.75500 120.76400 117.13500 1.000 53.80398 112 ARG C O 1
ATOM 5487 N N . TYR C 1 113 ? 112.75200 119.78400 116.82200 1.000 51.33643 113 TYR C N 1
ATOM 5488 C CA . TYR C 1 113 ? 112.96700 119.54400 118.24500 1.000 51.33643 113 TYR C CA 1
ATOM 5489 C C . TYR C 1 113 ? 114.16900 120.30500 118.79000 1.000 51.33643 113 TYR C C 1
ATOM 5490 O O . TYR C 1 113 ? 114.69800 119.94400 119.84600 1.000 51.33643 113 TYR C O 1
ATOM 5499 N N . ALA C 1 114 ? 114.61400 121.35300 118.09400 1.000 51.88567 114 ALA C N 1
ATOM 5500 C CA . ALA C 1 114 ? 115.74800 122.13100 118.58200 1.000 51.88567 114 ALA C CA 1
ATOM 5501 C C . ALA C 1 114 ? 115.34600 123.03100 119.74300 1.000 51.88567 114 ALA C C 1
ATOM 5502 O O . ALA C 1 114 ? 116.15400 123.29300 120.64000 1.000 51.88567 114 ALA C O 1
ATOM 5504 N N . ASP C 1 115 ? 114.10500 123.52400 119.73900 1.000 52.35101 115 ASP C N 1
ATOM 5505 C CA . ASP C 1 115 ? 113.66100 124.40800 120.81200 1.000 52.35101 115 ASP C CA 1
ATOM 5506 C C . ASP C 1 115 ? 113.42200 123.63900 122.10400 1.000 52.35101 115 ASP C C 1
ATOM 5507 O O . ASP C 1 115 ? 113.66900 124.16000 123.19700 1.000 52.35101 115 ASP C O 1
ATOM 5512 N N . TYR C 1 116 ? 112.93800 122.40000 122.00000 1.000 53.96874 116 TYR C N 1
ATOM 5513 C CA . TYR C 1 116 ? 112.70400 121.59100 123.19000 1.000 53.96874 116 TYR C CA 1
ATOM 5514 C C . TYR C 1 116 ? 113.99800 121.22500 123.90000 1.000 53.96874 116 TYR C C 1
ATOM 5515 O O . TYR C 1 116 ? 113.97300 120.95400 125.10400 1.000 53.96874 116 TYR C O 1
ATOM 5524 N N . MET C 1 117 ? 115.12400 121.21800 123.18500 1.000 56.02801 117 MET C N 1
ATOM 5525 C CA . MET C 1 117 ? 116.40200 120.82600 123.76300 1.000 56.02801 117 MET C CA 1
ATOM 5526 C C . MET C 1 117 ? 116.89800 121.80300 124.82100 1.000 56.02801 117 MET C C 1
ATOM 5527 O O . MET C 1 117 ? 117.83000 121.46900 125.55900 1.000 56.02801 117 MET C O 1
ATOM 5532 N N . LEU C 1 118 ? 116.30400 122.99200 124.91100 1.000 56.73321 118 LEU C N 1
ATOM 5533 C CA . LEU C 1 118 ? 116.67200 123.97400 125.92200 1.000 56.73321 118 LEU C CA 1
ATOM 5534 C C . LEU C 1 118 ? 115.68200 124.05000 127.07600 1.000 56.73321 118 LEU C C 1
ATOM 5535 O O . LEU C 1 118 ? 116.07900 124.39600 128.19300 1.000 56.73321 118 LEU C O 1
ATOM 5540 N N . THR C 1 119 ? 114.41100 123.72200 126.84500 1.000 57.02436 119 THR C N 1
ATOM 5541 C CA . THR C 1 119 ? 113.37600 123.87600 127.86000 1.000 57.02436 119 THR C CA 1
ATOM 5542 C C . THR C 1 119 ? 112.95800 122.56700 128.51600 1.000 57.02436 119 THR C C 1
ATOM 5543 O O . THR C 1 119 ? 112.48000 122.58900 129.65400 1.000 57.02436 119 THR C O 1
ATOM 5547 N N . CYS C 1 120 ? 113.10400 121.43600 127.82600 1.000 59.22550 120 CYS C N 1
ATOM 5548 C CA . CYS C 1 120 ? 112.68200 120.15600 128.39400 1.000 59.22550 120 CYS C CA 1
ATOM 5549 C C . CYS C 1 120 ? 113.45700 119.76500 129.64800 1.000 59.22550 120 CYS C C 1
ATOM 5550 O O . CYS C 1 120 ? 112.82100 119.30600 130.61500 1.000 59.22550 120 CYS C O 1
ATOM 5553 N N . PRO C 1 121 ? 114.79400 119.87400 129.70600 1.000 58.26308 121 PRO C N 1
ATOM 5554 C CA . PRO C 1 121 ? 115.46900 119.61600 130.98900 1.000 58.26308 121 PRO C CA 1
ATOM 5555 C C . PRO C 1 121 ? 114.97100 120.50400 132.11400 1.000 58.26308 121 PRO C C 1
ATOM 5556 O O . PRO C 1 121 ? 114.87000 120.04700 133.25800 1.000 58.26308 121 PRO C O 1
ATOM 5560 N N . MET C 1 122 ? 114.64500 121.76300 131.81300 1.000 59.92949 122 MET C N 1
ATOM 5561 C CA . MET C 1 122 ? 114.07500 122.64500 132.82500 1.000 59.92949 122 MET C CA 1
ATOM 5562 C C . MET C 1 122 ? 112.74300 122.10500 133.32900 1.000 59.92949 122 MET C C 1
ATOM 5563 O O . MET C 1 122 ? 112.47400 122.10900 134.53500 1.000 59.92949 122 MET C O 1
ATOM 5568 N N . LEU C 1 123 ? 111.89600 121.62700 132.41200 1.000 58.12141 123 LEU C N 1
ATOM 5569 C CA . LEU C 1 123 ? 110.60600 121.06900 132.80600 1.000 58.12141 123 LEU C CA 1
ATOM 5570 C C . LEU C 1 123 ? 110.77500 119.83800 133.68500 1.000 58.12141 123 LEU C C 1
ATOM 5571 O O . LEU C 1 123 ? 110.09200 119.69800 134.70600 1.000 58.12141 123 LEU C O 1
ATOM 5576 N N . VAL C 1 124 ? 111.67800 118.93200 133.30300 1.000 58.91239 124 VAL C N 1
ATOM 5577 C CA . VAL C 1 124 ? 111.87800 117.71800 134.09000 1.000 58.91239 124 VAL C CA 1
ATOM 5578 C C . VAL C 1 124 ? 112.44100 118.05400 135.46700 1.000 58.91239 124 VAL C C 1
ATOM 5579 O O . VAL C 1 124 ? 112.00600 117.49500 136.48400 1.000 58.91239 124 VAL C O 1
ATOM 5583 N N . TYR C 1 125 ? 113.41000 118.97200 135.52600 1.000 63.16316 125 TYR C N 1
ATOM 5584 C CA . TYR C 1 125 ? 113.98300 119.36300 136.80800 1.000 63.16316 125 TYR C CA 1
ATOM 5585 C C . TYR C 1 125 ? 112.94000 120.02100 137.70000 1.000 63.16316 125 TYR C C 1
ATOM 5586 O O . TYR C 1 125 ? 112.90200 119.76700 138.90700 1.000 63.16316 125 TYR C O 1
ATOM 5595 N N . ASP C 1 126 ? 112.08700 120.87400 137.12700 1.000 62.25428 126 ASP C N 1
ATOM 5596 C CA . ASP C 1 126 ? 111.05800 121.52800 137.92600 1.000 62.25428 126 ASP C CA 1
ATOM 5597 C C . ASP C 1 126 ? 110.03400 120.52000 138.42900 1.000 62.25428 126 ASP C C 1
ATOM 5598 O O . ASP C 1 126 ? 109.59900 120.59200 139.58400 1.000 62.25428 126 ASP C O 1
ATOM 5603 N N . LEU C 1 127 ? 109.63400 119.57300 137.57800 1.000 62.59810 127 LEU C N 1
ATOM 5604 C CA . LEU C 1 127 ? 108.64800 118.58100 137.99500 1.000 62.59810 127 LEU C CA 1
ATOM 5605 C C . LEU C 1 127 ? 109.19900 117.68300 139.09600 1.000 62.59810 127 LEU C C 1
ATOM 5606 O O . LEU C 1 127 ? 108.48700 117.35500 140.05200 1.000 62.59810 127 LEU C O 1
ATOM 5611 N N . LEU C 1 128 ? 110.46400 117.27300 138.98100 1.000 63.29649 128 LEU C N 1
ATOM 5612 C CA . LEU C 1 128 ? 111.05900 116.42800 140.01100 1.000 63.29649 128 LEU C CA 1
ATOM 5613 C C . LEU C 1 128 ? 111.40800 117.20700 141.27300 1.000 63.29649 128 LEU C C 1
ATOM 5614 O O . LEU C 1 128 ? 111.48900 116.61500 142.35400 1.000 63.29649 128 LEU C O 1
ATOM 5619 N N . TYR C 1 129 ? 111.61800 118.51900 141.15800 1.000 67.59270 129 TYR C N 1
ATOM 5620 C CA . TYR C 1 129 ? 111.98400 119.33500 142.30900 1.000 67.59270 129 TYR C CA 1
ATOM 5621 C C . TYR C 1 129 ? 110.79500 119.62800 143.21400 1.000 67.59270 129 TYR C C 1
ATOM 5622 O O . TYR C 1 129 ? 110.98200 119.85900 144.41300 1.000 67.59270 129 TYR C O 1
ATOM 5631 N N . GLN C 1 130 ? 109.57700 119.63000 142.66600 1.000 67.53308 130 GLN C N 1
ATOM 5632 C CA . GLN C 1 130 ? 108.40300 119.94600 143.47400 1.000 67.53308 130 GLN C CA 1
ATOM 5633 C C . GLN C 1 130 ? 108.18600 118.92400 144.58000 1.000 67.53308 130 GLN C C 1
ATOM 5634 O O . GLN C 1 130 ? 107.64600 119.26200 145.63900 1.000 67.53308 130 GLN C O 1
ATOM 5640 N N . LEU C 1 131 ? 108.59300 117.67700 144.35700 1.000 68.66780 131 LEU C N 1
ATOM 5641 C CA . LEU C 1 131 ? 108.51500 116.63600 145.37100 1.000 68.66780 131 LEU C CA 1
ATOM 5642 C C . LEU C 1 131 ? 109.85300 116.36800 146.04500 1.000 68.66780 131 LEU C C 1
ATOM 5643 O O . LEU C 1 131 ? 109.94400 115.44000 146.85500 1.000 68.66780 131 LEU C O 1
ATOM 5648 N N . ARG C 1 132 ? 110.88400 117.15900 145.73300 1.000 70.67035 132 ARG C N 1
ATOM 5649 C CA . ARG C 1 132 ? 112.23800 116.96200 146.25900 1.000 70.67035 132 ARG C CA 1
ATOM 5650 C C . ARG C 1 132 ? 112.75500 115.56200 145.93700 1.000 70.67035 132 ARG C C 1
ATOM 5651 O O . ARG C 1 132 ? 113.41300 114.91600 146.75400 1.000 70.67035 132 ARG C O 1
ATOM 5659 N N . ALA C 1 133 ? 112.45300 115.09300 144.73200 1.000 66.83334 133 ALA C N 1
ATOM 5660 C CA . ALA C 1 133 ? 112.78400 113.74800 144.29600 1.000 66.83334 133 ALA C CA 1
ATOM 5661 C C . ALA C 1 133 ? 114.26600 113.63200 143.94500 1.000 66.83334 133 ALA C C 1
ATOM 5662 O O . ALA C 1 133 ? 114.89500 114.61300 143.54200 1.000 66.83334 133 ALA C O 1
ATOM 5664 N N . PRO C 1 134 ? 114.84900 112.44600 144.09900 1.000 64.83348 134 PRO C N 1
ATOM 5665 C CA . PRO C 1 134 ? 116.22400 112.22600 143.64400 1.000 64.83348 134 PRO C CA 1
ATOM 5666 C C . PRO C 1 134 ? 116.28100 112.04900 142.13200 1.000 64.83348 134 PRO C C 1
ATOM 5667 O O . PRO C 1 134 ? 115.26300 111.90700 141.45400 1.000 64.83348 134 PRO C O 1
ATOM 5671 N N . TYR C 1 135 ? 117.51100 112.06100 141.61400 1.000 62.10357 135 TYR C N 1
ATOM 5672 C CA . TYR C 1 135 ? 117.78700 111.91500 140.18400 1.000 62.10357 135 TYR C CA 1
ATOM 5673 C C . TYR C 1 135 ? 117.07900 113.00100 139.37000 1.000 62.10357 135 TYR C C 1
ATOM 5674 O O . TYR C 1 135 ? 116.20200 112.73200 138.54900 1.000 62.10357 135 TYR C O 1
ATOM 5683 N N . ARG C 1 136 ? 117.47900 114.24800 139.61700 1.000 62.79563 136 ARG C N 1
ATOM 5684 C CA . ARG C 1 136 ? 116.91900 115.38600 138.89400 1.000 62.79563 136 ARG C CA 1
ATOM 5685 C C . ARG C 1 136 ? 117.73500 115.72000 137.64800 1.000 62.79563 136 ARG C C 1
ATOM 5686 O O . ARG C 1 136 ? 117.19100 115.79100 136.54200 1.000 62.79563 136 ARG C O 1
ATOM 5694 N N . VAL C 1 137 ? 119.04000 115.93900 137.81800 1.000 61.39438 137 VAL C N 1
ATOM 5695 C CA . VAL C 1 137 ? 119.89600 116.29700 136.69000 1.000 61.39438 137 VAL C CA 1
ATOM 5696 C C . VAL C 1 137 ? 120.03400 115.12400 135.72400 1.000 61.39438 137 VAL C C 1
ATOM 5697 O O . VAL C 1 137 ? 120.12500 115.31500 134.50500 1.000 61.39438 137 VAL C O 1
ATOM 5701 N N . SER C 1 138 ? 120.05500 113.89600 136.24900 1.000 58.26585 138 SER C N 1
ATOM 5702 C CA . SER C 1 138 ? 120.20500 112.72100 135.39500 1.000 58.26585 138 SER C CA 1
ATOM 5703 C C . SER C 1 138 ? 119.04200 112.58600 134.41700 1.000 58.26585 138 SER C C 1
ATOM 5704 O O . SER C 1 138 ? 119.24700 112.31100 133.22700 1.000 58.26585 138 SER C O 1
ATOM 5707 N N . CYS C 1 139 ? 117.81300 112.78100 134.90000 1.000 58.08371 139 CYS C N 1
ATOM 5708 C CA . CYS C 1 139 ? 116.65400 112.71200 134.01700 1.000 58.08371 139 CYS C CA 1
ATOM 5709 C C . CYS C 1 139 ? 116.69000 113.82600 132.97900 1.000 58.08371 139 CYS C C 1
ATOM 5710 O O . CYS C 1 139 ? 116.30200 113.62200 131.82200 1.000 58.08371 139 CYS C O 1
ATOM 5713 N N . SER C 1 140 ? 117.15800 115.01200 133.37400 1.000 58.39733 140 SER C N 1
ATOM 5714 C CA . SER C 1 140 ? 117.29700 116.11100 132.42400 1.000 58.39733 140 SER C CA 1
ATOM 5715 C C . SER C 1 140 ? 118.29900 115.77000 131.32700 1.000 58.39733 140 SER C C 1
ATOM 5716 O O . SER C 1 140 ? 118.06700 116.06700 130.15000 1.000 58.39733 140 SER C O 1
ATOM 5719 N N . ALA C 1 141 ? 119.41900 115.14400 131.69500 1.000 54.90294 141 ALA C N 1
ATOM 5720 C CA . ALA C 1 141 ? 120.39900 114.73100 130.69400 1.000 54.90294 141 ALA C CA 1
ATOM 5721 C C . ALA C 1 141 ? 119.82300 113.67200 129.76100 1.000 54.90294 141 ALA C C 1
ATOM 5722 O O . ALA C 1 141 ? 120.06600 113.70300 128.54600 1.000 54.90294 141 ALA C O 1
ATOM 5724 N N . ILE C 1 142 ? 119.05700 112.72600 130.31100 1.000 53.00020 142 ILE C N 1
ATOM 5725 C CA . ILE C 1 142 ? 118.42500 111.71100 129.47000 1.000 53.00020 142 ILE C CA 1
ATOM 5726 C C . ILE C 1 142 ? 117.46900 112.36000 128.47800 1.000 53.00020 142 ILE C C 1
ATOM 5727 O O . ILE C 1 142 ? 117.44300 112.00400 127.29400 1.000 53.00020 142 ILE C O 1
ATOM 5732 N N . ILE C 1 143 ? 116.67100 113.32400 128.94100 1.000 52.91506 143 ILE C N 1
ATOM 5733 C CA . ILE C 1 143 ? 115.72500 113.99500 128.05300 1.000 52.91506 143 ILE C CA 1
ATOM 5734 C C . ILE C 1 143 ? 116.46500 114.79900 126.98700 1.000 52.91506 143 ILE C C 1
ATOM 5735 O O . ILE C 1 143 ? 116.04100 114.85400 125.82600 1.000 52.91506 143 ILE C O 1
ATOM 5740 N N . PHE C 1 144 ? 117.58200 115.42600 127.36000 1.000 53.39347 144 PHE C N 1
ATOM 5741 C CA . PHE C 1 144 ? 118.38700 116.15300 126.38200 1.000 53.39347 144 PHE C CA 1
ATOM 5742 C C . PHE C 1 144 ? 118.90400 115.21800 125.29500 1.000 53.39347 144 PHE C C 1
ATOM 5743 O O . PHE C 1 144 ? 118.85300 115.54500 124.10000 1.000 53.39347 144 PHE C O 1
ATOM 5751 N N . ALA C 1 145 ? 119.38100 114.03400 125.69000 1.000 50.48660 145 ALA C N 1
ATOM 5752 C CA . ALA C 1 145 ? 119.82500 113.04700 124.71000 1.000 50.48660 145 ALA C CA 1
ATOM 5753 C C . ALA C 1 145 ? 118.67100 112.58100 123.82700 1.000 50.48660 145 ALA C C 1
ATOM 5754 O O . ALA C 1 145 ? 118.84800 112.36600 122.62100 1.000 50.48660 145 ALA C O 1
ATOM 5756 N N . ILE C 1 146 ? 117.48400 112.41200 124.41500 1.000 50.53169 146 ILE C N 1
ATOM 5757 C CA . ILE C 1 146 ? 116.31500 111.98900 123.64600 1.000 50.53169 146 ILE C CA 1
ATOM 5758 C C . ILE C 1 146 ? 115.97000 113.02200 122.58000 1.000 50.53169 146 ILE C C 1
ATOM 5759 O O . ILE C 1 146 ? 115.68300 112.67800 121.42600 1.000 50.53169 146 ILE C O 1
ATOM 5764 N N . LEU C 1 147 ? 115.99200 114.30300 122.94600 1.000 50.65648 147 LEU C N 1
ATOM 5765 C CA . LEU C 1 147 ? 115.67800 115.33900 121.96500 1.000 50.65648 147 LEU C CA 1
ATOM 5766 C C . LEU C 1 147 ? 116.76300 115.45200 120.89900 1.000 50.65648 147 LEU C C 1
ATOM 57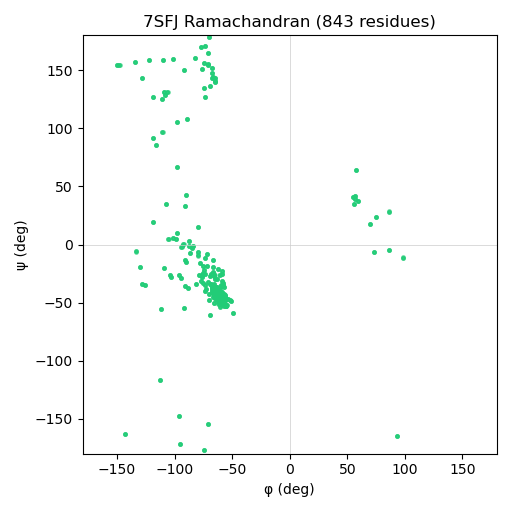67 O O . LEU C 1 147 ? 116.46300 115.74300 119.73400 1.000 50.65648 147 LEU C O 1
ATOM 5772 N N . MET C 1 148 ? 118.02800 115.22300 121.26400 1.000 49.86330 148 MET C N 1
ATOM 5773 C CA . MET C 1 148 ? 119.06800 115.17300 120.23800 1.000 49.86330 148 MET C CA 1
ATOM 5774 C C . MET C 1 148 ? 118.81400 114.03400 119.25500 1.000 49.86330 148 MET C C 1
ATOM 5775 O O . MET C 1 148 ? 118.97300 114.20000 118.03600 1.000 49.86330 148 MET C O 1
ATOM 5780 N N . SER C 1 149 ? 118.40800 112.87200 119.77000 1.000 46.70299 149 SER C N 1
ATOM 5781 C CA . SER C 1 149 ? 118.06700 111.74900 118.90300 1.000 46.70299 149 SER C CA 1
ATOM 5782 C C . SER C 1 149 ? 116.90600 112.09800 117.98000 1.000 46.70299 149 SER C C 1
ATOM 5783 O O . SER C 1 149 ? 116.91100 111.73700 116.79700 1.000 46.70299 149 SER C O 1
ATOM 5786 N N . GLY C 1 150 ? 115.90300 112.80100 118.50600 1.000 47.32651 150 GLY C N 1
ATOM 5787 C CA . GLY C 1 150 ? 114.79300 113.23400 117.66800 1.000 47.32651 150 GLY C CA 1
ATOM 5788 C C . GLY C 1 150 ? 115.22000 114.19300 116.57100 1.000 47.32651 150 GLY C C 1
ATOM 5789 O O . GLY C 1 150 ? 114.73000 114.11800 115.44000 1.000 47.32651 150 GLY C O 1
ATOM 5790 N N . VAL C 1 151 ? 116.13900 115.10800 116.89000 1.000 46.56336 151 VAL C N 1
ATOM 5791 C CA . VAL C 1 151 ? 116.64000 116.04300 115.88300 1.000 46.56336 151 VAL C CA 1
ATOM 5792 C C . VAL C 1 151 ? 117.37400 115.29800 114.77200 1.000 46.56336 151 VAL C C 1
ATOM 5793 O O . VAL C 1 151 ? 117.17400 115.57100 113.57800 1.000 46.56336 151 VAL C O 1
ATOM 5797 N N . LEU C 1 152 ? 118.23500 114.34600 115.14200 1.000 45.68252 152 LEU C N 1
ATOM 5798 C CA . LEU C 1 152 ? 118.92800 113.56100 114.12000 1.000 45.68252 152 LEU C CA 1
ATOM 5799 C C . LEU C 1 152 ? 117.95100 112.72800 113.29700 1.000 45.68252 152 LEU C C 1
ATOM 5800 O O . LEU C 1 152 ? 118.14300 112.54600 112.08800 1.000 45.68252 152 LEU C O 1
ATOM 5805 N N . ALA C 1 153 ? 116.89800 112.21000 113.93400 1.000 46.41054 153 ALA C N 1
ATOM 5806 C CA . ALA C 1 153 ? 115.87700 111.47800 113.19200 1.000 46.41054 153 ALA C CA 1
ATOM 5807 C C . ALA C 1 153 ? 115.19000 112.37700 112.17400 1.000 46.41054 153 ALA C C 1
ATOM 5808 O O . ALA C 1 153 ? 114.91000 111.95100 111.05000 1.000 46.41054 153 ALA C O 1
ATOM 5810 N N . GLU C 1 154 ? 114.91200 113.62600 112.55300 1.000 48.57417 154 GLU C N 1
ATOM 5811 C CA . GLU C 1 154 ? 114.31400 114.57500 111.61600 1.000 48.57417 154 GLU C CA 1
ATOM 5812 C C . GLU C 1 154 ? 115.24500 114.84700 110.43800 1.000 48.57417 154 GLU C C 1
ATOM 5813 O O . GLU C 1 154 ? 114.81000 114.88000 109.27800 1.000 48.57417 154 GLU C O 1
ATOM 5819 N N . PHE C 1 155 ? 116.53700 115.04200 110.72400 1.000 48.00633 155 PHE C N 1
ATOM 5820 C CA . PHE C 1 155 ? 117.51000 115.25900 109.65200 1.000 48.00633 155 PHE C CA 1
ATOM 5821 C C . PHE C 1 155 ? 117.56200 114.07900 108.69200 1.000 48.00633 155 PHE C C 1
ATOM 5822 O O . PHE C 1 155 ? 117.62500 114.26600 107.47100 1.000 48.00633 155 PHE C O 1
ATOM 5830 N N . TYR C 1 156 ? 117.54900 112.85600 109.22200 1.000 46.89217 156 TYR C N 1
ATOM 5831 C CA . TYR C 1 156 ? 117.59700 111.68600 108.35000 1.000 46.89217 156 TYR C CA 1
ATOM 5832 C C . TYR C 1 156 ? 116.29200 111.50800 107.58200 1.000 46.89217 156 TYR C C 1
ATOM 5833 O O . TYR C 1 156 ? 116.29800 111.02600 106.44300 1.000 46.89217 156 TYR C O 1
ATOM 5842 N N . ALA C 1 157 ? 115.16500 111.88900 108.18600 1.000 48.42462 157 ALA C N 1
ATOM 5843 C CA . ALA C 1 157 ? 113.87300 111.69700 107.53700 1.000 48.42462 157 ALA C CA 1
ATOM 5844 C C . ALA C 1 157 ? 113.67000 112.67600 106.38800 1.000 48.42462 157 ALA C C 1
ATOM 5845 O O . ALA C 1 157 ? 113.10500 112.31000 105.35100 1.000 48.42462 157 ALA C O 1
ATOM 5847 N N . GLU C 1 158 ? 114.11800 113.92100 106.54700 1.000 49.60341 158 GLU C N 1
ATOM 5848 C CA . GLU C 1 158 ? 113.89000 114.94400 105.53200 1.000 49.60341 158 GLU C CA 1
ATOM 5849 C C . GLU C 1 158 ? 114.96300 114.97500 104.44800 1.000 49.60341 158 GLU C C 1
ATOM 5850 O O . GLU C 1 158 ? 114.90100 115.83200 103.56000 1.000 49.60341 158 GLU C O 1
ATOM 5856 N N . GLY C 1 159 ? 115.93400 114.06900 104.49000 1.000 51.76519 159 GLY C N 1
ATOM 5857 C CA . GLY C 1 159 ? 117.03200 114.10300 103.54300 1.000 51.76519 159 GLY C CA 1
ATOM 5858 C C . GLY C 1 159 ? 116.87100 113.19700 102.34000 1.000 51.76519 159 GLY C C 1
ATOM 5859 O O . GLY C 1 159 ? 115.75600 112.97600 101.85700 1.000 51.76519 159 GLY C O 1
ATOM 5860 N N . ASP C 1 160 ? 117.99100 112.67800 101.84600 1.000 51.26766 160 ASP C N 1
ATOM 5861 C CA . ASP C 1 160 ? 117.97200 111.79900 100.68700 1.000 51.26766 160 ASP C CA 1
ATOM 5862 C C . ASP C 1 160 ? 117.22800 110.50900 101.02600 1.000 51.26766 160 ASP C C 1
ATOM 5863 O O . ASP C 1 160 ? 117.36800 109.98800 102.13900 1.000 51.26766 160 ASP C O 1
ATOM 5868 N N . PRO C 1 161 ? 116.41000 109.98300 100.10800 1.000 50.06648 161 PRO C N 1
ATOM 5869 C CA . PRO C 1 161 ? 115.66300 108.74900 100.41100 1.000 50.06648 161 PRO C CA 1
ATOM 5870 C C . PRO C 1 161 ? 116.54800 107.56300 100.75000 1.000 50.06648 161 PRO C C 1
ATOM 5871 O O . PRO C 1 161 ? 116.16900 106.74300 101.59600 1.000 50.06648 161 PRO C O 1
ATOM 5875 N N . ARG C 1 162 ? 117.72200 107.45300 100.12400 1.000 51.36065 162 ARG C N 1
ATOM 5876 C CA . ARG C 1 162 ? 118.62100 106.33600 100.39200 1.000 51.36065 162 ARG C CA 1
ATOM 5877 C C . ARG C 1 162 ? 119.03000 106.26500 101.85900 1.000 51.36065 162 ARG C C 1
ATOM 5878 O O . ARG C 1 162 ? 119.33500 105.17500 102.35600 1.000 51.36065 162 ARG C O 1
ATOM 5886 N N . LEU C 1 163 ? 119.00600 107.38800 102.57000 1.000 50.12313 163 LEU C N 1
ATOM 5887 C CA . LEU C 1 163 ? 119.36500 107.45000 103.98000 1.000 50.12313 163 LEU C CA 1
ATOM 5888 C C . LEU C 1 163 ? 118.13200 107.66000 104.85200 1.000 50.12313 163 LEU C C 1
ATOM 5889 O O . LEU C 1 163 ? 118.18300 108.346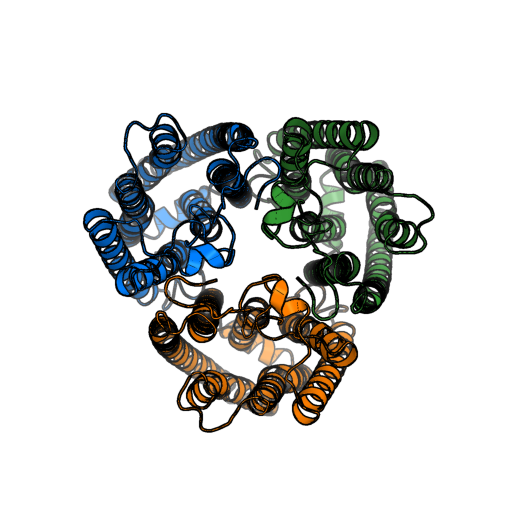00 105.87400 1.000 50.12313 163 LEU C O 1
ATOM 5894 N N . ARG C 1 164 ? 117.00200 107.07400 104.45800 1.000 50.48796 164 ARG C N 1
ATOM 5895 C CA . ARG C 1 164 ? 115.76400 107.24800 105.20900 1.000 50.48796 164 ARG C CA 1
ATOM 5896 C C . ARG C 1 164 ? 115.65700 106.33000 106.42400 1.000 50.48796 164 ARG C C 1
ATOM 5897 O O . ARG C 1 164 ? 115.11300 106.74900 107.45400 1.000 50.48796 164 ARG C O 1
ATOM 5905 N N . ASN C 1 165 ? 116.19500 105.10700 106.35100 1.000 48.38464 165 ASN C N 1
ATOM 5906 C CA . ASN C 1 165 ? 116.03800 104.16100 107.45400 1.000 48.38464 165 ASN C CA 1
ATOM 5907 C C . ASN C 1 165 ? 116.75300 104.63400 108.71200 1.000 48.38464 165 ASN C C 1
ATOM 5908 O O . ASN C 1 165 ? 116.35700 104.27100 109.82900 1.000 48.38464 165 ASN C O 1
ATOM 5913 N N . GLY C 1 166 ? 117.79100 105.45400 108.55300 1.000 46.53736 166 GLY C N 1
ATOM 5914 C CA . GLY C 1 166 ? 118.47100 106.00200 109.71000 1.000 46.53736 166 GLY C CA 1
ATOM 5915 C C . GLY C 1 166 ? 117.54500 106.79200 110.60800 1.000 46.53736 166 GLY C C 1
ATOM 5916 O O . GLY C 1 166 ? 117.71100 106.79100 111.83200 1.000 46.53736 166 GLY C O 1
ATOM 5917 N N . ALA C 1 167 ? 116.55000 107.46500 110.02000 1.000 45.37190 167 ALA C N 1
ATOM 5918 C CA . ALA C 1 167 ? 115.54400 108.14500 110.82600 1.000 45.37190 167 ALA C CA 1
ATOM 5919 C C . ALA C 1 167 ? 114.88000 107.17100 111.78600 1.000 45.37190 167 ALA C C 1
ATOM 5920 O O . ALA C 1 167 ? 114.84000 107.40800 113.00000 1.000 45.37190 167 ALA C O 1
ATOM 5922 N N . TYR C 1 168 ? 114.40200 106.03900 111.25900 1.000 46.72774 168 TYR C N 1
ATOM 5923 C CA . TYR C 1 168 ? 113.79100 105.02800 112.11200 1.000 46.72774 168 TYR C CA 1
ATOM 5924 C C . TYR C 1 168 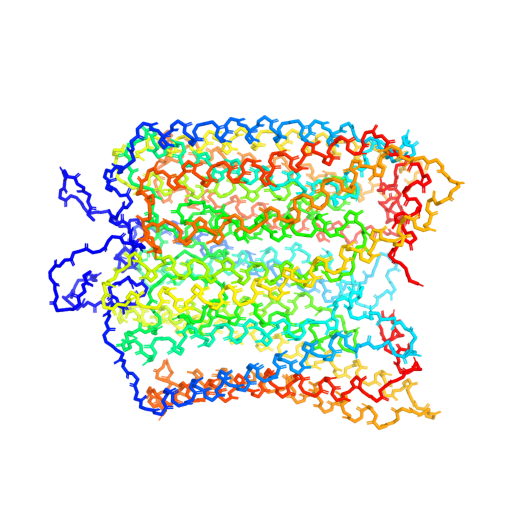? 114.76900 104.55000 113.17300 1.000 46.72774 168 TYR C C 1
ATOM 5925 O O . TYR C 1 168 ? 114.38900 104.37500 114.33600 1.000 46.72774 168 TYR C O 1
ATOM 5934 N N . ALA C 1 169 ? 116.03600 104.35300 112.79600 1.000 44.00083 169 ALA C N 1
ATOM 5935 C CA . ALA C 1 169 ? 117.02000 103.89300 113.77000 1.000 44.00083 169 ALA C CA 1
ATOM 5936 C C . ALA C 1 169 ? 117.12300 104.86800 114.93300 1.000 44.00083 169 ALA C C 1
ATOM 5937 O O . ALA C 1 169 ? 117.03000 104.47400 116.10500 1.000 44.00083 169 ALA C O 1
ATOM 5939 N N . TRP C 1 170 ? 117.26000 106.15700 114.62100 1.000 43.93936 170 TRP C N 1
ATOM 5940 C CA . TRP C 1 170 ? 117.37900 107.15200 115.67800 1.000 43.93936 170 TRP C CA 1
ATOM 5941 C C . TRP C 1 170 ? 116.11300 107.19900 116.51500 1.000 43.93936 170 TRP C C 1
ATOM 5942 O O . TRP C 1 170 ? 116.17700 107.30400 117.74800 1.000 43.93936 170 TRP C O 1
ATOM 5953 N N . TYR C 1 171 ? 114.95300 107.07800 115.86400 1.000 47.15037 171 TYR C N 1
ATOM 5954 C CA . TYR C 1 171 ? 113.69500 107.07600 116.59400 1.000 47.15037 171 TYR C CA 1
ATOM 5955 C C . TYR C 1 171 ? 113.67300 105.93100 117.59100 1.000 47.15037 171 TYR C C 1
ATOM 5956 O O . TYR C 1 171 ? 113.32300 106.11800 118.76100 1.000 47.15037 171 TYR C O 1
ATOM 5965 N N . GLY C 1 172 ? 114.09800 104.74700 117.14900 1.000 46.44165 172 GLY C N 1
ATOM 5966 C CA . GLY C 1 172 ? 114.12300 103.60400 118.04300 1.000 46.44165 172 GLY C CA 1
ATOM 5967 C C . GLY C 1 172 ? 115.03000 103.84200 119.23000 1.000 46.44165 172 GLY C C 1
ATOM 5968 O O . GLY C 1 172 ? 114.65900 103.56900 120.37600 1.000 46.44165 172 GLY C O 1
ATOM 5969 N N . PHE C 1 173 ? 116.22100 104.39100 118.97000 1.000 45.12316 173 PHE C N 1
ATOM 5970 C CA . PHE C 1 173 ? 117.14200 104.72000 120.05300 1.000 45.12316 173 PHE C CA 1
ATOM 5971 C C . PHE C 1 173 ? 116.45900 105.62000 121.07100 1.000 45.12316 173 PHE C C 1
ATOM 5972 O O . PHE C 1 173 ? 116.40300 105.30800 122.27500 1.000 45.12316 173 PHE C O 1
ATOM 5980 N N . GLY C 1 174 ? 115.86200 106.70700 120.57700 1.000 47.98944 174 GLY C N 1
ATOM 5981 C CA . GLY C 1 174 ? 115.19900 107.64100 121.46300 1.000 47.98944 174 GLY C CA 1
ATOM 5982 C C . GLY C 1 174 ? 114.11000 106.96600 122.26500 1.000 47.98944 174 GLY C C 1
ATOM 5983 O O . GLY C 1 174 ? 114.05100 107.10800 123.48700 1.000 47.98944 174 GLY C O 1
ATOM 5984 N N . CYS C 1 175 ? 113.27900 106.16400 121.59300 1.000 49.24602 175 CYS C N 1
ATOM 5985 C CA . CYS C 1 175 ? 112.16200 105.52500 122.27400 1.000 49.24602 175 CYS C CA 1
ATOM 5986 C C . CYS C 1 175 ? 112.65700 104.60800 123.37500 1.000 49.24602 175 CYS C C 1
ATOM 5987 O O . CYS C 1 175 ? 112.11600 104.61900 124.48600 1.000 49.24602 175 CYS C O 1
ATOM 5990 N N . PHE C 1 176 ? 113.70500 103.83200 123.09500 1.000 49.17041 176 PHE C N 1
ATOM 5991 C CA . PHE C 1 176 ? 114.23300 102.92500 124.10400 1.000 49.17041 176 PHE C CA 1
ATOM 5992 C C . PHE C 1 176 ? 114.62400 103.70200 125.35100 1.000 49.17041 176 PHE C C 1
ATOM 5993 O O . PHE C 1 176 ? 114.12300 103.43500 126.45800 1.000 49.17041 176 PHE C O 1
ATOM 6001 N N . TRP C 1 177 ? 115.44200 104.74000 125.16900 1.000 49.79736 177 TRP C N 1
ATOM 6002 C CA . TRP C 1 177 ? 115.91100 105.46000 126.34400 1.000 49.79736 177 TRP C CA 1
ATOM 6003 C C . TRP C 1 177 ? 114.76300 106.19500 127.01600 1.000 49.79736 177 TRP C C 1
ATOM 6004 O O . TRP C 1 177 ? 114.69900 106.26100 128.25100 1.000 49.79736 177 TRP C O 1
ATOM 6015 N N . PHE C 1 178 ? 113.81100 106.68900 126.22100 1.000 50.65932 178 PHE C N 1
ATOM 6016 C CA . PHE C 1 178 ? 112.67400 107.39000 126.79300 1.000 50.65932 178 PHE C CA 1
ATOM 6017 C C . PHE C 1 178 ? 111.85700 106.45700 127.66200 1.000 50.65932 178 PHE C C 1
ATOM 6018 O O . PHE C 1 178 ? 111.43500 106.83700 128.75600 1.000 50.65932 178 PHE C O 1
ATOM 6026 N N . ILE C 1 179 ? 111.64400 105.22400 127.19900 1.000 50.03592 179 ILE C N 1
ATOM 6027 C CA . ILE C 1 179 ? 110.88800 104.26400 127.99200 1.000 50.03592 179 ILE C CA 1
ATOM 6028 C C . ILE C 1 179 ? 111.58200 104.04900 129.32400 1.000 50.03592 179 ILE C C 1
ATOM 6029 O O . ILE C 1 179 ? 110.95400 104.11000 130.39200 1.000 50.03592 179 ILE C O 1
ATOM 6034 N N . PHE C 1 180 ? 112.90700 103.86500 129.28100 1.000 52.91578 180 PHE C N 1
ATOM 6035 C CA . PHE C 1 180 ? 113.65400 103.69800 130.52300 1.000 52.91578 180 PHE C CA 1
ATOM 6036 C C . PHE C 1 180 ? 113.41200 104.87600 131.45600 1.000 52.91578 180 PHE C C 1
ATOM 6037 O O . PHE C 1 180 ? 112.95500 104.70500 132.59900 1.000 52.91578 180 PHE C O 1
ATOM 6045 N N . ALA C 1 181 ? 113.62600 106.09000 130.94200 1.000 52.63520 181 ALA C N 1
ATOM 6046 C CA . ALA C 1 181 ? 113.50700 107.27600 131.77900 1.000 52.63520 181 ALA C CA 1
ATOM 6047 C C . ALA C 1 181 ? 112.09500 107.41200 132.31200 1.000 52.63520 181 ALA C C 1
ATOM 6048 O O . ALA C 1 181 ? 111.89600 107.72800 133.49000 1.000 52.63520 181 ALA C O 1
ATOM 6050 N N . TYR C 1 182 ? 111.10500 107.13600 131.46400 1.000 56.62957 182 TYR C N 1
ATOM 6051 C CA . TYR C 1 182 ? 109.71400 107.28000 131.86100 1.000 56.62957 182 TYR C CA 1
ATOM 6052 C C . TYR C 1 182 ? 109.41300 106.37800 133.04100 1.000 56.62957 182 TYR C C 1
ATOM 6053 O O . TYR C 1 182 ? 108.88400 106.83100 134.06500 1.000 56.62957 182 TYR C O 1
ATOM 6062 N N . SER C 1 183 ? 109.81300 105.10800 132.94000 1.000 55.42815 183 SER C N 1
ATOM 6063 C CA . SER C 1 183 ? 109.54800 104.17900 134.03000 1.000 55.42815 183 SER C CA 1
ATOM 6064 C C . SER C 1 183 ? 110.21800 104.66000 135.30500 1.000 55.42815 183 SER C C 1
ATOM 6065 O O . SER C 1 183 ? 109.58300 104.72600 136.36900 1.000 55.42815 183 SER C O 1
ATOM 6068 N N . ILE C 1 184 ? 111.48300 105.07700 135.19500 1.000 57.92647 184 ILE C N 1
ATOM 6069 C CA . ILE C 1 184 ? 112.21500 105.51400 136.37900 1.000 57.92647 184 ILE C CA 1
ATOM 6070 C C . ILE C 1 184 ? 111.49900 106.69000 137.02300 1.000 57.92647 184 ILE C C 1
ATOM 6071 O O . ILE C 1 184 ? 111.22800 106.69300 138.23400 1.000 57.92647 184 ILE C O 1
ATOM 6076 N N . VAL C 1 185 ? 111.11500 107.67100 136.20300 1.000 58.67072 185 VAL C N 1
ATOM 6077 C CA . VAL C 1 185 ? 110.49600 108.88200 136.72300 1.000 58.67072 185 VAL C CA 1
ATOM 6078 C C . VAL C 1 185 ? 109.20000 108.53300 137.43000 1.000 58.67072 185 VAL C C 1
ATOM 6079 O O . VAL C 1 185 ? 108.94500 108.98300 138.55400 1.000 58.67072 185 VAL C O 1
ATOM 6083 N N . MET C 1 186 ? 108.38700 107.67900 136.80200 1.000 62.42193 186 MET C N 1
ATOM 6084 C CA . MET C 1 186 ? 107.10400 107.33300 137.39500 1.000 62.42193 186 MET C CA 1
ATOM 6085 C C . MET C 1 186 ? 107.31200 106.67100 138.74500 1.000 62.42193 186 MET C C 1
ATOM 6086 O O . MET C 1 186 ? 106.67800 107.05000 139.73900 1.000 62.42193 186 MET C O 1
ATOM 6091 N N . SER C 1 187 ? 108.25400 105.72600 138.81200 1.000 63.05689 187 SER C N 1
ATOM 6092 C CA . SER C 1 187 ? 108.50000 105.03600 140.07100 1.000 63.05689 187 SER C CA 1
ATOM 6093 C C . SER C 1 187 ? 108.90700 106.02800 141.14700 1.000 63.05689 187 SER C C 1
ATOM 6094 O O . SER C 1 187 ? 108.34100 106.03800 142.25100 1.000 63.05689 187 SER C O 1
ATOM 6097 N N . ILE C 1 188 ? 109.84000 106.92200 140.81000 1.000 63.01677 188 ILE C N 1
ATOM 6098 C CA . ILE C 1 188 ? 110.34300 107.86900 141.79800 1.000 63.01677 188 ILE C CA 1
ATOM 6099 C C . ILE C 1 188 ? 109.20600 108.74600 142.29600 1.000 63.01677 188 ILE C C 1
ATOM 6100 O O . ILE C 1 188 ? 109.01100 108.91600 143.50800 1.000 63.01677 188 ILE C O 1
ATOM 6105 N N . VAL C 1 189 ? 108.40000 109.25800 141.36300 1.000 65.55399 189 VAL C N 1
ATOM 6106 C CA . VAL C 1 189 ? 107.32000 110.16400 141.73300 1.000 65.55399 189 VAL C CA 1
ATOM 6107 C C . VAL C 1 189 ? 106.34900 109.45000 142.65500 1.000 65.55399 189 VAL C C 1
ATOM 6108 O O . VAL C 1 189 ? 105.95500 109.97900 143.70300 1.000 65.55399 189 VAL C O 1
ATOM 6112 N N . ALA C 1 190 ? 105.99800 108.21000 142.30400 1.000 69.05789 190 ALA C N 1
ATOM 6113 C CA . ALA C 1 190 ? 105.04800 107.46200 143.11400 1.000 69.05789 190 ALA C CA 1
ATOM 6114 C C . ALA C 1 190 ? 105.57700 107.29600 144.52700 1.000 69.05789 190 ALA C C 1
ATOM 6115 O O . ALA C 1 190 ? 104.87400 107.58700 145.50300 1.000 69.05789 190 ALA C O 1
ATOM 6117 N N . LYS C 1 191 ? 106.84600 106.89900 144.65100 1.000 70.36460 191 LYS C N 1
ATOM 6118 C CA . LYS C 1 191 ? 107.40900 106.67600 145.97600 1.000 70.36460 191 LYS C CA 1
ATOM 6119 C C . LYS C 1 191 ? 107.38300 107.96300 146.78600 1.000 70.36460 191 LYS C C 1
ATOM 6120 O O . LYS C 1 191 ? 106.94700 107.97600 147.94800 1.000 70.36460 191 LYS C O 1
ATOM 6126 N N . GLN C 1 192 ? 107.78600 109.07100 146.15900 1.000 71.75128 192 GLN C N 1
ATOM 6127 C CA . GLN C 1 192 ? 107.84500 110.33500 146.88000 1.000 71.75128 192 GLN C CA 1
ATOM 6128 C C . GLN C 1 192 ? 106.46000 110.73500 147.35600 1.000 71.75128 192 GLN C C 1
ATOM 6129 O O . GLN C 1 192 ? 106.27200 111.10800 148.52200 1.000 71.75128 192 GLN C O 1
ATOM 6135 N N . TYR C 1 193 ? 105.46000 110.59800 146.48200 1.000 77.13577 193 TYR C N 1
ATOM 6136 C CA . TYR C 1 193 ? 104.12000 111.00900 146.87000 1.000 77.13577 193 TYR C CA 1
ATOM 6137 C C . TYR C 1 193 ? 103.58700 110.11200 147.97100 1.000 77.13577 193 TYR C C 1
ATOM 6138 O O . TYR C 1 193 ? 102.89800 110.58400 148.88100 1.000 77.13577 193 TYR C O 1
ATOM 6147 N N . SER C 1 194 ? 103.91800 108.82000 147.92200 1.000 78.96468 194 SER C N 1
ATOM 6148 C CA . SER C 1 194 ? 103.48100 107.92000 148.98000 1.000 78.96468 194 SER C CA 1
ATOM 6149 C C . SER C 1 194 ? 104.04500 108.37100 150.31700 1.000 78.96468 194 SER C C 1
ATOM 6150 O O . SER C 1 194 ? 103.32200 108.44700 151.32000 1.000 78.96468 194 SER C O 1
ATOM 6153 N N . ARG C 1 195 ? 105.33000 108.73300 150.33200 1.000 84.08088 195 ARG C N 1
ATOM 6154 C CA . ARG C 1 195 ? 105.92800 109.20100 151.57600 1.000 84.08088 195 ARG C CA 1
ATOM 6155 C C . ARG C 1 195 ? 105.25000 110.48000 152.04600 1.000 84.08088 195 ARG C C 1
ATOM 6156 O O . ARG C 1 195 ? 104.95400 110.63400 153.23800 1.000 84.08088 195 ARG C O 1
ATOM 6164 N N . LEU C 1 196 ? 104.94700 111.38600 151.11400 1.000 83.34707 196 LEU C N 1
ATOM 6165 C CA . LEU C 1 196 ? 104.26400 112.61700 151.49700 1.000 83.34707 196 LEU C CA 1
ATOM 6166 C C . LEU C 1 196 ? 102.89500 112.30800 152.08700 1.000 83.34707 196 LEU C C 1
ATOM 6167 O O . LEU C 1 196 ? 102.48800 112.91300 153.08700 1.000 83.34707 196 LEU C O 1
ATOM 6172 N N . ALA C 1 197 ? 102.19100 111.33600 151.50400 1.000 87.53331 197 ALA C N 1
ATOM 6173 C CA . ALA C 1 197 ? 100.87400 110.97000 152.00600 1.000 87.53331 197 ALA C CA 1
ATOM 6174 C C . ALA C 1 197 ? 100.97200 110.37900 153.40300 1.000 87.53331 197 ALA C C 1
ATOM 6175 O O . ALA C 1 197 ? 100.07600 110.57500 154.23300 1.000 87.53331 197 ALA C O 1
ATOM 6177 N N . GLN C 1 198 ? 102.05300 109.65300 153.68400 1.000 90.93944 198 GLN C N 1
ATOM 6178 C CA . GLN C 1 198 ? 102.21400 109.10800 155.02500 1.000 90.93944 198 GLN C CA 1
ATOM 6179 C C . GLN C 1 198 ? 102.85600 110.10500 155.98000 1.000 90.93944 198 GLN C C 1
ATOM 6180 O O . GLN C 1 198 ? 102.99400 109.79800 157.16900 1.000 90.93944 198 GLN C O 1
ATOM 6186 N N . LEU C 1 199 ? 103.24600 111.28400 155.49200 1.000 91.10472 199 LEU C N 1
ATOM 6187 C CA . LEU C 1 199 ? 103.76400 112.33200 156.36200 1.000 91.10472 199 LEU C CA 1
ATOM 6188 C C . LEU C 1 199 ? 102.69800 113.34200 156.76000 1.000 91.10472 199 LEU C C 1
ATOM 6189 O O . LEU C 1 199 ? 102.81700 113.97200 157.81800 1.000 91.10472 199 LEU C O 1
ATOM 6194 N N . ALA C 1 200 ? 101.66300 113.51000 155.94200 1.000 95.30964 200 ALA C N 1
ATOM 6195 C CA . ALA C 1 200 ? 100.60100 114.47100 156.20600 1.000 95.30964 200 ALA C CA 1
ATOM 6196 C C . ALA C 1 200 ? 99.37400 113.84300 156.85200 1.000 95.30964 200 ALA C C 1
ATOM 6197 O O . ALA C 1 200 ? 98.33500 114.50600 156.94300 1.000 95.30964 200 ALA C O 1
ATOM 6199 N N . GLN C 1 201 ? 99.46100 112.58700 157.28700 1.000 99.13746 201 GLN C N 1
ATOM 6200 C CA . GLN C 1 201 ? 98.33000 111.94300 157.94100 1.000 99.13746 201 GLN C CA 1
ATOM 6201 C C . GLN C 1 201 ? 98.01300 112.63500 159.26100 1.000 99.13746 201 GLN C C 1
ATOM 6202 O O . GLN C 1 201 ? 98.91600 113.02900 160.00600 1.000 99.13746 201 GLN C O 1
ATOM 6208 N N . ASP C 1 202 ? 96.71500 112.77600 159.54500 1.000 101.22103 202 ASP C N 1
ATOM 6209 C CA . ASP C 1 202 ? 96.22800 113.48600 160.73200 1.000 101.22103 202 ASP C CA 1
ATOM 6210 C C . ASP C 1 202 ? 96.78800 114.90500 160.79400 1.000 101.22103 202 ASP C C 1
ATOM 6211 O O . ASP C 1 202 ? 97.16700 115.40000 161.85800 1.000 101.22103 202 ASP C O 1
ATOM 6216 N N . THR C 1 203 ? 96.84300 115.56500 159.63900 1.000 101.38844 203 THR C N 1
ATOM 6217 C CA . THR C 1 203 ? 97.41500 116.89800 159.53000 1.000 101.38844 203 THR C CA 1
ATOM 6218 C C . THR C 1 203 ? 96.66500 117.64800 158.43700 1.000 101.38844 203 THR C C 1
ATOM 6219 O O . THR C 1 203 ? 96.09700 117.04200 157.52400 1.000 101.38844 203 THR C O 1
ATOM 6223 N N . GLY C 1 204 ? 96.66100 118.97600 158.54000 1.000 101.70384 204 GLY C N 1
ATOM 6224 C CA . GLY C 1 204 ? 95.99300 119.81700 157.56600 1.000 101.70384 204 GLY C CA 1
ATOM 6225 C C . GLY C 1 204 ? 96.68100 119.86900 156.21600 1.000 101.70384 204 GLY C C 1
ATOM 6226 O O . GLY C 1 204 ? 97.39000 118.93200 155.83600 1.000 101.70384 204 GLY C O 1
ATOM 6227 N N . ALA C 1 205 ? 96.47000 120.96600 155.48100 1.000 98.95461 205 ALA C N 1
ATOM 6228 C CA . ALA C 1 205 ? 96.97700 121.13100 154.11600 1.000 98.95461 205 ALA C CA 1
ATOM 6229 C C . ALA C 1 205 ? 96.51000 119.99800 153.20700 1.000 98.95461 205 ALA C C 1
ATOM 6230 O O . ALA C 1 205 ? 97.23700 119.56100 152.31200 1.000 98.95461 205 ALA C O 1
ATOM 6232 N N . GLU C 1 206 ? 95.28700 119.51900 153.43900 1.000 96.94489 206 GLU C N 1
ATOM 6233 C CA . GLU C 1 206 ? 94.78200 118.36400 152.70700 1.000 96.94489 206 GLU C CA 1
ATOM 6234 C C . GLU C 1 206 ? 94.30500 118.75500 151.31200 1.000 96.94489 206 GLU C C 1
ATOM 6235 O O . GLU C 1 206 ? 94.31400 117.92300 150.39900 1.000 96.94489 206 GLU C O 1
ATOM 6241 N N . HIS C 1 207 ? 93.89900 120.01500 151.12600 1.000 95.69069 207 HIS C N 1
ATOM 6242 C CA . HIS C 1 207 ? 93.41700 120.47000 149.82500 1.000 95.69069 207 HIS C CA 1
ATOM 6243 C C . HIS C 1 207 ? 94.55300 120.64900 148.82400 1.000 95.69069 207 HIS C C 1
ATOM 6244 O O . HIS C 1 207 ? 94.40100 120.30500 147.64600 1.000 95.69069 207 HIS C O 1
ATOM 6251 N N . SER C 1 208 ? 95.69000 121.18900 149.26800 1.000 90.88576 208 SER C N 1
ATOM 6252 C CA . SER C 1 208 ? 96.80500 121.43500 148.35700 1.000 90.88576 208 SER C CA 1
ATOM 6253 C C . SER C 1 208 ? 97.43200 120.13800 147.86200 1.000 90.88576 208 SER C C 1
ATOM 6254 O O . SER C 1 208 ? 98.04500 120.11600 146.78500 1.000 90.88576 208 SER C O 1
ATOM 6257 N N . LEU C 1 209 ? 97.30000 119.05800 148.63600 1.000 88.95594 209 LEU C N 1
ATOM 6258 C CA . LEU C 1 209 ? 97.82000 117.76900 148.19900 1.000 88.95594 209 LEU C CA 1
ATOM 6259 C C . LEU C 1 209 ? 97.11700 117.28100 146.94100 1.000 88.95594 209 LEU C C 1
ATOM 6260 O O . LEU C 1 209 ? 97.75500 116.67500 146.07400 1.000 88.95594 209 LEU C O 1
ATOM 6265 N N . HIS C 1 210 ? 95.81100 117.53700 146.81800 1.000 89.61214 210 HIS C N 1
ATOM 6266 C CA . HIS C 1 210 ? 95.09500 117.16500 145.60100 1.000 89.61214 210 HIS C CA 1
ATOM 6267 C C . HIS C 1 210 ? 95.67800 117.87700 144.38800 1.000 89.61214 210 HIS C C 1
ATOM 6268 O O . HIS C 1 210 ? 95.90600 117.26100 143.34100 1.000 89.61214 210 HIS C O 1
ATOM 6275 N N . VAL C 1 211 ? 95.92000 119.18400 144.51600 1.000 82.12634 211 VAL C N 1
ATOM 6276 C CA . VAL C 1 211 ? 96.45200 119.96200 143.40000 1.000 82.12634 211 VAL C CA 1
ATOM 6277 C C . VAL C 1 211 ? 97.84300 119.46900 143.02900 1.000 82.12634 211 VAL C C 1
ATOM 6278 O O . VAL C 1 211 ? 98.16300 119.29200 141.84600 1.000 82.12634 211 VAL C O 1
ATOM 6282 N N . LEU C 1 212 ? 98.69000 119.23800 144.03600 1.000 78.46567 212 LEU C N 1
ATOM 6283 C CA . LEU C 1 212 ? 100.04200 118.76000 143.76100 1.000 78.46567 212 LEU C CA 1
ATOM 6284 C C . LEU C 1 212 ? 100.01700 117.40100 143.07200 1.000 78.46567 212 LEU C C 1
ATOM 6285 O O . LEU C 1 212 ? 100.72300 117.18900 142.07800 1.000 78.46567 212 LEU C O 1
ATOM 6290 N N . LYS C 1 213 ? 99.19700 116.47500 143.57800 1.000 78.69575 213 LYS C N 1
ATOM 6291 C CA . LYS C 1 213 ? 99.10200 115.14400 142.98900 1.000 78.69575 213 LYS C CA 1
ATOM 6292 C C . LYS C 1 213 ? 98.61900 115.21300 141.54800 1.000 78.69575 213 LYS C C 1
ATOM 6293 O O . LYS C 1 213 ? 99.22300 114.61300 140.64900 1.000 78.69575 213 LYS C O 1
ATOM 6299 N N . PHE C 1 214 ? 97.52900 115.94900 141.31200 1.000 76.23539 214 PHE C N 1
ATOM 6300 C CA . PHE C 1 214 ? 96.99200 116.08800 139.96400 1.000 76.23539 214 PHE C CA 1
ATOM 6301 C C . PHE C 1 214 ? 98.03700 116.64900 139.01500 1.000 76.23539 214 PHE C C 1
ATOM 6302 O O . PHE C 1 214 ? 98.29000 116.08000 137.94700 1.000 76.23539 214 PHE C O 1
ATOM 6310 N N . ALA C 1 215 ? 98.67900 117.75400 139.40500 1.000 74.21924 215 ALA C N 1
ATOM 6311 C CA . ALA C 1 215 ? 99.65000 118.39400 138.52800 1.000 74.21924 215 ALA C CA 1
ATOM 6312 C C . ALA C 1 215 ? 100.79700 117.44900 138.19900 1.000 74.21924 215 ALA C C 1
ATOM 6313 O O . ALA C 1 215 ? 101.08500 117.19000 137.02300 1.000 74.21924 215 ALA C O 1
ATOM 6315 N N . VAL C 1 216 ? 101.43600 116.88200 139.22800 1.000 71.77698 216 VAL C N 1
ATOM 6316 C CA . VAL C 1 216 ? 102.63500 116.08400 138.98300 1.000 71.77698 216 VAL C CA 1
ATOM 6317 C C . VAL C 1 216 ? 102.29300 114.84300 138.16400 1.000 71.77698 216 VAL C C 1
ATOM 6318 O O . VAL C 1 216 ? 102.95900 114.54100 137.16600 1.000 71.77698 216 VAL C O 1
ATOM 6322 N N . PHE C 1 217 ? 101.20400 114.15200 138.51500 1.000 71.58160 217 PHE C N 1
ATOM 6323 C CA . PHE C 1 217 ? 100.89500 112.90000 137.83700 1.000 71.58160 217 PHE C CA 1
ATOM 6324 C C . PHE C 1 217 ? 100.44500 113.14200 136.40200 1.000 71.58160 217 PHE C C 1
ATOM 6325 O O . PHE C 1 217 ? 100.93400 112.48600 135.47500 1.000 71.58160 217 PHE C O 1
ATOM 6333 N N . THR C 1 218 ? 99.52400 114.08800 136.19100 1.000 67.96822 218 THR C N 1
ATOM 6334 C CA . THR C 1 218 ? 99.02900 114.32800 134.84200 1.000 67.96822 218 THR C CA 1
ATOM 6335 C C . THR C 1 218 ? 100.12900 114.85200 133.92900 1.000 67.96822 218 THR C C 1
ATOM 6336 O O . THR C 1 218 ? 100.27900 114.37700 132.79500 1.000 67.96822 218 THR C O 1
ATOM 6340 N N . PHE C 1 219 ? 100.92800 115.81200 134.40400 1.000 64.35468 219 PHE C N 1
ATOM 6341 C CA . PHE C 1 219 ? 101.94400 116.38900 133.53900 1.000 64.35468 219 PHE C CA 1
ATOM 6342 C C . PHE C 1 219 ? 103.22500 115.56800 133.50400 1.000 64.35468 219 PHE C C 1
ATOM 6343 O O . PHE C 1 219 ? 104.16000 115.94400 132.78800 1.000 64.35468 219 PHE C O 1
ATOM 6351 N N . SER C 1 220 ? 103.29700 114.46800 134.25400 1.000 66.64144 220 SER C N 1
ATOM 6352 C CA . SER C 1 220 ? 104.31900 113.46500 133.99400 1.000 66.64144 220 SER C CA 1
ATOM 6353 C C . SER C 1 220 ? 103.84300 112.39200 133.02500 1.000 66.64144 220 SER C C 1
ATOM 6354 O O . SER C 1 220 ? 104.63800 111.91200 132.20900 1.000 66.64144 220 SER C O 1
ATOM 6357 N N . MET C 1 221 ? 102.56500 112.00400 133.09200 1.000 68.09874 221 MET C N 1
ATOM 6358 C CA . MET C 1 221 ? 102.05600 110.98600 132.17900 1.000 68.09874 221 MET C CA 1
ATOM 6359 C C . MET C 1 221 ? 101.80200 111.52800 130.77900 1.000 68.09874 221 MET C C 1
ATOM 6360 O O . MET C 1 221 ? 101.83900 110.76000 129.81100 1.000 68.09874 221 MET C O 1
ATOM 6365 N N . LEU C 1 222 ? 101.54200 112.82800 130.63900 1.000 63.75833 222 LEU C N 1
ATOM 6366 C CA . LEU C 1 222 ? 101.18200 113.39600 129.34800 1.000 63.75833 222 LEU C CA 1
ATOM 6367 C C . LEU C 1 222 ? 102.38700 113.64000 128.44300 1.000 63.75833 222 LEU C C 1
ATOM 6368 O O . LEU C 1 222 ? 102.26500 114.36700 127.45100 1.000 63.75833 222 LEU C O 1
ATOM 6373 N N . TRP C 1 223 ? 103.54200 113.05800 128.75900 1.000 60.75771 223 TRP C N 1
ATOM 6374 C CA . TRP C 1 223 ? 104.71500 113.18700 127.90700 1.000 60.75771 223 TRP C CA 1
ATOM 6375 C C . TRP C 1 223 ? 104.76000 112.13800 126.80500 1.000 60.75771 223 TRP C C 1
ATOM 6376 O O . TRP C 1 223 ? 105.62900 112.21800 125.93100 1.000 60.75771 223 TRP C O 1
ATOM 6387 N N . ILE C 1 224 ? 103.84900 111.16100 126.82600 1.000 57.58645 224 ILE C N 1
ATOM 6388 C CA . ILE C 1 224 ? 103.78400 110.14100 125.78000 1.000 57.58645 224 ILE C CA 1
ATOM 6389 C C . ILE C 1 224 ? 103.21600 110.67700 124.47500 1.000 57.58645 224 ILE C C 1
ATOM 6390 O O . ILE C 1 224 ? 103.35200 110.02500 123.43000 1.000 57.58645 224 ILE C O 1
ATOM 6395 N N . LEU C 1 225 ? 102.63500 111.87900 124.49500 1.000 55.90166 225 LEU C N 1
ATOM 6396 C CA . LEU C 1 225 ? 101.98400 112.41900 123.30700 1.000 55.90166 225 LEU C CA 1
ATOM 6397 C C . LEU C 1 225 ? 102.96600 112.66400 122.16600 1.000 55.90166 225 LEU C C 1
ATOM 6398 O O . LEU C 1 225 ? 102.62100 112.42900 121.00500 1.000 55.90166 225 LEU C O 1
ATOM 6403 N N . PHE C 1 226 ? 104.16900 113.15600 122.46300 1.000 54.24920 226 PHE C N 1
ATOM 6404 C CA . PHE C 1 226 ? 105.12600 113.46400 121.40000 1.000 54.24920 226 PHE C CA 1
ATOM 6405 C C . PHE C 1 226 ? 105.58100 112.22800 120.62600 1.000 54.24920 226 PHE C C 1
ATOM 6406 O O . PHE C 1 226 ? 105.61900 112.28900 119.38200 1.000 54.24920 226 PHE C O 1
ATOM 6414 N N . PRO C 1 227 ? 105.95700 111.10500 121.26000 1.000 52.58750 227 PRO C N 1
ATOM 6415 C CA . PRO C 1 227 ? 106.22500 109.89500 120.46300 1.000 52.58750 227 PRO C CA 1
ATOM 6416 C C . PRO C 1 227 ? 105.03100 109.41900 119.65200 1.000 52.58750 227 PRO C C 1
ATOM 6417 O O . PRO C 1 227 ? 105.21400 108.93000 118.53200 1.000 52.58750 227 PRO C O 1
ATOM 6421 N N . LEU C 1 228 ? 103.81000 109.54700 120.17700 1.000 52.68846 228 LEU C N 1
ATOM 6422 C CA . LEU C 1 228 ? 102.64000 109.13100 119.40900 1.000 52.68846 228 LEU C CA 1
ATOM 6423 C C . LEU C 1 228 ? 102.43100 110.02500 118.19300 1.000 52.68846 228 LEU C C 1
ATOM 6424 O O . LEU C 1 228 ? 102.06400 109.54500 117.11300 1.000 52.68846 228 LEU C O 1
ATOM 6429 N N . VAL C 1 229 ? 102.65800 111.33100 118.35200 1.000 50.76575 229 VAL C N 1
ATOM 6430 C CA . VAL C 1 229 ? 102.56900 112.25000 117.22300 1.000 50.76575 229 VAL C CA 1
ATOM 6431 C C . VAL C 1 229 ? 103.61700 111.89800 116.17700 1.000 50.76575 229 VAL C C 1
ATOM 6432 O O . VAL C 1 229 ? 103.33200 111.88500 114.97400 1.000 50.76575 229 VAL C O 1
ATOM 6436 N N . TRP C 1 230 ? 104.83900 111.58800 116.61900 1.000 50.36842 230 TRP C N 1
ATOM 6437 C CA . TRP C 1 230 ? 105.87000 111.15000 115.68000 1.000 50.36842 230 TRP C CA 1
ATOM 6438 C C . TRP C 1 230 ? 105.45400 109.86800 114.96800 1.000 50.36842 230 TRP C C 1
ATOM 6439 O O . TRP C 1 230 ? 105.71500 109.69900 113.77200 1.000 50.36842 230 TRP C O 1
ATOM 6450 N N . ALA C 1 231 ? 104.80700 108.95200 115.68900 1.000 50.78854 231 ALA C N 1
ATOM 6451 C CA . ALA C 1 231 ? 104.35300 107.70700 115.07900 1.000 50.78854 231 ALA C CA 1
ATOM 6452 C C . ALA C 1 231 ? 103.28800 107.95700 114.01800 1.000 50.78854 231 ALA C C 1
ATOM 6453 O O . ALA C 1 231 ? 103.29000 107.30500 112.96800 1.000 50.78854 231 ALA C O 1
ATOM 6455 N N . ILE C 1 232 ? 102.36600 108.89200 114.27200 1.000 50.38131 232 ILE C N 1
ATOM 6456 C CA . ILE C 1 232 ? 101.25900 109.11800 113.34200 1.000 50.38131 232 ILE C CA 1
ATOM 6457 C C . ILE C 1 232 ? 101.55300 110.17800 112.28800 1.000 50.38131 232 ILE C C 1
ATOM 6458 O O . ILE C 1 232 ? 100.80200 110.28200 111.30800 1.000 50.38131 232 ILE C O 1
ATOM 6463 N N . CYS C 1 233 ? 102.61500 110.96000 112.44800 1.000 51.51611 233 CYS C N 1
ATOM 6464 C CA . CYS C 1 233 ? 102.96500 111.99500 111.48400 1.000 51.51611 233 CYS C CA 1
ATOM 6465 C C . CYS C 1 233 ? 103.53100 111.35600 110.21900 1.000 51.51611 233 CYS C C 1
ATOM 6466 O O . CYS C 1 233 ? 103.77300 110.14900 110.17800 1.000 51.51611 233 CYS C O 1
ATOM 6469 N N . PRO C 1 234 ? 103.73100 112.13800 109.14800 1.000 52.19487 234 PRO C N 1
ATOM 6470 C CA . PRO C 1 234 ? 104.28700 111.55000 107.91600 1.000 52.19487 234 PRO C CA 1
ATOM 6471 C C . PRO C 1 234 ? 105.65200 110.90000 108.08600 1.000 52.19487 234 PRO C C 1
ATOM 6472 O O . PRO C 1 234 ? 106.01500 110.04400 107.26900 1.000 52.19487 234 PRO C O 1
ATOM 6476 N N . ARG C 1 235 ? 106.42900 111.27800 109.10500 1.000 51.98515 235 ARG C N 1
ATOM 6477 C CA . ARG C 1 235 ? 107.68300 110.57700 109.35800 1.000 51.98515 235 ARG C CA 1
ATOM 6478 C C . ARG C 1 235 ? 107.45300 109.14000 109.80000 1.000 51.98515 235 ARG C C 1
ATOM 6479 O O . ARG C 1 235 ? 108.37100 108.31900 109.70800 1.000 51.98515 235 ARG C O 1
ATOM 6487 N N . GLY C 1 236 ? 106.25500 108.81900 110.28100 1.000 49.06094 236 GLY C N 1
ATOM 6488 C CA . GLY C 1 236 ? 105.93500 107.46200 110.67300 1.000 49.06094 236 GLY C CA 1
ATOM 6489 C C . GLY C 1 236 ? 104.90400 106.82400 109.76800 1.000 49.06094 236 GLY C C 1
ATOM 6490 O O . GLY C 1 236 ? 105.14900 106.63300 108.57400 1.000 49.06094 236 GLY C O 1
ATOM 6491 N N . PHE C 1 237 ? 103.74300 106.48400 110.33100 1.000 52.07976 237 PHE C N 1
ATOM 6492 C CA . PHE C 1 237 ? 102.68800 105.86100 109.53800 1.000 52.07976 237 PHE C CA 1
ATOM 6493 C C . PHE C 1 237 ? 102.14700 106.81700 108.48300 1.000 52.07976 237 PHE C C 1
ATOM 6494 O O . PHE C 1 237 ? 101.86200 106.40700 107.35200 1.000 52.07976 237 PHE C O 1
ATOM 6502 N N . GLY C 1 238 ? 102.00000 108.09100 108.83100 1.000 50.55268 238 GLY C N 1
ATOM 6503 C CA . GLY C 1 238 ? 101.40900 109.04500 107.91600 1.000 50.55268 238 GLY C CA 1
ATOM 6504 C C . GLY C 1 238 ? 99.90100 109.10600 107.97100 1.000 50.55268 238 GLY C C 1
ATOM 6505 O O . GLY C 1 238 ? 99.26500 109.42100 106.96000 1.000 50.55268 238 GLY C O 1
ATOM 6506 N N . TRP C 1 239 ? 99.30500 108.79800 109.12600 1.000 53.47788 239 TRP C N 1
ATOM 6507 C CA . TRP C 1 239 ? 97.85200 108.84000 109.24700 1.000 53.47788 239 TRP C CA 1
ATOM 6508 C C . TRP C 1 239 ? 97.32100 110.26000 109.09300 1.000 53.47788 239 TRP C C 1
ATOM 6509 O O . TRP C 1 239 ? 96.29200 110.47700 108.44200 1.000 53.47788 239 TRP C O 1
ATOM 6520 N N . ILE C 1 240 ? 98.00200 111.23700 109.68400 1.000 51.97852 240 ILE C N 1
ATOM 6521 C CA . ILE C 1 240 ? 97.66200 112.64600 109.52500 1.000 51.97852 240 ILE C CA 1
ATOM 6522 C C . ILE C 1 240 ? 98.73800 113.29800 108.66900 1.000 51.97852 240 ILE C C 1
ATOM 6523 O O . ILE C 1 240 ? 99.93600 113.10700 108.90900 1.000 51.97852 240 ILE C O 1
ATOM 6528 N N . ASP C 1 241 ? 98.31100 114.04700 107.65700 1.000 56.07744 241 ASP C N 1
ATOM 6529 C CA . ASP C 1 241 ? 99.24700 114.66600 106.73400 1.000 56.07744 241 ASP C CA 1
ATOM 6530 C C . ASP C 1 241 ? 99.94100 115.85100 107.40000 1.000 56.07744 241 ASP C C 1
ATOM 6531 O O . ASP C 1 241 ? 99.74700 116.14400 108.58300 1.000 56.07744 241 ASP C O 1
ATOM 6536 N N . ASP C 1 242 ? 100.77000 116.54000 106.62300 1.000 60.45152 242 ASP C N 1
ATOM 6537 C CA . ASP C 1 242 ? 101.38100 117.76200 107.11100 1.000 60.45152 242 ASP C CA 1
ATOM 6538 C C . ASP C 1 242 ? 100.32200 118.85800 107.21000 1.000 60.45152 242 ASP C C 1
ATOM 6539 O O . ASP C 1 242 ? 99.21600 118.74100 106.67300 1.000 60.45152 242 ASP C O 1
ATOM 6544 N N . ASN C 1 243 ? 100.66600 119.92300 107.93400 1.000 57.60088 243 ASN C N 1
ATOM 6545 C CA . ASN C 1 243 ? 99.82800 121.05100 108.32500 1.000 57.60088 243 ASN C CA 1
ATOM 6546 C C . ASN C 1 243 ? 98.83700 120.65800 109.41800 1.000 57.60088 243 ASN C C 1
ATOM 6547 O O . ASN C 1 243 ? 98.14200 121.53000 109.93700 1.000 57.60088 243 ASN C O 1
ATOM 6552 N N . TRP C 1 244 ? 98.74700 119.37900 109.78900 1.000 55.59445 244 TRP C N 1
ATOM 6553 C CA . TRP C 1 244 ? 97.98500 118.95300 110.95200 1.000 55.59445 244 TRP C CA 1
ATOM 6554 C C . TRP C 1 244 ? 98.86400 118.47900 112.09500 1.000 55.59445 244 TRP C C 1
ATOM 6555 O O . TRP C 1 244 ? 98.39700 118.44400 113.23700 1.000 55.59445 244 TRP C O 1
ATOM 6566 N N . THR C 1 245 ? 100.11600 118.11000 111.81800 1.000 56.61810 245 THR C N 1
ATOM 6567 C CA . THR C 1 245 ? 101.05400 117.83600 112.89900 1.000 56.61810 245 THR C CA 1
ATOM 6568 C C . THR C 1 245 ? 101.49900 119.12300 113.57900 1.000 56.61810 245 THR C C 1
ATOM 6569 O O . THR C 1 245 ? 101.89100 119.09800 114.75000 1.000 56.61810 245 THR C O 1
ATOM 6573 N N . GLU C 1 246 ? 101.45100 120.25000 112.86300 1.000 56.45858 246 GLU C N 1
ATOM 6574 C CA . GLU C 1 246 ? 101.72200 121.53800 113.49400 1.000 56.45858 246 GLU C CA 1
ATOM 6575 C C . GLU C 1 246 ? 100.67100 121.86400 114.54700 1.000 56.45858 246 GLU C C 1
ATOM 6576 O O . GLU C 1 246 ? 101.00400 122.33100 115.64200 1.000 56.45858 246 GLU C O 1
ATOM 6582 N N . VAL C 1 247 ? 99.39700 121.61600 114.23500 1.000 53.29316 247 VAL C N 1
ATOM 6583 C CA . VAL C 1 247 ? 98.33000 121.84100 115.20600 1.000 53.29316 247 VAL C CA 1
ATOM 6584 C C . VAL C 1 247 ? 98.49800 120.91800 116.40600 1.000 53.29316 247 VAL C C 1
ATOM 6585 O O . VAL C 1 247 ? 98.31800 121.33200 117.55900 1.000 53.29316 247 VAL C O 1
ATOM 6589 N N . ALA C 1 248 ? 98.83700 119.65100 116.15300 1.000 52.30852 248 ALA C N 1
ATOM 6590 C CA . ALA C 1 248 ? 99.03800 118.70300 117.24400 1.000 52.30852 248 ALA C CA 1
ATOM 6591 C C . ALA C 1 248 ? 100.20400 119.11900 118.13100 1.000 52.30852 248 ALA C C 1
ATOM 6592 O O . ALA C 1 248 ? 100.12100 119.02600 119.36100 1.000 52.30852 248 ALA C O 1
ATOM 6594 N N . HIS C 1 249 ? 101.29900 119.58500 117.52700 1.000 54.65105 249 HIS C N 1
ATOM 6595 C CA . HIS C 1 249 ? 102.44000 120.03700 118.31400 1.000 54.65105 249 HIS C CA 1
ATOM 6596 C C . HIS C 1 249 ? 102.10400 121.29400 119.10500 1.000 54.65105 249 HIS C C 1
ATOM 6597 O O . HIS C 1 249 ? 102.55500 121.45300 120.24300 1.000 54.65105 249 HIS C O 1
ATOM 6604 N N . CYS C 1 250 ? 101.31400 122.20000 118.52200 1.000 53.22226 250 CYS C N 1
ATOM 6605 C CA . CYS C 1 250 ? 100.88900 123.39000 119.25300 1.000 53.22226 250 CYS C CA 1
ATOM 6606 C C . CYS C 1 250 ? 100.03500 123.01700 120.45800 1.000 53.22226 250 CYS C C 1
ATOM 6607 O O . CYS C 1 250 ? 100.21700 123.55800 121.55500 1.000 53.22226 250 CYS C O 1
ATOM 6610 N N . VAL C 1 251 ? 99.10200 122.07800 120.27500 1.000 52.31485 251 VAL C N 1
ATOM 6611 C CA . VAL C 1 251 ? 98.26100 121.63600 121.38600 1.000 52.31485 251 VAL C CA 1
ATOM 6612 C C . VAL C 1 251 ? 99.10400 120.96200 122.46200 1.000 52.31485 251 VAL C C 1
ATOM 6613 O O . VAL C 1 251 ? 98.90600 121.19300 123.66300 1.000 52.31485 251 VAL C O 1
ATOM 6617 N N . CYS C 1 252 ? 100.05400 120.11700 122.05100 1.000 54.15509 252 CYS C N 1
ATOM 6618 C CA . CYS C 1 252 ? 100.92300 119.44900 123.01400 1.000 54.15509 252 CYS C CA 1
ATOM 6619 C C . CYS C 1 252 ? 101.76300 120.45100 123.79400 1.000 54.15509 252 CYS C C 1
ATOM 6620 O O . CYS C 1 252 ? 101.92000 120.31800 125.01100 1.000 54.15509 252 CYS C O 1
ATOM 6623 N N . ASP C 1 253 ? 102.31000 121.46100 123.11200 1.000 52.24161 253 ASP C N 1
ATOM 6624 C CA . ASP C 1 253 ? 103.08200 122.49100 123.79900 1.000 52.24161 253 ASP C CA 1
ATOM 6625 C C . ASP C 1 253 ? 102.21900 123.26800 124.78200 1.000 52.24161 253 ASP C C 1
ATOM 6626 O O . ASP C 1 253 ? 102.64700 123.54100 125.91100 1.000 52.24161 253 ASP C O 1
ATOM 6631 N N . ILE C 1 254 ? 101.00100 123.63100 124.37400 1.000 51.82570 254 ILE C N 1
ATOM 6632 C CA . ILE C 1 254 ? 100.09900 124.34400 125.27500 1.000 51.82570 254 ILE C CA 1
ATOM 6633 C C . ILE C 1 254 ? 99.84700 123.51700 126.52800 1.000 51.82570 254 ILE C C 1
ATOM 6634 O O . ILE C 1 254 ? 100.05600 123.98800 127.65000 1.000 51.82570 254 ILE C O 1
ATOM 6639 N N . VAL C 1 255 ? 99.47200 122.24900 126.34900 1.000 53.20608 255 VAL C N 1
ATOM 6640 C CA . VAL C 1 255 ? 99.15700 121.39300 127.49100 1.000 53.20608 255 VAL C CA 1
ATOM 6641 C C . VAL C 1 255 ? 100.38300 121.19900 128.37700 1.000 53.20608 255 VAL C C 1
ATOM 6642 O O . VAL C 1 255 ? 100.28700 121.23400 129.61000 1.000 53.20608 255 VAL C O 1
ATOM 6646 N N . ALA C 1 256 ? 101.55600 121.01200 127.76900 1.000 53.64495 256 ALA C N 1
ATOM 6647 C CA . ALA C 1 256 ? 102.74300 120.67000 128.54400 1.000 53.64495 256 ALA C CA 1
ATOM 6648 C C . ALA C 1 256 ? 103.32900 121.87100 129.27600 1.000 53.64495 256 ALA C C 1
ATOM 6649 O O . ALA C 1 256 ? 103.97000 121.69800 130.31800 1.000 53.64495 256 ALA C O 1
ATOM 6651 N N . LYS C 1 257 ? 103.13600 123.08600 128.76200 1.000 53.77996 257 LYS C N 1
ATOM 6652 C CA . LYS C 1 257 ? 103.76800 124.26000 129.35100 1.000 53.77996 257 LYS C CA 1
ATOM 6653 C C . LYS C 1 257 ? 102.76700 125.20200 130.01100 1.000 53.77996 257 LYS C C 1
ATOM 6654 O O . LYS C 1 257 ? 102.91000 125.51200 131.19800 1.000 53.77996 257 LYS C O 1
ATOM 6660 N N . SER C 1 258 ? 101.75300 125.66500 129.27500 1.000 54.35661 258 SER C N 1
ATOM 6661 C CA . SER C 1 258 ? 100.79700 126.61500 129.83000 1.000 54.35661 258 SER C CA 1
ATOM 6662 C C . SER C 1 258 ? 100.04500 126.01900 131.01300 1.000 54.35661 258 SER C C 1
ATOM 6663 O O . SER C 1 258 ? 99.98600 126.62100 132.09400 1.000 54.35661 258 SER C O 1
ATOM 6666 N N . CYS C 1 259 ? 99.47000 124.83000 130.82700 1.000 56.60522 259 CYS C N 1
ATOM 6667 C CA . CYS C 1 259 ? 98.68200 124.21100 131.88500 1.000 56.60522 259 CYS C CA 1
ATOM 6668 C C . CYS C 1 259 ? 99.55300 123.83300 133.07500 1.000 56.60522 259 CYS C C 1
ATOM 6669 O O . CYS C 1 259 ? 99.12800 123.96100 134.22700 1.000 56.60522 259 CYS C O 1
ATOM 6672 N N . TYR C 1 260 ? 100.77700 123.36700 132.81700 1.000 58.88791 260 TYR C N 1
ATOM 6673 C CA . TYR C 1 260 ? 101.68000 123.01200 133.90800 1.000 58.88791 260 TYR C CA 1
ATOM 6674 C C . TYR C 1 260 ? 102.05600 124.23600 134.73700 1.000 58.88791 260 TYR C C 1
ATOM 6675 O O . TYR C 1 260 ? 102.03600 124.18900 135.97700 1.000 58.88791 260 TYR C O 1
ATOM 6684 N N . GLY C 1 261 ? 102.39400 125.34400 134.07200 1.000 57.57971 261 GLY C N 1
ATOM 6685 C CA . GLY C 1 261 ? 102.70300 126.56300 134.79900 1.000 57.57971 261 GLY C CA 1
ATOM 6686 C C . GLY C 1 261 ? 101.51600 127.08700 135.58300 1.000 57.57971 261 GLY C C 1
ATOM 6687 O O . GLY C 1 261 ? 101.66100 127.53800 136.72100 1.000 57.57971 261 GLY C O 1
ATOM 6688 N N . PHE C 1 262 ? 100.32200 127.02600 134.98800 1.000 58.31402 262 PHE C N 1
ATOM 6689 C CA . PHE C 1 262 ? 99.12600 127.48400 135.68600 1.000 58.31402 262 PHE C CA 1
ATOM 6690 C C . PHE C 1 262 ? 98.82300 126.60600 136.89700 1.000 58.31402 262 PHE C C 1
ATOM 6691 O O . PHE C 1 262 ? 98.40800 127.10700 137.94900 1.000 58.31402 262 PHE C O 1
ATOM 6699 N N . ALA C 1 263 ? 99.03600 125.29300 136.77100 1.000 60.82383 263 ALA C N 1
ATOM 6700 C CA . ALA C 1 263 ? 98.81200 124.39000 137.89500 1.000 60.82383 263 ALA C CA 1
ATOM 6701 C C . ALA C 1 263 ? 99.79200 124.65800 139.03000 1.000 60.82383 263 ALA C C 1
ATOM 6702 O O . ALA C 1 263 ? 99.40500 124.66000 140.20500 1.000 60.82383 263 ALA C O 1
ATOM 6704 N N . LEU C 1 264 ? 101.07000 124.87500 138.70300 1.000 63.19505 264 LEU C N 1
ATOM 6705 C CA . LEU C 1 264 ? 102.03300 125.21300 139.75100 1.000 63.19505 264 LEU C CA 1
ATOM 6706 C C . LEU C 1 264 ? 101.70500 126.55400 140.39600 1.000 63.19505 264 LEU C C 1
ATOM 6707 O O . LEU C 1 264 ? 101.86400 126.71800 141.61300 1.000 63.19505 264 LEU C O 1
ATOM 6712 N N . ALA C 1 265 ? 101.25000 127.52500 139.60100 1.000 62.81087 265 ALA C N 1
ATOM 6713 C CA . ALA C 1 265 ? 100.84400 128.80900 140.16300 1.000 62.81087 265 ALA C CA 1
ATOM 6714 C C . ALA C 1 265 ? 99.67200 128.64300 141.12200 1.000 62.81087 265 ALA C C 1
ATOM 6715 O O . ALA C 1 265 ? 99.62400 129.29100 142.17300 1.000 62.81087 265 ALA C O 1
ATOM 6717 N N . ARG C 1 266 ? 98.71300 127.78500 140.76900 1.000 68.81720 266 ARG C N 1
ATOM 6718 C CA . ARG C 1 266 ? 97.60000 127.50600 141.67100 1.000 68.81720 266 ARG C CA 1
ATOM 6719 C C . ARG C 1 266 ? 98.07100 126.82100 142.94800 1.000 68.81720 266 ARG C C 1
ATOM 6720 O O . ARG C 1 266 ? 97.58800 127.13400 144.04200 1.000 68.81720 266 ARG C O 1
ATOM 6728 N N . PHE C 1 267 ? 98.99900 125.86900 142.82500 1.000 69.77057 267 PHE C N 1
ATOM 6729 C CA . PHE C 1 267 ? 99.48400 125.14800 144.00000 1.000 69.77057 267 PHE C CA 1
ATOM 6730 C C . PHE C 1 267 ? 100.24400 126.06700 144.94900 1.000 69.77057 267 PHE C C 1
ATOM 6731 O O . PHE C 1 267 ? 100.11300 125.95200 146.17300 1.000 69.77057 267 PHE C O 1
ATOM 6739 N N . ARG C 1 268 ? 101.04000 126.99000 144.40500 1.000 67.86336 268 ARG C N 1
ATOM 6740 C CA . ARG C 1 268 ? 101.82800 127.87900 145.25100 1.000 67.86336 268 ARG C CA 1
ATOM 6741 C C . ARG C 1 268 ? 100.97500 128.91700 145.96800 1.000 67.86336 268 ARG C C 1
ATOM 6742 O O . ARG C 1 268 ? 101.49200 129.63500 146.82800 1.000 67.86336 268 ARG C O 1
ATOM 6750 N N . LYS C 1 269 ? 99.69000 129.01700 145.63700 1.000 74.87673 269 LYS C N 1
ATOM 6751 C CA . LYS C 1 269 ? 98.79700 129.99900 146.23300 1.000 74.87673 269 LYS C CA 1
ATOM 6752 C C . LYS C 1 269 ? 98.03200 129.45100 147.43400 1.000 74.87673 269 LYS C C 1
ATOM 6753 O O . LYS C 1 269 ? 97.27600 130.19600 148.06500 1.000 74.87673 269 LYS C O 1
ATOM 6759 N N . THR C 1 270 ? 98.22800 128.18100 147.79000 1.000 81.07001 270 THR C N 1
ATOM 6760 C CA . THR C 1 270 ? 97.42900 127.58500 148.85500 1.000 81.07001 270 THR C CA 1
ATOM 6761 C C . THR C 1 270 ? 98.27400 126.87500 149.90900 1.000 81.07001 270 THR C C 1
ATOM 6762 O O . THR C 1 270 ? 97.80100 126.64300 151.02600 1.000 81.07001 270 THR C O 1
ATOM 6766 N N . TYR C 1 271 ? 99.51300 126.52200 149.57800 1.000 79.98844 271 TYR C N 1
ATOM 6767 C CA . TYR C 1 271 ? 100.34700 125.82300 150.54300 1.000 79.98844 271 TYR C CA 1
ATOM 6768 C C . TYR C 1 271 ? 100.99400 126.81700 151.50500 1.000 79.98844 271 TYR C C 1
ATOM 6769 O O . TYR C 1 271 ? 101.09500 128.01600 151.23400 1.000 79.98844 271 TYR C O 1
ATOM 6778 N N . ASP C 1 272 ? 101.43400 126.30300 152.64900 1.000 85.20086 272 ASP C N 1
ATOM 6779 C CA . ASP C 1 272 ? 101.89700 127.14500 153.74800 1.000 85.20086 272 ASP C CA 1
ATOM 6780 C C . ASP C 1 272 ? 103.08000 126.45400 154.42300 1.000 85.20086 272 ASP C C 1
ATOM 6781 O O . ASP C 1 272 ? 103.70000 125.54400 153.86200 1.000 85.20086 272 ASP C O 1
ATOM 6786 N N . GLU C 1 273 ? 103.40400 126.90400 155.64000 1.000 87.61736 273 GLU C N 1
ATOM 6787 C CA . GLU C 1 273 ? 104.68300 126.57200 156.26600 1.000 87.61736 273 GLU C CA 1
ATOM 6788 C C . GLU C 1 273 ? 104.84500 125.07300 156.50100 1.000 87.61736 273 GLU C C 1
ATOM 6789 O O . GLU C 1 273 ? 105.89200 124.49900 156.17900 1.000 87.61736 273 GLU C O 1
ATOM 6795 N N . GLU C 1 274 ? 103.83300 124.42000 157.08200 1.000 88.28580 274 GLU C N 1
ATOM 6796 C CA . GLU C 1 274 ? 104.01100 123.02400 157.47500 1.000 88.28580 274 GLU C CA 1
ATOM 6797 C C . GLU C 1 274 ? 104.15500 122.11200 156.26200 1.000 88.28580 274 GLU C C 1
ATOM 6798 O O . GLU C 1 274 ? 104.91200 121.13500 156.30000 1.000 88.28580 274 GLU C O 1
ATOM 6804 N N . LEU C 1 275 ? 103.45200 122.41600 155.16800 1.000 85.79570 275 LEU C N 1
ATOM 6805 C CA . LEU C 1 275 ? 103.63600 121.62200 153.95800 1.000 85.79570 275 LEU C CA 1
ATOM 6806 C C . LEU C 1 275 ? 105.02100 121.85100 153.36400 1.000 85.79570 275 LEU C C 1
ATOM 6807 O O . LEU C 1 275 ? 105.62300 120.93100 152.80100 1.000 85.79570 275 LEU C O 1
ATOM 6812 N N . PHE C 1 276 ? 105.54800 123.07100 153.49000 1.000 83.38701 276 PHE C N 1
ATOM 6813 C CA . PHE C 1 276 ? 106.92000 123.32900 153.06500 1.000 83.38701 276 PHE C CA 1
ATOM 6814 C C . PHE C 1 276 ? 107.91000 122.51600 153.89000 1.000 83.38701 276 PHE C C 1
ATOM 6815 O O . PHE C 1 276 ? 108.87800 121.96300 153.35400 1.000 83.38701 276 PHE C O 1
ATOM 6823 N N . ARG C 1 277 ? 107.68200 122.43400 155.20200 1.000 86.11763 277 ARG C N 1
ATOM 6824 C CA . ARG C 1 277 ? 108.54800 121.62400 156.05500 1.000 86.11763 277 ARG C CA 1
ATOM 6825 C C . ARG C 1 277 ? 108.44800 120.14600 155.70000 1.000 86.11763 277 ARG C C 1
ATOM 6826 O O . ARG C 1 277 ? 109.45300 119.42700 155.72500 1.000 86.11763 277 ARG C O 1
ATOM 6834 N N . LEU C 1 278 ? 107.24400 119.67500 155.37000 1.000 85.86228 278 LEU C N 1
ATOM 6835 C CA . LEU C 1 278 ? 107.08500 118.29400 154.92200 1.000 85.86228 278 LEU C CA 1
ATOM 6836 C C . LEU C 1 278 ? 107.83900 118.04900 153.61900 1.000 85.86228 278 LEU C C 1
ATOM 6837 O O . LEU C 1 278 ? 108.48200 117.00500 153.44900 1.000 85.86228 278 LEU C O 1
ATOM 6842 N N . LEU C 1 279 ? 107.77200 119.00300 152.68700 1.000 82.20297 279 LEU C N 1
ATOM 6843 C CA . LEU C 1 279 ? 108.50800 118.87000 151.43400 1.000 82.20297 279 LEU C CA 1
ATOM 6844 C C . LEU C 1 279 ? 110.01000 118.83300 151.68100 1.000 82.20297 279 LEU C C 1
ATOM 6845 O O . LEU C 1 279 ? 110.73700 118.08200 151.02100 1.000 82.20297 279 LEU C O 1
ATOM 6850 N N . GLU C 1 280 ? 110.49400 119.64900 152.62000 1.000 84.12840 280 GLU C N 1
ATOM 6851 C CA . GLU C 1 280 ? 111.90900 119.60700 152.97700 1.000 84.12840 280 GLU C CA 1
ATOM 6852 C C . GLU C 1 280 ? 112.28000 118.26900 153.60500 1.000 84.12840 280 GLU C C 1
ATOM 6853 O O . GLU C 1 280 ? 113.36000 117.72600 153.34000 1.000 84.12840 280 GLU C O 1
ATOM 6859 N N . GLN C 1 281 ? 111.39800 117.72500 154.44700 1.000 87.54517 281 GLN C N 1
ATOM 6860 C CA . GLN C 1 281 ? 111.64300 116.42400 155.06200 1.000 87.54517 281 GLN C CA 1
ATOM 6861 C C . GLN C 1 281 ? 111.65200 115.31000 154.02300 1.000 87.54517 281 GLN C C 1
ATOM 6862 O O . GLN C 1 281 ? 112.28200 114.26500 154.22600 1.000 87.54517 281 GLN C O 1
ATOM 6868 N N . LEU C 1 282 ? 110.93800 115.50900 152.91200 1.000 84.87344 282 LEU C N 1
ATOM 6869 C CA . LEU C 1 282 ? 110.87700 114.48600 151.87000 1.000 84.87344 282 LEU C CA 1
ATOM 6870 C C . LEU C 1 282 ? 112.25700 114.16200 151.30800 1.000 84.87344 282 LEU C C 1
ATOM 6871 O O . LEU C 1 282 ? 112.57200 112.99500 151.05100 1.000 84.87344 282 LEU C O 1
ATOM 6876 N N . GLY C 1 283 ? 113.09100 115.17800 151.10500 1.000 86.72555 283 GLY C N 1
ATOM 6877 C CA . GLY C 1 283 ? 114.39200 114.95900 150.50300 1.000 86.72555 283 GLY C CA 1
ATOM 6878 C C . GLY C 1 283 ? 115.50400 114.67000 151.49100 1.000 86.72555 283 GLY C C 1
ATOM 6879 O O . GLY C 1 283 ? 116.61100 115.19800 151.35500 1.000 86.72555 283 GLY C O 1
ATOM 6880 N N . HIS C 1 284 ? 115.22800 113.83800 152.48700 1.000 94.39286 284 HIS C N 1
ATOM 6881 C CA . HIS C 1 284 ? 116.23500 113.49600 153.48700 1.000 94.39286 284 HIS C CA 1
ATOM 6882 C C . HIS C 1 284 ? 116.41100 111.99800 153.68400 1.000 94.39286 284 HIS C C 1
ATOM 6883 O O . HIS C 1 284 ? 117.53000 111.55600 153.95800 1.000 94.39286 284 HIS C O 1
ATOM 6890 N N . ASP C 1 285 ? 115.34000 111.21500 153.55800 1.000 92.72839 285 ASP C N 1
ATOM 6891 C CA . ASP C 1 285 ? 115.35800 109.77600 153.83600 1.000 92.72839 285 ASP C CA 1
ATOM 6892 C C . ASP C 1 285 ? 115.86300 109.48100 155.24600 1.000 92.72839 285 ASP C C 1
ATOM 6893 O O . ASP C 1 285 ? 115.37300 108.56900 155.91300 1.000 92.72839 285 ASP C O 1
#

Radius of gyration: 27.1 Å; Cα contacts (8 Å, |Δi|>4): 1221; chains: 3; bounding box: 60×59×71 Å

Foldseek 3Di:
DDPPDPDDFQAAEQVQQAAFAPADVLLLVLLVVLLVLLVVLLVVLVVCQQCPADLASPDNRPCVVVVLSCLLSVLSVLVSVLSVVVNVCVVVRGYQENHDDQDQLHPSYPLSVVLPNVLSLQLSLCVQLLFPDNNVLSVLVNLLSVLQRVLSSQCRDDPVSNVVSVVSLVVSVVSVVVSLVVSVVRVVVSLVLLVVVQPVHDPPVLNVLSCCLSVVLSVLPVQVSVLCCCEPSHPNVDYPNVSSSSVSVSCCVNRSVSSVSVVVSSVRHHDVSVVSSVVSNPD/DDPPDPDDFQAAEQVQQAAFAPADVLLLVLLVVLLVLLVVLLVVLVVCQQCPADLASPDNRPCVVVVLSCLLSVLSVLVSVLSVVVNVCVVVRGYQENHDDQDQLHPSYPLSVVLPNVLSLQLSLCVQLLFPDNNVLSVLVNLLSVLQRVLSSQCRDDPVSNVVSVVSLVVSVVSVVVSLVVSVVRVVVSLVLLVVVQPVHDPPVLNVLSCCLSVVLSVLPVQVSVLCCCEPSHPNVDYPNVSSSSVSVSCCVNRSVSSVSVSVSSVRHHDVSVVSSVVSNPD/DDPPDPDDFQAAEQVQQAAFAPADVLLLVLLVVLLVLLVVLLVVLVVCQQCPADLASPDNRPCVVVVLSCLLSVLSVLVSVLSVVVNVCVVVRGYQENHDDQDQLHPSYPLSVVLPNVLSLQLSLCVQLLFPDNNVLSVLVNLLSVLQRVLSSQCRDDPVSNVVSVVSLVVSVVSVVVSLVVSVVRVVVSLVLLVVVQPVHDPPVLNVLSCCLSVVLSVLPVQVSVLCCCEPSHPNVDYPNVSSSSVSVSCCVNRSVSSVSVSVSSVRHHDVSVVSSVVSNPD

Nearest PDB structures (foldseek):
  7sfj-assembly1_A  TM=1.004E+00  e=1.765E-41  unclassified
  7w9w-assembly1_A  TM=9.857E-01  e=8.322E-33  Rhodomonas lens
  8yej-assembly1_A  TM=9.188E-01  e=6.813E-14  Guillardia theta CCMP2712
  8yel-assembly1_A  TM=8.053E-01  e=3.278E-11  Guillardia theta
  5j7a-assembly1_A  TM=7.741E-01  e=5.536E-06  Halobacterium salinarum NRC-1

Secondary structure (DSSP, 8-state):
-BTTB-----TTSSTGGGSBP---HHHHHHHHHHHHHHHHHHHHHHHHHHT---TTS--SSHHHHSGGGGHHHHHHHHHHHHHHHHHHHHHHTB--SS-S---TT-TTSTTTTHHHHHHHHHHHHHHTTT-S-SHHHHHHHHHHHHHHHHHHHHHSS-GGG-HHHHHHHHHHHHHHHHHHHHHHHHHHHHHHHHHHHSTT-S-HHHHHHHHHHHHHHHHGGGHHHHHHHHSTTTT-SS-TTTHHHHHHHHHIIIIIIHHHHHHHHTTT--HHHHHHHHHHTT-/-BTTB-----TTSSTGGGSBP---HHHHHHHHHHHHHHHHHHHHHHHHHHT---TTS--SSHHHHSGGGGHHHHHHHHHHHHHHHHHHHHHHTB--SS-S---TT-TTSTTTTHHHHHHHHHHHHHHTTT-S-SHHHHHHHHHHHHHHHHHHHHHSS-GGG-HHHHHHHHHHHHHHHHHHHHHHHHHHHHHHHHHHHSTT-S-HHHHHHHHHHHHHHHHGGGHHHHHHHHSTTTT-SS-TTTHHHHHHHHHIIIIIIHHHHHHHHTTT--HHHHHHHHHHTT-/-BTTB-----TTSSTGGGSBP---HHHHHHHHHHHHHHHHHHHHHHHHHHT---TTS--SSHHHHSGGGGHHHHHHHHHHHHHHHHHHHHHHTB--SS-S---TT-TTSTTTTHHHHHHHHHHHHHHTTT-S-SHHHHHHHHHHHHHHHHHHHHHSS-GGG-HHHHHHHHHHHHHHHHHHHHHHHHHHHHHHHHHHHSTT-S-HHHHHHHHHHHHHHHHGGGHHHHHHHHSTTTT-SS-TTTHHHHHHHHHIIIIIIHHHHHHHHTTT--HHHHHHHHHHTT-

Solvent-accessible surface area: 34041 Å² total

Sequence (849 aa):
HAPGTDQMFYVGTMDGWYLDTKLNSVAIGAHWSCFIVLTITTFYLGYESWTSRGPSKRTSFYAGYQEEQNLALFVNFFAMLSYFGKIVADTLGHNFGDVGPFIIGFGNYRYADYMLTCPMLVYDLLYQLRAPYRVSCSAIIFAILMSGVLAEFYAEGDPRLRNGAYAWYGFGCFWFIFAYSIVMSIVAKQYSRLAQLAQDTGAEHSLHVLKFAVFTFSMLWILFPLVWAICPRGFGWIDDNWTEVAHCVCDIVAKSCYGFALARFRKTYDEELFRLLEQLGHDHAPGTDQMFYVGTMDGWYLDTKLNSVAIGAHWSCFIVLTITTFYLGYESWTSRGPSKRTSFYAGYQEEQNLALFVNFFAMLSYFGKIVADTLGHNFGDVGPFIIGFGNYRYADYMLTCPMLVYDLLYQLRAPYRVSCSAIIFAILMSGVLAEFYAEGDPRLRNGAYAWYGFGCFWFIFAYSIVMSIVAKQYSRLAQLAQDTGAEHSLHVLKFAVFTFSMLWILFPLVWAICPRGFGWIDDNWTEVAHCVCDIVAKSCYGFALARFRKTYDEELFRLLEQLGHDHAPGTDQMFYVGTMDGWYLDTKLNSVAIGAHWSCFIVLTITTFYLGYESWTSRGPSKRTSFYAGYQEEQNLALFVNFFAMLSYFGKIVADTLGHNFGDVGPFIIGFGNYRYADYMLTCPMLVYDLLYQLRAPYRVSCSAIIFAILMSGVLAEFYAEGDPRLRNGAYAWYGFGCFWFIFAYSIVMSIVAKQYSRLAQLAQDTGAEHSLHVLKFAVFTFSMLWILFPLVWAICPRGFGWIDDNWTEVAHCVCDIVAKSCYGFALARFRKTYDEELFRLLEQLGHD

B-factor: mean 59.74, std 13.39, range [42.44, 103.74]